Protein AF-0000000084387961 (afdb_homodimer)

Structure (mmCIF, N/CA/C/O backbone):
data_AF-0000000084387961-model_v1
#
loop_
_entity.id
_entity.type
_entity.pdbx_description
1 polymer 'AMP-dependent synthetase/ligase'
#
loop_
_atom_site.group_PDB
_atom_site.id
_atom_site.type_symbol
_atom_site.label_atom_id
_atom_site.label_alt_id
_atom_site.label_comp_id
_atom_site.label_asym_id
_atom_site.label_entity_id
_atom_site.label_seq_id
_atom_site.pdbx_PDB_ins_code
_atom_site.Cartn_x
_atom_site.Cartn_y
_atom_site.Cartn_z
_atom_site.occupancy
_atom_site.B_iso_or_equiv
_atom_site.auth_seq_id
_atom_site.auth_comp_id
_atom_site.auth_asym_id
_atom_site.auth_atom_id
_atom_site.pdbx_PDB_model_num
ATOM 1 N N . MET A 1 1 ? -12.008 -13.398 29.188 1 20.88 1 MET A N 1
ATOM 2 C CA . MET A 1 1 ? -10.602 -13.312 29.562 1 20.88 1 MET A CA 1
ATOM 3 C C . MET A 1 1 ? -10.055 -11.914 29.297 1 20.88 1 MET A C 1
ATOM 5 O O . MET A 1 1 ? -10.078 -11.445 28.156 1 20.88 1 MET A O 1
ATOM 9 N N . ALA A 1 2 ? -10.039 -11.062 30.359 1 21.86 2 ALA A N 1
ATOM 10 C CA . ALA A 1 2 ? -9.711 -9.664 30.641 1 21.86 2 ALA A CA 1
ATOM 11 C C . ALA A 1 2 ? -8.305 -9.32 30.156 1 21.86 2 ALA A C 1
ATOM 13 O O . ALA A 1 2 ? -7.34 -10.008 30.5 1 21.86 2 ALA A O 1
ATOM 14 N N . ILE A 1 3 ? -8.273 -8.797 28.906 1 26.67 3 ILE A N 1
ATOM 15 C CA . ILE A 1 3 ? -7.023 -8.352 28.312 1 26.67 3 ILE A CA 1
ATOM 16 C C . ILE A 1 3 ? -6.227 -7.539 29.312 1 26.67 3 ILE A C 1
ATOM 18 O O . ILE A 1 3 ? -6.637 -6.441 29.703 1 26.67 3 ILE A O 1
ATOM 22 N N . GLN A 1 4 ? -5.75 -8.148 30.344 1 24.94 4 GLN A N 1
ATOM 23 C CA . GLN A 1 4 ? -4.844 -7.469 31.266 1 24.94 4 GLN A CA 1
ATOM 24 C C . GLN A 1 4 ? -3.762 -6.699 30.516 1 24.94 4 GLN A C 1
ATOM 26 O O . GLN A 1 4 ? -3.01 -7.285 29.734 1 24.94 4 GLN A O 1
ATOM 31 N N . LYS A 1 5 ? -3.979 -5.371 30.391 1 29.59 5 LYS A N 1
ATOM 32 C CA . LYS A 1 5 ? -3.012 -4.355 29.984 1 29.59 5 LYS A CA 1
ATOM 33 C C . LYS A 1 5 ? -1.659 -4.586 30.656 1 29.59 5 LYS A C 1
ATOM 35 O O . LYS A 1 5 ? -1.513 -4.371 31.859 1 29.59 5 LYS A O 1
ATOM 40 N N . GLN A 1 6 ? -1.059 -5.66 30.469 1 29.06 6 GLN A N 1
ATOM 41 C CA . GLN A 1 6 ? 0.3 -5.656 31 1 29.06 6 GLN A CA 1
ATOM 42 C C . GLN A 1 6 ? 1.023 -4.359 30.656 1 29.06 6 GLN A C 1
ATOM 44 O O . GLN A 1 6 ? 1.143 -4.004 29.484 1 29.06 6 GLN A O 1
ATOM 49 N N . GLN A 1 7 ? 1.017 -3.346 31.5 1 30.2 7 GLN A N 1
ATOM 50 C CA . GLN A 1 7 ? 1.696 -2.068 31.688 1 30.2 7 GLN A CA 1
ATOM 51 C C . GLN A 1 7 ? 3.195 -2.201 31.438 1 30.2 7 GLN A C 1
ATOM 53 O O . GLN A 1 7 ? 3.951 -2.584 32.344 1 30.2 7 GLN A O 1
ATOM 58 N N . ASN A 1 8 ? 3.684 -2.91 30.5 1 33.53 8 ASN A N 1
ATOM 59 C CA . ASN A 1 8 ? 5.129 -2.764 30.391 1 33.53 8 ASN A CA 1
ATOM 60 C C . ASN A 1 8 ? 5.555 -1.302 30.484 1 33.53 8 ASN A C 1
ATOM 62 O O . ASN A 1 8 ? 4.934 -0.432 29.859 1 33.53 8 ASN A O 1
ATOM 66 N N . GLY A 1 9 ? 6.102 -0.776 31.594 1 33.22 9 GLY A N 1
ATOM 67 C CA . GLY A 1 9 ? 6.605 0.433 32.219 1 33.22 9 GLY A CA 1
ATOM 68 C C . GLY A 1 9 ? 7.371 1.332 31.266 1 33.22 9 GLY A C 1
ATOM 69 O O . GLY A 1 9 ? 8.359 1.953 31.656 1 33.22 9 GLY A O 1
ATOM 70 N N . THR A 1 10 ? 7.504 1.194 30 1 36.94 10 THR A N 1
ATOM 71 C CA . THR A 1 10 ? 8.258 2.273 29.375 1 36.94 10 THR A CA 1
ATOM 72 C C . THR A 1 10 ? 7.66 3.631 29.734 1 36.94 10 THR A C 1
ATOM 74 O O . THR A 1 10 ? 6.512 3.918 29.391 1 36.94 10 THR A O 1
ATOM 77 N N . SER A 1 11 ? 7.949 4.133 30.922 1 38.56 11 SER A N 1
ATOM 78 C CA . SER A 1 11 ? 7.621 5.445 31.453 1 38.56 11 SER A CA 1
ATOM 79 C C . SER A 1 11 ? 7.688 6.523 30.391 1 38.56 11 SER A C 1
ATOM 81 O O . SER A 1 11 ? 8.547 6.477 29.5 1 38.56 11 SER A O 1
ATOM 83 N N . SER A 1 12 ? 6.68 7.02 29.891 1 50.78 12 SER A N 1
ATOM 84 C CA . SER A 1 12 ? 6.645 8.172 29 1 50.78 12 SER A CA 1
ATOM 85 C C . SER A 1 12 ? 7.77 9.156 29.312 1 50.78 12 SER A C 1
ATOM 87 O O . SER A 1 12 ? 7.938 9.562 30.469 1 50.78 12 SER A O 1
ATOM 89 N N . PRO A 1 13 ? 8.852 9.117 28.531 1 60.31 13 PRO A N 1
ATOM 90 C CA . PRO A 1 13 ? 9.906 10.094 28.828 1 60.31 13 PRO A CA 1
ATOM 91 C C . PRO A 1 13 ? 9.359 11.453 29.234 1 60.31 13 PRO A C 1
ATOM 93 O O . PRO A 1 13 ? 8.32 11.883 28.719 1 60.31 13 PRO A O 1
ATOM 96 N N . SER A 1 14 ? 9.828 11.891 30.312 1 81 14 SER A N 1
ATOM 97 C CA . SER A 1 14 ? 9.438 13.227 30.75 1 81 14 SER A CA 1
ATOM 98 C C . SER A 1 14 ? 9.727 14.273 29.672 1 81 14 SER A C 1
ATOM 100 O O . SER A 1 14 ? 10.586 14.055 28.812 1 81 14 SER A O 1
ATOM 102 N N . LEU A 1 15 ? 8.75 15.07 29.406 1 88.81 15 LEU A N 1
ATOM 103 C CA . LEU A 1 15 ? 8.938 16.203 28.516 1 88.81 15 LEU A CA 1
ATOM 104 C C . LEU A 1 15 ? 10.336 16.797 28.672 1 88.81 15 LEU A C 1
ATOM 106 O O . LEU A 1 15 ? 10.984 17.141 27.672 1 88.81 15 LEU A O 1
ATOM 110 N N . THR A 1 16 ? 10.828 16.75 29.875 1 87.31 16 THR A N 1
ATOM 111 C CA . THR A 1 16 ? 12.148 17.312 30.141 1 87.31 16 THR A CA 1
ATOM 112 C C . THR A 1 16 ? 13.234 16.469 29.484 1 87.31 16 THR A C 1
ATOM 114 O O . THR A 1 16 ? 14.172 17.016 28.891 1 87.31 16 THR A O 1
ATOM 117 N N . ASP A 1 17 ? 13.023 15.188 29.594 1 89.81 17 ASP A N 1
ATOM 118 C CA . ASP A 1 17 ? 13.984 14.289 28.969 1 89.81 17 ASP A CA 1
ATOM 119 C C . ASP A 1 17 ? 13.984 14.461 27.453 1 89.81 17 ASP A C 1
ATOM 121 O O . ASP A 1 17 ? 15.039 14.438 26.812 1 89.81 17 ASP A O 1
ATOM 125 N N . LEU A 1 18 ? 12.859 14.664 26.906 1 93.75 18 LEU A N 1
ATOM 126 C CA . LEU A 1 18 ? 12.742 14.859 25.453 1 93.75 18 LEU A CA 1
ATOM 127 C C . LEU A 1 18 ? 13.453 16.141 25.031 1 93.75 18 LEU A C 1
ATOM 129 O O . LEU A 1 18 ? 14.242 16.141 24.078 1 93.75 18 LEU A O 1
ATOM 133 N N . LEU A 1 19 ? 13.18 17.219 25.734 1 93.62 19 LEU A N 1
ATOM 134 C CA . LEU A 1 19 ? 13.727 18.516 25.344 1 93.62 19 LEU A CA 1
ATOM 135 C C . LEU A 1 19 ? 15.25 18.516 25.453 1 93.62 19 LEU A C 1
ATOM 137 O O . LEU A 1 19 ? 15.938 19.062 24.578 1 93.62 19 LEU A O 1
ATOM 141 N N . GLU A 1 20 ? 15.773 17.875 26.453 1 91.44 20 GLU A N 1
ATOM 142 C CA . GLU A 1 20 ? 17.219 17.766 26.594 1 91.44 20 GLU A CA 1
ATOM 143 C C . GLU A 1 20 ? 17.828 16.922 25.484 1 91.44 20 GLU A C 1
ATOM 145 O O . GLU A 1 20 ? 18.859 17.281 24.906 1 91.44 20 GLU A O 1
ATOM 150 N N . PHE A 1 21 ? 17.188 15.852 25.25 1 94.75 21 PHE A N 1
ATOM 151 C CA . PHE A 1 21 ? 17.641 14.961 24.188 1 94.75 21 PHE A CA 1
ATOM 152 C C . PHE A 1 21 ? 17.672 15.688 22.844 1 94.75 21 PHE A C 1
ATOM 154 O O . PHE A 1 21 ? 18.656 15.586 22.109 1 94.75 21 PHE A O 1
ATOM 161 N N . VAL A 1 22 ? 16.625 16.406 22.547 1 96.06 22 VAL A N 1
ATOM 162 C CA . VAL A 1 22 ? 16.484 17.109 21.266 1 96.06 22 VAL A CA 1
ATOM 163 C C . VAL A 1 22 ? 17.562 18.203 21.172 1 96.06 22 VAL A C 1
ATOM 165 O O . VAL A 1 22 ? 18.219 18.328 20.141 1 96.06 22 VAL A O 1
ATOM 168 N N . ARG A 1 23 ? 17.75 18.906 22.203 1 93.44 23 ARG A N 1
ATOM 169 C CA . ARG A 1 23 ? 18.75 19.969 22.234 1 93.44 23 ARG A CA 1
ATOM 170 C C . ARG A 1 23 ? 20.141 19.422 21.953 1 93.44 23 ARG A C 1
ATOM 172 O O . ARG A 1 23 ? 20.938 20.047 21.25 1 93.44 23 ARG A O 1
ATOM 179 N N . LEU A 1 24 ? 20.406 18.266 22.422 1 94.56 24 LEU A N 1
ATOM 180 C CA . LEU A 1 24 ? 21.75 17.703 22.359 1 94.56 24 LEU A CA 1
ATOM 181 C C . LEU A 1 24 ? 22 17.031 21.016 1 94.56 24 LEU A C 1
ATOM 183 O O . LEU A 1 24 ? 23.141 16.938 20.562 1 94.56 24 LEU A O 1
ATOM 187 N N . ASN A 1 25 ? 20.906 16.656 20.391 1 97.5 25 ASN A N 1
ATOM 188 C CA . ASN A 1 25 ? 21.156 15.719 19.297 1 97.5 25 ASN A CA 1
ATOM 189 C C . ASN A 1 25 ? 20.641 16.266 17.969 1 97.5 25 ASN A C 1
ATOM 191 O O . ASN A 1 25 ? 20.984 15.766 16.906 1 97.5 25 ASN A O 1
ATOM 195 N N . SER A 1 26 ? 19.812 17.25 17.969 1 97.81 26 SER A N 1
ATOM 196 C CA . SER A 1 26 ? 19.328 17.859 16.734 1 97.81 26 SER A CA 1
ATOM 197 C C . SER A 1 26 ? 20 19.203 16.469 1 97.81 26 SER A C 1
ATOM 199 O O . SER A 1 26 ? 19.75 20.188 17.172 1 97.81 26 SER A O 1
ATOM 201 N N . PRO A 1 27 ? 20.812 19.312 15.445 1 97.44 27 PRO A N 1
ATOM 202 C CA . PRO A 1 27 ? 21.469 20.578 15.156 1 97.44 27 PRO A CA 1
ATOM 203 C C . PRO A 1 27 ? 20.484 21.734 14.93 1 97.44 27 PRO A C 1
ATOM 205 O O . PRO A 1 27 ? 20.719 22.859 15.375 1 97.44 27 PRO A O 1
ATOM 208 N N . TYR A 1 28 ? 19.406 21.438 14.273 1 97.69 28 TYR A N 1
ATOM 209 C CA . TYR A 1 28 ? 18.406 22.469 14.008 1 97.69 28 TYR A CA 1
ATOM 210 C C . TYR A 1 28 ? 17.844 23.031 15.305 1 97.69 28 TYR A C 1
ATOM 212 O O . TYR A 1 28 ? 17.812 24.25 15.492 1 97.69 28 TYR A O 1
ATOM 220 N N . TYR A 1 29 ? 17.438 22.188 16.188 1 96.81 29 TYR A N 1
ATOM 221 C CA . TYR A 1 29 ? 16.812 22.641 17.438 1 96.81 29 TYR A CA 1
ATOM 222 C C . TYR A 1 29 ? 17.859 23.25 18.359 1 96.81 29 TYR A C 1
ATOM 224 O O . TYR A 1 29 ? 17.562 24.219 19.078 1 96.81 29 TYR A O 1
ATOM 232 N N . ALA A 1 30 ? 19.031 22.672 18.344 1 95.12 30 ALA A N 1
ATOM 233 C CA . ALA A 1 30 ? 20.109 23.266 19.125 1 95.12 30 ALA A CA 1
ATOM 234 C C . ALA A 1 30 ? 20.328 24.734 18.75 1 95.12 30 ALA A C 1
ATOM 236 O O . ALA A 1 30 ? 20.453 25.594 19.625 1 95.12 30 ALA A O 1
ATOM 237 N N . LYS A 1 31 ? 20.375 24.953 17.484 1 95.25 31 LYS A N 1
ATOM 238 C CA . LYS A 1 31 ? 20.547 26.312 16.984 1 95.25 31 LYS A CA 1
ATOM 239 C C . LYS A 1 31 ? 19.344 27.188 17.312 1 95.25 31 LYS A C 1
ATOM 241 O O . LYS A 1 31 ? 19.5 28.328 17.766 1 95.25 31 LYS A O 1
ATOM 246 N N . SER A 1 32 ? 18.188 26.672 17.125 1 94.19 32 SER A N 1
ATOM 247 C CA . SER A 1 32 ? 16.953 27.422 17.312 1 94.19 32 SER A CA 1
ATOM 248 C C . SER A 1 32 ? 16.75 27.781 18.781 1 94.19 32 SER A C 1
ATOM 250 O O . SER A 1 32 ? 16.172 28.828 19.078 1 94.19 32 SER A O 1
ATOM 252 N N . TRP A 1 33 ? 17.25 26.922 19.688 1 93 33 TRP A N 1
ATOM 253 C CA . TRP A 1 33 ? 16.969 27.094 21.109 1 93 33 TRP A CA 1
ATOM 254 C C . TRP A 1 33 ? 18.125 27.797 21.797 1 93 33 TRP A C 1
ATOM 256 O O . TRP A 1 33 ? 18.078 28.031 23.016 1 93 33 TRP A O 1
ATOM 266 N N . LYS A 1 34 ? 19.141 28.156 21.094 1 88.31 34 LYS A N 1
ATOM 267 C CA . LYS A 1 34 ? 20.359 28.688 21.688 1 88.31 34 LYS A CA 1
ATOM 268 C C . LYS A 1 34 ? 20.078 29.891 22.578 1 88.31 34 LYS A C 1
ATOM 270 O O . LYS A 1 34 ? 20.562 29.969 23.703 1 88.31 34 LYS A O 1
ATOM 275 N N . ALA A 1 35 ? 19.297 30.781 22.078 1 83.44 35 ALA A N 1
ATOM 276 C CA . ALA A 1 35 ? 19.016 32 22.828 1 83.44 35 ALA A CA 1
ATOM 277 C C . ALA A 1 35 ? 18.234 31.703 24.094 1 83.44 35 ALA A C 1
ATOM 279 O O . ALA A 1 35 ? 18.406 32.375 25.109 1 83.44 35 ALA A O 1
ATOM 280 N N . CYS A 1 36 ? 17.422 30.75 24.047 1 80.12 36 CYS A N 1
ATOM 281 C CA . CYS A 1 36 ? 16.562 30.406 25.188 1 80.12 36 CYS A CA 1
ATOM 282 C C . CYS A 1 36 ? 17.344 29.625 26.234 1 80.12 36 CYS A C 1
ATOM 284 O O . CYS A 1 36 ? 17.031 29.703 27.438 1 80.12 36 CYS A O 1
ATOM 286 N N . TRP A 1 37 ? 18.266 28.891 25.859 1 73.94 37 TRP A N 1
ATOM 287 C CA . TRP A 1 37 ? 19 28.016 26.766 1 73.94 37 TRP A CA 1
ATOM 288 C C . TRP A 1 37 ? 20.188 28.75 27.375 1 73.94 37 TRP A C 1
ATOM 290 O O . TRP A 1 37 ? 20.562 28.484 28.531 1 73.94 37 TRP A O 1
ATOM 300 N N . ALA A 1 38 ? 20.859 29.609 26.734 1 64.56 38 ALA A N 1
ATOM 301 C CA . ALA A 1 38 ? 21.969 30.391 27.266 1 64.56 38 ALA A CA 1
ATOM 302 C C . ALA A 1 38 ? 21.484 31.328 28.375 1 64.56 38 ALA A C 1
ATOM 304 O O . ALA A 1 38 ? 22.219 31.547 29.359 1 64.56 38 ALA A O 1
ATOM 305 N N . GLU A 1 39 ? 20.438 31.812 28.078 1 58.91 39 GLU A N 1
ATOM 306 C CA . GLU A 1 39 ? 19.953 32.844 29 1 58.91 39 GLU A CA 1
ATOM 307 C C . GLU A 1 39 ? 19.5 32.219 30.328 1 58.91 39 GLU A C 1
ATOM 309 O O . GLU A 1 39 ? 19.531 32.875 31.375 1 58.91 39 GLU A O 1
ATOM 314 N N . LYS A 1 40 ? 19.031 30.938 30.109 1 58.22 40 LYS A N 1
ATOM 315 C CA . LYS A 1 40 ? 18.406 30.422 31.328 1 58.22 40 LYS A CA 1
ATOM 316 C C . LYS A 1 40 ? 19.375 29.516 32.094 1 58.22 40 LYS A C 1
ATOM 318 O O . LYS A 1 40 ? 20.047 28.688 31.516 1 58.22 40 LYS A O 1
ATOM 323 N N . ASP A 1 41 ? 20.188 30.094 33.094 1 57.5 41 ASP A N 1
ATOM 324 C CA . ASP A 1 41 ? 21.016 29.359 34.031 1 57.5 41 ASP A CA 1
ATOM 325 C C . ASP A 1 41 ? 20.359 28.047 34.438 1 57.5 41 ASP A C 1
ATOM 327 O O . ASP A 1 41 ? 20.938 27.25 35.156 1 57.5 41 ASP A O 1
ATOM 331 N N . GLN A 1 42 ? 18.969 27.922 34.094 1 56.44 42 GLN A N 1
ATOM 332 C CA . GLN A 1 42 ? 18.203 26.75 34.5 1 56.44 42 GLN A CA 1
ATOM 333 C C . GLN A 1 42 ? 17.734 25.938 33.312 1 56.44 42 GLN A C 1
ATOM 335 O O . GLN A 1 42 ? 17.609 26.484 32.188 1 56.44 42 GLN A O 1
ATOM 340 N N . PRO A 1 43 ? 17.75 24.672 33.5 1 59.31 43 PRO A N 1
ATOM 341 C CA . PRO A 1 43 ? 17.234 23.781 32.469 1 59.31 43 PRO A CA 1
ATOM 342 C C . PRO A 1 43 ? 15.859 24.203 31.938 1 59.31 43 PRO A C 1
ATOM 344 O O . PRO A 1 43 ? 15.039 24.719 32.688 1 59.31 43 PRO A O 1
ATOM 347 N N . VAL A 1 44 ? 15.734 24.5 30.672 1 59.94 44 VAL A N 1
ATOM 348 C CA . VAL A 1 44 ? 14.453 24.75 30.047 1 59.94 44 VAL A CA 1
ATOM 349 C C . VAL A 1 44 ? 13.406 23.781 30.578 1 59.94 44 VAL A C 1
ATOM 351 O O . VAL A 1 44 ? 13.586 22.562 30.5 1 59.94 44 VAL A O 1
ATOM 354 N N . VAL A 1 45 ? 12.406 24.359 31.344 1 64.56 45 VAL A N 1
ATOM 355 C CA . VAL A 1 45 ? 11.492 23.5 32.062 1 64.56 45 VAL A CA 1
ATOM 356 C C . VAL A 1 45 ? 10.133 23.469 31.359 1 64.56 45 VAL A C 1
ATOM 358 O O . VAL A 1 45 ? 9.344 22.547 31.547 1 64.56 45 VAL A O 1
ATOM 361 N N . SER A 1 46 ? 9.945 24.453 30.391 1 81.62 46 SER A N 1
ATOM 362 C CA . SER A 1 46 ? 8.586 24.484 29.859 1 81.62 46 SER A CA 1
ATOM 363 C C . SER A 1 46 ? 8.586 24.719 28.359 1 81.62 46 SER A C 1
ATOM 365 O O . SER A 1 46 ? 9.477 25.375 27.828 1 81.62 46 SER A O 1
ATOM 367 N N . LEU A 1 47 ? 7.645 24.203 27.688 1 90.75 47 LEU A N 1
ATOM 368 C CA . LEU A 1 47 ? 7.457 24.391 26.266 1 90.75 47 LEU A CA 1
ATOM 369 C C . LEU A 1 47 ? 7.258 25.859 25.922 1 90.75 47 LEU A C 1
ATOM 371 O O . LEU A 1 47 ? 7.691 26.312 24.859 1 90.75 47 LEU A O 1
ATOM 375 N N . ARG A 1 48 ? 6.688 26.578 26.875 1 85.06 48 ARG A N 1
ATOM 376 C CA . ARG A 1 48 ? 6.336 27.984 26.609 1 85.06 48 ARG A CA 1
ATOM 377 C C . ARG A 1 48 ? 7.586 28.828 26.438 1 85.06 48 ARG A C 1
ATOM 379 O O . ARG A 1 48 ? 7.523 29.922 25.875 1 85.06 48 ARG A O 1
ATOM 386 N N . ASP A 1 49 ? 8.688 28.359 26.906 1 84.88 49 ASP A N 1
ATOM 387 C CA . ASP A 1 49 ? 9.945 29.094 26.844 1 84.88 49 ASP A CA 1
ATOM 388 C C . ASP A 1 49 ? 10.641 28.875 25.5 1 84.88 49 ASP A C 1
ATOM 390 O O . ASP A 1 49 ? 11.602 29.578 25.156 1 84.88 49 ASP A O 1
ATOM 394 N N . LEU A 1 50 ? 10.133 27.969 24.781 1 92.31 50 LEU A N 1
ATOM 395 C CA . LEU A 1 50 ? 10.766 27.625 23.516 1 92.31 50 LEU A CA 1
ATOM 396 C C . LEU A 1 50 ? 10.016 28.266 22.344 1 92.31 50 LEU A C 1
ATOM 398 O O . LEU A 1 50 ? 8.797 28.438 22.406 1 92.31 50 LEU A O 1
ATOM 402 N N . PRO A 1 51 ? 10.711 28.625 21.375 1 93.19 51 PRO A N 1
ATOM 403 C CA . PRO A 1 51 ? 10.039 29.203 20.203 1 93.19 51 PRO A CA 1
ATOM 404 C C . PRO A 1 51 ? 9.219 28.188 19.422 1 93.19 51 PRO A C 1
ATOM 406 O O . PRO A 1 51 ? 9.555 27 19.406 1 93.19 51 PRO A O 1
ATOM 409 N N . VAL A 1 52 ? 8.164 28.672 18.828 1 94.94 52 VAL A N 1
ATOM 410 C CA . VAL A 1 52 ? 7.449 27.859 17.844 1 94.94 52 VAL A CA 1
ATOM 411 C C . VAL A 1 52 ? 8.32 27.672 16.594 1 94.94 52 VAL A C 1
ATOM 413 O O . VAL A 1 52 ? 8.992 28.594 16.141 1 94.94 52 VAL A O 1
ATOM 416 N N . VAL A 1 53 ? 8.328 26.5 16.094 1 95.56 53 VAL A N 1
ATOM 417 C CA . VAL A 1 53 ? 9.117 26.156 14.906 1 95.56 53 VAL A CA 1
ATOM 418 C C . VAL A 1 53 ? 8.68 27.031 13.72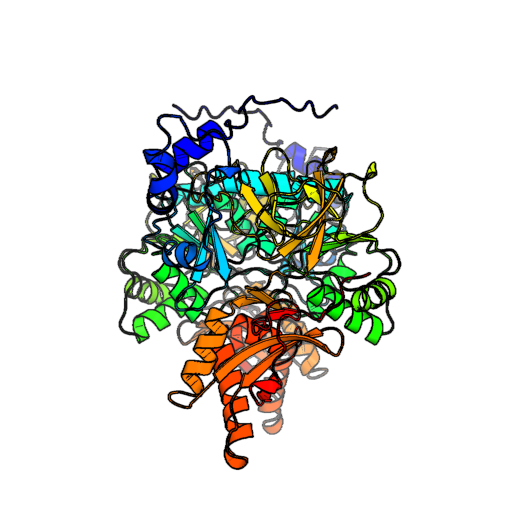7 1 95.56 53 VAL A C 1
ATOM 420 O O . VAL A 1 53 ? 7.48 27.234 13.508 1 95.56 53 VAL A O 1
ATOM 423 N N . ASP A 1 54 ? 9.633 27.594 13.086 1 91.69 54 ASP A N 1
ATOM 424 C CA . ASP A 1 54 ? 9.398 28.234 11.789 1 91.69 54 ASP A CA 1
ATOM 425 C C . ASP A 1 54 ? 9.352 27.188 10.672 1 91.69 54 ASP A C 1
ATOM 427 O O . ASP A 1 54 ? 10.344 26.516 10.406 1 91.69 54 ASP A O 1
ATOM 431 N N . HIS A 1 55 ? 8.25 27.141 10.055 1 85.69 55 HIS A N 1
ATOM 432 C CA . HIS A 1 55 ? 7.984 26.078 9.078 1 85.69 55 HIS A CA 1
ATOM 433 C C . HIS A 1 55 ? 9 26.125 7.945 1 85.69 55 HIS A C 1
ATOM 435 O O . HIS A 1 55 ? 9.508 25.078 7.531 1 85.69 55 HIS A O 1
ATOM 441 N N . GLU A 1 56 ? 9.305 27.219 7.426 1 83.44 56 GLU A N 1
ATOM 442 C CA . GLU A 1 56 ? 10.234 27.359 6.312 1 83.44 56 GLU A CA 1
ATOM 443 C C . GLU A 1 56 ? 11.633 26.906 6.703 1 83.44 56 GLU A C 1
ATOM 445 O O . GLU A 1 56 ? 12.258 26.125 5.98 1 83.44 56 GLU A O 1
ATOM 450 N N . SER A 1 57 ? 12.125 27.438 7.809 1 90.81 57 SER A N 1
ATOM 451 C CA . SER A 1 57 ? 13.469 27.078 8.25 1 90.81 57 SER A CA 1
ATOM 452 C C . SER A 1 57 ? 13.57 25.594 8.57 1 90.81 57 SER A C 1
ATOM 454 O O . SER A 1 57 ? 14.609 24.969 8.344 1 90.81 57 SER A O 1
ATOM 456 N N . PHE A 1 58 ? 12.531 25.031 9.109 1 93.62 58 PHE A N 1
ATOM 457 C CA . PHE A 1 58 ? 12.484 23.625 9.461 1 93.62 58 PHE A CA 1
ATOM 458 C C . PHE A 1 58 ? 12.672 22.75 8.219 1 93.62 58 PHE A C 1
ATOM 460 O O . PHE A 1 58 ? 13.516 21.859 8.211 1 93.62 58 PHE A O 1
ATOM 467 N N . TRP A 1 59 ? 11.977 23.031 7.168 1 89.56 59 TRP A N 1
ATOM 468 C CA . TRP A 1 59 ? 11.961 22.188 5.98 1 89.56 59 TRP A CA 1
ATOM 469 C C . TRP A 1 59 ? 13.172 22.469 5.098 1 89.56 59 TRP A C 1
ATOM 471 O O . TRP A 1 59 ? 13.578 21.609 4.305 1 89.56 59 TRP A O 1
ATOM 481 N N . GLU A 1 60 ? 13.734 23.625 5.223 1 88.88 60 GLU A N 1
ATOM 482 C CA . GLU A 1 60 ? 15.023 23.875 4.582 1 88.88 60 GLU A CA 1
ATOM 483 C C . GLU A 1 60 ? 16.125 23.031 5.215 1 88.88 60 GLU A C 1
ATOM 485 O O . GLU A 1 60 ? 17.047 22.594 4.527 1 88.88 60 GLU A O 1
ATOM 490 N N . ALA A 1 61 ? 15.93 22.812 6.477 1 93.44 61 ALA A N 1
ATOM 491 C CA . ALA A 1 61 ? 16.953 22.078 7.227 1 93.44 61 ALA A CA 1
ATOM 492 C C . ALA A 1 61 ? 16.734 20.578 7.102 1 93.44 61 ALA A C 1
ATOM 494 O O . ALA A 1 61 ? 17.656 19.781 7.301 1 93.44 61 ALA A O 1
ATOM 495 N N . ASN A 1 62 ? 15.531 20.156 6.824 1 91.88 62 ASN A N 1
ATOM 496 C CA . ASN A 1 62 ? 15.172 18.75 6.816 1 91.88 62 ASN A CA 1
ATOM 497 C C . ASN A 1 62 ? 15.281 18.141 5.418 1 91.88 62 ASN A C 1
ATOM 499 O O . ASN A 1 62 ? 14.273 17.766 4.816 1 91.88 62 ASN A O 1
ATOM 503 N N . THR A 1 63 ? 16.453 17.797 4.992 1 84.88 63 THR A N 1
ATOM 504 C CA . THR A 1 63 ? 16.703 17.25 3.666 1 84.88 63 THR A CA 1
ATOM 505 C C . THR A 1 63 ? 16.734 15.727 3.707 1 84.88 63 THR A C 1
ATOM 507 O O . THR A 1 63 ? 16.797 15.133 4.785 1 84.88 63 THR A O 1
ATOM 510 N N . CYS A 1 64 ? 16.734 15.109 2.602 1 81.88 64 CYS A N 1
ATOM 511 C CA . CYS A 1 64 ? 16.594 13.664 2.49 1 81.88 64 CYS A CA 1
ATOM 512 C C . CYS A 1 64 ? 17.828 12.953 3.035 1 81.88 64 CYS A C 1
ATOM 514 O O . CYS A 1 64 ? 17.703 12.023 3.836 1 81.88 64 CYS A O 1
ATOM 516 N N . LEU A 1 65 ? 18.984 13.312 2.643 1 81.12 65 LEU A N 1
ATOM 517 C CA . LEU A 1 65 ? 20.188 12.562 3 1 81.12 65 LEU A CA 1
ATOM 518 C C . LEU A 1 65 ? 21.016 13.32 4.031 1 81.12 65 LEU A C 1
ATOM 520 O O . LEU A 1 65 ? 21.891 12.742 4.684 1 81.12 65 LEU A O 1
ATOM 524 N N . SER A 1 66 ? 20.703 14.547 4.227 1 86.19 66 SER A N 1
ATOM 525 C CA . SER A 1 66 ? 21.5 15.344 5.148 1 86.19 66 SER A CA 1
ATOM 526 C C . SER A 1 66 ? 20.625 16.25 6 1 86.19 66 SER A C 1
ATOM 528 O O . SER A 1 66 ? 20.875 17.453 6.094 1 86.19 66 SER A O 1
ATOM 530 N N . SER A 1 67 ? 19.734 15.625 6.641 1 93.06 67 SER A N 1
ATOM 531 C CA . SER A 1 67 ? 18.844 16.406 7.492 1 93.06 67 SER A CA 1
ATOM 532 C C . SER A 1 67 ? 19.562 16.922 8.727 1 93.06 67 SER A C 1
ATOM 534 O O . SER A 1 67 ? 20.344 16.203 9.352 1 93.06 67 SER A O 1
ATOM 536 N N . LYS A 1 68 ? 19.297 18.188 9.055 1 95.44 68 LYS A N 1
ATOM 537 C CA . LYS A 1 68 ? 19.828 18.766 10.281 1 95.44 68 LYS A CA 1
ATOM 538 C C . LYS A 1 68 ? 18.812 18.688 11.414 1 95.44 68 LYS A C 1
ATOM 540 O O . LYS A 1 68 ? 19.109 19.062 12.555 1 95.44 68 LYS A O 1
ATOM 545 N N . VAL A 1 69 ? 17.688 18.172 11.102 1 97.44 69 VAL A N 1
ATOM 546 C CA . VAL A 1 69 ? 16.609 18.078 12.086 1 97.44 69 VAL A CA 1
ATOM 547 C C . VAL A 1 69 ? 16.734 16.75 12.844 1 97.44 69 VAL A C 1
ATOM 549 O O . VAL A 1 69 ? 16.469 16.703 14.055 1 97.44 69 VAL A O 1
ATOM 552 N N . ILE A 1 70 ? 17.109 15.703 12.148 1 97.75 70 ILE A N 1
ATOM 553 C CA . ILE A 1 70 ? 17.109 14.383 12.766 1 97.75 70 ILE A CA 1
ATOM 554 C C . ILE A 1 70 ? 18.219 14.305 13.812 1 97.75 70 ILE A C 1
ATOM 556 O O . ILE A 1 70 ? 19.188 15.07 13.758 1 97.75 70 ILE A O 1
ATOM 560 N N . THR A 1 71 ? 18.062 13.406 14.703 1 97.94 71 THR A N 1
ATOM 561 C CA . THR A 1 71 ? 18.938 13.336 15.875 1 97.94 71 THR A CA 1
ATOM 562 C C . THR A 1 71 ? 20.047 12.312 15.656 1 97.94 71 THR A C 1
ATOM 564 O O . THR A 1 71 ? 21.031 12.297 16.391 1 97.94 71 THR A O 1
ATOM 567 N N . SER A 1 72 ? 19.844 11.391 14.75 1 96.06 72 SER A N 1
ATOM 568 C CA . SER A 1 72 ? 20.828 10.375 14.406 1 96.06 72 SER A CA 1
ATOM 569 C C . SER A 1 72 ? 20.562 9.797 13.023 1 96.06 72 SER A C 1
ATOM 571 O O . SER A 1 72 ? 19.516 10.031 12.438 1 96.06 72 SER A O 1
ATOM 573 N N . LYS A 1 73 ? 21.562 9.117 12.547 1 95.38 73 LYS A N 1
ATOM 574 C CA . LYS A 1 73 ? 21.344 8.414 11.289 1 95.38 73 LYS A CA 1
ATOM 575 C C . LYS A 1 73 ? 20.266 7.352 11.43 1 95.38 73 LYS A C 1
ATOM 577 O O . LYS A 1 73 ? 20.266 6.578 12.391 1 95.38 73 LYS A O 1
ATOM 582 N N . GLN A 1 74 ? 19.375 7.367 10.547 1 96.81 74 GLN A N 1
ATOM 583 C CA . GLN A 1 74 ? 18.281 6.391 10.594 1 96.81 74 GLN A CA 1
ATOM 584 C C . GLN A 1 74 ? 18.797 4.98 10.312 1 96.81 74 GLN A C 1
ATOM 586 O O . GLN A 1 74 ? 19.562 4.77 9.375 1 96.81 74 GLN A O 1
ATOM 591 N N . LYS A 1 75 ? 18.281 4.047 11.117 1 97.06 75 LYS A N 1
ATOM 592 C CA . LYS A 1 75 ? 18.797 2.686 11.008 1 97.06 75 LYS A CA 1
ATOM 593 C C . LYS A 1 75 ? 17.703 1.707 10.625 1 97.06 75 LYS A C 1
ATOM 595 O O . LYS A 1 75 ? 17.969 0.583 10.195 1 97.06 75 LYS A O 1
ATOM 600 N N . ASP A 1 76 ? 16.453 2.047 10.859 1 98.31 76 ASP A N 1
ATOM 601 C CA . ASP A 1 76 ? 15.289 1.219 10.586 1 98.31 76 ASP A CA 1
ATOM 602 C C . ASP A 1 76 ? 14.023 2.07 10.469 1 98.31 76 ASP A C 1
ATOM 604 O O . ASP A 1 76 ? 14.094 3.301 10.523 1 98.31 76 ASP A O 1
ATOM 608 N N . GLY A 1 77 ? 12.938 1.426 10.195 1 98.44 77 GLY A N 1
ATOM 609 C CA . GLY A 1 77 ? 11.68 2.143 10.133 1 98.44 77 GLY A CA 1
ATOM 610 C C . GLY A 1 77 ? 11.242 2.473 8.719 1 98.44 77 GLY A C 1
ATOM 611 O O . GLY A 1 77 ? 11.219 1.598 7.852 1 98.44 77 GLY A O 1
ATOM 612 N N . ILE A 1 78 ? 10.852 3.764 8.531 1 98.38 78 ILE A N 1
ATOM 613 C CA . ILE A 1 78 ? 10.25 4.09 7.246 1 98.38 78 ILE A CA 1
ATOM 614 C C . ILE A 1 78 ? 10.391 5.586 6.973 1 98.38 78 ILE A C 1
ATOM 616 O O . ILE A 1 78 ? 10.492 6.387 7.906 1 98.38 78 ILE A O 1
ATOM 620 N N . VAL A 1 79 ? 10.414 5.945 5.73 1 97.19 79 VAL A N 1
ATOM 621 C CA . VAL A 1 79 ? 10.422 7.332 5.27 1 97.19 79 VAL A CA 1
ATOM 622 C C . VAL A 1 79 ? 9.102 7.641 4.559 1 97.19 79 VAL A C 1
ATOM 624 O O . VAL A 1 79 ? 8.656 6.871 3.709 1 97.19 79 VAL A O 1
ATOM 627 N N . PHE A 1 80 ? 8.43 8.734 4.93 1 95.38 80 PHE A N 1
ATOM 628 C CA . PHE A 1 80 ? 7.242 9.219 4.242 1 95.38 80 PHE A CA 1
ATOM 629 C C . PHE A 1 80 ? 7.52 10.555 3.559 1 95.38 80 PHE A C 1
ATOM 631 O O . PHE A 1 80 ? 8.367 11.328 4.012 1 95.38 80 PHE A O 1
ATOM 638 N N . LYS A 1 81 ? 6.754 10.711 2.52 1 88.38 81 LYS A N 1
ATOM 639 C CA . LYS A 1 81 ? 6.762 12.016 1.856 1 88.38 81 LYS A CA 1
ATOM 640 C C . LYS A 1 81 ? 5.387 12.672 1.918 1 88.38 81 LYS A C 1
ATOM 642 O O . LYS A 1 81 ? 4.363 12 1.769 1 88.38 81 LYS A O 1
ATOM 647 N N . THR A 1 82 ? 5.219 13.805 2.35 1 73.88 82 THR A N 1
ATOM 648 C CA . THR A 1 82 ? 3.934 14.469 2.562 1 73.88 82 THR A CA 1
ATOM 649 C C . THR A 1 82 ? 3.709 15.555 1.521 1 73.88 82 THR A C 1
ATOM 651 O O . THR A 1 82 ? 2.652 16.188 1.498 1 73.88 82 THR A O 1
ATOM 654 N N . GLY A 1 83 ? 4.629 15.781 0.69 1 69.19 83 GLY A N 1
ATOM 655 C CA . GLY A 1 83 ? 4.441 16.906 -0.219 1 69.19 83 GLY A CA 1
ATOM 656 C C . GLY A 1 83 ? 5.746 17.547 -0.651 1 69.19 83 GLY A C 1
ATOM 657 O O . GLY A 1 83 ? 6.781 16.875 -0.716 1 69.19 83 GLY A O 1
ATOM 658 N N . GLY A 1 84 ? 5.633 18.75 -1.047 1 60.41 84 GLY A N 1
ATOM 659 C CA . GLY A 1 84 ? 6.777 19.516 -1.519 1 60.41 84 GLY A CA 1
ATOM 660 C C . GLY A 1 84 ? 6.98 19.422 -3.02 1 60.41 84 GLY A C 1
ATOM 661 O O . GLY A 1 84 ? 6.184 18.797 -3.719 1 60.41 84 GLY A O 1
ATOM 662 N N . THR A 1 85 ? 7.734 20.25 -3.414 1 57.94 85 THR A N 1
ATOM 663 C CA . THR A 1 85 ? 8.086 20.219 -4.828 1 57.94 85 THR A CA 1
ATOM 664 C C . THR A 1 85 ? 9.133 19.141 -5.102 1 57.94 85 THR A C 1
ATOM 666 O O . THR A 1 85 ? 9.719 18.594 -4.172 1 57.94 85 THR A O 1
ATOM 669 N N . THR A 1 86 ? 9.172 18.797 -6.23 1 58.84 86 THR A N 1
ATOM 670 C CA . THR A 1 86 ? 10.18 17.812 -6.645 1 58.84 86 THR A CA 1
ATOM 671 C C . THR A 1 86 ? 11.57 18.25 -6.191 1 58.84 86 THR A C 1
ATOM 673 O O . THR A 1 86 ? 12.398 17.422 -5.824 1 58.84 86 THR A O 1
ATOM 676 N N . ALA A 1 87 ? 11.727 19.531 -6.137 1 61.75 87 ALA A N 1
ATOM 677 C CA . ALA A 1 87 ? 13.047 20.047 -5.785 1 61.75 87 ALA A CA 1
ATOM 678 C C . ALA A 1 87 ? 13.227 20.109 -4.273 1 61.75 87 ALA A C 1
ATOM 680 O O . ALA A 1 87 ? 14.352 20.062 -3.771 1 61.75 87 ALA A O 1
ATOM 681 N N . HIS A 1 88 ? 12.133 20.188 -3.588 1 70.75 88 HIS A N 1
ATOM 682 C CA . HIS A 1 88 ? 12.195 20.281 -2.133 1 70.75 88 HIS A CA 1
ATOM 683 C C . HIS A 1 88 ? 11.109 19.422 -1.488 1 70.75 88 HIS A C 1
ATOM 685 O O . HIS A 1 88 ? 10.148 19.938 -0.921 1 70.75 88 HIS A O 1
ATOM 691 N N . PRO A 1 89 ? 11.469 18.172 -1.5 1 78 89 PRO A N 1
ATOM 692 C CA . PRO A 1 89 ? 10.461 17.266 -0.93 1 78 89 PRO A CA 1
ATOM 693 C C . PRO A 1 89 ? 10.406 17.344 0.595 1 78 89 PRO A C 1
ATOM 695 O O . PRO A 1 89 ? 11.445 17.484 1.247 1 78 89 PRO A O 1
ATOM 698 N N . LYS A 1 90 ? 9.281 17.328 1.168 1 86.06 90 LYS A N 1
ATOM 699 C CA . LYS A 1 90 ? 9.094 17.203 2.611 1 86.06 90 LYS A CA 1
ATOM 700 C C . LYS A 1 90 ? 9.062 15.734 3.033 1 86.06 90 LYS A C 1
ATOM 702 O O . LYS A 1 90 ? 8.148 14.992 2.67 1 86.06 90 LYS A O 1
ATOM 707 N N . VAL A 1 91 ? 10.062 15.391 3.795 1 92.56 91 VAL A N 1
ATOM 708 C CA . VAL A 1 91 ? 10.203 13.992 4.176 1 92.56 91 VAL A CA 1
ATOM 709 C C . VAL A 1 91 ? 10.078 13.852 5.691 1 92.56 91 VAL A C 1
ATOM 711 O O . VAL A 1 91 ? 10.523 14.727 6.441 1 92.56 91 VAL A O 1
ATOM 714 N N . SER A 1 92 ? 9.445 12.852 6.098 1 95.62 92 SER A N 1
ATOM 715 C CA . SER A 1 92 ? 9.336 12.5 7.512 1 95.62 92 SER A CA 1
ATOM 716 C C . SER A 1 92 ? 9.992 11.156 7.801 1 95.62 92 SER A C 1
ATOM 718 O O . SER A 1 92 ? 9.711 10.164 7.121 1 95.62 92 SER A O 1
ATOM 720 N N . PHE A 1 93 ? 10.859 11.125 8.797 1 97.38 93 PHE A N 1
ATOM 721 C CA . PHE A 1 93 ? 11.594 9.93 9.172 1 97.38 93 PHE A CA 1
ATOM 722 C C . PHE A 1 93 ? 11.008 9.289 10.422 1 97.38 93 PHE A C 1
ATOM 724 O O . PHE A 1 93 ? 10.773 9.969 11.422 1 97.38 93 PHE A O 1
ATOM 731 N N . TYR A 1 94 ? 10.734 8.016 10.344 1 97.94 94 TYR A N 1
ATOM 732 C CA . TYR A 1 94 ? 10.25 7.246 11.484 1 97.94 94 TYR A CA 1
ATOM 733 C C . TYR A 1 94 ? 11.164 6.062 11.766 1 97.94 94 TYR A C 1
ATOM 735 O O . TYR A 1 94 ? 11.422 5.238 10.883 1 97.94 94 TYR A O 1
ATOM 743 N N . SER A 1 95 ? 11.68 6.023 13.008 1 98 95 SER A N 1
ATOM 744 C CA . SER A 1 95 ? 12.297 4.773 13.43 1 98 95 SER A CA 1
ATOM 745 C C . SER A 1 95 ? 11.273 3.648 13.523 1 98 95 SER A C 1
ATOM 747 O O . SER A 1 95 ? 10.07 3.9 13.516 1 98 95 SER A O 1
ATOM 749 N N . GLN A 1 96 ? 11.742 2.436 13.617 1 98.31 96 GLN A N 1
ATOM 750 C CA . GLN A 1 96 ? 10.844 1.294 13.727 1 98.31 96 GLN A CA 1
ATOM 751 C C . GLN A 1 96 ? 9.953 1.412 14.961 1 98.31 96 GLN A C 1
ATOM 753 O O . GLN A 1 96 ? 8.766 1.083 14.914 1 98.31 96 GLN A O 1
ATOM 758 N N . LYS A 1 97 ? 10.547 1.84 16.062 1 97.62 97 LYS A N 1
ATOM 759 C CA . LYS A 1 97 ? 9.781 2.01 17.297 1 97.62 97 LYS A CA 1
ATOM 760 C C . LYS A 1 97 ? 8.672 3.043 17.109 1 97.62 97 LYS A C 1
ATOM 762 O O . LYS A 1 97 ? 7.539 2.816 17.531 1 97.62 97 LYS A O 1
ATOM 767 N N . GLU A 1 98 ? 9.016 4.191 16.547 1 97.94 98 GLU A N 1
ATOM 768 C CA . GLU A 1 98 ? 8.039 5.242 16.297 1 97.94 98 GLU A CA 1
ATOM 769 C C . GLU A 1 98 ? 6.961 4.777 15.328 1 97.94 98 GLU A C 1
ATOM 771 O O . GLU A 1 98 ? 5.777 5.066 15.516 1 97.94 98 GLU A O 1
ATOM 776 N N . PHE A 1 99 ? 7.414 4.082 14.297 1 98.31 99 PHE A N 1
ATOM 777 C CA . PHE A 1 99 ? 6.527 3.537 13.273 1 98.31 99 PHE A CA 1
ATOM 778 C C . PHE A 1 99 ? 5.52 2.57 13.891 1 98.31 99 PHE A C 1
ATOM 780 O O . PHE A 1 99 ? 4.324 2.645 13.602 1 98.31 99 PHE A O 1
ATOM 787 N N . HIS A 1 100 ? 5.945 1.696 14.75 1 98.31 100 HIS A N 1
ATOM 788 C CA . HIS A 1 100 ? 5.086 0.763 15.469 1 98.31 100 HIS A CA 1
ATOM 789 C C . HIS A 1 100 ? 4.102 1.502 16.375 1 98.31 100 HIS A C 1
ATOM 791 O O . HIS A 1 100 ? 2.914 1.173 16.406 1 98.31 100 HIS A O 1
ATOM 797 N N . SER A 1 101 ? 4.57 2.512 17.016 1 98.06 101 SER A N 1
ATOM 798 C CA . SER A 1 101 ? 3.74 3.271 17.953 1 98.06 101 SER A CA 1
ATOM 799 C C . SER A 1 101 ? 2.594 3.971 17.219 1 98.06 101 SER A C 1
ATOM 801 O O . SER A 1 101 ? 1.449 3.93 17.672 1 98.06 101 SER A O 1
ATOM 803 N N . ILE A 1 102 ? 2.941 4.602 16.125 1 98.06 102 ILE A N 1
ATOM 804 C CA . ILE A 1 102 ? 1.895 5.316 15.406 1 98.06 102 ILE A CA 1
ATOM 805 C C . ILE A 1 102 ? 0.861 4.328 14.875 1 98.06 102 ILE A C 1
ATOM 807 O O . ILE A 1 102 ? -0.332 4.637 14.812 1 98.06 102 ILE A O 1
ATOM 811 N N . SER A 1 103 ? 1.26 3.146 14.484 1 98.31 103 SER A N 1
ATOM 812 C CA . SER A 1 103 ? 0.343 2.111 14.016 1 98.31 103 SER A CA 1
ATOM 813 C C . SER A 1 103 ? -0.639 1.71 15.117 1 98.31 103 SER A C 1
ATOM 815 O O . SER A 1 103 ? -1.831 1.535 14.852 1 98.31 103 SER A O 1
ATOM 817 N N . LEU A 1 104 ? -0.152 1.595 16.328 1 98.44 104 LEU A N 1
ATOM 818 C CA . LEU A 1 104 ? -0.999 1.237 17.469 1 98.44 104 LEU A CA 1
ATOM 819 C C . LEU A 1 104 ? -1.974 2.363 17.797 1 98.44 104 LEU A C 1
ATOM 821 O O . LEU A 1 104 ? -3.127 2.107 18.141 1 98.44 104 LEU A O 1
ATOM 825 N N . GLN A 1 105 ? -1.463 3.572 17.688 1 98.5 105 GLN A N 1
ATOM 826 C CA . GLN A 1 105 ? -2.322 4.723 17.953 1 98.5 105 GLN A CA 1
ATOM 827 C C . GLN A 1 105 ? -3.471 4.785 16.953 1 98.5 105 GLN A C 1
ATOM 829 O O . GLN A 1 105 ? -4.609 5.078 17.312 1 98.5 105 GLN A O 1
ATOM 834 N N . LEU A 1 106 ? -3.18 4.496 15.742 1 98.62 106 LEU A N 1
ATOM 835 C CA . LEU A 1 106 ? -4.207 4.5 14.703 1 98.62 106 LEU A CA 1
ATOM 836 C C . LEU A 1 106 ? -5.176 3.338 14.898 1 98.62 106 LEU A C 1
ATOM 838 O O . LEU A 1 106 ? -6.367 3.463 14.602 1 98.62 106 LEU A O 1
ATOM 842 N N . ALA A 1 107 ? -4.688 2.199 15.375 1 98.75 107 ALA A N 1
ATOM 843 C CA . ALA A 1 107 ? -5.578 1.1 15.742 1 98.75 107 ALA A CA 1
ATOM 844 C C . ALA A 1 107 ? -6.562 1.531 16.828 1 98.75 107 ALA A C 1
ATOM 846 O O . ALA A 1 107 ? -7.742 1.175 16.781 1 98.75 107 ALA A O 1
ATOM 847 N N . GLU A 1 108 ? -6.082 2.291 17.75 1 98.06 108 GLU A N 1
ATOM 848 C CA . GLU A 1 108 ? -6.949 2.824 18.797 1 98.06 108 GLU A CA 1
ATOM 849 C C . GLU A 1 108 ? -8.031 3.73 18.203 1 98.06 108 GLU A C 1
ATOM 851 O O . GLU A 1 108 ? -9.18 3.709 18.656 1 98.06 108 GLU A O 1
ATOM 856 N N . SER A 1 109 ? -7.605 4.539 17.25 1 98.12 109 SER A N 1
ATOM 857 C CA . SER A 1 109 ? -8.578 5.391 16.578 1 98.12 109 SER A CA 1
ATOM 858 C C . SER A 1 109 ? -9.711 4.562 15.977 1 98.12 109 SER A C 1
ATOM 860 O O . SER A 1 109 ? -10.883 4.918 16.109 1 98.12 109 SER A O 1
ATOM 862 N N . LEU A 1 110 ? -9.367 3.479 15.32 1 98.56 110 LEU A N 1
ATOM 863 C CA . LEU A 1 110 ? -10.367 2.592 14.734 1 98.56 110 LEU A CA 1
ATOM 864 C C . LEU A 1 110 ? -11.289 2.029 15.805 1 98.56 110 LEU A C 1
ATOM 866 O O . LEU A 1 110 ? -12.516 2.014 15.625 1 98.56 110 LEU A O 1
ATOM 870 N N . ALA A 1 111 ? -10.719 1.565 16.891 1 97.94 111 ALA A N 1
ATOM 871 C CA . ALA A 1 111 ? -11.5 0.998 17.984 1 97.94 111 ALA A CA 1
ATOM 872 C C . ALA A 1 111 ? -12.484 2.021 18.531 1 97.94 111 ALA A C 1
ATOM 874 O O . ALA A 1 111 ? -13.641 1.697 18.812 1 97.94 111 ALA A O 1
ATOM 875 N N . ARG A 1 112 ? -12.008 3.275 18.703 1 97 112 ARG A N 1
ATOM 876 C CA . ARG A 1 112 ? -12.852 4.34 19.234 1 97 112 ARG A CA 1
ATOM 877 C C . ARG A 1 112 ? -14.016 4.637 18.312 1 97 112 ARG A C 1
ATOM 879 O O . ARG A 1 112 ? -15.062 5.109 18.75 1 97 112 ARG A O 1
ATOM 886 N N . CYS A 1 113 ? -13.781 4.359 17.016 1 96.94 113 CYS A N 1
ATOM 887 C CA . CYS A 1 113 ? -14.844 4.582 16.031 1 96.94 113 CYS A CA 1
ATOM 888 C C . CYS A 1 113 ? -15.781 3.385 15.969 1 96.94 113 CYS A C 1
ATOM 890 O O . CYS A 1 113 ? -16.766 3.402 15.219 1 96.94 113 CYS A O 1
ATOM 892 N N . GLY A 1 114 ? -15.453 2.293 16.641 1 96.5 114 GLY A N 1
ATOM 893 C CA . GLY A 1 114 ? -16.344 1.152 16.734 1 96.5 114 GLY A CA 1
ATOM 894 C C . GLY A 1 114 ? -16.031 0.062 15.734 1 96.5 114 GLY A C 1
ATOM 895 O O . GLY A 1 114 ? -16.859 -0.826 15.492 1 96.5 114 GLY A O 1
ATOM 896 N N . VAL A 1 115 ? -14.867 0.114 15.094 1 98.38 115 VAL A N 1
ATOM 897 C CA . VAL A 1 115 ? -14.469 -0.944 14.172 1 98.38 115 VAL A CA 1
ATOM 898 C C . VAL A 1 115 ? -14.078 -2.191 14.961 1 98.38 115 VAL A C 1
ATOM 900 O O . VAL A 1 115 ? -13.406 -2.098 15.992 1 98.38 115 VAL A O 1
ATOM 903 N N . GLY A 1 116 ? -14.477 -3.352 14.461 1 98.06 116 GLY A N 1
ATOM 904 C CA . GLY A 1 116 ? -14.148 -4.574 15.18 1 98.06 116 GLY A CA 1
ATOM 905 C C . GLY A 1 116 ? -14.352 -5.828 14.344 1 98.06 116 GLY A C 1
ATOM 906 O O . GLY A 1 116 ? -14.484 -5.75 13.125 1 98.06 116 GLY A O 1
ATOM 907 N N . GLU A 1 117 ? -14.344 -6.934 15.055 1 97.94 117 GLU A N 1
ATOM 908 C CA . GLU A 1 117 ? -14.398 -8.258 14.438 1 97.94 117 GLU A CA 1
ATOM 909 C C . GLU A 1 117 ? -15.57 -8.375 13.469 1 97.94 117 GLU A C 1
ATOM 911 O O . GLU A 1 117 ? -16.688 -7.973 13.789 1 97.94 117 GLU A O 1
ATOM 916 N N . GLY A 1 118 ? -15.266 -8.875 12.281 1 97.38 118 GLY A N 1
ATOM 917 C CA . GLY A 1 118 ? -16.312 -9.102 11.281 1 97.38 118 GLY A CA 1
ATOM 918 C C . GLY A 1 118 ? -16.484 -7.93 10.336 1 97.38 118 GLY A C 1
ATOM 919 O O . GLY A 1 118 ? -17.094 -8.078 9.273 1 97.38 118 GLY A O 1
ATOM 920 N N . ASP A 1 119 ? -16.031 -6.695 10.758 1 98.62 119 ASP A N 1
ATOM 921 C CA . ASP A 1 119 ? -16.094 -5.559 9.844 1 98.62 119 ASP A CA 1
ATOM 922 C C . ASP A 1 119 ? -15.227 -5.801 8.609 1 98.62 119 ASP A C 1
ATOM 924 O O . ASP A 1 119 ? -14.086 -6.262 8.719 1 98.62 119 ASP A O 1
ATOM 928 N N . MET A 1 120 ? -15.812 -5.602 7.48 1 98.31 120 MET A N 1
ATOM 929 C CA . MET A 1 120 ? -15.094 -5.535 6.215 1 98.31 120 MET A CA 1
ATOM 930 C C . MET A 1 120 ? -14.641 -4.109 5.918 1 98.31 120 MET A C 1
ATOM 932 O O . MET A 1 120 ? -15.453 -3.262 5.543 1 98.31 120 MET A O 1
ATOM 936 N N . VAL A 1 121 ? -13.328 -3.818 6.035 1 98.88 121 VAL A N 1
ATOM 937 C CA . VAL A 1 121 ? -12.812 -2.453 6.02 1 98.88 121 VAL A CA 1
ATOM 938 C C . VAL A 1 121 ? -12.188 -2.154 4.664 1 98.88 121 VAL A C 1
ATOM 940 O O . VAL A 1 121 ? -11.062 -2.576 4.387 1 98.88 121 VAL A O 1
ATOM 943 N N . ALA A 1 122 ? -12.906 -1.415 3.852 1 98.75 122 ALA A N 1
ATOM 944 C CA . ALA A 1 122 ? -12.367 -0.968 2.57 1 98.75 122 ALA A CA 1
ATOM 945 C C . ALA A 1 122 ? -11.445 0.236 2.754 1 98.75 122 ALA A C 1
ATOM 947 O O . ALA A 1 122 ? -11.906 1.322 3.119 1 98.75 122 ALA A O 1
ATOM 948 N N . ASN A 1 123 ? -10.172 0.066 2.561 1 98.56 123 ASN A N 1
ATOM 949 C CA . ASN A 1 123 ? -9.172 1.13 2.633 1 98.56 123 ASN A CA 1
ATOM 950 C C . ASN A 1 123 ? -8.977 1.802 1.278 1 98.56 123 ASN A C 1
ATOM 952 O O . ASN A 1 123 ? -8.375 1.217 0.373 1 98.56 123 ASN A O 1
ATOM 956 N N . LEU A 1 124 ? -9.445 3.059 1.152 1 97.19 124 LEU A N 1
ATOM 957 C CA . LEU A 1 124 ? -9.422 3.781 -0.114 1 97.19 124 LEU A CA 1
ATOM 958 C C . LEU A 1 124 ? -8.383 4.895 -0.085 1 97.19 124 LEU A C 1
ATOM 960 O O . LEU A 1 124 ? -8.391 5.781 -0.942 1 97.19 124 LEU A O 1
ATOM 964 N N . PHE A 1 125 ? -7.488 4.914 0.895 1 95.06 125 PHE A N 1
ATOM 965 C CA . PHE A 1 125 ? -6.434 5.922 0.965 1 95.06 125 PHE A CA 1
ATOM 966 C C . PHE A 1 125 ? -5.391 5.688 -0.119 1 95.06 125 PHE A C 1
ATOM 968 O O . PHE A 1 125 ? -5.387 4.645 -0.772 1 95.06 125 PHE A O 1
ATOM 975 N N . TYR A 1 126 ? -4.5 6.648 -0.278 1 86.69 126 TYR A N 1
ATOM 976 C CA . TYR A 1 126 ? -3.547 6.629 -1.383 1 86.69 126 TYR A CA 1
ATOM 977 C C . TYR A 1 126 ? -2.285 5.863 -1.001 1 86.69 126 TYR A C 1
ATOM 979 O O . TYR A 1 126 ? -1.785 6 0.119 1 86.69 126 TYR A O 1
ATOM 987 N N . ALA A 1 127 ? -1.86 5.082 -1.942 1 89.06 127 ALA A N 1
ATOM 988 C CA . ALA A 1 127 ? -0.622 4.32 -1.797 1 89.06 127 ALA A CA 1
ATOM 989 C C . ALA A 1 127 ? 0.431 4.793 -2.795 1 89.06 127 ALA A C 1
ATOM 991 O O . ALA A 1 127 ? 0.096 5.305 -3.865 1 89.06 127 ALA A O 1
ATOM 992 N N . GLY A 1 128 ? 1.747 4.574 -2.408 1 88.12 128 GLY A N 1
ATOM 993 C CA . GLY A 1 128 ? 2.836 4.789 -3.348 1 88.12 128 GLY A CA 1
ATOM 994 C C . GLY A 1 128 ? 3.463 6.164 -3.229 1 88.12 128 GLY A C 1
ATOM 995 O O . GLY A 1 128 ? 2.932 7.039 -2.539 1 88.12 128 GLY A O 1
ATOM 996 N N . ASP A 1 129 ? 4.602 6.305 -3.807 1 88.75 129 ASP A N 1
ATOM 997 C CA . ASP A 1 129 ? 5.379 7.539 -3.83 1 88.75 129 ASP A CA 1
ATOM 998 C C . ASP A 1 129 ? 5.633 8.055 -2.416 1 88.75 129 ASP A C 1
ATOM 1000 O O . ASP A 1 129 ? 5.574 9.266 -2.17 1 88.75 129 ASP A O 1
ATOM 1004 N N . LEU A 1 130 ? 5.734 7.168 -1.509 1 93.56 130 LEU A N 1
ATOM 1005 C CA . LEU A 1 130 ? 6.105 7.375 -0.113 1 93.56 130 LEU A CA 1
ATOM 1006 C C . LEU A 1 130 ? 4.957 8.016 0.662 1 93.56 130 LEU A C 1
ATOM 1008 O O . LEU A 1 130 ? 5.164 8.539 1.761 1 93.56 130 LEU A O 1
ATOM 1012 N N . TYR A 1 131 ? 3.748 7.965 0.058 1 88.69 131 TYR A N 1
ATOM 1013 C CA . TYR A 1 131 ? 2.582 8.383 0.825 1 88.69 131 TYR A CA 1
ATOM 1014 C C . TYR A 1 131 ? 2.268 7.383 1.932 1 88.69 131 TYR A C 1
ATOM 1016 O O . TYR A 1 131 ? 2.363 6.172 1.728 1 88.69 131 TYR A O 1
ATOM 1024 N N . GLY A 1 132 ? 1.778 7.887 3.027 1 93.5 132 GLY A N 1
ATOM 1025 C CA . GLY A 1 132 ? 1.723 7.031 4.199 1 93.5 132 GLY A CA 1
ATOM 1026 C C . GLY A 1 132 ? 0.316 6.582 4.543 1 93.5 132 GLY A C 1
ATOM 1027 O O . GLY A 1 132 ? 0.131 5.605 5.273 1 93.5 132 GLY A O 1
ATOM 1028 N N . SER A 1 133 ? -0.714 7.246 3.996 1 92.94 133 SER A N 1
ATOM 1029 C CA . SER A 1 133 ? -2.062 7.043 4.516 1 92.94 133 SER A CA 1
ATOM 1030 C C . SER A 1 133 ? -2.531 5.609 4.289 1 92.94 133 SER A C 1
ATOM 1032 O O . SER A 1 133 ? -2.998 4.949 5.223 1 92.94 133 SER A O 1
ATOM 1034 N N . PHE A 1 134 ? -2.4 5.074 3.094 1 96.19 134 PHE A N 1
ATOM 1035 C CA . PHE A 1 134 ? -2.83 3.715 2.781 1 96.19 134 PHE A CA 1
ATOM 1036 C C . PHE A 1 134 ? -2.104 2.701 3.658 1 96.19 134 PHE A C 1
ATOM 1038 O O . PHE A 1 134 ? -2.736 1.861 4.301 1 96.19 134 PHE A O 1
ATOM 1045 N N . LEU A 1 135 ? -0.779 2.773 3.717 1 96.75 135 LEU A N 1
ATOM 1046 C CA . LEU A 1 135 ? 0.037 1.808 4.445 1 96.75 135 LEU A CA 1
ATOM 1047 C C . LEU A 1 135 ? -0.216 1.903 5.945 1 96.75 135 LEU A C 1
ATOM 1049 O O . LEU A 1 135 ? -0.257 0.884 6.637 1 96.75 135 LEU A O 1
ATOM 1053 N N . LEU A 1 136 ? -0.36 3.092 6.484 1 97.56 136 LEU A N 1
ATOM 1054 C CA . LEU A 1 136 ? -0.59 3.258 7.918 1 97.56 136 LEU A CA 1
ATOM 1055 C C . LEU A 1 136 ? -1.922 2.641 8.328 1 97.56 136 LEU A C 1
ATOM 1057 O O . LEU A 1 136 ? -2.047 2.104 9.43 1 97.56 136 LEU A O 1
ATOM 1061 N N . HIS A 1 137 ? -2.844 2.66 7.426 1 97.69 137 HIS A N 1
ATOM 1062 C CA . HIS A 1 137 ? -4.133 2.107 7.824 1 97.69 137 HIS A CA 1
ATOM 1063 C C . HIS A 1 137 ? -4.223 0.621 7.492 1 97.69 137 HIS A C 1
ATOM 1065 O O . HIS A 1 137 ? -5.102 -0.081 7.996 1 97.69 137 HIS A O 1
ATOM 1071 N N . ILE A 1 138 ? -3.33 0.114 6.637 1 98.06 138 ILE A N 1
ATOM 1072 C CA . ILE A 1 138 ? -3.107 -1.327 6.637 1 98.06 138 ILE A CA 1
ATOM 1073 C C . ILE A 1 138 ? -2.639 -1.776 8.016 1 98.06 138 ILE A C 1
ATOM 1075 O O . ILE A 1 138 ? -3.188 -2.721 8.594 1 98.06 138 ILE A O 1
ATOM 1079 N N . LEU A 1 139 ? -1.694 -1.057 8.586 1 98.5 139 LEU A N 1
ATOM 1080 C CA . LEU A 1 139 ? -1.094 -1.422 9.859 1 98.5 139 LEU A CA 1
ATOM 1081 C C . LEU A 1 139 ? -2.068 -1.18 11.008 1 98.5 139 LEU A C 1
ATOM 1083 O O . LEU A 1 139 ? -2.066 -1.919 11.992 1 98.5 139 LEU A O 1
ATOM 1087 N N . SER A 1 140 ? -2.9 -0.148 10.898 1 98.5 140 SER A N 1
ATOM 1088 C CA . SER A 1 140 ? -3.861 0.099 11.977 1 98.5 140 SER A CA 1
ATOM 1089 C C . SER A 1 140 ? -4.844 -1.058 12.109 1 98.5 140 SER A C 1
ATOM 1091 O O . SER A 1 140 ? -5.117 -1.52 13.219 1 98.5 140 SER A O 1
ATOM 1093 N N . VAL A 1 141 ? -5.387 -1.579 11 1 98.69 141 VAL A N 1
ATOM 1094 C CA . VAL A 1 141 ? -6.293 -2.721 11.055 1 98.69 141 VAL A CA 1
ATOM 1095 C C . VAL A 1 141 ? -5.531 -3.967 11.492 1 98.69 141 VAL A C 1
ATOM 1097 O O . VAL A 1 141 ? -6.051 -4.781 12.266 1 98.69 141 VAL A O 1
ATOM 1100 N N . TYR A 1 142 ? -4.297 -4.078 11 1 98.5 142 TYR A N 1
ATOM 1101 C CA . TYR A 1 142 ? -3.434 -5.203 11.344 1 98.5 142 TYR A CA 1
ATOM 1102 C C . TYR A 1 142 ? -3.264 -5.316 12.852 1 98.5 142 TYR A C 1
ATOM 1104 O O . TYR A 1 142 ? -3.213 -6.422 13.398 1 98.5 142 TYR A O 1
ATOM 1112 N N . HIS A 1 143 ? -3.217 -4.184 13.578 1 98.44 143 HIS A N 1
ATOM 1113 C CA . HIS A 1 143 ? -2.928 -4.164 15.008 1 98.44 143 HIS A CA 1
ATOM 1114 C C . HIS A 1 143 ? -4.203 -3.969 15.82 1 98.44 143 HIS A C 1
ATOM 1116 O O . HIS A 1 143 ? -4.145 -3.828 17.047 1 98.44 143 HIS A O 1
ATOM 1122 N N . LEU A 1 144 ? -5.324 -3.902 15.125 1 98.56 144 LEU A N 1
ATOM 1123 C CA . LEU A 1 144 ? -6.59 -3.748 15.836 1 98.56 144 LEU A CA 1
ATOM 1124 C C . LEU A 1 144 ? -6.859 -4.957 16.734 1 98.56 144 LEU A C 1
ATOM 1126 O O . LEU A 1 144 ? -7.027 -6.074 16.234 1 98.56 144 LEU A O 1
ATOM 1130 N N . PRO A 1 145 ? -6.926 -4.816 18 1 95.94 145 PRO A N 1
ATOM 1131 C CA . PRO A 1 145 ? -7.02 -5.961 18.906 1 95.94 145 PRO A CA 1
ATOM 1132 C C . PRO A 1 145 ? -8.25 -6.824 18.641 1 95.94 145 PRO A C 1
ATOM 1134 O O . PRO A 1 145 ? -8.18 -8.055 18.75 1 95.94 145 PRO A O 1
ATOM 1137 N N . SER A 1 146 ? -9.367 -6.223 18.359 1 96.69 146 SER A N 1
ATOM 1138 C CA . SER A 1 146 ? -10.602 -6.965 18.109 1 96.69 146 SER A CA 1
ATOM 1139 C C . SER A 1 146 ? -10.586 -7.633 16.75 1 96.69 146 SER A C 1
ATOM 1141 O O . SER A 1 146 ? -11.414 -8.5 16.469 1 96.69 146 SER A O 1
ATOM 1143 N N . GLY A 1 147 ? -9.633 -7.156 15.914 1 97.69 147 GLY A N 1
ATOM 1144 C CA . GLY A 1 147 ? -9.547 -7.668 14.555 1 97.69 147 GLY A CA 1
ATOM 1145 C C . GLY A 1 147 ? -10.586 -7.074 13.625 1 97.69 147 GLY A C 1
ATOM 1146 O O . GLY A 1 147 ? -11.586 -6.512 14.078 1 97.69 147 GLY A O 1
ATOM 1147 N N . ALA A 1 148 ? -10.398 -7.125 12.414 1 98.69 148 ALA A N 1
ATOM 1148 C CA . ALA A 1 148 ? -11.273 -6.801 11.297 1 98.69 148 ALA A CA 1
ATOM 1149 C C . ALA A 1 148 ? -10.719 -7.355 9.984 1 98.69 148 ALA A C 1
ATOM 1151 O O . ALA A 1 148 ? -9.625 -7.922 9.961 1 98.69 148 ALA A O 1
ATOM 1152 N N . ILE A 1 149 ? -11.523 -7.363 8.969 1 98.56 149 ILE A N 1
ATOM 1153 C CA . ILE A 1 149 ? -11.086 -7.895 7.68 1 98.56 149 ILE A CA 1
ATOM 1154 C C . ILE A 1 149 ? -10.688 -6.742 6.758 1 98.56 149 ILE A C 1
ATOM 1156 O O . ILE A 1 149 ? -11.477 -5.828 6.52 1 98.56 149 ILE A O 1
ATOM 1160 N N . GLN A 1 150 ? -9.516 -6.797 6.262 1 98.25 150 GLN A N 1
ATOM 1161 C CA . GLN A 1 150 ? -9.008 -5.73 5.406 1 98.25 150 GLN A CA 1
ATOM 1162 C C . GLN A 1 150 ? -9.375 -5.98 3.945 1 98.25 150 GLN A C 1
ATOM 1164 O O . GLN A 1 150 ? -9.188 -7.086 3.434 1 98.25 150 GLN A O 1
ATOM 1169 N N . LEU A 1 151 ? -9.883 -5.012 3.328 1 97.94 151 LEU A N 1
ATOM 1170 C CA . LEU A 1 151 ? -10.016 -4.891 1.88 1 97.94 151 LEU A CA 1
ATOM 1171 C C . LEU A 1 151 ? -9.125 -3.771 1.346 1 97.94 151 LEU A C 1
ATOM 1173 O O . LEU A 1 151 ? -9.555 -2.615 1.271 1 97.94 151 LEU A O 1
ATOM 1177 N N . PRO A 1 152 ? -7.859 -4.086 0.903 1 97.62 152 PRO A N 1
ATOM 1178 C CA . PRO A 1 152 ? -6.895 -3.057 0.517 1 97.62 152 PRO A CA 1
ATOM 1179 C C . PRO A 1 152 ? -7.113 -2.547 -0.906 1 97.62 152 PRO A C 1
ATOM 1181 O O . PRO A 1 152 ? -6.309 -2.832 -1.798 1 97.62 152 PRO A O 1
ATOM 1184 N N . VAL A 1 153 ? -8.008 -1.689 -1.128 1 96.38 153 VAL A N 1
ATOM 1185 C CA . VAL A 1 153 ? -8.461 -1.223 -2.434 1 96.38 153 VAL A CA 1
ATOM 1186 C C . VAL A 1 153 ? -7.496 -0.167 -2.969 1 96.38 153 VAL A C 1
ATOM 1188 O O . VAL A 1 153 ? -7.043 -0.255 -4.109 1 96.38 153 VAL A O 1
ATOM 1191 N N . ALA A 1 154 ? -7.137 0.828 -2.115 1 93.56 154 ALA A N 1
ATOM 1192 C CA . ALA A 1 154 ? -6.246 1.95 -2.391 1 93.56 154 ALA A CA 1
ATOM 1193 C C . ALA A 1 154 ? -6.965 3.043 -3.176 1 93.56 154 ALA A C 1
ATOM 1195 O O . ALA A 1 154 ? -7.988 2.785 -3.818 1 93.56 154 ALA A O 1
ATOM 1196 N N . GLY A 1 155 ? -6.441 4.254 -3.178 1 88.88 155 GLY A N 1
ATOM 1197 C CA . GLY A 1 155 ? -7.109 5.43 -3.705 1 88.88 155 GLY A CA 1
ATOM 1198 C C . GLY A 1 155 ? -6.727 5.742 -5.137 1 88.88 155 GLY A C 1
ATOM 1199 O O . GLY A 1 155 ? -7.375 6.562 -5.797 1 88.88 155 GLY A O 1
ATOM 1200 N N . HIS A 1 156 ? -5.711 5.098 -5.637 1 82.06 156 HIS A N 1
ATOM 1201 C CA . HIS A 1 156 ? -5.27 5.41 -6.988 1 82.06 156 HIS A CA 1
ATOM 1202 C C . HIS A 1 156 ? -6.078 4.637 -8.023 1 82.06 156 HIS A C 1
ATOM 1204 O O . HIS A 1 156 ? -6.012 4.938 -9.219 1 82.06 156 HIS A O 1
ATOM 1210 N N . VAL A 1 157 ? -6.82 3.584 -7.617 1 84.5 157 VAL A N 1
ATOM 1211 C CA . VAL A 1 157 ? -7.621 2.82 -8.57 1 84.5 157 VAL A CA 1
ATOM 1212 C C . VAL A 1 157 ? -8.852 3.631 -8.977 1 84.5 157 VAL A C 1
ATOM 1214 O O . VAL A 1 157 ? -9.156 4.656 -8.367 1 84.5 157 VAL A O 1
ATOM 1217 N N . SER A 1 158 ? -9.57 3.225 -9.992 1 82.31 158 SER A N 1
ATOM 1218 C CA . SER A 1 158 ? -10.727 3.965 -10.484 1 82.31 158 SER A CA 1
ATOM 1219 C C . SER A 1 158 ? -11.875 3.928 -9.477 1 82.31 158 SER A C 1
ATOM 1221 O O . SER A 1 158 ? -11.977 2.992 -8.68 1 82.31 158 SER A O 1
ATOM 1223 N N . VAL A 1 159 ? -12.711 4.914 -9.547 1 85.69 159 VAL A N 1
ATOM 1224 C CA . VAL A 1 159 ? -13.875 4.988 -8.672 1 85.69 159 VAL A CA 1
ATOM 1225 C C . VAL A 1 159 ? -14.789 3.785 -8.914 1 85.69 159 VAL A C 1
ATOM 1227 O O . VAL A 1 159 ? -15.406 3.266 -7.984 1 85.69 159 VAL A O 1
ATOM 1230 N N . GLU A 1 160 ? -14.867 3.342 -10.156 1 86.75 160 GLU A N 1
ATOM 1231 C CA . GLU A 1 160 ? -15.648 2.158 -10.508 1 86.75 160 GLU A CA 1
ATOM 1232 C C . GLU A 1 160 ? -15.117 0.918 -9.797 1 86.75 160 GLU A C 1
ATOM 1234 O O . GLU A 1 160 ? -15.898 0.123 -9.266 1 86.75 160 GLU A O 1
ATOM 1239 N N . SER A 1 161 ? -13.828 0.783 -9.82 1 87.19 161 SER A N 1
ATOM 1240 C CA . SER A 1 161 ? -13.203 -0.348 -9.141 1 87.19 161 SER A CA 1
ATOM 1241 C C . SER A 1 161 ? -13.445 -0.29 -7.633 1 87.19 161 SER A C 1
ATOM 1243 O O . SER A 1 161 ? -13.695 -1.317 -7 1 87.19 161 SER A O 1
ATOM 1245 N N . MET A 1 162 ? -13.367 0.925 -7.094 1 93.44 162 MET A N 1
ATOM 1246 C CA . MET A 1 162 ? -13.633 1.094 -5.668 1 93.44 162 MET A CA 1
ATOM 1247 C C . MET A 1 162 ? -15.031 0.611 -5.316 1 93.44 162 MET A C 1
ATOM 1249 O O . MET A 1 162 ? -15.203 -0.197 -4.402 1 93.44 162 MET A O 1
ATOM 1253 N N . GLU A 1 163 ? -15.984 1.098 -6.051 1 93.94 163 GLU A N 1
ATOM 1254 C CA . GLU A 1 163 ? -17.375 0.722 -5.777 1 93.94 163 GLU A CA 1
ATOM 1255 C C . GLU A 1 163 ? -17.578 -0.779 -5.957 1 93.94 163 GLU A C 1
ATOM 1257 O O . GLU A 1 163 ? -18.297 -1.41 -5.172 1 93.94 163 GLU A O 1
ATOM 1262 N N . ARG A 1 164 ? -17.016 -1.312 -6.988 1 91.62 164 ARG A N 1
ATOM 1263 C CA . ARG A 1 164 ? -17.141 -2.744 -7.242 1 91.62 164 ARG A CA 1
ATOM 1264 C C . ARG A 1 164 ? -16.688 -3.559 -6.039 1 91.62 164 ARG A C 1
ATOM 1266 O O . ARG A 1 164 ? -17.359 -4.508 -5.633 1 91.62 164 ARG A O 1
ATOM 1273 N N . GLN A 1 165 ? -15.531 -3.227 -5.473 1 93.5 165 GLN A N 1
ATOM 1274 C CA . GLN A 1 165 ? -15.016 -3.949 -4.312 1 93.5 165 GLN A CA 1
ATOM 1275 C C . GLN A 1 165 ? -15.93 -3.773 -3.104 1 93.5 165 GLN A C 1
ATOM 1277 O O . GLN A 1 165 ? -16.172 -4.727 -2.361 1 93.5 165 GLN A O 1
ATOM 1282 N N . ILE A 1 166 ? -16.375 -2.574 -2.893 1 96.25 166 ILE A N 1
ATOM 1283 C CA . ILE A 1 166 ? -17.266 -2.275 -1.773 1 96.25 166 ILE A CA 1
ATOM 1284 C C . ILE A 1 166 ? -18.516 -3.152 -1.855 1 96.25 166 ILE A C 1
ATOM 1286 O O . ILE A 1 166 ? -18.953 -3.719 -0.85 1 96.25 166 ILE A O 1
ATOM 1290 N N . VAL A 1 167 ? -19.031 -3.299 -3.066 1 94.62 167 VAL A N 1
ATOM 1291 C CA . VAL A 1 167 ? -20.266 -4.039 -3.283 1 94.62 167 VAL A CA 1
ATOM 1292 C C . VAL A 1 167 ? -20 -5.539 -3.227 1 94.62 167 VAL A C 1
ATOM 1294 O O . VAL A 1 167 ? -20.703 -6.281 -2.537 1 94.62 167 VAL A O 1
ATOM 1297 N N . GLU A 1 168 ? -18.938 -5.934 -3.904 1 91.75 168 GLU A N 1
ATOM 1298 C CA . GLU A 1 168 ? -18.625 -7.352 -4.027 1 91.75 168 GLU A CA 1
ATOM 1299 C C . GLU A 1 168 ? -18.375 -7.984 -2.66 1 91.75 168 GLU A C 1
ATOM 1301 O O . GLU A 1 168 ? -18.75 -9.141 -2.432 1 91.75 168 GLU A O 1
ATOM 1306 N N . PHE A 1 169 ? -17.828 -7.234 -1.759 1 94.56 169 PHE A N 1
ATOM 1307 C CA . PHE A 1 169 ? -17.453 -7.809 -0.469 1 94.56 169 PHE A CA 1
ATOM 1308 C C . PHE A 1 169 ? -18.344 -7.262 0.64 1 94.56 169 PHE A C 1
ATOM 1310 O O . PHE A 1 169 ? -18.141 -7.559 1.817 1 94.56 169 PHE A O 1
ATOM 1317 N N . GLU A 1 170 ? -19.297 -6.426 0.244 1 95.44 170 GLU A N 1
ATOM 1318 C CA . GLU A 1 170 ? -20.203 -5.816 1.208 1 95.44 170 GLU A CA 1
ATOM 1319 C C . GLU A 1 170 ? -19.438 -5.156 2.35 1 95.44 170 GLU A C 1
ATOM 1321 O O . GLU A 1 170 ? -19.656 -5.477 3.52 1 95.44 170 GLU A O 1
ATOM 1326 N N . ALA A 1 171 ? -18.594 -4.238 2 1 98 171 ALA A N 1
ATOM 1327 C CA . ALA A 1 171 ? -17.812 -3.502 2.984 1 98 171 ALA A CA 1
ATOM 1328 C C . ALA A 1 171 ? -18.703 -2.807 4.004 1 98 171 ALA A C 1
ATOM 1330 O O . ALA A 1 171 ? -19.688 -2.154 3.633 1 98 171 ALA A O 1
ATOM 1331 N N . THR A 1 172 ? -18.391 -2.936 5.25 1 98.62 172 THR A N 1
ATOM 1332 C CA . THR A 1 172 ? -19.172 -2.312 6.305 1 98.62 172 THR A CA 1
ATOM 1333 C C . THR A 1 172 ? -18.547 -0.992 6.742 1 98.62 172 THR A C 1
ATOM 1335 O O . THR A 1 172 ? -19.234 -0.135 7.316 1 98.62 172 THR A O 1
ATOM 1338 N N . VAL A 1 173 ? -17.25 -0.843 6.559 1 98.88 173 VAL A N 1
ATOM 1339 C CA . VAL A 1 173 ? -16.5 0.35 6.918 1 98.88 173 VAL A CA 1
ATOM 1340 C C . VAL A 1 173 ? -15.695 0.837 5.707 1 98.88 173 VAL A C 1
ATOM 1342 O O . VAL A 1 173 ? -15.062 0.04 5.016 1 98.88 173 VAL A O 1
ATOM 1345 N N . ILE A 1 174 ? -15.734 2.113 5.43 1 98.75 174 ILE A N 1
ATOM 1346 C CA . ILE A 1 174 ? -14.938 2.717 4.367 1 98.75 174 ILE A CA 1
ATOM 1347 C C . ILE A 1 174 ? -13.969 3.738 4.965 1 98.75 174 ILE A C 1
ATOM 1349 O O . ILE A 1 174 ? -14.383 4.625 5.719 1 98.75 174 ILE A O 1
ATOM 1353 N N . LEU A 1 175 ? -12.703 3.559 4.734 1 98.62 175 LEU A N 1
ATOM 1354 C CA . LEU A 1 175 ? -11.656 4.531 5.043 1 98.62 175 LEU A CA 1
ATOM 1355 C C . LEU A 1 175 ? -11.25 5.305 3.795 1 98.62 175 LEU A C 1
ATOM 1357 O O . LEU A 1 175 ? -10.953 4.707 2.758 1 98.62 175 LEU A O 1
ATOM 1361 N N . GLY A 1 176 ? -11.188 6.59 3.828 1 94.19 176 GLY A N 1
ATOM 1362 C CA . GLY A 1 176 ? -10.773 7.375 2.676 1 94.19 176 GLY A CA 1
ATOM 1363 C C . GLY A 1 176 ? -10.852 8.867 2.914 1 94.19 176 GLY A C 1
ATOM 1364 O O . GLY A 1 176 ? -11.125 9.312 4.031 1 94.19 176 GLY A O 1
ATOM 1365 N N . THR A 1 177 ? -10.539 9.625 1.922 1 88.81 177 THR A N 1
ATOM 1366 C CA . THR A 1 177 ? -10.711 11.078 1.976 1 88.81 177 THR A CA 1
ATOM 1367 C C . THR A 1 177 ? -12.156 11.461 1.688 1 88.81 177 THR A C 1
ATOM 1369 O O . THR A 1 177 ? -12.898 10.695 1.072 1 88.81 177 THR A O 1
ATOM 1372 N N . VAL A 1 178 ? -12.516 12.617 2.123 1 84.62 178 VAL A N 1
ATOM 1373 C CA . VAL A 1 178 ? -13.867 13.102 1.867 1 84.62 178 VAL A CA 1
ATOM 1374 C C . VAL A 1 178 ? -14.086 13.25 0.364 1 84.62 178 VAL A C 1
ATOM 1376 O O . VAL A 1 178 ? -15.164 12.93 -0.147 1 84.62 178 VAL A O 1
ATOM 1379 N N . THR A 1 179 ? -13.031 13.68 -0.329 1 78 179 THR A N 1
ATOM 1380 C CA . THR A 1 179 ? -13.078 13.859 -1.775 1 78 179 THR A CA 1
ATOM 1381 C C . THR A 1 179 ? -13.391 12.547 -2.48 1 78 179 THR A C 1
ATOM 1383 O O . THR A 1 179 ? -14.258 12.484 -3.352 1 78 179 THR A O 1
ATOM 1386 N N . THR A 1 180 ? -12.75 11.469 -2.092 1 85.94 180 THR A N 1
ATOM 1387 C CA . THR A 1 180 ? -12.953 10.148 -2.688 1 85.94 180 THR A CA 1
ATOM 1388 C C . THR A 1 180 ? -14.352 9.625 -2.365 1 85.94 180 THR A C 1
ATOM 1390 O O . THR A 1 180 ? -15.047 9.117 -3.246 1 85.94 180 THR A O 1
ATOM 1393 N N . MET A 1 181 ? -14.758 9.781 -1.152 1 91.19 181 MET A N 1
ATOM 1394 C CA . MET A 1 181 ? -16.078 9.32 -0.736 1 91.19 181 MET A CA 1
ATOM 1395 C C . MET A 1 181 ? -17.172 10.062 -1.495 1 91.19 181 MET A C 1
ATOM 1397 O O . MET A 1 181 ? -18.203 9.469 -1.844 1 91.19 181 MET A O 1
ATOM 1401 N N . SER A 1 182 ? -16.922 11.352 -1.742 1 83.81 182 SER A N 1
ATOM 1402 C CA . SER A 1 182 ? -17.891 12.148 -2.484 1 83.81 182 SER A CA 1
ATOM 1403 C C . SER A 1 182 ? -18.016 11.664 -3.926 1 83.81 182 SER A C 1
ATOM 1405 O O . SER A 1 182 ? -19.109 11.562 -4.457 1 83.81 182 SER A O 1
ATOM 1407 N N . GLN A 1 183 ? -16.891 11.352 -4.523 1 82.75 183 GLN A N 1
ATOM 1408 C CA . GLN A 1 183 ? -16.906 10.859 -5.898 1 82.75 183 GLN A CA 1
ATOM 1409 C C . GLN A 1 183 ? -17.656 9.531 -6 1 82.75 183 GLN A C 1
ATOM 1411 O O . GLN A 1 183 ? -18.453 9.328 -6.926 1 82.75 183 GLN A O 1
ATOM 1416 N N . ILE A 1 184 ? -17.391 8.656 -5.094 1 91.81 184 ILE A N 1
ATOM 1417 C CA . ILE A 1 184 ? -18.047 7.355 -5.086 1 91.81 184 ILE A CA 1
ATOM 1418 C C . ILE A 1 184 ? -19.547 7.547 -4.887 1 91.81 184 ILE A C 1
ATOM 1420 O O . ILE A 1 184 ? -20.359 6.895 -5.547 1 91.81 184 ILE A O 1
ATOM 1424 N N . SER A 1 185 ? -19.906 8.453 -4.012 1 91.25 185 SER A N 1
ATOM 1425 C CA . SER A 1 185 ? -21.297 8.734 -3.713 1 91.25 185 SER A CA 1
ATOM 1426 C C . SER A 1 185 ? -22.031 9.258 -4.945 1 91.25 185 SER A C 1
ATOM 1428 O O . SER A 1 185 ? -23.172 8.852 -5.219 1 91.25 185 SER A O 1
ATOM 1430 N N . GLU A 1 186 ? -21.359 10.164 -5.633 1 85.38 186 GLU A N 1
ATOM 1431 C CA . GLU A 1 186 ? -21.969 10.688 -6.859 1 85.38 186 GLU A CA 1
ATOM 1432 C C . GLU A 1 186 ? -22.234 9.562 -7.859 1 85.38 186 GLU A C 1
ATOM 1434 O O . GLU A 1 186 ? -23.297 9.547 -8.5 1 85.38 186 GLU A O 1
ATOM 1439 N N . ARG A 1 187 ? -21.312 8.68 -7.98 1 88.25 187 ARG A N 1
ATOM 1440 C CA . ARG A 1 187 ? -21.469 7.562 -8.906 1 88.25 187 ARG A CA 1
ATOM 1441 C C . ARG A 1 187 ? -22.625 6.66 -8.477 1 88.25 187 ARG A C 1
ATOM 1443 O O . ARG A 1 187 ? -23.438 6.262 -9.305 1 88.25 187 ARG A O 1
ATOM 1450 N N . ILE A 1 188 ? -22.672 6.336 -7.242 1 94.62 188 ILE A N 1
ATOM 1451 C CA . ILE A 1 188 ? -23.703 5.469 -6.688 1 94.62 188 ILE A CA 1
ATOM 1452 C C . ILE A 1 188 ? -25.078 6.078 -6.949 1 94.62 188 ILE A C 1
ATOM 1454 O O . ILE A 1 188 ? -25.969 5.406 -7.48 1 94.62 188 ILE A O 1
ATOM 1458 N N . LEU A 1 189 ? -25.219 7.348 -6.629 1 89.81 189 LEU A N 1
ATOM 1459 C CA . LEU A 1 189 ? -26.5 8.031 -6.754 1 89.81 189 LEU A CA 1
ATOM 1460 C C . LEU A 1 189 ? -26.875 8.227 -8.219 1 89.81 189 LEU A C 1
ATOM 1462 O O . LEU A 1 189 ? -28.047 8.148 -8.586 1 89.81 189 LEU A O 1
ATOM 1466 N N . GLY A 1 190 ? -25.859 8.484 -9.023 1 89.19 190 GLY A N 1
ATOM 1467 C CA . GLY A 1 190 ? -26.094 8.602 -10.453 1 89.19 190 GLY A CA 1
ATOM 1468 C C . GLY A 1 190 ? -26.656 7.336 -11.07 1 89.19 190 GLY A C 1
ATOM 1469 O O . GLY A 1 190 ? -27.406 7.402 -12.047 1 89.19 190 GLY A O 1
ATOM 1470 N N . ALA A 1 191 ? -26.375 6.227 -10.492 1 92.88 191 ALA A N 1
ATOM 1471 C CA . ALA A 1 191 ? -26.859 4.938 -10.961 1 92.88 191 ALA A CA 1
ATOM 1472 C C . ALA A 1 191 ? -28.188 4.578 -10.281 1 92.88 191 ALA A C 1
ATOM 1474 O O . ALA A 1 191 ? -28.719 3.488 -10.492 1 92.88 191 ALA A O 1
ATOM 1475 N N . GLY A 1 192 ? -28.656 5.434 -9.438 1 93.94 192 GLY A N 1
ATOM 1476 C CA . GLY A 1 192 ? -29.906 5.207 -8.742 1 93.94 192 GLY A CA 1
ATOM 1477 C C . GLY A 1 192 ? -29.812 4.172 -7.637 1 93.94 192 GLY A C 1
ATOM 1478 O O . GLY A 1 192 ? -30.781 3.504 -7.309 1 93.94 192 GLY A O 1
ATOM 1479 N N . LYS A 1 193 ? -28.594 4.004 -7.094 1 96.56 193 LYS A N 1
ATOM 1480 C CA . LYS A 1 193 ? -28.359 2.98 -6.078 1 96.56 193 LYS A CA 1
ATOM 1481 C C . LYS A 1 193 ? -28 3.611 -4.738 1 96.56 193 LYS A C 1
ATOM 1483 O O . LYS A 1 193 ? -27.859 4.832 -4.637 1 96.56 193 LYS A O 1
ATOM 1488 N N . THR A 1 194 ? -28.062 2.846 -3.729 1 96.25 194 THR A N 1
ATOM 1489 C CA . THR A 1 194 ? -27.516 3.125 -2.406 1 96.25 194 THR A CA 1
ATOM 1490 C C . THR A 1 194 ? -26.859 1.878 -1.817 1 96.25 194 THR A C 1
ATOM 1492 O O . THR A 1 194 ? -27.125 0.762 -2.273 1 96.25 194 THR A O 1
ATOM 1495 N N . HIS A 1 195 ? -26.016 2.031 -0.885 1 97 195 HIS A N 1
ATOM 1496 C CA . HIS A 1 195 ? -25.359 0.906 -0.233 1 97 195 HIS A CA 1
ATOM 1497 C C . HIS A 1 195 ? -25.547 0.955 1.279 1 97 195 HIS A C 1
ATOM 1499 O O . HIS A 1 195 ? -24.656 1.36 2.014 1 97 195 HIS A O 1
ATOM 1505 N N . PRO A 1 196 ? -26.641 0.432 1.777 1 95.69 196 PRO A N 1
ATOM 1506 C CA . PRO A 1 196 ? -27.016 0.562 3.186 1 95.69 196 PRO A CA 1
ATOM 1507 C C . PRO A 1 196 ? -26.188 -0.333 4.105 1 95.69 196 PRO A C 1
ATOM 1509 O O . PRO A 1 196 ? -26.25 -0.187 5.328 1 95.69 196 PRO A O 1
ATOM 1512 N N . TYR A 1 197 ? -25.438 -1.275 3.594 1 94.25 197 TYR A N 1
ATOM 1513 C CA . TYR A 1 197 ? -24.656 -2.18 4.441 1 94.25 197 TYR A CA 1
ATOM 1514 C C . TYR A 1 197 ? -23.422 -1.49 4.984 1 94.25 197 TYR A C 1
ATOM 1516 O O . TYR A 1 197 ? -22.781 -1.983 5.918 1 94.25 197 TYR A O 1
ATOM 1524 N N . VAL A 1 198 ? -23.031 -0.342 4.359 1 98.31 198 VAL A N 1
ATOM 1525 C CA . VAL A 1 198 ? -21.938 0.441 4.918 1 98.31 198 VAL A CA 1
ATOM 1526 C C . VAL A 1 198 ? -22.406 1.153 6.188 1 98.31 198 VAL A C 1
ATOM 1528 O O . VAL A 1 198 ? -23.344 1.956 6.148 1 98.31 198 VAL A O 1
ATOM 1531 N N . ARG A 1 199 ? -21.766 0.926 7.25 1 98.12 199 ARG A N 1
ATOM 1532 C CA . ARG A 1 199 ? -22.25 1.481 8.508 1 98.12 199 ARG A CA 1
ATOM 1533 C C . ARG A 1 199 ? -21.359 2.617 8.992 1 98.12 199 ARG A C 1
ATOM 1535 O O . ARG A 1 199 ? -21.781 3.416 9.836 1 98.12 199 ARG A O 1
ATOM 1542 N N . LEU A 1 200 ? -20.109 2.645 8.531 1 98.06 200 LEU A N 1
ATOM 1543 C CA . LEU A 1 200 ? -19.172 3.666 8.953 1 98.06 200 LEU A CA 1
ATOM 1544 C C . LEU A 1 200 ? -18.422 4.258 7.758 1 98.06 200 LEU A C 1
ATOM 1546 O O . LEU A 1 200 ? -17.953 3.521 6.891 1 98.06 200 LEU A O 1
ATOM 1550 N N . LEU A 1 201 ? -18.375 5.551 7.656 1 97.44 201 LEU A N 1
ATOM 1551 C CA . LEU A 1 201 ? -17.484 6.305 6.785 1 97.44 201 LEU A CA 1
ATOM 1552 C C . LEU A 1 201 ? -16.453 7.066 7.602 1 97.44 201 LEU A C 1
ATOM 1554 O O . LEU A 1 201 ? -16.781 8.047 8.273 1 97.44 201 LEU A O 1
ATOM 1558 N N . LEU A 1 202 ? -15.219 6.633 7.555 1 98 202 LEU A N 1
ATOM 1559 C CA . LEU A 1 202 ? -14.141 7.223 8.344 1 98 202 LEU A CA 1
ATOM 1560 C C . LEU A 1 202 ? -13.156 7.973 7.449 1 98 202 LEU A C 1
ATOM 1562 O O . LEU A 1 202 ? -12.484 7.363 6.613 1 98 202 LEU A O 1
ATOM 1566 N N . PHE A 1 203 ? -13.07 9.258 7.609 1 93.69 203 PHE A N 1
ATOM 1567 C CA . PHE A 1 203 ? -12.242 10.07 6.727 1 93.69 203 PHE A CA 1
ATOM 1568 C C . PHE A 1 203 ? -11.055 10.648 7.48 1 93.69 203 PHE A C 1
ATOM 1570 O O . PHE A 1 203 ? -11.062 10.703 8.711 1 93.69 203 PHE A O 1
ATOM 1577 N N . SER A 1 204 ? -10.016 10.977 6.793 1 91.44 204 SER A N 1
ATOM 1578 C CA . SER A 1 204 ? -8.852 11.672 7.336 1 91.44 204 SER A CA 1
ATOM 1579 C C . SER A 1 204 ? -8.164 12.508 6.266 1 91.44 204 SER A C 1
ATOM 1581 O O . SER A 1 204 ? -8.406 12.328 5.07 1 91.44 204 SER A O 1
ATOM 1583 N N . GLY A 1 205 ? -7.402 13.438 6.711 1 80.88 205 GLY A N 1
ATOM 1584 C CA . GLY A 1 205 ? -6.512 14.18 5.832 1 80.88 205 GLY A CA 1
ATOM 1585 C C . GLY A 1 205 ? -7.164 15.406 5.215 1 80.88 205 GLY A C 1
ATOM 1586 O O . GLY A 1 205 ? -6.504 16.188 4.531 1 80.88 205 GLY A O 1
ATOM 1587 N N . GLU A 1 206 ? -8.508 15.492 5.398 1 74.19 206 GLU A N 1
ATOM 1588 C CA . GLU A 1 206 ? -9.258 16.609 4.844 1 74.19 206 GLU A CA 1
ATOM 1589 C C . GLU A 1 206 ? -10.312 17.109 5.828 1 74.19 206 GLU A C 1
ATOM 1591 O O . GLU A 1 206 ? -10.742 16.375 6.715 1 74.19 206 GLU A O 1
ATOM 1596 N N . ALA A 1 207 ? -10.609 18.344 5.574 1 74.06 207 ALA A N 1
ATOM 1597 C CA . ALA A 1 207 ? -11.758 18.859 6.316 1 74.06 207 ALA A CA 1
ATOM 1598 C C . ALA A 1 207 ? -13.062 18.312 5.758 1 74.06 207 ALA A C 1
ATOM 1600 O O . ALA A 1 207 ? -13.125 17.891 4.598 1 74.06 207 ALA A O 1
ATOM 1601 N N . PHE A 1 208 ? -14 18.188 6.602 1 76.31 208 PHE A N 1
ATOM 1602 C CA . PHE A 1 208 ? -15.328 17.703 6.242 1 76.31 208 PHE A CA 1
ATOM 1603 C C . PHE A 1 208 ? -16.328 18.859 6.215 1 76.31 208 PHE A C 1
ATOM 1605 O O . PHE A 1 208 ? -16.484 19.578 7.203 1 76.31 208 PHE A O 1
ATOM 1612 N N . TYR A 1 209 ? -16.922 19.047 5.051 1 67.25 209 TYR A N 1
ATOM 1613 C CA . TYR A 1 209 ? -17.828 20.172 4.883 1 67.25 209 TYR A CA 1
ATOM 1614 C C . TYR A 1 209 ? -19.281 19.703 4.797 1 67.25 209 TYR A C 1
ATOM 1616 O O . TYR A 1 209 ? -19.547 18.594 4.332 1 67.25 209 TYR A O 1
ATOM 1624 N N . ASP A 1 210 ? -20.234 20.531 5.125 1 64.12 210 ASP A N 1
ATOM 1625 C CA . ASP A 1 210 ? -21.656 20.219 5.219 1 64.12 210 ASP A CA 1
ATOM 1626 C C . ASP A 1 210 ? -22.219 19.797 3.865 1 64.12 210 ASP A C 1
ATOM 1628 O O . ASP A 1 210 ? -23.094 18.922 3.795 1 64.12 210 ASP A O 1
ATOM 1632 N N . ASP A 1 211 ? -21.828 20.469 2.852 1 63.25 211 ASP A N 1
ATOM 1633 C CA . ASP A 1 211 ? -22.391 20.156 1.538 1 63.25 211 ASP A CA 1
ATOM 1634 C C . ASP A 1 211 ? -22.031 18.734 1.109 1 63.25 211 ASP A C 1
ATOM 1636 O O . ASP A 1 211 ? -22.703 18.156 0.246 1 63.25 211 ASP A O 1
ATOM 1640 N N . GLN A 1 212 ? -20.984 18.188 1.645 1 74.94 212 GLN A N 1
ATOM 1641 C CA . GLN A 1 212 ? -20.578 16.812 1.337 1 74.94 212 GLN A CA 1
ATOM 1642 C C . GLN A 1 212 ? -21.359 15.812 2.191 1 74.94 212 GLN A C 1
ATOM 1644 O O . GLN A 1 212 ? -21.609 14.688 1.762 1 74.94 212 GLN A O 1
ATOM 1649 N N . ALA A 1 213 ? -21.766 16.281 3.348 1 79.88 213 ALA A N 1
ATOM 1650 C CA . ALA A 1 213 ? -22.453 15.406 4.293 1 79.88 213 ALA A CA 1
ATOM 1651 C C . ALA A 1 213 ? -23.75 14.867 3.689 1 79.88 213 ALA A C 1
ATOM 1653 O O . ALA A 1 213 ? -24.031 13.672 3.795 1 79.88 213 ALA A O 1
ATOM 1654 N N . GLY A 1 214 ? -24.531 15.703 3.094 1 79.38 214 GLY A N 1
ATOM 1655 C CA . GLY A 1 214 ? -25.781 15.273 2.484 1 79.38 214 GLY A CA 1
ATOM 1656 C C . GLY A 1 214 ? -25.594 14.242 1.39 1 79.38 214 GLY A C 1
ATOM 1657 O O . GLY A 1 214 ? -26.359 13.281 1.294 1 79.38 214 GLY A O 1
ATOM 1658 N N . LEU A 1 215 ? -24.578 14.453 0.559 1 82.12 215 LEU A N 1
ATOM 1659 C CA . LEU A 1 215 ? -24.25 13.547 -0.539 1 82.12 215 LEU A CA 1
ATOM 1660 C C . LEU A 1 215 ? -23.891 12.164 -0.013 1 82.12 215 LEU A C 1
ATOM 1662 O O . LEU A 1 215 ? -24.391 11.148 -0.514 1 82.12 215 LEU A O 1
ATOM 1666 N N . LEU A 1 216 ? -23.016 12.117 1.011 1 90.75 216 LEU A N 1
ATOM 1667 C CA . LEU A 1 216 ? -22.578 10.852 1.589 1 90.75 216 LEU A CA 1
ATOM 1668 C C . LEU A 1 216 ? -23.75 10.109 2.236 1 90.75 216 LEU A C 1
ATOM 1670 O O . LEU A 1 216 ? -23.906 8.906 2.051 1 90.75 216 LEU A O 1
ATOM 1674 N N . LYS A 1 217 ? -24.625 10.828 2.916 1 90.62 217 LYS A N 1
ATOM 1675 C CA . LYS A 1 217 ? -25.766 10.219 3.598 1 90.62 217 LYS A CA 1
ATOM 1676 C C . LYS A 1 217 ? -26.766 9.641 2.596 1 90.62 217 LYS A C 1
ATOM 1678 O O . LYS A 1 217 ? -27.406 8.625 2.867 1 90.62 217 LYS A O 1
ATOM 1683 N N . ALA A 1 218 ? -26.875 10.289 1.521 1 91.31 218 ALA A N 1
ATOM 1684 C CA . ALA A 1 218 ? -27.781 9.805 0.495 1 91.31 218 ALA A CA 1
ATOM 1685 C C . ALA A 1 218 ? -27.297 8.484 -0.094 1 91.31 218 ALA A C 1
ATOM 1687 O O . ALA A 1 218 ? -28.094 7.562 -0.316 1 91.31 218 ALA A O 1
ATOM 1688 N N . ALA A 1 219 ? -26.031 8.367 -0.353 1 95.12 219 ALA A N 1
ATOM 1689 C CA . ALA A 1 219 ? -25.453 7.18 -0.979 1 95.12 219 ALA A CA 1
ATOM 1690 C C . ALA A 1 219 ? -25.297 6.047 0.029 1 95.12 219 ALA A C 1
ATOM 1692 O O . ALA A 1 219 ? -25.406 4.871 -0.33 1 95.12 219 ALA A O 1
ATOM 1693 N N . PHE A 1 220 ? -25.031 6.402 1.255 1 97.31 220 PHE A N 1
ATOM 1694 C CA . PHE A 1 220 ? -24.844 5.461 2.354 1 97.31 220 PHE A CA 1
ATOM 1695 C C . PHE A 1 220 ? -25.781 5.777 3.508 1 97.31 220 PHE A C 1
ATOM 1697 O O . PHE A 1 220 ? -25.344 6.242 4.562 1 97.31 220 PHE A O 1
ATOM 1704 N N . PRO A 1 221 ? -26.969 5.395 3.424 1 96.19 221 PRO A N 1
ATOM 1705 C CA . PRO A 1 221 ? -28.016 5.914 4.301 1 96.19 221 PRO A CA 1
ATOM 1706 C C . PRO A 1 221 ? -27.859 5.469 5.754 1 96.19 221 PRO A C 1
ATOM 1708 O O . PRO A 1 221 ? -28.344 6.133 6.668 1 96.19 221 PRO A O 1
ATOM 1711 N N . ASN A 1 222 ? -27.141 4.371 6.02 1 97.19 222 ASN A N 1
ATOM 1712 C CA . ASN A 1 222 ? -27 3.871 7.383 1 97.19 222 ASN A CA 1
ATOM 1713 C C . ASN A 1 222 ? -25.641 4.23 7.969 1 97.19 222 ASN A C 1
ATOM 1715 O O . ASN A 1 222 ? -25.328 3.867 9.109 1 97.19 222 ASN A O 1
ATOM 1719 N N . ALA A 1 223 ? -24.875 4.996 7.266 1 96.5 223 ALA A N 1
ATOM 1720 C CA . ALA A 1 223 ? -23.484 5.199 7.656 1 96.5 223 ALA A CA 1
ATOM 1721 C C . ALA A 1 223 ? -23.359 6.371 8.625 1 96.5 223 ALA A C 1
ATOM 1723 O O . ALA A 1 223 ? -23.984 7.414 8.438 1 96.5 223 ALA A O 1
ATOM 1724 N N . THR A 1 224 ? -22.641 6.137 9.688 1 94.94 224 THR A N 1
ATOM 1725 C CA . THR A 1 224 ? -22.125 7.23 10.508 1 94.94 224 THR A CA 1
ATOM 1726 C C . THR A 1 224 ? -20.828 7.773 9.945 1 94.94 224 THR A C 1
ATOM 1728 O O . THR A 1 224 ? -19.922 7.008 9.594 1 94.94 224 THR A O 1
ATOM 1731 N N . ILE A 1 225 ? -20.703 9.094 9.805 1 92.5 225 ILE A N 1
ATOM 1732 C CA . ILE A 1 225 ? -19.516 9.75 9.273 1 92.5 225 ILE A CA 1
ATOM 1733 C C . ILE A 1 225 ? -18.672 10.289 10.422 1 92.5 225 ILE A C 1
ATOM 1735 O O . ILE A 1 225 ? -19.156 11.062 11.25 1 92.5 225 ILE A O 1
ATOM 1739 N N . ARG A 1 226 ? -17.406 9.875 10.484 1 94.5 226 ARG A N 1
ATOM 1740 C CA . ARG A 1 226 ? -16.516 10.32 11.555 1 94.5 226 ARG A CA 1
ATOM 1741 C C . ARG A 1 226 ? -15.102 10.555 11.039 1 94.5 226 ARG A C 1
ATOM 1743 O O . ARG A 1 226 ? -14.688 9.961 10.047 1 94.5 226 ARG A O 1
ATOM 1750 N N . SER A 1 227 ? -14.445 11.492 11.695 1 94.88 227 SER A N 1
ATOM 1751 C CA . SER A 1 227 ? -13.008 11.617 11.477 1 94.88 227 SER A CA 1
ATOM 1752 C C . SER A 1 227 ? -12.25 10.453 12.102 1 94.88 227 SER A C 1
ATOM 1754 O O . SER A 1 227 ? -12.445 10.133 13.281 1 94.88 227 SER A O 1
ATOM 1756 N N . LEU A 1 228 ? -11.438 9.859 11.297 1 96.94 228 LEU A N 1
ATOM 1757 C CA . LEU A 1 228 ? -10.648 8.711 11.75 1 96.94 228 LEU A CA 1
ATOM 1758 C C . LEU A 1 228 ? -9.484 9.164 12.625 1 96.94 228 LEU A C 1
ATOM 1760 O O . LEU A 1 228 ? -9.078 8.453 13.539 1 96.94 228 LEU A O 1
ATOM 1764 N N . VAL A 1 229 ? -8.898 10.273 12.25 1 97.38 229 VAL A N 1
ATOM 1765 C CA . VAL A 1 229 ? -7.727 10.797 12.945 1 97.38 229 VAL A CA 1
ATOM 1766 C C . VAL A 1 229 ? -7.469 12.234 12.516 1 97.38 229 VAL A C 1
ATOM 1768 O O . VAL A 1 229 ? -7.734 12.609 11.375 1 97.38 229 VAL A O 1
ATOM 1771 N N . TYR A 1 230 ? -7.113 12.992 13.445 1 96.25 230 TYR A N 1
ATOM 1772 C CA . TYR A 1 230 ? -6.48 14.266 13.125 1 96.25 230 TYR A CA 1
ATOM 1773 C C . TYR A 1 230 ? -4.977 14.203 13.336 1 96.25 230 TYR A C 1
ATOM 1775 O O . TYR A 1 230 ? -4.512 13.867 14.43 1 96.25 230 TYR A O 1
ATOM 1783 N N . GLY A 1 231 ? -4.27 14.438 12.289 1 94.62 231 GLY A N 1
ATOM 1784 C CA . GLY A 1 231 ? -2.818 14.367 12.359 1 94.62 231 GLY A CA 1
ATOM 1785 C C . GLY A 1 231 ? -2.135 14.68 11.047 1 94.62 231 GLY A C 1
ATOM 1786 O O . GLY A 1 231 ? -2.771 15.172 10.109 1 94.62 231 GLY A O 1
ATOM 1787 N N . SER A 1 232 ? -0.868 14.523 10.984 1 91.62 232 SER A N 1
ATOM 1788 C CA . SER A 1 232 ? -0.021 14.672 9.805 1 91.62 232 SER A CA 1
ATOM 1789 C C . SER A 1 232 ? 1.146 13.695 9.836 1 91.62 232 SER A C 1
ATOM 1791 O O . SER A 1 232 ? 1.443 13.109 10.883 1 91.62 232 SER A O 1
ATOM 1793 N N . MET A 1 233 ? 1.71 13.477 8.719 1 91.56 233 MET A N 1
ATOM 1794 C CA . MET A 1 233 ? 2.85 12.57 8.664 1 91.56 233 MET A CA 1
ATOM 1795 C C . MET A 1 233 ? 4.016 13.109 9.484 1 91.56 233 MET A C 1
ATOM 1797 O O . MET A 1 233 ? 4.773 12.344 10.078 1 91.56 233 MET A O 1
ATOM 1801 N N . ASP A 1 234 ? 4.125 14.398 9.617 1 92.75 234 ASP A N 1
ATOM 1802 C CA . ASP A 1 234 ? 5.219 15.016 10.359 1 92.75 234 ASP A CA 1
ATOM 1803 C C . ASP A 1 234 ? 4.973 14.945 11.867 1 92.75 234 ASP A C 1
ATOM 1805 O O . ASP A 1 234 ? 5.82 14.461 12.617 1 92.75 234 ASP A O 1
ATOM 1809 N N . SER A 1 235 ? 3.793 15.289 12.25 1 95.62 235 SER A N 1
ATOM 1810 C CA . SER A 1 235 ? 3.504 15.445 13.672 1 95.62 235 SER A CA 1
ATOM 1811 C C . SER A 1 235 ? 2.99 14.148 14.273 1 95.62 235 SER A C 1
ATOM 1813 O O . SER A 1 235 ? 2.967 13.992 15.5 1 95.62 235 SER A O 1
ATOM 1815 N N . GLY A 1 236 ? 2.541 13.195 13.414 1 96.69 236 GLY A N 1
ATOM 1816 C CA . GLY A 1 236 ? 1.932 11.977 13.93 1 96.69 236 GLY A CA 1
ATOM 1817 C C . GLY A 1 236 ? 0.455 12.141 14.234 1 96.69 236 GLY A C 1
ATOM 1818 O O . GLY A 1 236 ? -0.229 12.961 13.625 1 96.69 236 GLY A O 1
ATOM 1819 N N . VAL A 1 237 ? -0.04 11.305 15.07 1 98.31 237 VAL A N 1
ATOM 1820 C CA . VAL A 1 237 ? -1.434 11.352 15.5 1 98.31 237 VAL A CA 1
ATOM 1821 C C . VAL A 1 237 ? -1.61 12.43 16.562 1 98.31 237 VAL A C 1
ATOM 1823 O O . VAL A 1 237 ? -1.167 12.266 17.703 1 98.31 237 VAL A O 1
ATOM 1826 N N . ILE A 1 238 ? -2.283 13.508 16.219 1 98.19 238 ILE A N 1
ATOM 1827 C CA . ILE A 1 238 ? -2.453 14.641 17.125 1 98.19 238 ILE A CA 1
ATOM 1828 C C . ILE A 1 238 ? -3.732 14.461 17.938 1 98.19 238 ILE A C 1
ATOM 1830 O O . ILE A 1 238 ? -3.723 14.617 19.156 1 98.19 238 ILE A O 1
ATOM 1834 N N . GLY A 1 239 ? -4.77 14.172 17.234 1 98.31 239 GLY A N 1
ATOM 1835 C CA . GLY A 1 239 ? -6.066 13.984 17.859 1 98.31 239 GLY A CA 1
ATOM 1836 C C . GLY A 1 239 ? -6.711 12.656 17.516 1 98.31 239 GLY A C 1
ATOM 1837 O O . GLY A 1 239 ? -6.699 12.242 16.344 1 98.31 239 GLY A O 1
ATOM 1838 N N . LEU A 1 240 ? -7.254 12.016 18.484 1 98.19 240 LEU A N 1
ATOM 1839 C CA . LEU A 1 240 ? -8.047 10.797 18.328 1 98.19 240 LEU A CA 1
ATOM 1840 C C . LEU A 1 240 ? -9.531 11.125 18.234 1 98.19 240 LEU A C 1
ATOM 1842 O O . LEU A 1 240 ? -9.969 12.18 18.688 1 98.19 240 LEU A O 1
ATOM 1846 N N . PRO A 1 241 ? -10.25 10.164 17.578 1 97.31 241 PRO A N 1
ATOM 1847 C CA . PRO A 1 241 ? -11.695 10.305 17.781 1 97.31 241 PRO A CA 1
ATOM 1848 C C . PRO A 1 241 ? -12.086 10.281 19.25 1 97.31 241 PRO A C 1
ATOM 1850 O O . PRO A 1 241 ? -11.539 9.492 20.031 1 97.31 241 PRO A O 1
ATOM 1853 N N . PRO A 1 242 ? -12.961 11.211 19.609 1 96.62 242 PRO A N 1
ATOM 1854 C CA . PRO A 1 242 ? -13.359 11.188 21.016 1 96.62 242 PRO A CA 1
ATOM 1855 C C . PRO A 1 242 ? -13.953 9.852 21.438 1 96.62 242 PRO A C 1
ATOM 1857 O O . PRO A 1 242 ? -14.57 9.156 20.625 1 96.62 242 PRO A O 1
ATOM 1860 N N . ALA A 1 243 ? -13.734 9.523 22.641 1 92.38 243 ALA A N 1
ATOM 1861 C CA . ALA A 1 243 ? -14.445 8.375 23.203 1 92.38 243 ALA A CA 1
ATOM 1862 C C . ALA A 1 243 ? -15.945 8.5 22.984 1 92.38 243 ALA A C 1
ATOM 1864 O O . ALA A 1 243 ? -16.469 9.609 22.844 1 92.38 243 ALA A O 1
ATOM 1865 N N . ALA A 1 244 ? -16.547 7.352 22.938 1 87.06 244 ALA A N 1
ATOM 1866 C CA . ALA A 1 244 ? -17.969 7.297 22.578 1 87.06 2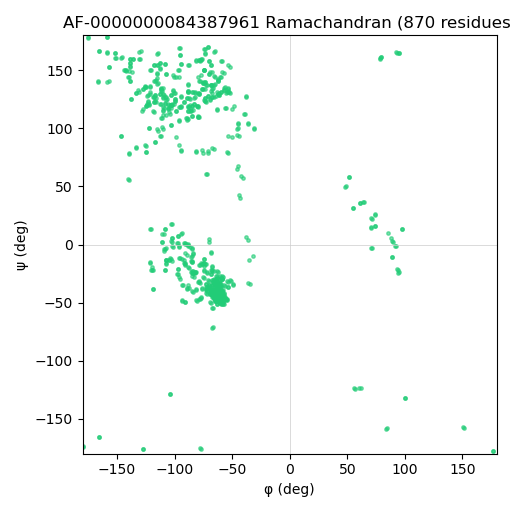44 ALA A CA 1
ATOM 1867 C C . ALA A 1 244 ? -18.781 8.219 23.469 1 87.06 244 ALA A C 1
ATOM 1869 O O . ALA A 1 244 ? -19.703 8.891 23 1 87.06 244 ALA A O 1
ATOM 1870 N N . GLU A 1 245 ? -18.406 8.312 24.719 1 89.94 245 GLU A N 1
ATOM 1871 C CA . GLU A 1 245 ? -19.172 9.094 25.672 1 89.94 245 GLU A CA 1
ATOM 1872 C C . GLU A 1 245 ? -18.984 10.594 25.438 1 89.94 245 GLU A C 1
ATOM 1874 O O . GLU A 1 245 ? -19.781 11.406 25.922 1 89.94 245 GLU A O 1
ATOM 1879 N N . HIS A 1 246 ? -17.969 10.938 24.703 1 90.31 246 HIS A N 1
ATOM 1880 C CA . HIS A 1 246 ? -17.672 12.352 24.5 1 90.31 246 HIS A CA 1
ATOM 1881 C C . HIS A 1 246 ? -17.969 12.781 23.078 1 90.31 246 HIS A C 1
ATOM 1883 O O . HIS A 1 246 ? -17.812 13.961 22.734 1 90.31 246 HIS A O 1
ATOM 1889 N N . TYR A 1 247 ? -18.359 11.836 22.234 1 86.94 247 TYR A N 1
ATOM 1890 C CA . TYR A 1 247 ? -18.625 12.195 20.859 1 86.94 247 TYR A CA 1
ATOM 1891 C C . TYR A 1 247 ? -20.031 12.758 20.703 1 86.94 247 TYR A C 1
ATOM 1893 O O . TYR A 1 247 ? -21.016 12.109 21.078 1 86.94 247 TYR A O 1
ATOM 1901 N N . THR A 1 248 ? -20.188 13.945 20.125 1 83.62 248 THR A N 1
ATOM 1902 C CA . THR A 1 248 ? -21.469 14.648 20 1 83.62 248 THR A CA 1
ATOM 1903 C C . THR A 1 248 ? -21.938 14.664 18.547 1 83.62 248 THR A C 1
ATOM 1905 O O . THR A 1 248 ? -22.797 15.477 18.188 1 83.62 248 THR A O 1
ATOM 1908 N N . GLY A 1 249 ? -21.266 13.93 17.688 1 85.06 249 GLY A N 1
ATOM 1909 C CA . GLY A 1 249 ? -21.672 13.906 16.297 1 85.06 249 GLY A CA 1
ATOM 1910 C C . GLY A 1 249 ? -20.953 14.938 15.445 1 85.06 249 GLY A C 1
ATOM 1911 O O . GLY A 1 249 ? -21.172 15.023 14.234 1 85.06 249 GLY A O 1
ATOM 1912 N N . ASP A 1 250 ? -20.047 15.789 16.031 1 87.44 250 ASP A N 1
ATOM 1913 C CA . ASP A 1 250 ? -19.234 16.766 15.328 1 87.44 250 ASP A CA 1
ATOM 1914 C C . ASP A 1 250 ? -17.953 16.141 14.781 1 87.44 250 ASP A C 1
ATOM 1916 O O . ASP A 1 250 ? -17.031 15.82 15.539 1 87.44 250 ASP A O 1
ATOM 1920 N N . PRO A 1 251 ? -17.875 16.016 13.461 1 86.5 251 PRO A N 1
ATOM 1921 C CA . PRO A 1 251 ? -16.719 15.336 12.875 1 86.5 251 PRO A CA 1
ATOM 1922 C C . PRO A 1 251 ? -15.422 16.141 13.055 1 86.5 251 PRO A C 1
ATOM 1924 O O . PRO A 1 251 ? -14.336 15.617 12.789 1 86.5 251 PRO A O 1
ATOM 1927 N N . ARG A 1 252 ? -15.5 17.391 13.578 1 88.94 252 ARG A N 1
ATOM 1928 C CA . ARG A 1 252 ? -14.328 18.234 13.789 1 88.94 252 ARG A CA 1
ATOM 1929 C C . ARG A 1 252 ? -13.766 18.047 15.195 1 88.94 252 ARG A C 1
ATOM 1931 O O . ARG A 1 252 ? -12.672 18.531 15.5 1 88.94 252 ARG A O 1
ATOM 1938 N N . LEU A 1 253 ? -14.539 17.422 15.992 1 94.12 253 LEU A N 1
ATOM 1939 C CA . LEU A 1 253 ? -14.164 17.25 17.391 1 94.12 253 LEU A CA 1
ATOM 1940 C C . LEU A 1 253 ? -13.164 16.109 17.562 1 94.12 253 LEU A C 1
ATOM 1942 O O . LEU A 1 253 ? -13.375 15.008 17.031 1 94.12 253 LEU A O 1
ATOM 1946 N N . HIS A 1 254 ? -12.102 16.359 18.25 1 97.5 254 HIS A N 1
ATOM 1947 C CA . HIS A 1 254 ? -11.07 15.375 18.547 1 97.5 254 HIS A CA 1
ATOM 1948 C C . HIS A 1 254 ? -10.633 15.461 20 1 97.5 254 HIS A C 1
ATOM 1950 O O . HIS A 1 254 ? -10.953 16.422 20.703 1 97.5 254 HIS A O 1
ATOM 1956 N N . GLN A 1 255 ? -10.062 14.43 20.453 1 98.44 255 GLN A N 1
ATOM 1957 C CA . GLN A 1 255 ? -9.438 14.375 21.766 1 98.44 255 GLN A CA 1
ATOM 1958 C C . GLN A 1 255 ? -7.918 14.242 21.656 1 98.44 255 GLN A C 1
ATOM 1960 O O . GLN A 1 255 ? -7.422 13.43 20.875 1 98.44 255 GLN A O 1
ATOM 1965 N N . VAL A 1 256 ? -7.219 15.039 22.375 1 98.44 256 VAL A N 1
ATOM 1966 C CA . VAL A 1 256 ? -5.762 15.039 22.312 1 98.44 256 VAL A CA 1
ATOM 1967 C C . VAL A 1 256 ? -5.234 13.625 22.547 1 98.44 256 VAL A C 1
ATOM 1969 O O . VAL A 1 256 ? -5.703 12.922 23.438 1 98.44 256 VAL A O 1
ATOM 1972 N N . ASN A 1 257 ? -4.293 13.195 21.719 1 98.06 257 ASN A N 1
ATOM 1973 C CA . ASN A 1 257 ? -3.619 11.914 21.859 1 98.06 257 ASN A CA 1
ATOM 1974 C C . ASN A 1 257 ? -2.65 11.922 23.047 1 98.06 257 ASN A C 1
ATOM 1976 O O . ASN A 1 257 ? -1.448 11.719 22.875 1 98.06 257 ASN A O 1
ATOM 1980 N N . ASP A 1 258 ? -3.145 12.133 24.188 1 95.25 258 ASP A N 1
ATOM 1981 C CA . ASP A 1 258 ? -2.389 12.141 25.438 1 95.25 258 ASP A CA 1
ATOM 1982 C C . ASP A 1 258 ? -2.049 10.719 25.875 1 95.25 258 ASP A C 1
ATOM 1984 O O . ASP A 1 258 ? -2.893 9.82 25.812 1 95.25 258 ASP A O 1
ATOM 1988 N N . PRO A 1 259 ? -0.842 10.422 26.266 1 95.12 259 PRO A N 1
ATOM 1989 C CA . PRO A 1 259 ? 0.271 11.32 26.562 1 95.12 259 PRO A CA 1
ATOM 1990 C C . PRO A 1 259 ? 1.241 11.477 25.391 1 95.12 259 PRO A C 1
ATOM 1992 O O . PRO A 1 259 ? 2.289 12.109 25.531 1 95.12 259 PRO A O 1
ATOM 1995 N N . ASN A 1 260 ? 0.931 10.953 24.25 1 96.06 260 ASN A N 1
ATOM 1996 C CA . ASN A 1 260 ? 1.888 10.883 23.156 1 96.06 260 ASN A CA 1
ATOM 1997 C C . ASN A 1 260 ? 2.139 12.258 22.547 1 96.06 260 ASN A C 1
ATOM 1999 O O . ASN A 1 260 ? 3.188 12.492 21.938 1 96.06 260 ASN A O 1
ATOM 2003 N N . VAL A 1 261 ? 1.16 13.18 22.703 1 97.44 261 VAL A N 1
ATOM 2004 C CA . VAL A 1 261 ? 1.251 14.484 22.062 1 97.44 261 VAL A CA 1
ATOM 2005 C C . VAL A 1 261 ? 0.749 15.562 23.016 1 97.44 261 VAL A C 1
ATOM 2007 O O . VAL A 1 261 ? -0.141 15.32 23.828 1 97.44 261 VAL A O 1
ATOM 2010 N N . ILE A 1 262 ? 1.403 16.688 22.922 1 97.06 262 ILE A N 1
ATOM 2011 C CA . ILE A 1 262 ? 0.945 17.906 23.578 1 97.06 262 ILE A CA 1
ATOM 2012 C C . ILE A 1 262 ? 0.434 18.906 22.547 1 97.06 262 ILE A C 1
ATOM 2014 O O . ILE A 1 262 ? 1.115 19.188 21.562 1 97.06 262 ILE A O 1
ATOM 2018 N N . VAL A 1 263 ? -0.795 19.406 22.797 1 97.81 263 VAL A N 1
ATOM 2019 C CA . VAL A 1 263 ? -1.402 20.375 21.906 1 97.81 263 VAL A CA 1
ATOM 2020 C C . VAL A 1 263 ? -1.457 21.75 22.594 1 97.81 263 VAL A C 1
ATOM 2022 O O . VAL A 1 263 ? -1.877 21.859 23.734 1 97.81 263 VAL A O 1
ATOM 2025 N N . GLU A 1 264 ? -0.94 22.734 21.953 1 97.5 264 GLU A N 1
ATOM 2026 C CA . GLU A 1 264 ? -1.117 24.125 22.328 1 97.5 264 GLU A CA 1
ATOM 2027 C C . GLU A 1 264 ? -1.959 24.875 21.297 1 97.5 264 GLU A C 1
ATOM 2029 O O . GLU A 1 264 ? -1.798 24.672 20.094 1 97.5 264 GLU A O 1
ATOM 2034 N N . ILE A 1 265 ? -2.869 25.609 21.781 1 96.81 265 ILE A N 1
ATOM 2035 C CA . ILE A 1 265 ? -3.59 26.531 20.922 1 96.81 265 ILE A CA 1
ATOM 2036 C C . ILE A 1 265 ? -3.129 27.953 21.188 1 96.81 265 ILE A C 1
ATOM 2038 O O . ILE A 1 265 ? -3.295 28.469 22.297 1 96.81 265 ILE A O 1
ATOM 2042 N N . VAL A 1 266 ? -2.545 28.562 20.188 1 95.25 266 VAL A N 1
ATOM 2043 C CA . VAL A 1 266 ? -1.938 29.891 20.328 1 95.25 266 VAL A CA 1
ATOM 2044 C C . VAL A 1 266 ? -2.846 30.938 19.719 1 95.25 266 VAL A C 1
ATOM 2046 O O . VAL A 1 266 ? -3.062 30.938 18.5 1 95.25 266 VAL A O 1
ATOM 2049 N N . ASN A 1 267 ? -3.316 31.812 20.469 1 91.69 267 ASN A N 1
ATOM 2050 C CA . ASN A 1 267 ? -4.27 32.812 20 1 91.69 267 ASN A CA 1
ATOM 2051 C C . ASN A 1 267 ? -3.582 33.906 19.203 1 91.69 267 ASN A C 1
ATOM 2053 O O . ASN A 1 267 ? -2.385 33.812 18.922 1 91.69 267 ASN A O 1
ATOM 2057 N N . GLU A 1 268 ? -4.316 34.906 18.797 1 84.81 268 GLU A N 1
ATOM 2058 C CA . GLU A 1 268 ? -3.828 35.969 17.922 1 84.81 268 GLU A CA 1
ATOM 2059 C C . GLU A 1 268 ? -2.76 36.812 18.609 1 84.81 268 GLU A C 1
ATOM 2061 O O . GLU A 1 268 ? -1.923 37.406 17.953 1 84.81 268 GLU A O 1
ATOM 2066 N N . ASP A 1 269 ? -2.746 36.812 19.953 1 87.62 269 ASP A N 1
ATOM 2067 C CA . ASP A 1 269 ? -1.78 37.562 20.719 1 87.62 269 ASP A CA 1
ATOM 2068 C C . ASP A 1 269 ? -0.495 36.781 20.953 1 87.62 269 ASP A C 1
ATOM 2070 O O . ASP A 1 269 ? 0.436 37.281 21.594 1 87.62 269 ASP A O 1
ATOM 2074 N N . GLY A 1 270 ? -0.505 35.531 20.453 1 90 270 GLY A N 1
ATOM 2075 C CA . GLY A 1 270 ? 0.679 34.719 20.594 1 90 270 GLY A CA 1
ATOM 2076 C C . GLY A 1 270 ? 0.715 33.938 21.906 1 90 270 GLY A C 1
ATOM 2077 O O . GLY A 1 270 ? 1.731 33.344 22.25 1 90 270 GLY A O 1
ATOM 2078 N N . GLU A 1 271 ? -0.386 34.031 22.641 1 93.56 271 GLU A N 1
ATOM 2079 C CA . GLU A 1 271 ? -0.455 33.375 23.938 1 93.56 271 GLU A CA 1
ATOM 2080 C C . GLU A 1 271 ? -1.146 32 23.812 1 93.56 271 GLU A C 1
ATOM 2082 O O . GLU A 1 271 ? -2.107 31.859 23.062 1 93.56 271 GLU A O 1
ATOM 2087 N N . VAL A 1 272 ? -0.625 31.094 24.609 1 96.19 272 VAL A N 1
ATOM 2088 C CA . VAL A 1 272 ? -1.278 29.797 24.672 1 96.19 272 VAL A CA 1
ATOM 2089 C C . VAL A 1 272 ? -2.574 29.906 25.484 1 96.19 272 VAL A C 1
ATOM 2091 O O . VAL A 1 272 ? -2.561 30.344 26.641 1 96.19 272 VAL A O 1
ATOM 2094 N N . THR A 1 273 ? -3.672 29.516 24.906 1 96.5 273 THR A N 1
ATOM 2095 C CA . THR A 1 273 ? -4.961 29.656 25.562 1 96.5 273 THR A CA 1
ATOM 2096 C C . THR A 1 273 ? -5.484 28.281 26.016 1 96.5 273 THR A C 1
ATOM 2098 O O . THR A 1 273 ? -5.215 27.266 25.375 1 96.5 273 THR A O 1
ATOM 2101 N N . ASN A 1 274 ? -6.191 28.266 27.125 1 96.19 274 ASN A N 1
ATOM 2102 C CA . ASN A 1 274 ? -6.949 27.109 27.594 1 96.19 274 ASN A CA 1
ATOM 2103 C C . ASN A 1 274 ? -8.43 27.438 27.75 1 96.19 274 ASN A C 1
ATOM 2105 O O . ASN A 1 274 ? -9.164 26.703 28.422 1 96.19 274 ASN A O 1
ATOM 2109 N N . VAL A 1 275 ? -8.844 28.578 27.188 1 96.44 275 VAL A N 1
ATOM 2110 C CA . VAL A 1 275 ? -10.227 29.031 27.297 1 96.44 275 VAL A CA 1
ATOM 2111 C C . VAL A 1 275 ? -11.086 28.344 26.234 1 96.44 275 VAL A C 1
ATOM 2113 O O . VAL A 1 275 ? -10.82 28.469 25.031 1 96.44 275 VAL A O 1
ATOM 2116 N N . PRO A 1 276 ? -12.109 27.609 26.656 1 96.88 276 PRO A N 1
ATOM 2117 C CA . PRO A 1 276 ? -12.984 26.984 25.672 1 96.88 276 PRO A CA 1
ATOM 2118 C C . PRO A 1 276 ? -13.547 27.984 24.656 1 96.88 276 PRO A C 1
ATOM 2120 O O . PRO A 1 276 ? -13.984 29.078 25.031 1 96.88 276 PRO A O 1
ATOM 2123 N N . GLY A 1 277 ? -13.422 27.609 23.422 1 94.81 277 GLY A N 1
ATOM 2124 C CA . GLY A 1 277 ? -14.023 28.422 22.375 1 94.81 277 GLY A CA 1
ATOM 2125 C C . GLY A 1 277 ? -13.062 29.422 21.766 1 94.81 277 GLY A C 1
ATOM 2126 O O . GLY A 1 277 ? -13.289 29.906 20.656 1 94.81 277 GLY A O 1
ATOM 2127 N N . GLU A 1 278 ? -12.031 29.797 22.516 1 95.69 278 GLU A N 1
ATOM 2128 C CA . GLU A 1 278 ? -11.055 30.734 21.953 1 95.69 278 GLU A CA 1
ATOM 2129 C C . GLU A 1 278 ? -10.242 30.062 20.844 1 95.69 278 GLU A C 1
ATOM 2131 O O . GLU A 1 278 ? -9.648 29 21.062 1 95.69 278 GLU A O 1
ATOM 2136 N N . GLU A 1 279 ? -10.242 30.688 19.688 1 92.12 279 GLU A N 1
ATOM 2137 C CA . GLU A 1 279 ? -9.602 30.109 18.516 1 92.12 279 GLU A CA 1
ATOM 2138 C C . GLU A 1 279 ? -8.125 30.5 18.453 1 92.12 279 GLU A C 1
ATOM 2140 O O . GLU A 1 279 ? -7.727 31.547 18.969 1 92.12 279 GLU A O 1
ATOM 2145 N N . GLY A 1 280 ? -7.355 29.688 17.812 1 92.62 280 GLY A N 1
ATOM 2146 C CA . GLY A 1 280 ? -5.945 29.953 17.594 1 92.62 280 GLY A CA 1
ATOM 2147 C C . GLY A 1 280 ? -5.266 28.906 16.719 1 92.62 280 GLY A C 1
ATOM 2148 O O . GLY A 1 280 ? -5.914 27.969 16.25 1 92.62 280 GLY A O 1
ATOM 2149 N N . SER A 1 281 ? -4.012 29.172 16.516 1 92.62 281 SER A N 1
ATOM 2150 C CA . SER A 1 281 ? -3.205 28.219 15.75 1 92.62 281 SER A CA 1
ATOM 2151 C C . SER A 1 281 ? -2.871 27 16.594 1 92.62 281 SER A C 1
ATOM 2153 O O . SER A 1 281 ? -2.51 27.109 17.766 1 92.62 281 SER A O 1
ATOM 2155 N N . LEU A 1 282 ? -3.043 25.875 16.016 1 94.88 282 LEU A N 1
ATOM 2156 C CA . LEU A 1 282 ? -2.732 24.625 16.719 1 94.88 282 LEU A CA 1
ATOM 2157 C C . LEU A 1 282 ? -1.252 24.281 16.578 1 94.88 282 LEU A C 1
ATOM 2159 O O . LEU A 1 282 ? -0.737 24.156 15.469 1 94.88 282 LEU A O 1
ATOM 2163 N N . VAL A 1 283 ? -0.552 24.203 17.703 1 96.44 283 VAL A N 1
ATOM 2164 C CA . VAL A 1 283 ? 0.871 23.906 17.781 1 96.44 283 VAL A CA 1
ATOM 2165 C C . VAL A 1 283 ? 1.066 22.562 18.5 1 96.44 283 VAL A C 1
ATOM 2167 O O . VAL A 1 283 ? 0.407 22.281 19.5 1 96.44 283 VAL A O 1
ATOM 2170 N N . VAL A 1 284 ? 1.987 21.75 17.969 1 97.62 284 VAL A N 1
ATOM 2171 C CA . VAL A 1 284 ? 2.055 20.359 18.406 1 97.62 284 VAL A CA 1
ATOM 2172 C C . VAL A 1 284 ? 3.465 20.031 18.906 1 97.62 284 VAL A C 1
ATOM 2174 O O . VAL A 1 284 ? 4.449 20.453 18.297 1 97.62 284 VAL A O 1
ATOM 2177 N N . THR A 1 285 ? 3.551 19.375 19.969 1 97.94 285 THR A N 1
ATOM 2178 C CA . THR A 1 285 ? 4.754 18.688 20.406 1 97.94 285 THR A CA 1
ATOM 2179 C C . THR A 1 285 ? 4.504 17.188 20.531 1 97.94 285 THR A C 1
ATOM 2181 O O . THR A 1 285 ? 3.641 16.75 21.297 1 97.94 285 THR A O 1
ATOM 2184 N N . ASN A 1 286 ? 5.168 16.391 19.719 1 97.69 286 ASN A N 1
ATOM 2185 C CA . ASN A 1 286 ? 5.094 14.938 19.828 1 97.69 286 ASN A CA 1
ATOM 2186 C C . ASN A 1 286 ? 6.133 14.391 20.797 1 97.69 286 ASN A C 1
ATOM 2188 O O . ASN A 1 286 ? 7.336 14.477 20.547 1 97.69 286 ASN A O 1
ATOM 2192 N N . VAL A 1 287 ? 5.699 13.734 21.844 1 95.56 287 VAL A N 1
ATOM 2193 C CA . VAL A 1 287 ? 6.562 13.352 22.953 1 95.56 287 VAL A CA 1
ATOM 2194 C C . VAL A 1 287 ? 7.262 12.031 22.641 1 95.56 287 VAL A C 1
ATOM 2196 O O . VAL A 1 287 ? 8.281 11.703 23.25 1 95.56 287 VAL A O 1
ATOM 2199 N N . GLU A 1 288 ? 6.805 11.336 21.641 1 94.38 288 GLU A N 1
ATOM 2200 C CA . GLU A 1 288 ? 7.328 10.008 21.359 1 94.38 288 GLU A CA 1
ATOM 2201 C C . GLU A 1 288 ? 8.414 10.062 20.281 1 94.38 288 GLU A C 1
ATOM 2203 O O . GLU A 1 288 ? 9.32 9.227 20.266 1 94.38 288 GLU A O 1
ATOM 2208 N N . ARG A 1 289 ? 8.336 11.016 19.422 1 96.25 289 ARG A N 1
ATOM 2209 C CA . ARG A 1 289 ? 9.25 11.07 18.281 1 96.25 289 ARG A CA 1
ATOM 2210 C C . ARG A 1 289 ? 10.648 11.492 18.719 1 96.25 289 ARG A C 1
ATOM 2212 O O . ARG A 1 289 ? 10.82 12.539 19.344 1 96.25 289 ARG A O 1
ATOM 2219 N N . ARG A 1 290 ? 11.648 10.695 18.375 1 96.94 290 ARG A N 1
ATOM 2220 C CA . ARG A 1 290 ? 13.039 10.938 18.75 1 96.94 290 ARG A CA 1
ATOM 2221 C C . ARG A 1 290 ? 13.914 11.125 17.516 1 96.94 290 ARG A C 1
ATOM 2223 O O . ARG A 1 290 ? 14.836 11.945 17.516 1 96.94 290 ARG A O 1
ATOM 2230 N N . LEU A 1 291 ? 13.672 10.375 16.469 1 97.94 291 LEU A N 1
ATOM 2231 C CA . LEU A 1 291 ? 14.508 10.43 15.266 1 97.94 291 LEU A CA 1
ATOM 2232 C C . LEU A 1 291 ? 14.359 11.781 14.57 1 97.94 291 LEU A C 1
ATOM 2234 O O . LEU A 1 291 ? 15.359 12.453 14.297 1 97.94 291 LEU A O 1
ATOM 2238 N N . MET A 1 292 ? 13.148 12.156 14.258 1 97.94 292 MET A N 1
ATOM 2239 C CA . MET A 1 292 ? 12.789 13.469 13.742 1 97.94 292 MET A CA 1
ATOM 2240 C C . MET A 1 292 ? 11.859 14.203 14.703 1 97.94 292 MET A C 1
ATOM 2242 O O . MET A 1 292 ? 10.641 14.188 14.523 1 97.94 292 MET A O 1
ATOM 2246 N N . PRO A 1 293 ? 12.445 14.922 15.633 1 97.88 293 PRO A N 1
ATOM 2247 C CA . PRO A 1 293 ? 11.633 15.516 16.703 1 97.88 293 PRO A CA 1
ATOM 2248 C C . PRO A 1 293 ? 10.672 16.578 16.188 1 97.88 293 PRO A C 1
ATOM 2250 O O . PRO A 1 293 ? 11 17.312 15.234 1 97.88 293 PRO A O 1
ATOM 2253 N N . ILE A 1 294 ? 9.539 16.625 16.797 1 98 294 ILE A N 1
ATOM 2254 C CA . ILE A 1 294 ? 8.5 17.625 16.562 1 98 294 ILE A CA 1
ATOM 2255 C C . ILE A 1 294 ? 8.18 18.344 17.859 1 98 294 ILE A C 1
ATOM 2257 O O . ILE A 1 294 ? 7.465 17.812 18.719 1 98 294 ILE A O 1
ATOM 2261 N N . VAL A 1 295 ? 8.734 19.531 18.016 1 97.31 295 VAL A N 1
ATOM 2262 C CA . VAL A 1 295 ? 8.547 20.312 19.25 1 97.31 295 VAL A CA 1
ATOM 2263 C C . VAL A 1 295 ? 8 21.688 18.906 1 97.31 295 VAL A C 1
ATOM 2265 O O . VAL A 1 295 ? 8.641 22.453 18.188 1 97.31 295 VAL A O 1
ATOM 2268 N N . ARG A 1 296 ? 6.777 21.953 19.453 1 97.12 296 ARG A N 1
ATOM 2269 C CA . ARG A 1 296 ? 6.043 23.188 19.188 1 97.12 296 ARG A CA 1
ATOM 2270 C C . ARG A 1 296 ? 5.996 23.484 17.688 1 97.12 296 ARG A C 1
ATOM 2272 O O . ARG A 1 296 ? 6.371 24.578 17.266 1 97.12 296 ARG A O 1
ATOM 2279 N N . TYR A 1 297 ? 5.633 22.547 17 1 96.88 297 TYR A N 1
ATOM 2280 C CA . TYR A 1 297 ? 5.504 22.562 15.539 1 96.88 297 TYR A CA 1
ATOM 2281 C C . TYR A 1 297 ? 4.109 23.016 15.125 1 96.88 297 TYR A C 1
ATOM 2283 O O . TYR A 1 297 ? 3.107 22.469 15.594 1 96.88 297 TYR A O 1
ATOM 2291 N N . PRO A 1 298 ? 4.051 24.047 14.273 1 93.56 298 PRO A N 1
ATOM 2292 C CA . PRO A 1 298 ? 2.73 24.469 13.797 1 93.56 298 PRO A CA 1
ATOM 2293 C C . PRO A 1 298 ? 2.082 23.422 12.891 1 93.56 298 PRO A C 1
ATOM 2295 O O . PRO A 1 298 ? 2.676 23.016 11.891 1 93.56 298 PRO A O 1
ATOM 2298 N N . SER A 1 299 ? 0.856 23.031 13.219 1 91.12 299 SER A N 1
ATOM 2299 C CA . SER A 1 299 ? 0.153 22.031 12.43 1 91.12 299 SER A CA 1
ATOM 2300 C C . SER A 1 299 ? -0.338 22.609 11.109 1 91.12 299 SER A C 1
ATOM 2302 O O . SER A 1 299 ? -0.618 21.859 10.164 1 91.12 299 SER A O 1
ATOM 2304 N N . GLY A 1 300 ? -0.473 23.906 11.086 1 85.44 300 GLY A N 1
ATOM 2305 C CA . GLY A 1 300 ? -1.062 24.562 9.938 1 85.44 300 GLY A CA 1
ATOM 2306 C C . GLY A 1 300 ? -2.57 24.703 10.031 1 85.44 300 GLY A C 1
ATOM 2307 O O . GLY A 1 300 ? -3.203 25.297 9.156 1 85.44 300 GLY A O 1
ATOM 2308 N N . ASP A 1 301 ? -3.154 24.281 11.117 1 85.94 301 ASP A N 1
ATOM 2309 C CA . ASP A 1 301 ? -4.598 24.344 11.32 1 85.94 301 ASP A CA 1
ATOM 2310 C C . ASP A 1 301 ? -4.941 25.234 12.523 1 85.94 301 ASP A C 1
ATOM 2312 O O . ASP A 1 301 ? -4.117 25.422 13.414 1 85.94 301 ASP A O 1
ATOM 2316 N N . ARG A 1 302 ? -6.145 25.766 12.469 1 88.94 302 ARG A N 1
ATOM 2317 C CA . ARG A 1 302 ? -6.707 26.469 13.625 1 88.94 302 ARG A CA 1
ATOM 2318 C C . ARG A 1 302 ? -7.613 25.547 14.438 1 88.94 302 ARG A C 1
ATOM 2320 O O . ARG A 1 302 ? -8.203 24.609 13.891 1 88.94 302 ARG A O 1
ATOM 2327 N N . ALA A 1 303 ? -7.668 25.812 15.703 1 94.38 303 ALA A N 1
ATOM 2328 C CA . ALA A 1 303 ? -8.492 25 16.578 1 94.38 303 ALA A CA 1
ATOM 2329 C C . ALA A 1 303 ? -8.984 25.797 17.781 1 94.38 303 ALA A C 1
ATOM 2331 O O . ALA A 1 303 ? -8.562 26.938 17.984 1 94.38 303 ALA A O 1
ATOM 2332 N N . ALA A 1 304 ? -9.953 25.266 18.453 1 95.94 304 ALA A N 1
ATOM 2333 C CA . ALA A 1 304 ? -10.461 25.797 19.719 1 95.94 304 ALA A CA 1
ATOM 2334 C C . ALA A 1 304 ? -10.758 24.672 20.703 1 95.94 304 ALA A C 1
ATOM 2336 O O . ALA A 1 304 ? -11.266 23.609 20.328 1 95.94 304 ALA A O 1
ATOM 2337 N N . TRP A 1 305 ? -10.422 24.953 21.969 1 97.81 305 TRP A N 1
ATOM 2338 C CA . TRP A 1 305 ? -10.789 23.984 23 1 97.81 305 TRP A CA 1
ATOM 2339 C C . TRP A 1 305 ? -12.297 23.922 23.172 1 97.81 305 TRP A C 1
ATOM 2341 O O . TRP A 1 305 ? -12.984 24.938 23.156 1 97.81 305 TRP A O 1
ATOM 2351 N N . VAL A 1 306 ? -12.797 22.719 23.234 1 97.06 306 VAL A N 1
ATOM 2352 C CA . VAL A 1 306 ? -14.172 22.5 23.688 1 97.06 306 VAL A CA 1
ATOM 2353 C C . VAL A 1 306 ? -14.195 22.219 25.188 1 97.06 306 VAL A C 1
ATOM 2355 O O . VAL A 1 306 ? -14.961 22.844 25.922 1 97.06 306 VAL A O 1
ATOM 2358 N N . ASP A 1 307 ? -13.359 21.359 25.641 1 97 307 ASP A N 1
ATOM 2359 C CA . ASP A 1 307 ? -13.117 21.047 27.047 1 97 307 ASP A CA 1
ATOM 2360 C C . ASP A 1 307 ? -11.656 20.672 27.281 1 97 307 ASP A C 1
ATOM 2362 O O . ASP A 1 307 ? -11.281 19.516 27.172 1 97 307 ASP A O 1
ATOM 2366 N N . PRO A 1 308 ? -10.867 21.641 27.641 1 96.19 308 PRO A N 1
ATOM 2367 C CA . PRO A 1 308 ? -9.438 21.391 27.828 1 96.19 308 PRO A CA 1
ATOM 2368 C C . PRO A 1 308 ? -9.148 20.344 28.891 1 96.19 308 PRO A C 1
ATOM 2370 O O . PRO A 1 308 ? -8.148 19.625 28.797 1 96.19 308 PRO A O 1
ATOM 2373 N N . SER A 1 309 ? -9.992 20.188 29.891 1 95.75 309 SER A N 1
ATOM 2374 C CA . SER A 1 309 ? -9.773 19.219 30.953 1 95.75 309 SER A CA 1
ATOM 2375 C C . SER A 1 309 ? -9.891 17.781 30.422 1 95.75 309 SER A C 1
ATOM 2377 O O . SER A 1 309 ? -9.25 16.875 30.953 1 95.75 309 SER A O 1
ATOM 2379 N N . LEU A 1 310 ? -10.641 17.594 29.344 1 96 310 LEU A N 1
ATOM 2380 C CA . LEU A 1 310 ? -10.812 16.297 28.719 1 96 310 LEU A CA 1
ATOM 2381 C C . LEU A 1 310 ? -9.945 16.172 27.469 1 96 310 LEU A C 1
ATOM 2383 O O . LEU A 1 310 ? -9.953 15.141 26.797 1 96 310 LEU A O 1
ATOM 2387 N N . GLY A 1 311 ? -9.234 17.266 27.156 1 97.62 311 GLY A N 1
ATOM 2388 C CA . GLY A 1 311 ? -8.422 17.297 25.953 1 97.62 311 GLY A CA 1
ATOM 2389 C C . GLY A 1 311 ? -9.242 17.359 24.688 1 97.62 311 GLY A C 1
ATOM 2390 O O . GLY A 1 311 ? -8.797 16.906 23.625 1 97.62 311 GLY A O 1
ATOM 2391 N N . LEU A 1 312 ? -10.477 17.812 24.781 1 97.94 312 LEU A N 1
ATOM 2392 C CA . LEU A 1 312 ? -11.352 17.906 23.625 1 97.94 312 LEU A CA 1
ATOM 2393 C C . LEU A 1 312 ? -11.148 19.234 22.891 1 97.94 312 LEU A C 1
ATOM 2395 O O . LEU A 1 312 ? -11.234 20.297 23.5 1 97.94 312 LEU A O 1
ATOM 2399 N N . PHE A 1 313 ? -10.867 19.172 21.609 1 97.56 313 PHE A N 1
ATOM 2400 C CA . PHE A 1 313 ? -10.711 20.375 20.797 1 97.56 313 PHE A CA 1
ATOM 2401 C C . PHE A 1 313 ? -11.375 20.203 19.438 1 97.56 313 PHE A C 1
ATOM 2403 O O . PHE A 1 313 ? -11.547 19.078 18.969 1 97.56 313 PHE A O 1
ATOM 2410 N N . ARG A 1 314 ? -11.758 21.266 18.891 1 94.12 314 ARG A N 1
ATOM 2411 C CA . ARG A 1 314 ? -12.375 21.312 17.562 1 94.12 314 ARG A CA 1
ATOM 2412 C C . ARG A 1 314 ? -11.414 21.906 16.531 1 94.12 314 ARG A C 1
ATOM 2414 O O . ARG A 1 314 ? -10.812 22.953 16.766 1 94.12 314 ARG A O 1
ATOM 2421 N N . VAL A 1 315 ? -11.188 21.109 15.461 1 91.12 315 VAL A N 1
ATOM 2422 C CA . VAL A 1 315 ? -10.391 21.641 14.359 1 91.12 315 VAL A CA 1
ATOM 2423 C C . VAL A 1 315 ? -11.242 22.562 13.5 1 91.12 315 VAL A C 1
ATOM 2425 O O . VAL A 1 315 ? -12.367 22.219 13.133 1 91.12 315 VAL A O 1
ATOM 2428 N N . LEU A 1 316 ? -10.773 23.672 13.258 1 81.88 316 LEU A N 1
ATOM 2429 C CA . LEU A 1 316 ? -11.508 24.672 12.492 1 81.88 316 LEU A CA 1
ATOM 2430 C C . LEU A 1 316 ? -10.969 24.781 11.07 1 81.88 316 LEU A C 1
ATOM 2432 O O . LEU A 1 316 ? -10.812 23.766 10.391 1 81.88 316 LEU A O 1
ATOM 2436 N N . ASP A 1 317 ? -10.641 25.891 10.562 1 66.25 317 ASP A N 1
ATOM 2437 C CA . ASP A 1 317 ? -10.125 26.109 9.211 1 66.25 317 ASP A CA 1
ATOM 2438 C C . ASP A 1 317 ? -8.594 26.156 9.211 1 66.25 317 ASP A C 1
ATOM 2440 O O . ASP A 1 317 ? -7.965 25.953 10.25 1 66.25 317 ASP A O 1
ATOM 2444 N N . ARG A 1 318 ? -8.016 25.984 7.973 1 58 318 ARG A N 1
ATOM 2445 C CA . ARG A 1 318 ? -6.566 26.031 7.816 1 58 318 ARG A CA 1
ATOM 2446 C C . ARG A 1 318 ? -6.012 27.375 8.258 1 58 318 ARG A C 1
ATOM 2448 O O . ARG A 1 318 ? -6.703 28.391 8.18 1 58 318 ARG A O 1
ATOM 2455 N N . ASP A 1 319 ? -4.867 27.125 8.82 1 58.53 319 ASP A N 1
ATOM 2456 C CA . ASP A 1 319 ? -4.113 28.344 9.094 1 58.53 319 ASP A CA 1
ATOM 2457 C C . ASP A 1 319 ? -3.549 28.938 7.805 1 58.53 319 ASP A C 1
ATOM 2459 O O . ASP A 1 319 ? -3.57 28.297 6.754 1 58.53 319 ASP A O 1
ATOM 2463 N N . ARG A 1 320 ? -3.131 30.094 7.73 1 55.56 320 ARG A N 1
ATOM 2464 C CA . ARG A 1 320 ? -2.832 31.094 6.699 1 55.56 320 ARG A CA 1
ATOM 2465 C C . ARG A 1 320 ? -1.604 30.688 5.891 1 55.56 320 ARG A C 1
ATOM 2467 O O . ARG A 1 320 ? -1.182 31.406 4.984 1 55.56 320 ARG A O 1
ATOM 2474 N N . THR A 1 321 ? -1.014 29.406 6.152 1 53.75 321 THR A N 1
ATOM 2475 C CA . THR A 1 321 ? 0.247 29.297 5.43 1 53.75 321 THR A CA 1
ATOM 2476 C C . THR A 1 321 ? 0.218 28.125 4.461 1 53.75 321 THR A C 1
ATOM 2478 O O . THR A 1 321 ? 0.93 28.109 3.453 1 53.75 321 THR A O 1
ATOM 2481 N N . ALA A 1 322 ? -0.634 27.109 4.633 1 64.75 322 ALA A N 1
ATOM 2482 C CA . ALA A 1 322 ? -0.658 25.953 3.736 1 64.75 322 ALA A CA 1
ATOM 2483 C C . ALA A 1 322 ? -2.045 25.766 3.127 1 64.75 322 ALA A C 1
ATOM 2485 O O . ALA A 1 322 ? -3.059 25.969 3.801 1 64.75 322 ALA A O 1
ATOM 2486 N N . ILE A 1 323 ? -1.965 25.656 1.764 1 77.81 323 ILE A N 1
ATOM 2487 C CA . ILE A 1 323 ? -3.189 25.422 1.008 1 77.81 323 ILE A CA 1
ATOM 2488 C C . ILE A 1 323 ? -3.459 23.922 0.917 1 77.81 323 ILE A C 1
ATOM 2490 O O . ILE A 1 323 ? -2.59 23.141 0.499 1 77.81 323 ILE A O 1
ATOM 2494 N N . ARG A 1 324 ? -4.535 23.5 1.432 1 80.25 324 ARG A N 1
ATOM 2495 C CA . ARG A 1 324 ? -4.938 22.109 1.313 1 80.25 324 ARG A CA 1
ATOM 2496 C C . ARG A 1 324 ? -6.148 21.969 0.397 1 80.25 324 ARG A C 1
ATOM 2498 O O . ARG A 1 324 ? -7.191 22.578 0.637 1 80.25 324 ARG A O 1
ATOM 2505 N N . LEU A 1 325 ? -6.012 21.25 -0.702 1 82.88 325 LEU A N 1
ATOM 2506 C CA . LEU A 1 325 ? -7.07 20.906 -1.647 1 82.88 325 LEU A CA 1
ATOM 2507 C C . LEU A 1 325 ? -7.324 19.406 -1.668 1 82.88 325 LEU A C 1
ATOM 2509 O O . LEU A 1 325 ? -6.664 18.672 -2.404 1 82.88 325 LEU A O 1
ATOM 2513 N N . GLY A 1 326 ? -8.383 19.062 -0.92 1 76.88 326 GLY A N 1
ATOM 2514 C CA . GLY A 1 326 ? -8.508 17.625 -0.735 1 76.88 326 GLY A CA 1
ATOM 2515 C C . GLY A 1 326 ? -7.262 16.984 -0.148 1 76.88 326 GLY A C 1
ATOM 2516 O O . GLY A 1 326 ? -6.762 17.438 0.889 1 76.88 326 GLY A O 1
ATOM 2517 N N . PRO A 1 327 ? -6.738 16.031 -0.832 1 74.44 327 PRO A N 1
ATOM 2518 C CA . PRO A 1 327 ? -5.516 15.406 -0.333 1 74.44 327 PRO A CA 1
ATOM 2519 C C . PRO A 1 327 ? -4.254 16.156 -0.742 1 74.44 327 PRO A C 1
ATOM 2521 O O . PRO A 1 327 ? -3.154 15.82 -0.296 1 74.44 327 PRO A O 1
ATOM 2524 N N . VAL A 1 328 ? -4.387 17.156 -1.493 1 79.88 328 VAL A N 1
ATOM 2525 C CA . VAL A 1 328 ? -3.238 17.859 -2.057 1 79.88 328 VAL A CA 1
ATOM 2526 C C . VAL A 1 328 ? -2.865 19.047 -1.163 1 79.88 328 VAL A C 1
ATOM 2528 O O . VAL A 1 328 ? -3.729 19.844 -0.787 1 79.88 328 VAL A O 1
ATOM 2531 N N . SER A 1 329 ? -1.639 19.062 -0.808 1 79.44 329 SER A N 1
ATOM 2532 C CA . SER A 1 329 ? -1.117 20.203 -0.063 1 79.44 329 SER A CA 1
ATOM 2533 C C . SER A 1 329 ? -0.206 21.062 -0.934 1 79.44 329 SER A C 1
ATOM 2535 O O . SER A 1 329 ? 0.646 20.531 -1.655 1 79.44 329 SER A O 1
ATOM 2537 N N . ILE A 1 330 ? -0.503 22.344 -0.973 1 81.62 330 ILE A N 1
ATOM 2538 C CA . ILE A 1 330 ? 0.334 23.297 -1.707 1 81.62 330 ILE A CA 1
ATOM 2539 C C . ILE A 1 330 ? 0.826 24.391 -0.766 1 81.62 330 ILE A C 1
ATOM 2541 O O . ILE A 1 330 ? 0.023 25.078 -0.127 1 81.62 330 ILE A O 1
ATOM 2545 N N . ASP A 1 331 ? 2.111 24.469 -0.667 1 75.88 331 ASP A N 1
ATOM 2546 C CA . ASP A 1 331 ? 2.662 25.578 0.103 1 75.88 331 ASP A CA 1
ATOM 2547 C C . ASP A 1 331 ? 2.557 26.891 -0.672 1 75.88 331 ASP A C 1
ATOM 2549 O O . ASP A 1 331 ? 2.799 26.922 -1.88 1 75.88 331 ASP A O 1
ATOM 2553 N N . PHE A 1 332 ? 2.197 27.906 0.078 1 78.25 332 PHE A N 1
ATOM 2554 C CA . PHE A 1 332 ? 2.066 29.219 -0.563 1 78.25 332 PHE A CA 1
ATOM 2555 C C . PHE A 1 332 ? 3.383 29.641 -1.208 1 78.25 332 PHE A C 1
ATOM 2557 O O . PHE A 1 332 ? 3.387 30.281 -2.262 1 78.25 332 PHE A O 1
ATOM 2564 N N . VAL A 1 333 ? 4.48 29.188 -0.645 1 72.19 333 VAL A N 1
ATOM 2565 C CA . VAL A 1 333 ? 5.785 29.531 -1.195 1 72.19 333 VAL A CA 1
ATOM 2566 C C . VAL A 1 333 ? 5.938 28.906 -2.584 1 72.19 333 VAL A C 1
ATOM 2568 O O . VAL A 1 333 ? 6.531 29.516 -3.479 1 72.19 333 VAL A O 1
ATOM 2571 N N . HIS A 1 334 ? 5.375 27.781 -2.699 1 77.44 334 HIS A N 1
ATOM 2572 C CA . HIS A 1 334 ? 5.453 27.125 -3.996 1 77.44 334 HIS A CA 1
ATOM 2573 C C . HIS A 1 334 ? 4.57 27.812 -5.023 1 77.44 334 HIS A C 1
ATOM 2575 O O . HIS A 1 334 ? 4.93 27.906 -6.199 1 77.44 334 HIS A O 1
ATOM 2581 N N . LEU A 1 335 ? 3.447 28.234 -4.59 1 83.88 335 LEU A N 1
ATOM 2582 C CA . LEU A 1 335 ? 2.572 29 -5.477 1 83.88 335 LEU A CA 1
ATOM 2583 C C . LEU A 1 335 ? 3.244 30.297 -5.926 1 83.88 335 LEU A C 1
ATOM 2585 O O . LEU A 1 335 ? 3.121 30.688 -7.086 1 83.88 335 LEU A O 1
ATOM 2589 N N . ARG A 1 336 ? 3.982 30.891 -5.027 1 80.06 336 ARG A N 1
ATOM 2590 C CA . ARG A 1 336 ? 4.727 32.094 -5.359 1 80.06 336 ARG A CA 1
ATOM 2591 C C . ARG A 1 336 ? 5.801 31.812 -6.402 1 80.06 336 ARG A C 1
ATOM 2593 O O . ARG A 1 336 ? 6.023 32.594 -7.312 1 80.06 336 ARG A O 1
ATOM 2600 N N . LYS A 1 337 ? 6.426 30.703 -6.238 1 81 337 LYS A N 1
ATOM 2601 C CA . LYS A 1 337 ? 7.473 30.312 -7.184 1 81 337 LYS A CA 1
ATOM 2602 C C . LYS A 1 337 ? 6.891 30.047 -8.57 1 81 337 LYS A C 1
ATOM 2604 O O . LYS A 1 337 ? 7.492 30.406 -9.578 1 81 337 LYS A O 1
ATOM 2609 N N . VAL A 1 338 ? 5.789 29.391 -8.586 1 88.44 338 VAL A N 1
ATOM 2610 C CA . VAL A 1 338 ? 5.094 29.141 -9.844 1 88.44 338 VAL A CA 1
ATOM 2611 C C . VAL A 1 338 ? 4.777 30.453 -10.539 1 88.44 338 VAL A C 1
ATOM 2613 O O . VAL A 1 338 ? 5.039 30.609 -11.734 1 88.44 338 VAL A O 1
ATOM 2616 N N . ALA A 1 339 ? 4.262 31.438 -9.805 1 88.5 339 ALA A N 1
ATOM 2617 C CA . ALA A 1 339 ? 3.922 32.75 -10.359 1 88.5 339 ALA A CA 1
ATOM 2618 C C . ALA A 1 339 ? 5.168 33.469 -10.859 1 88.5 339 ALA A C 1
ATOM 2620 O O . ALA A 1 339 ? 5.164 34.062 -11.945 1 88.5 339 ALA A O 1
ATOM 2621 N N . SER A 1 340 ? 6.23 33.312 -10.086 1 85.38 340 SER A N 1
ATOM 2622 C CA . SER A 1 340 ? 7.473 34 -10.453 1 85.38 340 SER A CA 1
ATOM 2623 C C . SER A 1 340 ? 8.07 33.406 -11.727 1 85.38 340 SER A C 1
ATOM 2625 O O . SER A 1 340 ? 8.617 34.125 -12.562 1 85.38 340 SER A O 1
ATOM 2627 N N . THR A 1 341 ? 7.988 32.125 -11.836 1 87.25 341 THR A N 1
ATOM 2628 C CA . THR A 1 341 ? 8.539 31.438 -12.992 1 87.25 341 THR A CA 1
ATOM 2629 C C . THR A 1 341 ? 7.805 31.844 -14.266 1 87.25 341 THR A C 1
ATOM 2631 O O . THR A 1 341 ? 8.43 32.094 -15.297 1 87.25 341 THR A O 1
ATOM 2634 N N . VAL A 1 342 ? 6.531 31.938 -14.188 1 91.06 342 VAL A N 1
ATOM 2635 C CA . VAL A 1 342 ? 5.707 32.188 -15.367 1 91.06 342 VAL A CA 1
ATOM 2636 C C . VAL A 1 342 ? 5.699 33.688 -15.695 1 91.06 342 VAL A C 1
ATOM 2638 O O . VAL A 1 342 ? 5.793 34.062 -16.859 1 91.06 342 VAL A O 1
ATOM 2641 N N . LEU A 1 343 ? 5.648 34.562 -14.695 1 88.12 343 LEU A N 1
ATOM 2642 C CA . LEU A 1 343 ? 5.488 36 -14.922 1 88.12 343 LEU A CA 1
ATOM 2643 C C . LEU A 1 343 ? 6.844 36.656 -15.109 1 88.12 343 LEU A C 1
ATOM 2645 O O . LEU A 1 343 ? 6.926 37.75 -15.672 1 88.12 343 LEU A O 1
ATOM 2649 N N . GLY A 1 344 ? 7.879 35.906 -14.625 1 81.38 344 GLY A N 1
ATOM 2650 C CA . GLY A 1 344 ? 9.219 36.469 -14.805 1 81.38 344 GLY A CA 1
ATOM 2651 C C . GLY A 1 344 ? 9.414 37.812 -14.125 1 81.38 344 GLY A C 1
ATOM 2652 O O . GLY A 1 344 ? 9.141 37.938 -12.93 1 81.38 344 GLY A O 1
ATOM 2653 N N . ASP A 1 345 ? 9.82 38.844 -14.969 1 75.62 345 ASP A N 1
ATOM 2654 C CA . ASP A 1 345 ? 10.164 40.156 -14.422 1 75.62 345 ASP A CA 1
ATOM 2655 C C . ASP A 1 345 ? 8.961 41.094 -14.445 1 75.62 345 ASP A C 1
ATOM 2657 O O . ASP A 1 345 ? 9.094 42.281 -14.211 1 75.62 345 ASP A O 1
ATOM 2661 N N . ARG A 1 346 ? 7.895 40.562 -14.727 1 78.25 346 ARG A N 1
ATOM 2662 C CA . ARG A 1 346 ? 6.691 41.375 -14.727 1 78.25 346 ARG A CA 1
ATOM 2663 C C . ARG A 1 346 ? 6.402 41.938 -13.336 1 78.25 346 ARG A C 1
ATOM 2665 O O . ARG A 1 346 ? 6.711 41.281 -12.336 1 78.25 346 ARG A O 1
ATOM 2672 N N . PRO A 1 347 ? 5.953 43.125 -13.234 1 73.56 347 PRO A N 1
ATOM 2673 C CA . PRO A 1 347 ? 5.719 43.75 -11.93 1 73.56 347 PRO A CA 1
ATOM 2674 C C . PRO A 1 347 ? 4.52 43.156 -11.195 1 73.56 347 PRO A C 1
ATOM 2676 O O . PRO A 1 347 ? 3.428 43.75 -11.227 1 73.56 347 PRO A O 1
ATOM 2679 N N . VAL A 1 348 ? 4.699 42.031 -10.609 1 73.5 348 VAL A N 1
ATOM 2680 C CA . VAL A 1 348 ? 3.666 41.375 -9.812 1 73.5 348 VAL A CA 1
ATOM 2681 C C . VAL A 1 348 ? 3.666 41.938 -8.398 1 73.5 348 VAL A C 1
ATOM 2683 O O . VAL A 1 348 ? 4.695 41.938 -7.715 1 73.5 348 VAL A O 1
ATOM 2686 N N . GLY A 1 349 ? 2.566 42.594 -8.008 1 62.81 349 GLY A N 1
ATOM 2687 C CA . GLY A 1 349 ? 2.471 43.156 -6.676 1 62.81 349 GLY A CA 1
ATOM 2688 C C . GLY A 1 349 ? 2.422 42.125 -5.578 1 62.81 349 GLY A C 1
ATOM 2689 O O . GLY A 1 349 ? 3.305 42.062 -4.719 1 62.81 349 GLY A O 1
ATOM 2690 N N . ARG A 1 350 ? 1.238 41.438 -5.52 1 76.19 350 ARG A N 1
ATOM 2691 C CA . ARG A 1 350 ? 0.989 40.469 -4.469 1 76.19 350 ARG A CA 1
ATOM 2692 C C . ARG A 1 350 ? 0.201 39.281 -5.004 1 76.19 350 ARG A C 1
ATOM 2694 O O . ARG A 1 350 ? -0.433 39.375 -6.055 1 76.19 350 ARG A O 1
ATOM 2701 N N . LEU A 1 351 ? 0.454 38.188 -4.387 1 86 351 LEU A N 1
ATOM 2702 C CA . LEU A 1 351 ? -0.262 36.938 -4.688 1 86 351 LEU A CA 1
ATOM 2703 C C . LEU A 1 351 ? -1.171 36.562 -3.529 1 86 351 LEU A C 1
ATOM 2705 O O . LEU A 1 351 ? -0.791 36.688 -2.363 1 86 351 LEU A O 1
ATOM 2709 N N . GLN A 1 352 ? -2.377 36.188 -3.879 1 86.44 352 GLN A N 1
ATOM 2710 C CA . GLN A 1 352 ? -3.32 35.688 -2.891 1 86.44 352 GLN A CA 1
ATOM 2711 C C . GLN A 1 352 ? -3.965 34.375 -3.365 1 86.44 352 GLN A C 1
ATOM 2713 O O . GLN A 1 352 ? -4.336 34.25 -4.531 1 86.44 352 GLN A O 1
ATOM 2718 N N . ALA A 1 353 ? -3.971 33.406 -2.506 1 89.81 353 ALA A N 1
ATOM 2719 C CA . ALA A 1 353 ? -4.664 32.125 -2.787 1 89.81 353 ALA A CA 1
ATOM 2720 C C . ALA A 1 353 ? -6.012 32.094 -2.072 1 89.81 353 ALA A C 1
ATOM 2722 O O . ALA A 1 353 ? -6.082 32.281 -0.857 1 89.81 353 ALA A O 1
ATOM 2723 N N . VAL A 1 354 ? -7.016 31.953 -2.877 1 88.31 354 VAL A N 1
ATOM 2724 C CA . VAL A 1 354 ? -8.359 31.812 -2.318 1 88.31 354 VAL A CA 1
ATOM 2725 C C . VAL A 1 354 ? -8.891 30.406 -2.57 1 88.31 354 VAL A C 1
ATOM 2727 O O . VAL A 1 354 ? -8.891 29.938 -3.709 1 88.31 354 VAL A O 1
ATOM 2730 N N . VAL A 1 355 ? -9.156 29.828 -1.487 1 89.19 355 VAL A N 1
ATOM 2731 C CA . VAL A 1 355 ? -9.695 28.469 -1.619 1 89.19 355 VAL A CA 1
ATOM 2732 C C . VAL A 1 355 ? -11.203 28.5 -1.394 1 89.19 355 VAL A C 1
ATOM 2734 O O . VAL A 1 355 ? -11.68 29.016 -0.38 1 89.19 355 VAL A O 1
ATOM 2737 N N . THR A 1 356 ? -11.984 28.094 -2.348 1 88.5 356 THR A N 1
ATOM 2738 C CA . THR A 1 356 ? -13.438 27.969 -2.299 1 88.5 356 THR A CA 1
ATOM 2739 C C . THR A 1 356 ? -13.875 26.578 -2.73 1 88.5 356 THR A C 1
ATOM 2741 O O . THR A 1 356 ? -13.078 25.641 -2.723 1 88.5 356 THR A O 1
ATOM 2744 N N . ARG A 1 357 ? -15.18 26.391 -2.795 1 87.94 357 ARG A N 1
ATOM 2745 C CA . ARG A 1 357 ? -15.742 25.141 -3.307 1 87.94 357 ARG A CA 1
ATOM 2746 C C . ARG A 1 357 ? -16.641 25.406 -4.508 1 87.94 357 ARG A C 1
ATOM 2748 O O . ARG A 1 357 ? -17.359 26.406 -4.543 1 87.94 357 ARG A O 1
ATOM 2755 N N . GLU A 1 358 ? -16.547 24.656 -5.52 1 87.69 358 GLU A N 1
ATOM 2756 C CA . GLU A 1 358 ? -17.422 24.641 -6.695 1 87.69 358 GLU A CA 1
ATOM 2757 C C . GLU A 1 358 ? -17.734 23.219 -7.141 1 87.69 358 GLU A C 1
ATOM 2759 O O . GLU A 1 358 ? -16.844 22.391 -7.297 1 87.69 358 GLU A O 1
ATOM 2764 N N . ASP A 1 359 ? -18.953 22.875 -7.25 1 84.94 359 ASP A N 1
ATOM 2765 C CA . ASP A 1 359 ? -19.422 21.562 -7.66 1 84.94 359 ASP A CA 1
ATOM 2766 C C . ASP A 1 359 ? -18.953 20.484 -6.684 1 84.94 359 ASP A C 1
ATOM 2768 O O . ASP A 1 359 ? -18.469 19.438 -7.098 1 84.94 359 ASP A O 1
ATOM 2772 N N . ARG A 1 360 ? -18.906 20.844 -5.367 1 78.19 360 ARG A N 1
ATOM 2773 C CA . ARG A 1 360 ? -18.609 19.953 -4.25 1 78.19 360 ARG A CA 1
ATOM 2774 C C . ARG A 1 360 ? -17.141 19.547 -4.258 1 78.19 360 ARG A C 1
ATOM 2776 O O . ARG A 1 360 ? -16.766 18.516 -3.682 1 78.19 360 ARG A O 1
ATOM 2783 N N . LYS A 1 361 ? -16.359 20.281 -5.051 1 87.69 361 LYS A N 1
ATOM 2784 C CA . LYS A 1 361 ? -14.914 20.078 -5.102 1 87.69 361 LYS A CA 1
ATOM 2785 C C . LYS A 1 361 ? -14.156 21.344 -4.707 1 87.69 361 LYS A C 1
ATOM 2787 O O . LYS A 1 361 ? -14.641 22.453 -4.922 1 87.69 361 LYS A O 1
ATOM 2792 N N . ASP A 1 362 ? -12.984 21.156 -4.141 1 88.44 362 ASP A N 1
ATOM 2793 C CA . ASP A 1 362 ? -12.148 22.297 -3.773 1 88.44 362 ASP A CA 1
ATOM 2794 C C . ASP A 1 362 ? -11.68 23.062 -5.016 1 88.44 362 ASP A C 1
ATOM 2796 O O . ASP A 1 362 ? -11.367 22.453 -6.039 1 88.44 362 ASP A O 1
ATOM 2800 N N . LEU A 1 363 ? -11.727 24.375 -4.945 1 92.75 363 LEU A N 1
ATOM 2801 C CA . LEU A 1 363 ? -11.25 25.266 -6.004 1 92.75 363 LEU A CA 1
ATOM 2802 C C . LEU A 1 363 ? -10.203 26.234 -5.469 1 92.75 363 LEU A C 1
ATOM 2804 O O . LEU A 1 363 ? -10.453 26.953 -4.5 1 92.75 363 LEU A O 1
ATOM 2808 N N . LEU A 1 364 ? -9.039 26.141 -6.078 1 93.56 364 LEU A N 1
ATOM 2809 C CA . LEU A 1 364 ? -8 27.109 -5.777 1 93.56 364 LEU A CA 1
ATOM 2810 C C . LEU A 1 364 ? -8.016 28.25 -6.793 1 93.56 364 LEU A C 1
ATOM 2812 O O . LEU A 1 364 ? -7.891 28.016 -7.996 1 93.56 364 LEU A O 1
ATOM 2816 N N . THR A 1 365 ? -8.242 29.422 -6.34 1 93.88 365 THR A N 1
ATOM 2817 C CA . THR A 1 365 ? -8.102 30.625 -7.156 1 93.88 365 THR A CA 1
ATOM 2818 C C . THR A 1 365 ? -6.871 31.422 -6.734 1 93.88 365 THR A C 1
ATOM 2820 O O . THR A 1 365 ? -6.734 31.797 -5.566 1 93.88 365 THR A O 1
ATOM 2823 N N . VAL A 1 366 ? -6.051 31.578 -7.637 1 93.5 366 VAL A N 1
ATOM 2824 C CA . VAL A 1 366 ? -4.887 32.438 -7.383 1 93.5 366 VAL A CA 1
ATOM 2825 C C . VAL A 1 366 ? -5.129 33.812 -7.949 1 93.5 366 VAL A C 1
ATOM 2827 O O . VAL A 1 366 ? -5.219 34 -9.164 1 93.5 366 VAL A O 1
ATOM 2830 N N . ASN A 1 367 ? -5.191 34.781 -7.023 1 91.56 367 ASN A N 1
ATOM 2831 C CA . ASN A 1 367 ? -5.305 36.188 -7.395 1 91.56 367 ASN A CA 1
ATOM 2832 C C . ASN A 1 367 ? -3.932 36.844 -7.508 1 91.56 367 ASN A C 1
ATOM 2834 O O . ASN A 1 367 ? -3.137 36.812 -6.57 1 91.56 367 ASN A O 1
ATOM 2838 N N . ILE A 1 368 ? -3.678 37.375 -8.633 1 89.94 368 ILE A N 1
ATOM 2839 C CA . ILE A 1 368 ? -2.398 38.031 -8.875 1 89.94 368 ILE A CA 1
ATOM 2840 C C . ILE A 1 368 ? -2.625 39.5 -9.156 1 89.94 368 ILE A C 1
ATOM 2842 O O . ILE A 1 368 ? -3.371 39.875 -10.07 1 89.94 368 ILE A O 1
ATOM 2846 N N . ALA A 1 369 ? -1.948 40.281 -8.312 1 85.31 369 ALA A N 1
ATOM 2847 C CA . ALA A 1 369 ? -2.029 41.719 -8.531 1 85.31 369 ALA A CA 1
ATOM 2848 C C . ALA A 1 369 ? -1.174 42.156 -9.719 1 85.31 369 ALA A C 1
ATOM 2850 O O . ALA A 1 369 ? -0.051 42.625 -9.547 1 85.31 369 ALA A O 1
ATOM 2851 N N . TYR A 1 370 ? -1.702 41.938 -10.836 1 84.56 370 TYR A N 1
ATOM 2852 C CA . TYR A 1 370 ? -1.068 42.25 -12.117 1 84.56 370 TYR A CA 1
ATOM 2853 C C . TYR A 1 370 ? -2.111 42.406 -13.211 1 84.56 370 TYR A C 1
ATOM 2855 O O . TYR A 1 370 ? -3.143 41.719 -13.211 1 84.56 370 TYR A O 1
ATOM 2863 N N . THR A 1 371 ? -1.896 43.406 -14.125 1 84.25 371 THR A N 1
ATOM 2864 C CA . THR A 1 371 ? -2.787 43.594 -15.266 1 84.25 371 THR A CA 1
ATOM 2865 C C . THR A 1 371 ? -2.092 43.219 -16.562 1 84.25 371 THR A C 1
ATOM 2867 O O . THR A 1 371 ? -1.345 44 -17.141 1 84.25 371 THR A O 1
ATOM 2870 N N . PRO A 1 372 ? -2.445 42.031 -16.906 1 86.69 372 PRO A N 1
ATOM 2871 C CA . PRO A 1 372 ? -1.849 41.656 -18.172 1 86.69 372 PRO A CA 1
ATOM 2872 C C . PRO A 1 372 ? -2.523 42.312 -19.375 1 86.69 372 PRO A C 1
ATOM 2874 O O . PRO A 1 372 ? -3.646 42.812 -19.25 1 86.69 372 PRO A O 1
ATOM 2877 N N . ALA A 1 373 ? -1.734 42.344 -20.5 1 83.94 373 ALA A N 1
ATOM 2878 C CA . ALA A 1 373 ? -2.373 42.719 -21.766 1 83.94 373 ALA A CA 1
ATOM 2879 C C . ALA A 1 373 ? -3.467 41.719 -22.141 1 83.94 373 ALA A C 1
ATOM 2881 O O . ALA A 1 373 ? -3.363 40.531 -21.828 1 83.94 373 ALA A O 1
ATOM 2882 N N . ALA A 1 374 ? -4.555 42.219 -22.656 1 84.62 374 ALA A N 1
ATOM 2883 C CA . ALA A 1 374 ? -5.73 41.406 -22.969 1 84.62 374 ALA A CA 1
ATOM 2884 C C . ALA A 1 374 ? -5.344 40.156 -23.766 1 84.62 374 ALA A C 1
ATOM 2886 O O . ALA A 1 374 ? -5.902 39.094 -23.547 1 84.62 374 ALA A O 1
ATOM 2887 N N . GLU A 1 375 ? -4.34 40.344 -24.609 1 87.81 375 GLU A N 1
ATOM 2888 C CA . GLU A 1 375 ? -3.955 39.25 -25.5 1 87.81 375 GLU A CA 1
ATOM 2889 C C . GLU A 1 375 ? -3.143 38.219 -24.75 1 87.81 375 GLU A C 1
ATOM 2891 O O . GLU A 1 375 ? -3.041 37.062 -25.203 1 87.81 375 GLU A O 1
ATOM 2896 N N . GLU A 1 376 ? -2.621 38.594 -23.609 1 90.06 376 GLU A N 1
ATOM 2897 C CA . GLU A 1 376 ? -1.694 37.688 -22.938 1 90.06 376 GLU A CA 1
ATOM 2898 C C . GLU A 1 376 ? -2.363 37 -21.75 1 90.06 376 GLU A C 1
ATOM 2900 O O . GLU A 1 376 ? -1.854 36 -21.234 1 90.06 376 GLU A O 1
ATOM 2905 N N . GLU A 1 377 ? -3.518 37.5 -21.391 1 90.62 377 GLU A N 1
ATOM 2906 C CA . GLU A 1 377 ? -4.16 37.031 -20.172 1 90.62 377 GLU A CA 1
ATOM 2907 C C . GLU A 1 377 ? -4.422 35.531 -20.219 1 90.62 377 GLU A C 1
ATOM 2909 O O . GLU A 1 377 ? -4.027 34.812 -19.312 1 90.62 377 GLU A O 1
ATOM 2914 N N . ALA A 1 378 ? -4.996 35.125 -21.297 1 92.5 378 ALA A N 1
ATOM 2915 C CA . ALA A 1 378 ? -5.344 33.719 -21.438 1 92.5 378 ALA A CA 1
ATOM 2916 C C . ALA A 1 378 ? -4.094 32.844 -21.469 1 92.5 378 ALA A C 1
ATOM 2918 O O . ALA A 1 378 ? -4.086 31.75 -20.922 1 92.5 378 ALA A O 1
ATOM 2919 N N . ARG A 1 379 ? -3.156 33.344 -22.078 1 92.69 379 ARG A N 1
ATOM 2920 C CA . ARG A 1 379 ? -1.9 32.594 -22.172 1 92.69 379 ARG A CA 1
ATOM 2921 C C . ARG A 1 379 ? -1.242 32.469 -20.812 1 92.69 379 ARG A C 1
ATOM 2923 O O . ARG A 1 379 ? -0.783 31.375 -20.438 1 92.69 379 ARG A O 1
ATOM 2930 N N . LEU A 1 380 ? -1.179 33.531 -20.078 1 92.12 380 LEU A N 1
ATOM 2931 C CA . LEU A 1 380 ? -0.563 33.5 -18.766 1 92.12 380 LEU A CA 1
ATOM 2932 C C . LEU A 1 380 ? -1.318 32.562 -17.828 1 92.12 380 LEU A C 1
ATOM 2934 O O . LEU A 1 380 ? -0.705 31.844 -17.031 1 92.12 380 LEU A O 1
ATOM 2938 N N . GLN A 1 381 ? -2.615 32.562 -17.938 1 94 381 GLN A N 1
ATOM 2939 C CA . GLN A 1 381 ? -3.43 31.672 -17.125 1 94 381 GLN A CA 1
ATOM 2940 C C . GLN A 1 381 ? -3.105 30.219 -17.438 1 94 381 GLN A C 1
ATOM 2942 O O . GLN A 1 381 ? -2.953 29.406 -16.516 1 94 381 GLN A O 1
ATOM 2947 N N . ALA A 1 382 ? -2.959 29.938 -18.656 1 94.06 382 ALA A N 1
ATOM 2948 C CA . ALA A 1 382 ? -2.654 28.578 -19.078 1 94.06 382 ALA A CA 1
ATOM 2949 C C . ALA A 1 382 ? -1.263 28.156 -18.609 1 94.06 382 ALA A C 1
ATOM 2951 O O . ALA A 1 382 ? -1.059 27 -18.203 1 94.06 382 ALA A O 1
ATOM 2952 N N . GLU A 1 383 ? -0.376 29.016 -18.656 1 93.19 383 GLU A N 1
ATOM 2953 C CA . GLU A 1 383 ? 0.997 28.734 -18.25 1 93.19 383 GLU A CA 1
ATOM 2954 C C . GLU A 1 383 ? 1.09 28.5 -16.75 1 93.19 383 GLU A C 1
ATOM 2956 O O . GLU A 1 383 ? 1.851 27.641 -16.297 1 93.19 383 GLU A O 1
ATOM 2961 N N . LEU A 1 384 ? 0.362 29.25 -16.047 1 93.44 384 LEU A N 1
ATOM 2962 C CA . LEU A 1 384 ? 0.356 29.078 -14.594 1 93.44 384 LEU A CA 1
ATOM 2963 C C . LEU A 1 384 ? -0.22 27.734 -14.195 1 93.44 384 LEU A C 1
ATOM 2965 O O . LEU A 1 384 ? 0.316 27.047 -13.312 1 93.44 384 LEU A O 1
ATOM 2969 N N . LYS A 1 385 ? -1.214 27.375 -14.898 1 93.06 385 LYS A N 1
ATOM 2970 C CA . LYS A 1 385 ? -1.828 26.078 -14.656 1 93.06 385 LYS A CA 1
ATOM 2971 C C . LYS A 1 385 ? -0.854 24.938 -14.969 1 93.06 385 LYS A C 1
ATOM 2973 O O . LYS A 1 385 ? -0.721 24 -14.188 1 93.06 385 LYS A O 1
ATOM 2978 N N . GLU A 1 386 ? -0.206 25.094 -16 1 92.06 386 GLU A N 1
ATOM 2979 C CA . GLU A 1 386 ? 0.761 24.078 -16.422 1 92.06 386 GLU A CA 1
ATOM 2980 C C . GLU A 1 386 ? 1.935 24 -15.453 1 92.06 386 GLU A C 1
ATOM 2982 O O . GLU A 1 386 ? 2.387 22.906 -15.102 1 92.06 386 GLU A O 1
ATOM 2987 N N . GLU A 1 387 ? 2.42 25.141 -15.055 1 90.81 387 GLU A N 1
ATOM 2988 C CA . GLU A 1 387 ? 3.566 25.188 -14.148 1 90.81 387 GLU A CA 1
ATOM 2989 C C . GLU A 1 387 ? 3.229 24.578 -12.789 1 90.81 387 GLU A C 1
ATOM 2991 O O . GLU A 1 387 ? 4.043 23.859 -12.211 1 90.81 387 GLU A O 1
ATOM 2996 N N . LEU A 1 388 ? 2.057 24.828 -12.289 1 90.75 388 LEU A N 1
ATOM 2997 C CA . LEU A 1 388 ? 1.651 24.25 -11.016 1 90.75 388 LEU A CA 1
ATOM 2998 C C . LEU A 1 388 ? 1.591 22.719 -11.117 1 90.75 388 LEU A C 1
ATOM 3000 O O . LEU A 1 388 ? 2.02 22.016 -10.203 1 90.75 388 LEU A O 1
ATOM 3004 N N . GLY A 1 389 ? 1.126 22.219 -12.211 1 87.81 389 GLY A N 1
ATOM 3005 C CA . GLY A 1 389 ? 1.07 20.797 -12.43 1 87.81 389 GLY A CA 1
ATOM 3006 C C . GLY A 1 389 ? 2.439 20.141 -12.469 1 87.81 389 GLY A C 1
ATOM 3007 O O . GLY A 1 389 ? 2.607 19 -12.023 1 87.81 389 GLY A O 1
ATOM 3008 N N . THR A 1 390 ? 3.334 20.922 -12.992 1 83.56 390 THR A N 1
ATOM 3009 C CA . THR A 1 390 ? 4.699 20.422 -13.125 1 83.56 390 THR A CA 1
ATOM 3010 C C . THR A 1 390 ? 5.379 20.344 -11.758 1 83.56 390 THR A C 1
ATOM 3012 O O . THR A 1 390 ? 6.047 19.359 -11.438 1 83.56 390 THR A O 1
ATOM 3015 N N . VAL A 1 391 ? 5.16 21.375 -10.977 1 82.75 391 VAL A N 1
ATOM 3016 C CA . VAL A 1 391 ? 5.863 21.484 -9.703 1 82.75 391 VAL A CA 1
ATOM 3017 C C . VAL A 1 391 ? 5.148 20.641 -8.648 1 82.75 391 VAL A C 1
ATOM 3019 O O . VAL A 1 391 ? 5.758 20.234 -7.656 1 82.75 391 VAL A O 1
ATOM 3022 N N . ARG A 1 392 ? 3.854 20.422 -8.891 1 85.31 392 ARG A N 1
ATOM 3023 C CA . ARG A 1 392 ? 3.047 19.625 -7.98 1 85.31 392 ARG A CA 1
ATOM 3024 C C . ARG A 1 392 ? 2.205 18.609 -8.742 1 85.31 392 ARG A C 1
ATOM 3026 O O . ARG A 1 392 ? 0.985 18.75 -8.852 1 85.31 392 ARG A O 1
ATOM 3033 N N . PRO A 1 393 ? 2.787 17.5 -9.078 1 80.5 393 PRO A N 1
ATOM 3034 C CA . PRO A 1 393 ? 2.119 16.5 -9.93 1 80.5 393 PRO A CA 1
ATOM 3035 C C . PRO A 1 393 ? 0.833 15.961 -9.305 1 80.5 393 PRO A C 1
ATOM 3037 O O . PRO A 1 393 ? -0.132 15.68 -10.016 1 80.5 393 PRO A O 1
ATOM 3040 N N . MET A 1 394 ? 0.812 15.875 -8.039 1 79.94 394 MET A N 1
ATOM 3041 C CA . MET A 1 394 ? -0.394 15.375 -7.383 1 79.94 394 MET A CA 1
ATOM 3042 C C . MET A 1 394 ? -1.587 16.281 -7.684 1 79.94 394 MET A C 1
ATOM 3044 O O . MET A 1 394 ? -2.715 15.797 -7.809 1 79.94 394 MET A O 1
ATOM 3048 N N . PHE A 1 395 ? -1.306 17.562 -7.797 1 87.38 395 PHE A N 1
ATOM 3049 C CA . PHE A 1 395 ? -2.373 18.5 -8.156 1 87.38 395 PHE A CA 1
ATOM 3050 C C . PHE A 1 395 ? -2.939 18.172 -9.531 1 87.38 395 PHE A C 1
ATOM 3052 O O . PHE A 1 395 ? -4.152 18.047 -9.695 1 87.38 395 PHE A O 1
ATOM 3059 N N . ARG A 1 396 ? -2.041 18.016 -10.477 1 85.88 396 ARG A N 1
ATOM 3060 C CA . ARG A 1 396 ? -2.451 17.688 -11.836 1 85.88 396 ARG A CA 1
ATOM 3061 C C . ARG A 1 396 ? -3.219 16.359 -11.867 1 85.88 396 ARG A C 1
ATOM 3063 O O . ARG A 1 396 ? -4.262 16.266 -12.516 1 85.88 396 ARG A O 1
ATOM 3070 N N . GLU A 1 397 ? -2.707 15.414 -11.148 1 83.69 397 GLU A N 1
ATOM 3071 C CA . GLU A 1 397 ? -3.336 14.102 -11.117 1 83.69 397 GLU A CA 1
ATOM 3072 C C . GLU A 1 397 ? -4.754 14.18 -10.555 1 83.69 397 GLU A C 1
ATOM 3074 O O . GLU A 1 397 ? -5.672 13.555 -11.086 1 83.69 397 GLU A O 1
ATOM 3079 N N . HIS A 1 398 ? -4.922 14.945 -9.539 1 86.44 398 HIS A N 1
ATOM 3080 C CA . HIS A 1 398 ? -6.223 15.031 -8.891 1 86.44 398 HIS A CA 1
ATOM 3081 C C . HIS A 1 398 ? -7.199 15.859 -9.719 1 86.44 3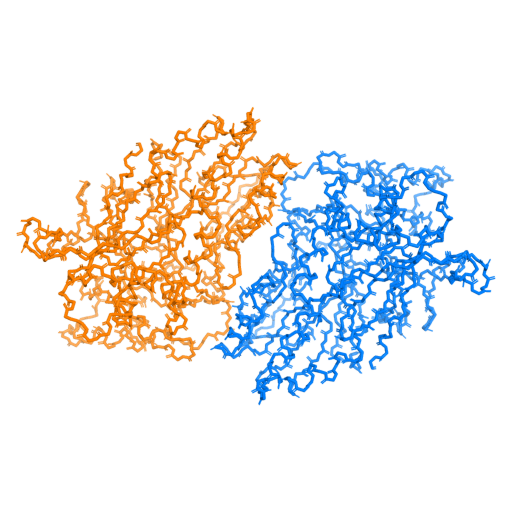98 HIS A C 1
ATOM 3083 O O . HIS A 1 398 ? -8.406 15.594 -9.711 1 86.44 398 HIS A O 1
ATOM 3089 N N . VAL A 1 399 ? -6.684 16.797 -10.5 1 89.56 399 VAL A N 1
ATOM 3090 C CA . VAL A 1 399 ? -7.527 17.531 -11.438 1 89.56 399 VAL A CA 1
ATOM 3091 C C . VAL A 1 399 ? -7.98 16.609 -12.562 1 89.56 399 VAL A C 1
ATOM 3093 O O . VAL A 1 399 ? -9.164 16.578 -12.906 1 89.56 399 VAL A O 1
ATOM 3096 N N . GLU A 1 400 ? -7.062 15.82 -13.016 1 86.12 400 GLU A N 1
ATOM 3097 C CA . GLU A 1 400 ? -7.348 14.906 -14.117 1 86.12 400 GLU A CA 1
ATOM 3098 C C . GLU A 1 400 ? -8.367 13.844 -13.703 1 86.12 400 GLU A C 1
ATOM 3100 O O . GLU A 1 400 ? -9.195 13.422 -14.508 1 86.12 400 GLU A O 1
ATOM 3105 N N . LYS A 1 401 ? -8.344 13.539 -12.477 1 80.69 401 LYS A N 1
ATOM 3106 C CA . LYS A 1 401 ? -9.273 12.547 -11.953 1 80.69 401 LYS A CA 1
ATOM 3107 C C . LYS A 1 401 ? -10.578 13.188 -11.508 1 80.69 401 LYS A C 1
ATOM 3109 O O . LYS A 1 401 ? -11.453 12.523 -10.945 1 80.69 401 LYS A O 1
ATOM 3114 N N . ASN A 1 402 ? -10.672 14.492 -11.656 1 85.38 402 ASN A N 1
ATOM 3115 C CA . ASN A 1 402 ? -11.867 15.258 -11.32 1 85.38 402 ASN A CA 1
ATOM 3116 C C . ASN A 1 402 ? -12.164 15.203 -9.828 1 85.38 402 ASN A C 1
ATOM 3118 O O . ASN A 1 402 ? -13.328 15.148 -9.422 1 85.38 402 ASN A O 1
ATOM 3122 N N . LEU A 1 403 ? -11.102 15.211 -9.023 1 83.38 403 LEU A N 1
ATOM 3123 C CA . LEU A 1 403 ? -11.234 15.18 -7.57 1 83.38 403 LEU A CA 1
ATOM 3124 C C . LEU A 1 403 ? -11.234 16.594 -6.996 1 83.38 403 LEU A C 1
ATOM 3126 O O . LEU A 1 403 ? -11.836 16.844 -5.945 1 83.38 403 LEU A O 1
ATOM 3130 N N . ILE A 1 404 ? -10.469 17.438 -7.613 1 88.69 404 ILE A N 1
ATOM 3131 C CA . ILE A 1 404 ? -10.461 18.859 -7.301 1 88.69 404 ILE A CA 1
ATOM 3132 C C . ILE A 1 404 ? -10.594 19.672 -8.586 1 88.69 404 ILE A C 1
ATOM 3134 O O . ILE A 1 404 ? -10.422 19.125 -9.688 1 88.69 404 ILE A O 1
ATOM 3138 N N . ASN A 1 405 ? -11.023 20.953 -8.469 1 92.19 405 ASN A N 1
ATOM 3139 C CA . ASN A 1 405 ? -11.164 21.812 -9.641 1 92.19 405 ASN A CA 1
ATOM 3140 C C . ASN A 1 405 ? -9.805 22.266 -10.164 1 92.19 405 ASN A C 1
ATOM 3142 O O . ASN A 1 405 ? -8.836 22.359 -9.406 1 92.19 405 ASN A O 1
ATOM 3146 N N . PRO A 1 406 ? -9.781 22.484 -11.531 1 93.5 406 PRO A N 1
ATOM 3147 C CA . PRO A 1 406 ? -8.562 23.094 -12.062 1 93.5 406 PRO A CA 1
ATOM 3148 C C . PRO A 1 406 ? -8.266 24.469 -11.445 1 93.5 406 PRO A C 1
ATOM 3150 O O . PRO A 1 406 ? -9.18 25.141 -10.977 1 93.5 406 PRO A O 1
ATOM 3153 N N . LEU A 1 407 ? -7.047 24.859 -11.508 1 95.44 407 LEU A N 1
ATOM 3154 C CA . LEU A 1 407 ? -6.602 26.141 -10.984 1 95.44 407 LEU A CA 1
ATOM 3155 C C . LEU A 1 407 ? -7.297 27.297 -11.703 1 95.44 407 LEU A C 1
ATOM 3157 O O . LEU A 1 407 ? -7.43 27.281 -12.93 1 95.44 407 LEU A O 1
ATOM 3161 N N . GLN A 1 408 ? -7.852 28.188 -10.961 1 95.12 408 GLN A N 1
ATOM 3162 C CA . GLN A 1 408 ? -8.336 29.469 -11.5 1 95.12 408 GLN A CA 1
ATOM 3163 C C . GLN A 1 408 ? -7.355 30.594 -11.203 1 95.12 408 GLN A C 1
ATOM 3165 O O . GLN A 1 408 ? -6.805 30.672 -10.102 1 95.12 408 GLN A O 1
ATOM 3170 N N . VAL A 1 409 ? -7.074 31.344 -12.18 1 95.19 409 VAL A N 1
ATOM 3171 C CA . VAL A 1 409 ? -6.172 32.469 -12.023 1 95.19 409 VAL A CA 1
ATOM 3172 C C . VAL A 1 409 ? -6.91 33.781 -12.352 1 95.19 409 VAL A C 1
ATOM 3174 O O . VAL A 1 409 ? -7.566 33.875 -13.391 1 95.19 409 VAL A O 1
ATOM 3177 N N . ARG A 1 410 ? -6.836 34.656 -11.453 1 93.44 410 ARG A N 1
ATOM 3178 C CA . ARG A 1 410 ? -7.422 35.969 -11.68 1 93.44 410 ARG A CA 1
ATOM 3179 C C . ARG A 1 410 ? -6.367 37.062 -11.555 1 93.44 410 ARG A C 1
ATOM 3181 O O . ARG A 1 410 ? -5.582 37.062 -10.602 1 93.44 410 ARG A O 1
ATOM 3188 N N . PHE A 1 411 ? -6.332 37.938 -12.539 1 92.44 411 PHE A N 1
ATOM 3189 C CA . PHE A 1 411 ? -5.508 39.125 -12.469 1 92.44 411 PHE A CA 1
ATOM 3190 C C . PHE A 1 411 ? -6.324 40.312 -11.984 1 92.44 411 PHE A C 1
ATOM 3192 O O . PHE A 1 411 ? -7.344 40.656 -12.586 1 92.44 411 PHE A O 1
ATOM 3199 N N . LEU A 1 412 ? -5.863 40.812 -10.828 1 88.44 412 LEU A N 1
ATOM 3200 C CA . LEU A 1 412 ? -6.621 41.875 -10.164 1 88.44 412 LEU A CA 1
ATOM 3201 C C . LEU A 1 412 ? -5.719 43.062 -9.805 1 88.44 412 LEU A C 1
ATOM 3203 O O . LEU A 1 412 ? -4.492 42.938 -9.906 1 88.44 412 LEU A O 1
ATOM 3207 N N . SER A 1 413 ? -6.379 44.188 -9.461 1 82.19 413 SER A N 1
ATOM 3208 C CA . SER A 1 413 ? -5.629 45.281 -8.875 1 82.19 413 SER A CA 1
ATOM 3209 C C . SER A 1 413 ? -5.316 45.031 -7.402 1 82.19 413 SER A C 1
ATOM 3211 O O . SER A 1 413 ? -5.949 44.188 -6.77 1 82.19 413 SER A O 1
ATOM 3213 N N . MET A 1 414 ? -4.352 45.656 -6.891 1 75.44 414 MET A N 1
ATOM 3214 C CA . MET A 1 414 ? -3.936 45.531 -5.496 1 75.44 414 MET A CA 1
ATOM 3215 C C . MET A 1 414 ? -5.109 45.781 -4.555 1 75.44 414 MET A C 1
ATOM 3217 O O . MET A 1 414 ? -5.219 45.125 -3.514 1 75.44 414 MET A O 1
ATOM 3221 N N . GLN A 1 415 ? -6.027 46.656 -4.973 1 75.62 415 GLN A N 1
ATOM 3222 C CA . GLN A 1 415 ? -7.145 47.062 -4.125 1 75.62 415 GLN A CA 1
ATOM 3223 C C . GLN A 1 415 ? -8.203 45.969 -4.051 1 75.62 415 GLN A C 1
ATOM 3225 O O . GLN A 1 415 ? -9.016 45.938 -3.123 1 75.62 415 GLN A O 1
ATOM 3230 N N . GLU A 1 416 ? -8.102 45.062 -4.977 1 81 416 GLU A N 1
ATOM 3231 C CA . GLU A 1 416 ? -9.109 44.031 -5.051 1 81 416 GLU A CA 1
ATOM 3232 C C . GLU A 1 416 ? -8.703 42.812 -4.219 1 81 416 GLU A C 1
ATOM 3234 O O . GLU A 1 416 ? -9.508 41.906 -3.998 1 81 416 GLU A O 1
ATOM 3239 N N . LEU A 1 417 ? -7.516 42.812 -3.723 1 80.5 417 LEU A N 1
ATOM 3240 C CA . LEU A 1 417 ? -7.07 41.688 -2.893 1 80.5 417 LEU A CA 1
ATOM 3241 C C . LEU A 1 417 ? -7.637 41.812 -1.479 1 80.5 417 LEU A C 1
ATOM 3243 O O . LEU A 1 417 ? -7.754 42.906 -0.944 1 80.5 417 LEU A O 1
ATOM 3247 N N . ALA A 1 418 ? -7.992 40.688 -0.988 1 76.94 418 ALA A N 1
ATOM 3248 C CA . ALA A 1 418 ? -8.539 40.688 0.367 1 76.94 418 ALA A CA 1
ATOM 3249 C C . ALA A 1 418 ? -7.465 41.031 1.394 1 76.94 418 ALA A C 1
ATOM 3251 O O . ALA A 1 418 ? -6.312 40.625 1.272 1 76.94 418 ALA A O 1
ATOM 3252 N N . VAL A 1 419 ? -7.797 41.938 2.262 1 68.56 419 VAL A N 1
ATOM 3253 C CA . VAL A 1 419 ? -6.891 42.344 3.33 1 68.56 419 VAL A CA 1
ATOM 3254 C C . VAL A 1 419 ? -7.48 41.969 4.684 1 68.56 419 VAL A C 1
ATOM 3256 O O . VAL A 1 419 ? -8.688 41.719 4.801 1 68.56 419 VAL A O 1
ATOM 3259 N N . ASN A 1 420 ? -6.656 41.625 5.629 1 63.34 420 ASN A N 1
ATOM 3260 C CA . ASN A 1 420 ? -7.109 41.5 7.008 1 63.34 420 ASN A CA 1
ATOM 3261 C C . ASN A 1 420 ? -7.773 42.781 7.508 1 63.34 420 ASN A C 1
ATOM 3263 O O . ASN A 1 420 ? -7.168 43.844 7.465 1 63.34 420 ASN A O 1
ATOM 3267 N N . PRO A 1 421 ? -9.016 42.688 7.844 1 62 421 PRO A N 1
ATOM 3268 C CA . PRO A 1 421 ? -9.719 43.906 8.195 1 62 421 PRO A CA 1
ATOM 3269 C C . PRO A 1 421 ? -9.078 44.656 9.367 1 62 421 PRO A C 1
ATOM 3271 O O . PRO A 1 421 ? -9.195 45.875 9.477 1 62 421 PRO A O 1
ATOM 3274 N N . ARG A 1 422 ? -8.406 43.938 10.211 1 58.06 422 ARG A N 1
ATOM 3275 C CA . ARG A 1 422 ? -7.82 44.562 11.398 1 58.06 422 ARG A CA 1
ATOM 3276 C C . ARG A 1 422 ? -6.461 45.156 11.086 1 58.06 422 ARG A C 1
ATOM 3278 O O . ARG A 1 422 ? -6.168 46.281 11.516 1 58.06 422 ARG A O 1
ATOM 3285 N N . THR A 1 423 ? -5.629 44.5 10.305 1 56 423 THR A N 1
ATOM 3286 C CA . THR A 1 423 ? -4.25 44.938 10.102 1 56 423 THR A CA 1
ATOM 3287 C C . THR A 1 423 ? -4.094 45.625 8.758 1 56 423 THR A C 1
ATOM 3289 O O . THR A 1 423 ? -3.102 46.312 8.516 1 56 423 THR A O 1
ATOM 3292 N N . GLY A 1 424 ? -5.109 45.469 7.957 1 58.09 424 GLY A N 1
ATOM 3293 C CA . GLY A 1 424 ? -5.023 46 6.613 1 58.09 424 GLY A CA 1
ATOM 3294 C C . GLY A 1 424 ? -4.051 45.25 5.719 1 58.09 424 GLY A C 1
ATOM 3295 O O . GLY A 1 424 ? -3.889 45.594 4.547 1 58.09 424 GLY A O 1
ATOM 3296 N N . LYS A 1 425 ? -3.361 44.281 6.219 1 62.5 425 LYS A N 1
ATOM 3297 C CA . LYS A 1 425 ? -2.373 43.5 5.457 1 62.5 425 LYS A CA 1
ATOM 3298 C C . LYS A 1 425 ? -3.049 42.5 4.551 1 62.5 425 LYS A C 1
ATOM 3300 O O . LYS A 1 425 ? -4.102 41.938 4.895 1 62.5 425 LYS A O 1
ATOM 3305 N N . ILE A 1 426 ? -2.49 42.25 3.412 1 66.94 426 ILE A N 1
ATOM 3306 C CA . ILE A 1 426 ? -3.01 41.281 2.457 1 66.94 426 ILE A CA 1
ATOM 3307 C C . ILE A 1 426 ? -2.912 39.875 3.047 1 66.94 426 ILE A C 1
ATOM 3309 O O . ILE A 1 426 ? -1.879 39.5 3.605 1 66.94 426 ILE A O 1
ATOM 3313 N N . VAL A 1 427 ? -4.059 39.188 3.029 1 74.25 427 VAL A N 1
ATOM 3314 C CA . VAL A 1 427 ? -4.105 37.781 3.443 1 74.25 427 VAL A CA 1
ATOM 3315 C C . VAL A 1 427 ? -3.627 36.875 2.301 1 74.25 427 VAL A C 1
ATOM 3317 O O . VAL A 1 427 ? -4.203 36.906 1.209 1 74.25 427 VAL A O 1
ATOM 3320 N N . GLU A 1 428 ? -2.576 36.156 2.545 1 75.5 428 GLU A N 1
ATOM 3321 C CA . GLU A 1 428 ? -1.965 35.375 1.482 1 75.5 428 GLU A CA 1
ATOM 3322 C C . GLU A 1 428 ? -2.836 34.156 1.12 1 75.5 428 GLU A C 1
ATOM 3324 O O . GLU A 1 428 ? -2.965 33.812 -0.056 1 75.5 428 GLU A O 1
ATOM 3329 N N . VAL A 1 429 ? -3.391 33.562 2.088 1 80.69 429 VAL A N 1
ATOM 3330 C CA . VAL A 1 429 ? -4.246 32.406 1.854 1 80.69 429 VAL A CA 1
ATOM 3331 C C . VAL A 1 429 ? -5.594 32.594 2.541 1 80.69 429 VAL A C 1
ATOM 3333 O O . VAL A 1 429 ? -5.648 32.875 3.744 1 80.69 429 VAL A O 1
ATOM 3336 N N . LEU A 1 430 ? -6.598 32.688 1.807 1 80.5 430 LEU A N 1
ATOM 3337 C CA . LEU A 1 430 ? -7.969 32.781 2.299 1 80.5 430 LEU A CA 1
ATOM 3338 C C . LEU A 1 430 ? -8.734 31.5 2.049 1 80.5 430 LEU A C 1
ATOM 3340 O O . LEU A 1 430 ? -8.898 31.078 0.899 1 80.5 430 LEU A O 1
ATOM 3344 N N . ASP A 1 431 ? -9.023 30.859 3.088 1 80.75 431 ASP A N 1
ATOM 3345 C CA . ASP A 1 431 ? -9.898 29.688 2.973 1 80.75 431 ASP A CA 1
ATOM 3346 C C . ASP A 1 431 ? -11.344 30.047 3.283 1 80.75 431 ASP A C 1
ATOM 3348 O O . ASP A 1 431 ? -11.688 30.344 4.43 1 80.75 431 ASP A O 1
ATOM 3352 N N . LEU A 1 432 ? -12.195 30.125 2.299 1 78.19 432 LEU A N 1
ATOM 3353 C CA . LEU A 1 432 ? -13.57 30.594 2.434 1 78.19 432 LEU A CA 1
ATOM 3354 C C . LEU A 1 432 ? -14.539 29.422 2.438 1 78.19 432 LEU A C 1
ATOM 3356 O O . LEU A 1 432 ? -15.742 29.594 2.232 1 78.19 432 LEU A O 1
ATOM 3360 N N . ARG A 1 433 ? -13.945 28.25 2.688 1 80.56 433 ARG A N 1
ATOM 3361 C CA . ARG A 1 433 ? -14.805 27.078 2.711 1 80.56 433 ARG A CA 1
ATOM 3362 C C . ARG A 1 433 ? -15.492 26.938 4.062 1 80.56 433 ARG A C 1
ATOM 3364 O O . ARG A 1 433 ? -14.898 27.234 5.105 1 80.56 433 ARG A O 1
ATOM 3371 N N . SER A 1 434 ? -16.703 26.75 4.121 1 62.75 434 SER A N 1
ATOM 3372 C CA . SER A 1 434 ? -17.469 26.609 5.355 1 62.75 434 SER A CA 1
ATOM 3373 C C . SER A 1 434 ? -17.5 25.156 5.816 1 62.75 434 SER A C 1
ATOM 3375 O O . SER A 1 434 ? -17.906 24.266 5.059 1 62.75 434 SER A O 1
ATOM 3377 N N . THR A 1 435 ? -16.906 24.812 6.953 1 57.34 435 THR A N 1
ATOM 3378 C CA . THR A 1 435 ? -16.953 23.453 7.508 1 57.34 435 THR A CA 1
ATOM 3379 C C . THR A 1 435 ? -18.141 23.297 8.453 1 57.34 435 THR A C 1
ATOM 3381 O O . THR A 1 435 ? -18.219 22.312 9.18 1 57.34 435 THR A O 1
ATOM 3384 N N . THR A 1 436 ? -19 24.281 8.688 1 49.91 436 THR A N 1
ATOM 3385 C CA . THR A 1 436 ? -20.078 24.125 9.664 1 49.91 436 THR A CA 1
ATOM 3386 C C . THR A 1 436 ? -21.094 23.094 9.195 1 49.91 436 THR A C 1
ATOM 3388 O O . THR A 1 436 ? -21.719 23.25 8.148 1 49.91 436 THR A O 1
ATOM 3391 N N . VAL A 1 437 ? -20.781 21.812 9.445 1 43.75 437 VAL A N 1
ATOM 3392 C CA . VAL A 1 437 ? -21.734 20.75 9.164 1 43.75 437 VAL A CA 1
ATOM 3393 C C . VAL A 1 437 ? -22.922 20.828 10.125 1 43.75 437 VAL A C 1
ATOM 3395 O O . VAL A 1 437 ? -22.734 21.094 11.32 1 43.75 437 VAL A O 1
ATOM 3398 N N . MET B 1 1 ? 23.094 -9.609 22.75 1 20.69 1 MET B N 1
ATOM 3399 C CA . MET B 1 1 ? 21.906 -10.156 23.406 1 20.69 1 MET B CA 1
ATOM 3400 C C . MET B 1 1 ? 21.125 -11.062 22.453 1 20.69 1 MET B C 1
ATOM 3402 O O . MET B 1 1 ? 20.719 -10.617 21.391 1 20.69 1 MET B O 1
ATOM 3406 N N . ALA B 1 2 ? 21.406 -12.391 22.578 1 21.94 2 ALA B N 1
ATOM 3407 C CA . ALA B 1 2 ? 21.031 -13.648 21.938 1 21.94 2 ALA B CA 1
ATOM 3408 C C . ALA B 1 2 ? 19.516 -13.789 21.828 1 21.94 2 ALA B C 1
ATOM 3410 O O . ALA B 1 2 ? 18.812 -13.672 22.828 1 21.94 2 ALA B O 1
ATOM 3411 N N . ILE B 1 3 ? 19 -13.336 20.656 1 26.41 3 ILE B N 1
ATOM 3412 C CA . ILE B 1 3 ? 17.578 -13.469 20.375 1 26.41 3 ILE B CA 1
ATOM 3413 C C . ILE B 1 3 ? 17.109 -14.883 20.734 1 26.41 3 ILE B C 1
ATOM 3415 O O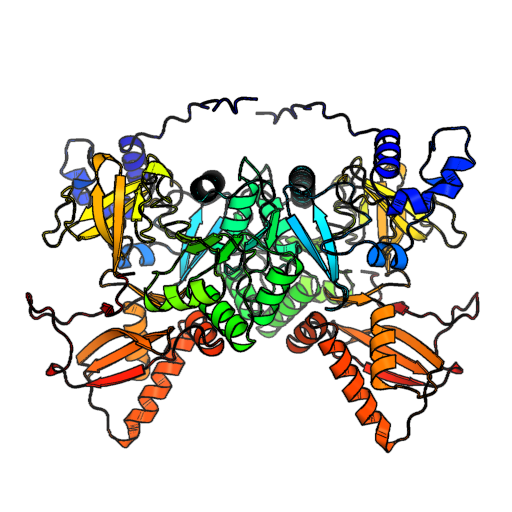 . ILE B 1 3 ? 17.5 -15.852 20.078 1 26.41 3 ILE B O 1
ATOM 3419 N N . GLN B 1 4 ? 17.156 -15.211 21.969 1 24.83 4 GLN B N 1
ATOM 3420 C CA . GLN B 1 4 ? 16.562 -16.469 22.391 1 24.83 4 GLN B CA 1
ATOM 3421 C C . GLN B 1 4 ? 15.188 -16.672 21.766 1 24.83 4 GLN B C 1
ATOM 3423 O O . GLN B 1 4 ? 14.305 -15.836 21.922 1 24.83 4 GLN B O 1
ATOM 3428 N N . LYS B 1 5 ? 15.164 -17.5 20.703 1 29.92 5 LYS B N 1
ATOM 3429 C CA . LYS B 1 5 ? 13.984 -18.125 20.094 1 29.92 5 LYS B CA 1
ATOM 3430 C C . LYS B 1 5 ? 13.008 -18.609 21.172 1 29.92 5 LYS B C 1
ATOM 3432 O O . LYS B 1 5 ? 13.258 -19.609 21.828 1 29.92 5 LYS B O 1
ATOM 3437 N N . GLN B 1 6 ? 12.562 -17.797 22 1 29.22 6 GLN B N 1
ATOM 3438 C CA . GLN B 1 6 ? 11.492 -18.375 22.812 1 29.22 6 GLN B CA 1
ATOM 3439 C C . GLN B 1 6 ? 10.492 -19.125 21.938 1 29.22 6 GLN B C 1
ATOM 3441 O O . GLN B 1 6 ? 9.914 -18.562 21.016 1 29.22 6 GLN B O 1
ATOM 3446 N N . GLN B 1 7 ? 10.633 -20.438 21.75 1 30.19 7 GLN B N 1
ATOM 3447 C CA . GLN B 1 7 ? 9.859 -21.547 21.188 1 30.19 7 GLN B CA 1
ATOM 3448 C C . GLN B 1 7 ? 8.406 -21.469 21.656 1 30.19 7 GLN B C 1
ATOM 3450 O O . GLN B 1 7 ? 8.078 -21.906 22.766 1 30.19 7 GLN B O 1
ATOM 3455 N N . ASN B 1 8 ? 7.75 -20.406 21.703 1 33.5 8 ASN B N 1
ATOM 3456 C CA . ASN B 1 8 ? 6.348 -20.625 22.031 1 33.5 8 ASN B CA 1
ATOM 3457 C C . ASN B 1 8 ? 5.762 -21.781 21.234 1 33.5 8 ASN B C 1
ATOM 3459 O O . ASN B 1 8 ? 6.023 -21.906 20.031 1 33.5 8 ASN B O 1
ATOM 3463 N N . GLY B 1 9 ? 5.516 -23 21.766 1 33.28 9 GLY B N 1
ATOM 3464 C CA . GLY B 1 9 ? 5.051 -24.344 21.516 1 33.28 9 GLY B CA 1
ATOM 3465 C C . GLY B 1 9 ? 3.918 -24.406 20.516 1 33.28 9 GLY B C 1
ATOM 3466 O O . GLY B 1 9 ? 3.082 -25.312 20.562 1 33.28 9 GLY B O 1
ATOM 3467 N N . THR B 1 10 ? 3.41 -23.438 19.859 1 36.91 10 THR B N 1
ATOM 3468 C CA . THR B 1 10 ? 2.35 -23.875 18.953 1 36.91 10 THR B CA 1
ATOM 3469 C C . THR B 1 10 ? 2.842 -24.969 18.016 1 36.91 10 THR B C 1
ATOM 3471 O O . THR B 1 10 ? 3.758 -24.766 17.234 1 36.91 10 THR B O 1
ATOM 3474 N N . SER B 1 11 ? 2.9 -26.188 18.516 1 38.59 11 SER B N 1
ATOM 3475 C CA . SER B 1 11 ? 3.197 -27.438 17.812 1 38.59 11 SER B CA 1
ATOM 3476 C C . SER B 1 11 ? 2.609 -27.453 16.406 1 38.59 11 SER B C 1
ATOM 3478 O O . SER B 1 11 ? 1.508 -26.938 16.188 1 38.59 11 SER B O 1
ATOM 3480 N N . SER B 1 12 ? 3.309 -27.281 15.406 1 50.69 12 SER B N 1
ATOM 3481 C CA . SER B 1 12 ? 2.859 -27.453 14.031 1 50.69 12 SER B CA 1
ATOM 3482 C C . SER B 1 12 ? 1.793 -28.531 13.922 1 50.69 12 SER B C 1
ATOM 3484 O O . SER B 1 12 ? 1.991 -29.656 14.391 1 50.69 12 SER B O 1
ATOM 3486 N N . PRO B 1 13 ? 0.521 -28.125 13.852 1 60.03 13 PRO B N 1
ATOM 3487 C CA . PRO B 1 13 ? -0.496 -29.172 13.703 1 60.03 13 PRO B CA 1
ATOM 3488 C C . PRO B 1 13 ? -0.053 -30.312 12.781 1 60.03 13 PRO B C 1
ATOM 3490 O O . PRO B 1 13 ? 0.666 -30.062 11.805 1 60.03 13 PRO B O 1
ATOM 3493 N N . SER B 1 14 ? -0.151 -31.438 13.289 1 81 14 SER B N 1
ATOM 3494 C CA . SER B 1 14 ? 0.164 -32.594 12.469 1 81 14 SER B CA 1
ATOM 3495 C C . SER B 1 14 ? -0.634 -32.594 11.172 1 81 14 SER B C 1
ATOM 3497 O O . SER B 1 14 ? -1.692 -31.969 11.086 1 81 14 SER B O 1
ATOM 3499 N N . LEU B 1 15 ? 0.063 -32.812 10.094 1 88.81 15 LEU B N 1
ATOM 3500 C CA . LEU B 1 15 ? -0.594 -32.969 8.805 1 88.81 15 LEU B CA 1
ATOM 3501 C C . LEU B 1 15 ? -1.923 -33.719 8.953 1 88.81 15 LEU B C 1
ATOM 3503 O O . LEU B 1 15 ? -2.916 -33.344 8.32 1 88.81 15 LEU B O 1
ATOM 3507 N N . THR B 1 16 ? -1.965 -34.625 9.898 1 87.44 16 THR B N 1
ATOM 3508 C CA . THR B 1 16 ? -3.18 -35.406 10.117 1 87.44 16 THR B CA 1
ATOM 3509 C C . THR B 1 16 ? -4.289 -34.5 10.688 1 87.44 16 THR B C 1
ATOM 3511 O O . THR B 1 16 ? -5.441 -34.594 10.266 1 87.44 16 THR B O 1
ATOM 3514 N N . ASP B 1 17 ? -3.854 -33.688 11.594 1 89.75 17 ASP B N 1
ATOM 3515 C CA . ASP B 1 17 ? -4.82 -32.75 12.172 1 89.75 17 ASP B CA 1
ATOM 3516 C C . ASP B 1 17 ? -5.375 -31.812 11.125 1 89.75 17 ASP B C 1
ATOM 3518 O O . ASP B 1 17 ? -6.566 -31.5 11.117 1 89.75 17 ASP B O 1
ATOM 3522 N N . LEU B 1 18 ? -4.547 -31.375 10.266 1 93.75 18 LEU B N 1
ATOM 3523 C CA . LEU B 1 18 ? -4.973 -30.469 9.203 1 93.75 18 LEU B CA 1
ATOM 3524 C C . LEU B 1 18 ? -5.969 -31.156 8.273 1 93.75 18 LEU B C 1
ATOM 3526 O O . LEU B 1 18 ? -7.027 -30.594 7.973 1 93.75 18 LEU B O 1
ATOM 3530 N N . LEU B 1 19 ? -5.645 -32.344 7.84 1 93.56 19 LEU B N 1
ATOM 3531 C CA . LEU B 1 19 ? -6.48 -33.062 6.871 1 93.56 19 LEU B CA 1
ATOM 3532 C C . LEU B 1 19 ? -7.855 -33.344 7.457 1 93.56 19 LEU B C 1
ATOM 3534 O O . LEU B 1 19 ? -8.875 -33.219 6.773 1 93.56 19 LEU B O 1
ATOM 3538 N N . GLU B 1 20 ? -7.895 -33.719 8.703 1 91.44 20 GLU B N 1
ATOM 3539 C CA . GLU B 1 20 ? -9.172 -33.969 9.367 1 91.44 20 GLU B CA 1
ATOM 3540 C C . GLU B 1 20 ? -9.984 -32.656 9.492 1 91.44 20 GLU B C 1
ATOM 3542 O O . GLU B 1 20 ? -11.188 -32.656 9.242 1 91.44 20 GLU B O 1
ATOM 3547 N N . PHE B 1 21 ? -9.312 -31.688 9.898 1 94.75 21 PHE B N 1
ATOM 3548 C CA . PHE B 1 21 ? -9.961 -30.391 10.039 1 94.75 21 PHE B CA 1
ATOM 3549 C C . PHE B 1 21 ? -10.57 -29.938 8.711 1 94.75 21 PHE B C 1
ATOM 3551 O O . PHE B 1 21 ? -11.719 -29.5 8.664 1 94.75 21 PHE B O 1
ATOM 3558 N N . VAL B 1 22 ? -9.805 -30.047 7.656 1 96.06 22 VAL B N 1
ATOM 3559 C CA . VAL B 1 22 ? -10.234 -29.609 6.328 1 96.06 22 VAL B CA 1
ATOM 3560 C C . VAL B 1 22 ? -11.414 -30.453 5.863 1 96.06 22 VAL B C 1
ATOM 3562 O O . VAL B 1 22 ? -12.406 -29.922 5.363 1 96.06 22 VAL B O 1
ATOM 3565 N N . ARG B 1 23 ? -11.352 -31.688 6.047 1 93.5 23 ARG B N 1
ATOM 3566 C CA . ARG B 1 23 ? -12.43 -32.594 5.656 1 93.5 23 ARG B CA 1
ATOM 3567 C C . ARG B 1 23 ? -13.734 -32.25 6.355 1 93.5 23 ARG B C 1
ATOM 3569 O O . ARG B 1 23 ? -14.805 -32.281 5.75 1 93.5 23 ARG B O 1
ATOM 3576 N N . LEU B 1 24 ? -13.641 -31.828 7.559 1 94.62 24 LEU B N 1
ATOM 3577 C CA . LEU B 1 24 ? -14.82 -31.594 8.391 1 94.62 24 LEU B CA 1
ATOM 3578 C C . LEU B 1 24 ? -15.406 -30.219 8.125 1 94.62 24 LEU B C 1
ATOM 3580 O O . LEU B 1 24 ? -16.609 -30 8.312 1 94.62 24 LEU B O 1
ATOM 3584 N N . ASN B 1 25 ? -14.562 -29.344 7.645 1 97.5 25 ASN B N 1
ATOM 3585 C CA . ASN B 1 25 ? -15.023 -27.969 7.719 1 97.5 25 ASN B CA 1
ATOM 3586 C C . ASN B 1 25 ? -15.078 -27.312 6.34 1 97.5 25 ASN B C 1
ATOM 3588 O O . ASN B 1 25 ? -15.695 -26.266 6.168 1 97.5 25 ASN B O 1
ATOM 3592 N N . SER B 1 26 ? -14.477 -27.859 5.348 1 97.75 26 SER B N 1
ATOM 3593 C CA . SER B 1 26 ? -14.547 -27.328 3.992 1 97.75 26 SER B CA 1
ATOM 3594 C C . SER B 1 26 ? -15.477 -28.172 3.117 1 97.75 26 SER B C 1
ATOM 3596 O O . SER B 1 26 ? -15.141 -29.297 2.762 1 97.75 26 SER B O 1
ATOM 3598 N N . PRO B 1 27 ? -16.578 -27.625 2.689 1 97.44 27 PRO B N 1
ATOM 3599 C CA . PRO B 1 27 ? -17.5 -28.391 1.833 1 97.44 27 PRO B CA 1
ATOM 3600 C C . PRO B 1 27 ? -16.828 -28.859 0.541 1 97.44 27 PRO B C 1
ATOM 3602 O O . PRO B 1 27 ? -17.078 -29.984 0.095 1 97.44 27 PRO B O 1
ATOM 3605 N N . TYR B 1 28 ? -16.031 -28.047 -0.031 1 97.62 28 TYR B N 1
ATOM 3606 C CA . TYR B 1 28 ? -15.344 -28.406 -1.273 1 97.62 28 TYR B CA 1
ATOM 3607 C C . TYR B 1 28 ? -14.461 -29.625 -1.082 1 97.62 28 TYR B C 1
ATOM 3609 O O . TYR B 1 28 ? -14.555 -30.594 -1.848 1 97.62 28 TYR B O 1
ATOM 3617 N N . TYR B 1 29 ? -13.633 -29.625 -0.076 1 96.81 29 TYR B N 1
ATOM 3618 C CA . TYR B 1 29 ? -12.703 -30.719 0.149 1 96.81 29 TYR B CA 1
ATOM 3619 C C . TYR B 1 29 ? -13.438 -31.969 0.636 1 96.81 29 TYR B C 1
ATOM 3621 O O . TYR B 1 29 ? -13.062 -33.094 0.286 1 96.81 29 TYR B O 1
ATOM 3629 N N . ALA B 1 30 ? -14.445 -31.734 1.437 1 95.12 30 ALA B N 1
ATOM 3630 C CA . ALA B 1 30 ? -15.266 -32.875 1.865 1 95.12 30 ALA B CA 1
ATOM 3631 C C . ALA B 1 30 ? -15.82 -33.625 0.666 1 95.12 30 ALA B C 1
ATOM 3633 O O . ALA B 1 30 ? -15.766 -34.875 0.625 1 95.12 30 ALA B O 1
ATOM 3634 N N . LYS B 1 31 ? -16.328 -32.875 -0.25 1 95.19 31 LYS B N 1
ATOM 3635 C CA . LYS B 1 31 ? -16.875 -33.5 -1.46 1 95.19 31 LYS B CA 1
ATOM 3636 C C . LYS B 1 31 ? -15.781 -34.125 -2.301 1 95.19 31 LYS B C 1
ATOM 3638 O O . LYS B 1 31 ? -15.938 -35.25 -2.779 1 95.19 31 LYS B O 1
ATOM 3643 N N . SER B 1 32 ? -14.703 -33.469 -2.438 1 94.12 32 SER B N 1
ATOM 3644 C CA . SER B 1 32 ? -13.602 -33.938 -3.285 1 94.12 32 SER B CA 1
ATOM 3645 C C . SER B 1 32 ? -12.961 -35.188 -2.725 1 94.12 32 SER B C 1
ATOM 3647 O O . SER B 1 32 ? -12.484 -36.031 -3.482 1 94.12 32 SER B O 1
ATOM 3649 N N . TRP B 1 33 ? -12.977 -35.312 -1.385 1 92.88 33 TRP B N 1
ATOM 3650 C CA . TRP B 1 33 ? -12.258 -36.406 -0.732 1 92.88 33 TRP B CA 1
ATOM 3651 C C . TRP B 1 33 ? -13.195 -37.562 -0.417 1 92.88 33 TRP B C 1
ATOM 3653 O O . TRP B 1 33 ? -12.773 -38.594 0.137 1 92.88 33 TRP B O 1
ATOM 3663 N N . LYS B 1 34 ? -14.43 -37.469 -0.764 1 88.19 34 LYS B N 1
ATOM 3664 C CA . LYS B 1 34 ? -15.453 -38.438 -0.363 1 88.19 34 LYS B CA 1
ATOM 3665 C C . LYS B 1 34 ? -15.055 -39.844 -0.775 1 88.19 34 LYS B C 1
ATOM 3667 O O . LYS B 1 34 ? -15.141 -40.781 0.028 1 88.19 34 LYS B O 1
ATOM 3672 N N . ALA B 1 35 ? -14.648 -39.969 -1.972 1 83.19 35 ALA B N 1
ATOM 3673 C CA . ALA B 1 35 ? -14.312 -41.281 -2.488 1 83.19 35 ALA B CA 1
ATOM 3674 C C . ALA B 1 35 ? -13.102 -41.875 -1.762 1 83.19 35 ALA B C 1
ATOM 3676 O O . ALA B 1 35 ? -13.016 -43.094 -1.563 1 83.19 35 ALA B O 1
ATOM 3677 N N . CYS B 1 36 ? -12.227 -41.062 -1.369 1 79.75 36 CYS B N 1
ATOM 3678 C CA . CYS B 1 36 ? -10.992 -41.5 -0.724 1 79.75 36 CYS B CA 1
ATOM 3679 C C . CYS B 1 36 ? -11.234 -41.844 0.743 1 79.75 36 CYS B C 1
ATOM 3681 O O . CYS B 1 36 ? -10.547 -42.688 1.311 1 79.75 36 CYS B O 1
ATOM 3683 N N . TRP B 1 37 ? -12.117 -41.188 1.36 1 72.88 37 TRP B N 1
ATOM 3684 C CA . TRP B 1 37 ? -12.367 -41.344 2.789 1 72.88 37 TRP B CA 1
ATOM 3685 C C . TRP B 1 37 ? -13.367 -42.469 3.045 1 72.88 37 TRP B C 1
ATOM 3687 O O . TRP B 1 37 ? -13.289 -43.156 4.066 1 72.88 37 TRP B O 1
ATOM 3697 N N . ALA B 1 38 ? -14.367 -42.688 2.279 1 63.12 38 ALA B N 1
ATOM 3698 C CA . ALA B 1 38 ? -15.336 -43.781 2.432 1 63.12 38 ALA B CA 1
ATOM 3699 C C . ALA B 1 38 ? -14.664 -45.156 2.303 1 63.12 38 ALA B C 1
ATOM 3701 O O . ALA B 1 38 ? -15.031 -46.094 3 1 63.12 38 ALA B O 1
ATOM 3702 N N . GLU B 1 39 ? -13.875 -45.156 1.38 1 56.72 39 GLU B N 1
ATOM 3703 C CA . GLU B 1 39 ? -13.281 -46.438 1.061 1 56.72 39 GLU B CA 1
ATOM 3704 C C . GLU B 1 39 ? -12.305 -46.875 2.146 1 56.72 39 GLU B C 1
ATOM 3706 O O . GLU B 1 39 ? -12.094 -48.094 2.35 1 56.72 39 GLU B O 1
ATOM 3711 N N . LYS B 1 40 ? -11.688 -45.781 2.74 1 56.59 40 LYS B N 1
ATOM 3712 C CA . LYS B 1 40 ? -10.602 -46.188 3.611 1 56.59 40 LYS B CA 1
ATOM 3713 C C . LYS B 1 40 ? -11.055 -46.281 5.066 1 56.59 40 LYS B C 1
ATOM 3715 O O . LYS B 1 40 ? -11.727 -45.375 5.562 1 56.59 40 LYS B O 1
ATOM 3720 N N . ASP B 1 41 ? -11.656 -47.469 5.543 1 56.69 41 ASP B N 1
ATOM 3721 C CA . ASP B 1 41 ? -11.938 -47.75 6.945 1 56.69 41 ASP B CA 1
ATOM 3722 C C . ASP B 1 41 ? -10.906 -47.094 7.855 1 56.69 41 ASP B C 1
ATOM 3724 O O . ASP B 1 41 ? -10.961 -47.25 9.078 1 56.69 41 ASP B O 1
ATOM 3728 N N . GLN B 1 42 ? -9.75 -46.531 7.211 1 55.59 42 GLN B N 1
ATOM 3729 C CA . GLN B 1 42 ? -8.656 -45.969 7.992 1 55.59 42 GLN B CA 1
ATOM 3730 C C . GLN B 1 42 ? -8.5 -44.469 7.727 1 55.59 42 GLN B C 1
ATOM 3732 O O . GLN B 1 42 ? -8.883 -43.969 6.66 1 55.59 42 GLN B O 1
ATOM 3737 N N . PRO B 1 43 ? -8.211 -43.781 8.781 1 58.44 43 PRO B N 1
ATOM 3738 C CA . PRO B 1 43 ? -7.949 -42.344 8.656 1 58.44 43 PRO B CA 1
ATOM 3739 C C . PRO B 1 43 ? -6.934 -42.031 7.562 1 58.44 43 PRO B C 1
ATOM 3741 O O . PRO B 1 43 ? -6.008 -42.812 7.324 1 58.44 43 PRO B O 1
ATOM 3744 N N . VAL B 1 44 ? -7.332 -41.312 6.523 1 58.84 44 VAL B N 1
ATOM 3745 C CA . VAL B 1 44 ? -6.398 -40.781 5.531 1 58.84 44 VAL B CA 1
ATOM 3746 C C . VAL B 1 44 ? -5.125 -40.312 6.223 1 58.84 44 VAL B C 1
ATOM 3748 O O . VAL B 1 44 ? -5.176 -39.438 7.098 1 58.84 44 VAL B O 1
ATOM 3751 N N . VAL B 1 45 ? -4 -41.062 5.934 1 64.5 45 VAL B N 1
ATOM 3752 C CA . VAL B 1 45 ? -2.777 -40.812 6.688 1 64.5 45 VAL B CA 1
ATOM 3753 C C . VAL B 1 45 ? -1.763 -40.094 5.797 1 64.5 45 VAL B C 1
ATOM 3755 O O . VAL B 1 45 ? -0.818 -39.5 6.293 1 64.5 45 VAL B O 1
ATOM 3758 N N . SER B 1 46 ? -2.084 -40.094 4.438 1 81.5 46 SER B N 1
ATOM 3759 C CA . SER B 1 46 ? -1.017 -39.562 3.611 1 81.5 46 SER B CA 1
ATOM 3760 C C . SER B 1 46 ? -1.576 -38.625 2.527 1 81.5 46 SER B C 1
ATOM 3762 O O . SER B 1 46 ? -2.686 -38.844 2.035 1 81.5 46 SER B O 1
ATOM 3764 N N . LEU B 1 47 ? -0.876 -37.688 2.15 1 90.69 47 LEU B N 1
ATOM 3765 C CA . LEU B 1 47 ? -1.231 -36.75 1.081 1 90.69 47 LEU B CA 1
ATOM 3766 C C . LEU B 1 47 ? -1.395 -37.5 -0.245 1 90.69 47 LEU B C 1
ATOM 3768 O O . LEU B 1 47 ? -2.23 -37.125 -1.07 1 90.69 47 LEU B O 1
ATOM 3772 N N . ARG B 1 48 ? -0.641 -38.594 -0.371 1 84.81 48 ARG B N 1
ATOM 3773 C CA . ARG B 1 48 ? -0.62 -39.312 -1.646 1 84.81 48 ARG B CA 1
ATOM 3774 C C . ARG B 1 48 ? -1.968 -39.969 -1.93 1 84.81 48 ARG B C 1
ATOM 3776 O O . ARG B 1 48 ? -2.277 -40.281 -3.078 1 84.81 48 ARG B O 1
ATOM 3783 N N . ASP B 1 49 ? -2.762 -40.125 -0.94 1 84.75 49 ASP B N 1
ATOM 3784 C CA . ASP B 1 49 ? -4.062 -40.781 -1.081 1 84.75 49 ASP B CA 1
ATOM 3785 C C . ASP B 1 49 ? -5.133 -39.781 -1.513 1 84.75 49 ASP B C 1
ATOM 3787 O O . ASP B 1 49 ? -6.238 -40.156 -1.89 1 84.75 49 ASP B O 1
ATOM 3791 N N . LEU B 1 50 ? -4.785 -38.562 -1.464 1 92.19 50 LEU B N 1
ATOM 3792 C CA . LEU B 1 50 ? -5.75 -37.531 -1.775 1 92.19 50 LEU B CA 1
ATOM 3793 C C . LEU B 1 50 ? -5.555 -37 -3.197 1 92.19 50 LEU B C 1
ATOM 3795 O O . LEU B 1 50 ? -4.434 -36.969 -3.703 1 92.19 50 LEU B O 1
ATOM 3799 N N . PRO B 1 51 ? -6.586 -36.688 -3.818 1 93.19 51 PRO B N 1
ATOM 3800 C CA . PRO B 1 51 ? -6.457 -36.125 -5.176 1 93.19 51 PRO B CA 1
ATOM 3801 C C . PRO B 1 51 ? -5.812 -34.75 -5.203 1 93.19 51 PRO B C 1
ATOM 3803 O O . PRO B 1 51 ? -5.957 -33.969 -4.25 1 93.19 51 PRO B O 1
ATOM 3806 N N . VAL B 1 52 ? -5.109 -34.5 -6.281 1 94.88 52 VAL B N 1
ATOM 3807 C CA . VAL B 1 52 ? -4.668 -33.156 -6.555 1 94.88 52 VAL B CA 1
ATOM 3808 C C . VAL B 1 52 ? -5.875 -32.25 -6.867 1 94.88 52 VAL B C 1
ATOM 3810 O O . VAL B 1 52 ? -6.789 -32.688 -7.586 1 94.88 52 VAL B O 1
ATOM 3813 N N . VAL B 1 53 ? -5.895 -31.094 -6.348 1 95.5 53 VAL B N 1
ATOM 3814 C CA . VAL B 1 53 ? -6.984 -30.141 -6.551 1 95.5 53 VAL B CA 1
ATOM 3815 C C . VAL B 1 53 ? -7.121 -29.828 -8.039 1 95.5 53 VAL B C 1
ATOM 3817 O O . VAL B 1 53 ? -6.125 -29.625 -8.727 1 95.5 53 VAL B O 1
ATOM 3820 N N . ASP B 1 54 ? -8.312 -29.906 -8.508 1 91.62 54 ASP B N 1
ATOM 3821 C CA . ASP B 1 54 ? -8.641 -29.391 -9.836 1 91.62 54 ASP B CA 1
ATOM 3822 C C . ASP B 1 54 ? -8.82 -27.875 -9.789 1 91.62 54 ASP B C 1
ATOM 3824 O O . ASP B 1 54 ? -9.727 -27.359 -9.125 1 91.62 54 ASP B O 1
ATOM 3828 N N . HIS B 1 55 ? -8 -27.234 -10.508 1 85.75 55 HIS B N 1
ATOM 3829 C CA . HIS B 1 55 ? -7.934 -25.781 -10.445 1 85.75 55 HIS B CA 1
ATOM 3830 C C . HIS B 1 55 ? -9.273 -25.141 -10.812 1 85.75 55 HIS B C 1
ATOM 3832 O O . HIS B 1 55 ? -9.727 -24.203 -10.148 1 85.75 55 HIS B O 1
ATOM 3838 N N . GLU B 1 56 ? -9.898 -25.578 -11.812 1 83.44 56 GLU B N 1
ATOM 3839 C CA . GLU B 1 56 ? -11.164 -25.016 -12.273 1 83.44 56 GLU B CA 1
ATOM 3840 C C . GLU B 1 56 ? -12.258 -25.188 -11.227 1 83.44 56 GLU B C 1
ATOM 3842 O O . GLU B 1 56 ? -12.969 -24.234 -10.898 1 83.44 56 GLU B O 1
ATOM 3847 N N . SER B 1 57 ? -12.414 -26.422 -10.758 1 90.88 57 SER B N 1
ATOM 3848 C CA . SER B 1 57 ? -13.453 -26.703 -9.773 1 90.88 57 SER B CA 1
ATOM 3849 C C . SER B 1 57 ? -13.203 -25.922 -8.484 1 90.88 57 SER B C 1
ATOM 3851 O O . SER B 1 57 ? -14.148 -25.5 -7.816 1 90.88 57 SER B O 1
ATOM 3853 N N . PHE B 1 58 ? -11.969 -25.766 -8.125 1 93.5 58 PHE B N 1
ATOM 3854 C CA . PHE B 1 58 ? -11.594 -25.031 -6.918 1 93.5 58 PHE B CA 1
ATOM 3855 C C . PHE B 1 58 ? -12.07 -23.578 -6.992 1 93.5 58 PHE B C 1
ATOM 3857 O O . PHE B 1 58 ? -12.719 -23.094 -6.07 1 93.5 58 PHE B O 1
ATOM 3864 N N . TRP B 1 59 ? -11.828 -22.922 -8.062 1 89.38 59 TRP B N 1
ATOM 3865 C CA . TRP B 1 59 ? -12.102 -21.5 -8.195 1 89.38 59 TRP B CA 1
ATOM 3866 C C . TRP B 1 59 ? -13.57 -21.25 -8.516 1 89.38 59 TRP B C 1
ATOM 3868 O O . TRP B 1 59 ? -14.094 -20.156 -8.242 1 89.38 59 TRP B O 1
ATOM 3878 N N . GLU B 1 60 ? -14.219 -22.219 -9.078 1 88.75 60 GLU B N 1
ATOM 3879 C CA . GLU B 1 60 ? -15.672 -22.125 -9.203 1 88.75 60 GLU B CA 1
ATOM 3880 C C . GLU B 1 60 ? -16.344 -22.172 -7.828 1 88.75 60 GLU B C 1
ATOM 3882 O O . GLU B 1 60 ? -17.375 -21.516 -7.621 1 88.75 60 GLU B O 1
ATOM 3887 N N . ALA B 1 61 ? -15.695 -22.906 -6.98 1 93.25 61 ALA B N 1
ATOM 3888 C CA . ALA B 1 61 ? -16.266 -23.078 -5.652 1 93.25 61 ALA B CA 1
ATOM 3889 C C . ALA B 1 61 ? -15.883 -21.938 -4.723 1 93.25 61 ALA B C 1
ATOM 3891 O O . ALA B 1 61 ? -16.562 -21.688 -3.719 1 93.25 61 ALA B O 1
ATOM 3892 N N . ASN B 1 62 ? -14.812 -21.266 -5.012 1 91.69 62 ASN B N 1
ATOM 3893 C CA . ASN B 1 62 ? -14.273 -20.234 -4.133 1 91.69 62 ASN B CA 1
ATOM 3894 C C . ASN B 1 62 ? -14.773 -18.844 -4.523 1 91.69 62 ASN B C 1
ATOM 3896 O O . ASN B 1 62 ? -13.992 -18 -4.977 1 91.69 62 ASN B O 1
ATOM 3900 N N . THR B 1 63 ? -15.945 -18.484 -4.129 1 84.25 63 THR B N 1
ATOM 3901 C CA . THR B 1 63 ? -16.562 -17.203 -4.453 1 84.25 63 THR B CA 1
ATOM 3902 C C . THR B 1 63 ? -16.328 -16.203 -3.328 1 84.25 63 THR B C 1
ATOM 3904 O O . THR B 1 63 ? -15.945 -16.578 -2.221 1 84.25 63 THR B O 1
ATOM 3907 N N . CYS B 1 64 ? -16.609 -14.984 -3.547 1 81.5 64 CYS B N 1
ATOM 3908 C CA . CYS B 1 64 ? -16.297 -13.898 -2.625 1 81.5 64 CYS B CA 1
ATOM 3909 C C . CYS B 1 64 ? -17.156 -13.984 -1.367 1 81.5 64 CYS B C 1
ATOM 3911 O O . CYS B 1 64 ? -16.625 -13.906 -0.252 1 81.5 64 CYS B O 1
ATOM 3913 N N . LEU B 1 65 ? -18.406 -14.133 -1.476 1 80.81 65 LEU B N 1
ATOM 3914 C CA . LEU B 1 65 ? -19.297 -14.047 -0.32 1 80.81 65 LEU B CA 1
ATOM 3915 C C . LEU B 1 65 ? -19.828 -15.43 0.056 1 80.81 65 LEU B C 1
ATOM 3917 O O . LEU B 1 65 ? -20.344 -15.625 1.161 1 80.81 65 LEU B O 1
ATOM 3921 N N . SER B 1 66 ? -19.641 -16.359 -0.811 1 85.94 66 SER B N 1
ATOM 3922 C CA . SER B 1 66 ? -20.188 -17.688 -0.542 1 85.94 66 SER B CA 1
ATOM 3923 C C . SER B 1 66 ? -19.219 -18.781 -0.972 1 85.94 66 SER B C 1
ATOM 3925 O O . SER B 1 66 ? -19.594 -19.703 -1.687 1 85.94 66 SER B O 1
ATOM 3927 N N . SER B 1 67 ? -18.078 -18.688 -0.436 1 93 67 SER B N 1
ATOM 3928 C CA . SER B 1 67 ? -17.078 -19.688 -0.781 1 93 67 SER B CA 1
ATOM 3929 C C . SER B 1 67 ? -17.391 -21.031 -0.146 1 93 67 SER B C 1
ATOM 3931 O O . SER B 1 67 ? -17.781 -21.094 1.021 1 93 67 SER B O 1
ATOM 3933 N N . LYS B 1 68 ? -17.219 -22.078 -0.934 1 95.31 68 LYS B N 1
ATOM 3934 C CA . LYS B 1 68 ? -17.375 -23.438 -0.42 1 95.31 68 LYS B CA 1
ATOM 3935 C C . LYS B 1 68 ? -16.031 -24.031 -0.021 1 95.31 68 LYS B C 1
ATOM 3937 O O . LYS B 1 68 ? -15.969 -25.141 0.518 1 95.31 68 LYS B O 1
ATOM 3942 N N . VAL B 1 69 ? -15.023 -23.281 -0.229 1 97.38 69 VAL B N 1
ATOM 3943 C CA . VAL B 1 69 ? -13.68 -23.75 0.07 1 97.38 69 VAL B CA 1
ATOM 3944 C C . VAL B 1 69 ? -13.32 -23.406 1.515 1 97.38 69 VAL B C 1
ATOM 3946 O O . VAL B 1 69 ? -12.656 -24.188 2.201 1 97.38 69 VAL B O 1
ATOM 3949 N N . ILE B 1 70 ? -13.758 -22.234 1.961 1 97.69 70 ILE B N 1
ATOM 3950 C CA . ILE B 1 70 ? -13.344 -21.766 3.279 1 97.69 70 ILE B CA 1
ATOM 3951 C C . ILE B 1 70 ? -14 -22.625 4.359 1 97.69 70 ILE B C 1
ATOM 3953 O O . ILE B 1 70 ? -15.023 -23.266 4.117 1 97.69 70 ILE B O 1
ATOM 3957 N N . THR B 1 71 ? -13.406 -22.625 5.496 1 97.94 71 THR B N 1
ATOM 3958 C CA . THR B 1 71 ? -13.797 -23.547 6.562 1 97.94 71 THR B CA 1
ATOM 3959 C C . THR B 1 71 ? -14.742 -22.859 7.543 1 97.94 71 THR B C 1
ATOM 3961 O O . THR B 1 71 ? -15.398 -23.531 8.344 1 97.94 71 THR B O 1
ATOM 3964 N N . SER B 1 72 ? -14.734 -21.562 7.578 1 96 72 SER B N 1
ATOM 3965 C CA . SER B 1 72 ? -15.617 -20.766 8.43 1 96 72 SER B CA 1
ATOM 3966 C C . SER B 1 72 ? -15.758 -19.344 7.906 1 96 72 SER B C 1
ATOM 3968 O O . SER B 1 72 ? -15.023 -18.922 7.008 1 96 72 SER B O 1
ATOM 3970 N N . LYS B 1 73 ? -16.75 -18.703 8.438 1 95.25 73 LYS B N 1
ATOM 3971 C CA . LYS B 1 73 ? -16.875 -17.281 8.109 1 95.25 73 LYS B CA 1
ATOM 3972 C C . LYS B 1 73 ? -15.656 -16.5 8.57 1 95.25 73 LYS B C 1
ATOM 3974 O O . LYS B 1 73 ? -15.203 -16.656 9.711 1 95.25 73 LYS B O 1
ATOM 3979 N N . GLN B 1 74 ? -15.125 -15.734 7.723 1 96.69 74 GLN B N 1
ATOM 3980 C CA . GLN B 1 74 ? -13.953 -14.93 8.07 1 96.69 74 GLN B CA 1
ATOM 3981 C C . GLN B 1 74 ? -14.312 -13.844 9.078 1 96.69 74 GLN B C 1
ATOM 3983 O O . GLN B 1 74 ? -15.312 -13.148 8.922 1 96.69 74 GLN B O 1
ATOM 3988 N N . LYS B 1 75 ? -13.414 -13.703 10.062 1 97 75 LYS B N 1
ATOM 3989 C CA . LYS B 1 75 ? -13.719 -12.766 11.141 1 97 75 LYS B CA 1
ATOM 3990 C C . LYS B 1 75 ? -12.68 -11.656 11.219 1 97 75 LYS B C 1
ATOM 3992 O O . LYS B 1 75 ? -12.914 -10.625 11.852 1 97 75 LYS B O 1
ATOM 3997 N N . ASP B 1 76 ? -11.508 -11.867 10.695 1 98.25 76 ASP B N 1
ATOM 3998 C CA . ASP B 1 76 ? -10.398 -10.922 10.719 1 98.25 76 ASP B CA 1
ATOM 3999 C C . ASP B 1 76 ? -9.398 -11.234 9.602 1 98.25 76 ASP B C 1
ATOM 4001 O O . ASP B 1 76 ? -9.625 -12.133 8.789 1 98.25 76 ASP B O 1
ATOM 4005 N N . GLY B 1 77 ? -8.391 -10.43 9.523 1 98.38 77 GLY B N 1
ATOM 4006 C CA . GLY B 1 77 ? -7.348 -10.688 8.547 1 98.38 77 GLY B CA 1
ATOM 4007 C C . GLY B 1 77 ? -7.484 -9.836 7.293 1 98.38 77 GLY B C 1
ATOM 4008 O O . GLY B 1 77 ? -7.617 -8.617 7.375 1 98.38 77 GLY B O 1
ATOM 4009 N N . ILE B 1 78 ? -7.383 -10.523 6.117 1 98.38 78 ILE B N 1
ATOM 4010 C CA . ILE B 1 78 ? -7.316 -9.742 4.887 1 98.38 78 ILE B CA 1
ATOM 4011 C C . ILE B 1 78 ? -7.77 -10.594 3.705 1 98.38 78 ILE B C 1
ATOM 4013 O O . ILE B 1 78 ? -7.668 -11.82 3.742 1 98.38 78 ILE B O 1
ATOM 4017 N N . VAL B 1 79 ? -8.273 -9.953 2.695 1 97.12 79 VAL B N 1
ATOM 4018 C CA . VAL B 1 79 ? -8.648 -10.578 1.43 1 97.12 79 VAL B CA 1
ATOM 4019 C C . VAL B 1 79 ? -7.727 -10.086 0.319 1 97.12 79 VAL B C 1
ATOM 4021 O O . VAL B 1 79 ? -7.484 -8.883 0.193 1 97.12 79 VAL B O 1
ATOM 4024 N N . PHE B 1 80 ? -7.145 -10.992 -0.466 1 95.38 80 PHE B N 1
ATOM 4025 C CA . PHE B 1 80 ? -6.355 -10.656 -1.645 1 95.38 80 PHE B CA 1
ATOM 4026 C C . PHE B 1 80 ? -7.051 -11.125 -2.916 1 95.38 80 PHE B C 1
ATOM 4028 O O . PHE B 1 80 ? -7.793 -12.109 -2.896 1 95.38 80 PHE B O 1
ATOM 4035 N N . LYS B 1 81 ? -6.738 -10.367 -3.924 1 88.44 81 LYS B N 1
ATOM 4036 C CA . LYS B 1 81 ? -7.168 -10.789 -5.254 1 88.44 81 LYS B CA 1
ATOM 4037 C C . LYS B 1 81 ? -5.973 -11.078 -6.156 1 88.44 81 LYS B C 1
ATOM 4039 O O . LYS B 1 81 ? -4.973 -10.359 -6.117 1 88.44 81 LYS B O 1
ATOM 4044 N N . THR B 1 82 ? -5.84 -12.141 -6.754 1 74 82 THR B N 1
ATOM 4045 C CA . THR B 1 82 ? -4.676 -12.555 -7.527 1 74 82 THR B CA 1
ATOM 4046 C C . THR B 1 82 ? -4.984 -12.531 -9.023 1 74 82 THR B C 1
ATOM 4048 O O . THR B 1 82 ? -4.105 -12.797 -9.844 1 74 82 THR B O 1
ATOM 4051 N N . GLY B 1 83 ? -6.16 -12.242 -9.375 1 69.44 83 GLY B N 1
ATOM 4052 C CA . GLY B 1 83 ? -6.465 -12.336 -10.797 1 69.44 83 GLY B CA 1
ATOM 4053 C C . GLY B 1 83 ? -7.918 -12.664 -11.078 1 69.44 83 GLY B C 1
ATOM 4054 O O . GLY B 1 83 ? -8.797 -12.328 -10.281 1 69.44 83 GLY B O 1
ATOM 4055 N N . GLY B 1 84 ? -8.125 -13.18 -12.227 1 60.84 84 GLY B N 1
ATOM 4056 C CA . GLY B 1 84 ? -9.469 -13.547 -12.664 1 60.84 84 GLY B CA 1
ATOM 4057 C C . GLY B 1 84 ? -10.156 -12.445 -13.453 1 60.84 84 GLY B C 1
ATOM 4058 O O . GLY B 1 84 ? -9.562 -11.398 -13.711 1 60.84 84 GLY B O 1
ATOM 4059 N N . THR B 1 85 ? -11.117 -12.859 -14.039 1 58.56 85 THR B N 1
ATOM 4060 C CA . THR B 1 85 ? -11.922 -11.883 -14.766 1 58.56 85 THR B CA 1
ATOM 4061 C C . THR B 1 85 ? -12.828 -11.109 -13.812 1 58.56 85 THR B C 1
ATOM 4063 O O . THR B 1 85 ? -12.977 -11.484 -12.648 1 58.56 85 THR B O 1
ATOM 4066 N N . THR B 1 86 ? -13.203 -10.078 -14.242 1 59.25 86 THR B N 1
ATOM 4067 C CA . THR B 1 86 ? -14.133 -9.266 -13.461 1 59.25 86 THR B CA 1
ATOM 4068 C C . THR B 1 86 ? -15.336 -10.102 -13.016 1 59.25 86 THR B C 1
ATOM 4070 O O . THR B 1 86 ? -15.844 -9.914 -11.906 1 59.25 86 THR B O 1
ATOM 4073 N N . ALA B 1 87 ? -15.648 -11.031 -13.836 1 61.84 87 ALA B N 1
ATOM 4074 C CA . ALA B 1 87 ? -16.828 -11.844 -13.539 1 61.84 87 ALA B CA 1
ATOM 4075 C C . ALA B 1 87 ? -16.484 -12.984 -12.586 1 61.84 87 ALA B C 1
ATOM 4077 O O . ALA B 1 87 ? -17.344 -13.469 -11.852 1 61.84 87 ALA B O 1
ATOM 4078 N N . HIS B 1 88 ? -15.242 -13.359 -12.586 1 71.19 88 HIS B N 1
ATOM 4079 C CA . HIS B 1 88 ? -14.812 -14.461 -11.727 1 71.19 88 HIS B CA 1
ATOM 4080 C C . HIS B 1 88 ? -13.461 -14.164 -11.094 1 71.19 88 HIS B C 1
ATOM 4082 O O . HIS B 1 88 ? -12.453 -14.781 -11.438 1 71.19 88 HIS B O 1
ATOM 4088 N N . PRO B 1 89 ? -13.602 -13.352 -10.094 1 77.94 89 PRO B N 1
ATOM 4089 C CA . PRO B 1 89 ? -12.336 -12.984 -9.453 1 77.94 89 PRO B CA 1
ATOM 4090 C C . PRO B 1 89 ? -11.781 -14.109 -8.578 1 77.94 89 PRO B C 1
ATOM 4092 O O . PRO B 1 89 ? -12.539 -14.828 -7.926 1 77.94 89 PRO B O 1
ATOM 4095 N N . LYS B 1 90 ? -10.531 -14.336 -8.602 1 86.06 90 LYS B N 1
ATOM 4096 C CA . LYS B 1 90 ? -9.844 -15.242 -7.691 1 86.06 90 LYS B CA 1
ATOM 4097 C C . LYS B 1 90 ? -9.453 -14.539 -6.398 1 86.06 90 LYS B C 1
ATOM 4099 O O . LYS B 1 90 ? -8.625 -13.617 -6.414 1 86.06 90 LYS B O 1
ATOM 4104 N N . VAL B 1 91 ? -10.047 -15 -5.352 1 92.56 91 VAL B N 1
ATOM 4105 C CA . VAL B 1 91 ? -9.844 -14.336 -4.07 1 92.56 91 VAL B CA 1
ATOM 4106 C C . VAL B 1 91 ? -9.18 -15.297 -3.086 1 92.56 91 VAL B C 1
ATOM 4108 O O . VAL B 1 91 ? -9.469 -16.5 -3.094 1 92.56 91 VAL B O 1
ATOM 4111 N N . SER B 1 92 ? -8.305 -14.805 -2.336 1 95.56 92 SER B N 1
ATOM 4112 C CA . SER B 1 92 ? -7.664 -15.555 -1.26 1 95.56 92 SER B CA 1
ATOM 4113 C C . SER B 1 92 ? -7.965 -14.938 0.101 1 95.56 92 SER B C 1
ATOM 4115 O O . SER B 1 92 ? -7.789 -13.727 0.294 1 95.56 92 SER B O 1
ATOM 4117 N N . PHE B 1 93 ? -8.422 -15.758 1.025 1 97.31 93 PHE B N 1
ATOM 4118 C CA . PHE B 1 93 ? -8.797 -15.312 2.361 1 97.31 93 PHE B CA 1
ATOM 4119 C C . PHE B 1 93 ? -7.719 -15.68 3.377 1 97.31 93 PHE B C 1
ATOM 4121 O O . PHE B 1 93 ? -7.266 -16.828 3.422 1 97.31 93 PHE B O 1
ATOM 4128 N N . TYR B 1 94 ? -7.293 -14.711 4.141 1 97.94 94 TYR B N 1
ATOM 4129 C CA . TYR B 1 94 ? -6.336 -14.93 5.223 1 97.94 94 TYR B CA 1
ATOM 4130 C C . TYR B 1 94 ? -6.906 -14.461 6.555 1 97.94 94 TYR B C 1
ATOM 4132 O O . TYR B 1 94 ? -7.324 -13.312 6.691 1 97.94 94 TYR B O 1
ATOM 4140 N N . SER B 1 95 ? -6.941 -15.398 7.523 1 98 95 SER B N 1
ATOM 4141 C CA . SER B 1 95 ? -7.18 -14.938 8.883 1 98 95 SER B CA 1
ATOM 4142 C C . SER B 1 95 ? -6.027 -14.078 9.391 1 98 95 SER B C 1
ATOM 4144 O O . SER B 1 95 ? -4.949 -14.055 8.789 1 98 95 SER B O 1
ATOM 4146 N N . GLN B 1 96 ? -6.254 -13.383 10.469 1 98.25 96 GLN B N 1
ATOM 4147 C CA . GLN B 1 96 ? -5.207 -12.539 11.039 1 98.25 96 GLN B CA 1
ATOM 4148 C C . GLN B 1 96 ? -3.977 -13.367 11.406 1 98.25 96 GLN B C 1
ATOM 4150 O O . GLN B 1 96 ? -2.844 -12.93 11.203 1 98.25 96 GLN B O 1
ATOM 4155 N N . LYS B 1 97 ? -4.203 -14.523 11.969 1 97.62 97 LYS B N 1
ATOM 4156 C CA . LYS B 1 97 ? -3.098 -15.406 12.344 1 97.62 97 LYS B CA 1
ATOM 4157 C C . LYS B 1 97 ? -2.287 -15.812 11.117 1 97.62 97 LYS B C 1
ATOM 4159 O O . LYS B 1 97 ? -1.055 -15.789 11.141 1 97.62 97 LYS B O 1
ATOM 4164 N N . GLU B 1 98 ? -2.975 -16.25 10.07 1 97.88 98 GLU B N 1
ATOM 4165 C CA . GLU B 1 98 ? -2.316 -16.656 8.828 1 97.88 98 GLU B CA 1
ATOM 4166 C C . GLU B 1 98 ? -1.585 -15.469 8.195 1 97.88 98 GLU B C 1
ATOM 4168 O O . GLU B 1 98 ? -0.469 -15.625 7.691 1 97.88 98 GLU B O 1
ATOM 4173 N N . PHE B 1 99 ? -2.258 -14.336 8.219 1 98.31 99 PHE B N 1
ATOM 4174 C CA . PHE B 1 99 ? -1.707 -13.102 7.676 1 98.31 99 PHE B CA 1
ATOM 4175 C C . PHE B 1 99 ? -0.416 -12.719 8.398 1 98.31 99 PHE B C 1
ATOM 4177 O O . PHE B 1 99 ? 0.582 -12.383 7.754 1 98.31 99 PHE B O 1
ATOM 4184 N N . HIS B 1 100 ? -0.377 -12.797 9.688 1 98.31 100 HIS B N 1
ATOM 4185 C CA . HIS B 1 100 ? 0.809 -12.539 10.492 1 98.31 100 HIS B CA 1
ATOM 4186 C C . HIS B 1 100 ? 1.919 -13.531 10.18 1 98.31 100 HIS B C 1
ATOM 4188 O O . HIS B 1 100 ? 3.078 -13.148 10.023 1 98.31 100 HIS B O 1
ATOM 4194 N N . SER B 1 101 ? 1.561 -14.75 10.016 1 98.06 101 SER B N 1
ATOM 4195 C CA . SER B 1 101 ? 2.535 -15.805 9.758 1 98.06 101 SER B CA 1
ATOM 4196 C C . SER B 1 101 ? 3.238 -15.594 8.422 1 98.06 101 SER B C 1
ATOM 4198 O O . SER B 1 101 ? 4.461 -15.719 8.336 1 98.06 101 SER B O 1
ATOM 4200 N N . ILE B 1 102 ? 2.438 -15.305 7.426 1 98.06 102 ILE B N 1
ATOM 4201 C CA . ILE B 1 102 ? 3.047 -15.125 6.113 1 98.06 102 ILE B CA 1
ATOM 4202 C C . ILE B 1 102 ? 3.973 -13.914 6.137 1 98.06 102 ILE B C 1
ATOM 4204 O O . ILE B 1 102 ? 5.008 -13.898 5.469 1 98.06 102 ILE B O 1
ATOM 4208 N N . SER B 1 103 ? 3.65 -12.883 6.875 1 98.31 103 SER B N 1
ATOM 4209 C CA . SER B 1 103 ? 4.496 -11.703 7.012 1 98.31 103 SER B CA 1
ATOM 4210 C C . SER B 1 103 ? 5.844 -12.062 7.633 1 98.31 103 SER B C 1
ATOM 4212 O O . SER B 1 103 ? 6.887 -11.57 7.184 1 98.31 103 SER B O 1
ATOM 4214 N N . LEU B 1 104 ? 5.832 -12.922 8.625 1 98.44 104 LEU B N 1
ATOM 4215 C CA . LEU B 1 104 ? 7.062 -13.352 9.281 1 98.44 104 LEU B CA 1
ATOM 4216 C C . LEU B 1 104 ? 7.906 -14.211 8.344 1 98.44 104 LEU B C 1
ATOM 4218 O O . LEU B 1 104 ? 9.141 -14.109 8.352 1 98.44 104 LEU B O 1
ATOM 4222 N N . GLN B 1 105 ? 7.219 -15.047 7.598 1 98.5 105 GLN B N 1
ATOM 4223 C CA . GLN B 1 105 ? 7.93 -15.883 6.641 1 98.5 105 GLN B CA 1
ATOM 4224 C C . GLN B 1 105 ? 8.641 -15.039 5.586 1 98.5 105 GLN B C 1
ATOM 4226 O O . GLN B 1 105 ? 9.773 -15.328 5.211 1 98.5 105 GLN B O 1
ATOM 4231 N N . LEU B 1 106 ? 7.996 -14.031 5.16 1 98.62 106 LEU B N 1
ATOM 4232 C CA . LEU B 1 106 ? 8.586 -13.141 4.172 1 98.62 106 LEU B CA 1
ATOM 4233 C C . LEU B 1 106 ? 9.727 -12.336 4.785 1 98.62 106 LEU B C 1
ATOM 4235 O O . LEU B 1 106 ? 10.711 -12.023 4.102 1 98.62 106 LEU B O 1
ATOM 4239 N N . ALA B 1 107 ? 9.609 -11.961 6.059 1 98.75 107 ALA B N 1
ATOM 4240 C CA . ALA B 1 107 ? 10.727 -11.336 6.758 1 98.75 107 ALA B CA 1
ATOM 4241 C C . ALA B 1 107 ? 11.953 -12.25 6.773 1 98.75 107 ALA B C 1
ATOM 4243 O O . ALA B 1 107 ? 13.078 -11.789 6.59 1 98.75 107 ALA B O 1
ATOM 4244 N N . GLU B 1 108 ? 11.711 -13.5 6.961 1 98.06 108 GLU B N 1
ATOM 4245 C CA . GLU B 1 108 ? 12.797 -14.477 6.918 1 98.06 108 GLU B CA 1
ATOM 4246 C C . GLU B 1 108 ? 13.453 -14.516 5.543 1 98.06 108 GLU B C 1
ATOM 4248 O O . GLU B 1 108 ? 14.672 -14.641 5.434 1 98.06 108 GLU B O 1
ATOM 4253 N N . SER B 1 109 ? 12.602 -14.445 4.527 1 98.19 109 SER B N 1
ATOM 4254 C CA . SER B 1 109 ? 13.141 -14.406 3.172 1 98.19 109 SER B CA 1
ATOM 4255 C C . SER B 1 109 ? 14.109 -13.234 3 1 98.19 109 SER B C 1
ATOM 4257 O O . SER B 1 109 ? 15.188 -13.391 2.426 1 98.19 109 SER B O 1
ATOM 4259 N N . LEU B 1 110 ? 13.727 -12.086 3.496 1 98.56 110 LEU B N 1
ATOM 4260 C CA . LEU B 1 110 ? 14.578 -10.906 3.424 1 98.56 110 LEU B CA 1
ATOM 4261 C C . LEU B 1 110 ? 15.898 -11.141 4.16 1 98.56 110 LEU B C 1
ATOM 4263 O O . LEU B 1 110 ? 16.969 -10.812 3.643 1 98.56 110 LEU B O 1
ATOM 4267 N N . ALA B 1 111 ? 15.812 -11.68 5.352 1 98 111 ALA B N 1
ATOM 4268 C CA . ALA B 1 111 ? 17 -11.953 6.156 1 98 111 ALA B CA 1
ATOM 4269 C C . ALA B 1 111 ? 17.953 -12.898 5.43 1 98 111 ALA B C 1
ATOM 4271 O O . ALA B 1 111 ? 19.156 -12.688 5.422 1 98 111 ALA B O 1
ATOM 4272 N N . ARG B 1 112 ? 17.375 -13.953 4.797 1 97.06 112 ARG B N 1
ATOM 4273 C CA . ARG B 1 112 ? 18.188 -14.938 4.074 1 97.06 112 ARG B CA 1
ATOM 4274 C C . ARG B 1 112 ? 18.891 -14.289 2.889 1 97.06 112 ARG B C 1
ATOM 4276 O O . ARG B 1 112 ? 19.953 -14.766 2.461 1 97.06 112 ARG B O 1
ATOM 4283 N N . CYS B 1 113 ? 18.266 -13.219 2.375 1 96.94 113 CYS B N 1
ATOM 4284 C CA . CYS B 1 113 ? 18.875 -12.516 1.252 1 96.94 113 CYS B CA 1
ATOM 4285 C C . CYS B 1 113 ? 19.906 -11.5 1.735 1 96.94 113 CYS B C 1
ATOM 4287 O O . CYS B 1 113 ? 20.562 -10.836 0.927 1 96.94 113 CYS B O 1
ATOM 4289 N N . GLY B 1 114 ? 20 -11.281 3.045 1 96.5 114 GLY B N 1
ATOM 4290 C CA . GLY B 1 114 ? 21.047 -10.43 3.6 1 96.5 114 GLY B CA 1
ATOM 4291 C C . GLY B 1 114 ? 20.562 -9.008 3.867 1 96.5 114 GLY B C 1
ATOM 4292 O O . GLY B 1 114 ? 21.391 -8.102 4.059 1 96.5 114 GLY B O 1
ATOM 4293 N N . VAL B 1 115 ? 19.25 -8.773 3.848 1 98.38 115 VAL B N 1
ATOM 4294 C CA . VAL B 1 115 ? 18.719 -7.453 4.176 1 98.38 115 VAL B CA 1
ATOM 4295 C C . VAL B 1 115 ? 18.828 -7.219 5.684 1 98.38 115 VAL B C 1
ATOM 4297 O O . VAL B 1 115 ? 18.547 -8.117 6.477 1 98.38 115 VAL B O 1
ATOM 4300 N N . GLY B 1 116 ? 19.203 -5.996 6.078 1 98.12 116 GLY B N 1
ATOM 4301 C CA . GLY B 1 116 ? 19.328 -5.723 7.5 1 98.12 116 GLY B CA 1
ATOM 4302 C C . GLY B 1 116 ? 19.422 -4.242 7.816 1 98.12 116 GLY B C 1
ATOM 4303 O O . GLY B 1 116 ? 19.125 -3.4 6.969 1 98.12 116 GLY B O 1
ATOM 4304 N N . GLU B 1 117 ? 19.828 -3.998 9.031 1 98.06 117 GLU B N 1
ATOM 4305 C CA . GLU B 1 117 ? 19.875 -2.646 9.586 1 98.06 117 GLU B CA 1
ATOM 4306 C C . GLU B 1 117 ? 20.641 -1.697 8.672 1 98.06 117 GLU B C 1
ATOM 4308 O O . GLU B 1 117 ? 21.734 -2.029 8.195 1 98.06 117 GLU B O 1
ATOM 4313 N N . GLY B 1 118 ? 20.016 -0.548 8.398 1 97.44 118 GLY B N 1
ATOM 4314 C CA . GLY B 1 118 ? 20.672 0.473 7.594 1 97.44 118 GLY B CA 1
ATOM 4315 C C . GLY B 1 118 ? 20.328 0.378 6.117 1 97.44 118 GLY B C 1
ATOM 4316 O O . GLY B 1 118 ? 20.562 1.326 5.363 1 97.44 118 GLY B O 1
ATOM 4317 N N . ASP B 1 119 ? 19.875 -0.841 5.652 1 98.62 119 ASP B N 1
ATOM 4318 C CA . ASP B 1 119 ? 19.438 -0.961 4.262 1 98.62 119 ASP B CA 1
ATOM 4319 C C . ASP B 1 119 ? 18.25 -0.045 3.977 1 98.62 119 ASP B C 1
ATOM 4321 O O . ASP B 1 119 ? 17.312 0.018 4.762 1 98.62 119 ASP B O 1
ATOM 4325 N N . MET B 1 120 ? 18.375 0.717 2.943 1 98.31 120 MET B N 1
ATOM 4326 C CA . MET B 1 120 ? 17.25 1.463 2.371 1 98.31 120 MET B CA 1
ATOM 4327 C C . MET B 1 120 ? 16.516 0.625 1.333 1 98.31 120 MET B C 1
ATOM 4329 O O . MET B 1 120 ? 17 0.438 0.218 1 98.31 120 MET B O 1
ATOM 4333 N N . VAL B 1 121 ? 15.305 0.145 1.654 1 98.88 121 VAL B N 1
ATOM 4334 C CA . VAL B 1 121 ? 14.609 -0.858 0.851 1 98.88 121 VAL B CA 1
ATOM 4335 C C . VAL B 1 121 ? 13.516 -0.193 0.025 1 98.88 121 VAL B C 1
ATOM 4337 O O . VAL B 1 121 ? 12.438 0.121 0.547 1 98.88 121 VAL B O 1
ATOM 4340 N N . ALA B 1 122 ? 13.789 -0.017 -1.246 1 98.75 122 ALA B N 1
ATOM 4341 C CA . ALA B 1 122 ? 12.773 0.506 -2.16 1 98.75 122 ALA B CA 1
ATOM 4342 C C . ALA B 1 122 ? 11.805 -0.591 -2.59 1 98.75 122 ALA B C 1
ATOM 4344 O O . ALA B 1 122 ? 12.188 -1.525 -3.297 1 98.75 122 ALA B O 1
ATOM 4345 N N . ASN B 1 123 ? 10.578 -0.534 -2.148 1 98.56 123 ASN B N 1
ATOM 4346 C CA . ASN B 1 123 ? 9.523 -1.467 -2.518 1 98.56 123 ASN B CA 1
ATOM 4347 C C . ASN B 1 123 ? 8.766 -0.995 -3.756 1 98.56 123 ASN B C 1
ATOM 4349 O O . ASN B 1 123 ? 7.984 -0.043 -3.688 1 98.56 123 ASN B O 1
ATOM 4353 N N . LEU B 1 124 ? 8.969 -1.696 -4.895 1 97.25 124 LEU B N 1
ATOM 4354 C CA . LEU B 1 124 ? 8.398 -1.294 -6.176 1 97.25 124 LEU B CA 1
ATOM 4355 C C . LEU B 1 124 ? 7.273 -2.238 -6.59 1 97.25 124 LEU B C 1
ATOM 4357 O O . LEU B 1 124 ? 6.848 -2.229 -7.746 1 97.25 124 LEU B O 1
ATOM 4361 N N . PHE B 1 125 ? 6.785 -3.084 -5.691 1 95.06 125 PHE B N 1
ATOM 4362 C CA . PHE B 1 125 ? 5.684 -3.984 -6.004 1 95.06 125 PHE B CA 1
ATOM 4363 C C . PHE B 1 125 ? 4.375 -3.211 -6.141 1 95.06 125 PHE B C 1
ATOM 4365 O O . PHE B 1 125 ? 4.305 -2.035 -5.777 1 95.06 125 PHE B O 1
ATOM 4372 N N . TYR B 1 126 ? 3.354 -3.883 -6.625 1 86.75 126 TYR B N 1
ATOM 4373 C CA . TYR B 1 126 ? 2.096 -3.223 -6.957 1 86.75 126 TYR B CA 1
ATOM 4374 C C . TYR B 1 126 ? 1.171 -3.17 -5.746 1 86.75 126 TYR B C 1
ATOM 4376 O O . TYR B 1 126 ? 1.073 -4.137 -4.988 1 86.75 126 TYR B O 1
ATOM 4384 N N . ALA B 1 127 ? 0.563 -2.031 -5.625 1 89 127 ALA B N 1
ATOM 4385 C CA . ALA B 1 127 ? -0.42 -1.806 -4.566 1 89 127 ALA B CA 1
ATOM 4386 C C . ALA B 1 127 ? -1.811 -1.577 -5.152 1 89 127 ALA B C 1
ATOM 4388 O O . ALA B 1 127 ? -1.945 -1.124 -6.293 1 89 127 ALA B O 1
ATOM 4389 N N . GLY B 1 128 ? -2.861 -1.897 -4.297 1 88.19 128 GLY B N 1
ATOM 4390 C CA . GLY B 1 128 ? -4.227 -1.54 -4.648 1 88.19 128 GLY B CA 1
ATOM 4391 C C . GLY B 1 128 ? -4.977 -2.664 -5.336 1 88.19 128 GLY B C 1
ATOM 4392 O O . GLY B 1 128 ? -4.383 -3.674 -5.719 1 88.19 128 GLY B O 1
ATOM 4393 N N . ASP B 1 129 ? -6.254 -2.518 -5.398 1 88.81 129 ASP B N 1
ATOM 4394 C CA . ASP B 1 129 ? -7.172 -3.463 -6.023 1 88.81 129 ASP B CA 1
ATOM 4395 C C . ASP B 1 129 ? -6.996 -4.863 -5.441 1 88.81 129 ASP B C 1
ATOM 4397 O O . ASP B 1 129 ? -7.039 -5.855 -6.172 1 88.81 129 ASP B O 1
ATOM 4401 N N . LEU B 1 130 ? -6.637 -4.914 -4.219 1 93.5 130 LEU B N 1
ATOM 4402 C CA . LEU B 1 130 ? -6.531 -6.109 -3.391 1 93.5 130 LEU B CA 1
ATOM 4403 C C . LEU B 1 130 ? -5.297 -6.926 -3.77 1 93.5 130 LEU B C 1
ATOM 4405 O O . LEU B 1 130 ? -5.184 -8.094 -3.395 1 93.5 130 LEU B O 1
ATOM 4409 N N . TYR B 1 131 ? -4.375 -6.281 -4.523 1 88.81 131 TYR B N 1
ATOM 4410 C CA . TYR B 1 131 ? -3.094 -6.938 -4.75 1 88.81 131 TYR B CA 1
ATOM 4411 C C . TYR B 1 131 ? -2.271 -6.988 -3.469 1 88.81 131 TYR B C 1
ATOM 4413 O O . TYR B 1 131 ? -2.248 -6.023 -2.699 1 88.81 131 TYR B O 1
ATOM 4421 N N . GLY B 1 132 ? -1.523 -8.031 -3.326 1 93.5 132 GLY B N 1
ATOM 4422 C CA . GLY B 1 132 ? -0.943 -8.266 -2.014 1 93.5 132 GLY B CA 1
ATOM 4423 C C . GLY B 1 132 ? 0.549 -8 -1.964 1 93.5 132 GLY B C 1
ATOM 4424 O O . GLY B 1 132 ? 1.119 -7.824 -0.885 1 93.5 132 GLY B O 1
ATOM 4425 N N . SER B 1 133 ? 1.22 -7.91 -3.123 1 93 133 SER B N 1
ATOM 4426 C CA . SER B 1 133 ? 2.678 -7.938 -3.121 1 93 133 SER B CA 1
ATOM 4427 C C . SER B 1 133 ? 3.256 -6.727 -2.396 1 93 133 SER B C 1
ATOM 4429 O O . SER B 1 133 ? 4.109 -6.871 -1.52 1 93 133 SER B O 1
ATOM 4431 N N . PHE B 1 134 ? 2.801 -5.523 -2.703 1 96.19 134 PHE B N 1
ATOM 4432 C CA . PHE B 1 134 ? 3.303 -4.305 -2.074 1 96.19 134 PHE B CA 1
ATOM 4433 C C . PHE B 1 134 ? 3.086 -4.348 -0.565 1 96.19 134 PHE B C 1
ATOM 4435 O O . PHE B 1 134 ? 4.023 -4.133 0.207 1 96.19 134 PHE B O 1
ATOM 4442 N N . LEU B 1 135 ? 1.879 -4.652 -0.122 1 96.81 135 LEU B N 1
ATOM 4443 C CA . LEU B 1 135 ? 1.521 -4.637 1.292 1 96.81 135 LEU B CA 1
ATOM 4444 C C . LEU B 1 135 ? 2.258 -5.734 2.051 1 96.81 135 LEU B C 1
ATOM 4446 O O . LEU B 1 135 ? 2.688 -5.527 3.189 1 96.81 135 LEU B O 1
ATOM 4450 N N . LEU B 1 136 ? 2.389 -6.906 1.479 1 97.56 136 LEU B N 1
ATOM 4451 C CA . LEU B 1 136 ? 3.072 -8.008 2.152 1 97.56 136 LEU B CA 1
ATOM 4452 C C . LEU B 1 136 ? 4.539 -7.668 2.389 1 97.56 136 LEU B C 1
ATOM 4454 O O . LEU B 1 136 ? 5.117 -8.07 3.404 1 97.56 136 LEU B O 1
ATOM 4458 N N . HIS B 1 137 ? 5.082 -6.895 1.507 1 97.69 137 HIS B N 1
ATOM 4459 C CA . HIS B 1 137 ? 6.5 -6.602 1.7 1 97.69 137 HIS B CA 1
ATOM 4460 C C . HIS B 1 137 ? 6.691 -5.336 2.531 1 97.69 137 HIS B C 1
ATOM 4462 O O . HIS B 1 137 ? 7.781 -5.09 3.047 1 97.69 137 HIS B O 1
ATOM 4468 N N . ILE B 1 138 ? 5.641 -4.516 2.672 1 98.06 138 ILE B N 1
ATOM 4469 C CA . ILE B 1 138 ? 5.652 -3.561 3.775 1 98.06 138 ILE B CA 1
ATOM 4470 C C . ILE B 1 138 ? 5.762 -4.309 5.102 1 98.06 138 ILE B C 1
ATOM 4472 O O . ILE B 1 138 ? 6.609 -3.982 5.938 1 98.06 138 ILE B O 1
ATOM 4476 N N . LEU B 1 139 ? 4.98 -5.348 5.258 1 98.56 139 LEU B N 1
ATOM 4477 C CA . LEU B 1 139 ? 4.922 -6.102 6.504 1 98.56 139 LEU B CA 1
ATOM 4478 C C . LEU B 1 139 ? 6.184 -6.934 6.695 1 98.56 139 LEU B C 1
ATOM 4480 O O . LEU B 1 139 ? 6.637 -7.133 7.828 1 98.56 139 LEU B O 1
ATOM 4484 N N . SER B 1 140 ? 6.762 -7.441 5.609 1 98.56 140 SER B N 1
ATOM 4485 C CA . SER B 1 140 ? 7.984 -8.227 5.754 1 98.56 140 SER B CA 1
ATOM 4486 C C . SER B 1 140 ? 9.117 -7.383 6.324 1 98.56 140 SER B C 1
ATOM 4488 O O . SER B 1 140 ? 9.828 -7.816 7.238 1 98.56 140 SER B O 1
ATOM 4490 N N . VAL B 1 141 ? 9.312 -6.152 5.828 1 98.69 141 VAL B N 1
ATOM 4491 C CA . VAL B 1 141 ? 10.352 -5.27 6.359 1 98.69 141 VAL B CA 1
ATOM 4492 C C . VAL B 1 141 ? 9.992 -4.844 7.781 1 98.69 141 VAL B C 1
ATOM 4494 O O . VAL B 1 141 ? 10.859 -4.758 8.648 1 98.69 141 VAL B O 1
ATOM 4497 N N . TYR B 1 142 ? 8.688 -4.613 7.98 1 98.5 142 TYR B N 1
ATOM 4498 C CA . TYR B 1 142 ? 8.188 -4.219 9.289 1 98.5 142 TYR B CA 1
ATOM 4499 C C . TYR B 1 142 ? 8.562 -5.242 10.352 1 98.5 142 TYR B C 1
ATOM 4501 O O . TYR B 1 142 ? 8.875 -4.879 11.492 1 98.5 142 TYR B O 1
ATOM 4509 N N . HIS B 1 143 ? 8.594 -6.535 10 1 98.5 143 HIS B N 1
ATOM 4510 C CA . HIS B 1 143 ? 8.82 -7.609 10.961 1 98.5 143 HIS B CA 1
ATOM 4511 C C . HIS B 1 143 ? 10.25 -8.133 10.875 1 98.5 143 HIS B C 1
ATOM 4513 O O . HIS B 1 143 ? 10.602 -9.109 11.547 1 98.5 143 HIS B O 1
ATOM 4519 N N . LEU B 1 144 ? 11.047 -7.512 10.023 1 98.56 144 LEU B N 1
ATOM 4520 C CA . LEU B 1 144 ? 12.438 -7.934 9.906 1 98.56 144 LEU B CA 1
ATOM 4521 C C . LEU B 1 144 ? 13.18 -7.703 11.219 1 98.56 144 LEU B C 1
ATOM 4523 O O . LEU B 1 144 ? 13.336 -6.562 11.656 1 98.56 144 LEU B O 1
ATOM 4527 N N . PRO B 1 145 ? 13.648 -8.68 11.875 1 95.94 145 PRO B N 1
ATOM 4528 C CA . PRO B 1 145 ? 14.227 -8.539 13.211 1 95.94 145 PRO B CA 1
ATOM 4529 C C . PRO B 1 145 ? 15.414 -7.57 13.242 1 95.94 145 PRO B C 1
ATOM 4531 O O . PRO B 1 145 ? 15.57 -6.812 14.203 1 95.94 145 PRO B O 1
ATOM 4534 N N . SER B 1 146 ? 16.25 -7.609 12.242 1 96.75 146 SER B N 1
ATOM 4535 C CA . SER B 1 146 ? 17.422 -6.746 12.203 1 96.75 146 SER B CA 1
ATOM 4536 C C . SER B 1 146 ? 17.047 -5.312 11.852 1 96.75 146 SER B C 1
ATOM 4538 O O . SER B 1 146 ? 17.859 -4.395 12.016 1 96.75 146 SER B O 1
ATOM 4540 N N . GLY B 1 147 ? 15.805 -5.184 11.328 1 97.75 147 GLY B N 1
ATOM 4541 C CA . GLY B 1 147 ? 15.328 -3.879 10.898 1 97.75 147 GLY B CA 1
ATOM 4542 C C . GLY B 1 147 ? 15.883 -3.459 9.555 1 97.75 147 GLY B C 1
ATOM 4543 O O . GLY B 1 147 ? 16.875 -4.012 9.086 1 97.75 147 GLY B O 1
ATOM 4544 N N . ALA B 1 148 ? 15.312 -2.59 8.914 1 98.75 148 ALA B N 1
ATOM 4545 C CA . ALA B 1 148 ? 15.688 -1.878 7.695 1 98.75 148 ALA B CA 1
ATOM 4546 C C . ALA B 1 148 ? 14.805 -0.652 7.484 1 98.75 148 ALA B C 1
ATOM 4548 O O . ALA B 1 148 ? 13.859 -0.418 8.25 1 98.75 148 ALA B O 1
ATOM 4549 N N . ILE B 1 149 ? 15.195 0.206 6.594 1 98.56 149 ILE B N 1
ATOM 4550 C CA . ILE B 1 149 ? 14.422 1.415 6.336 1 98.56 149 ILE B CA 1
ATOM 4551 C C . ILE B 1 149 ? 13.555 1.221 5.09 1 98.56 149 ILE B C 1
ATOM 4553 O O . ILE B 1 149 ? 14.07 0.888 4.02 1 98.56 149 ILE B O 1
ATOM 4557 N N . GLN B 1 150 ? 12.312 1.429 5.234 1 98.31 150 GLN B N 1
ATOM 4558 C CA . GLN B 1 150 ? 11.383 1.231 4.125 1 98.31 150 GLN B CA 1
ATOM 4559 C C . GLN B 1 150 ? 11.25 2.498 3.285 1 98.31 150 GLN B C 1
ATOM 4561 O O . GLN B 1 150 ? 11.078 3.592 3.826 1 98.31 150 GLN B O 1
ATOM 4566 N N . LEU B 1 151 ? 11.367 2.357 2.037 1 98 151 LEU B N 1
ATOM 4567 C CA . LEU B 1 151 ? 10.961 3.326 1.024 1 98 151 LEU B CA 1
ATOM 4568 C C . LEU B 1 151 ? 9.781 2.801 0.212 1 98 151 LEU B C 1
ATOM 4570 O O . LEU B 1 151 ? 9.969 2.125 -0.801 1 98 151 LEU B O 1
ATOM 4574 N N . PRO B 1 152 ? 8.5 3.135 0.607 1 97.62 152 PRO B N 1
ATOM 4575 C CA . PRO B 1 152 ? 7.312 2.559 -0.029 1 97.62 152 PRO B CA 1
ATOM 4576 C C . PRO B 1 152 ? 6.945 3.256 -1.338 1 97.62 152 PRO B C 1
ATOM 4578 O O . PRO B 1 152 ? 5.941 3.967 -1.402 1 97.62 152 PRO B O 1
ATOM 4581 N N . VAL B 1 153 ? 7.574 2.971 -2.398 1 96.38 153 VAL B N 1
ATOM 4582 C CA . VAL B 1 153 ? 7.473 3.648 -3.686 1 96.38 153 VAL B CA 1
ATOM 4583 C C . VAL B 1 153 ? 6.23 3.16 -4.43 1 96.38 153 VAL B C 1
ATOM 4585 O O . VAL B 1 153 ? 5.426 3.965 -4.906 1 96.38 153 VAL B O 1
ATOM 4588 N N . ALA B 1 154 ? 6.047 1.81 -4.496 1 93.5 154 ALA B N 1
ATOM 4589 C CA . ALA B 1 154 ? 4.953 1.102 -5.16 1 93.5 154 ALA B CA 1
ATOM 4590 C C . ALA B 1 154 ? 5.184 1.026 -6.664 1 93.5 154 ALA B C 1
ATOM 4592 O O . ALA B 1 154 ? 5.941 1.82 -7.227 1 93.5 154 ALA B O 1
ATOM 4593 N N . GLY B 1 155 ? 4.512 0.123 -7.348 1 88.88 155 GLY B N 1
ATOM 4594 C CA . GLY B 1 155 ? 4.777 -0.2 -8.742 1 88.88 155 GLY B CA 1
ATOM 4595 C C . GLY B 1 155 ? 3.873 0.544 -9.711 1 88.88 155 GLY B C 1
ATOM 4596 O O . GLY B 1 155 ? 4.121 0.551 -10.914 1 88.88 155 GLY B O 1
ATOM 4597 N N . HIS B 1 156 ? 2.854 1.177 -9.195 1 82.06 156 HIS B N 1
ATOM 4598 C CA . HIS B 1 156 ? 1.925 1.855 -10.094 1 82.06 156 HIS B CA 1
ATOM 4599 C C . HIS B 1 156 ? 2.426 3.25 -10.453 1 82.06 156 HIS B C 1
ATOM 4601 O O . HIS B 1 156 ? 1.904 3.883 -11.367 1 82.06 156 HIS B O 1
ATOM 4607 N N . VAL B 1 157 ? 3.424 3.791 -9.711 1 84.38 157 VAL B N 1
ATOM 4608 C CA . VAL B 1 157 ? 3.949 5.117 -10.023 1 84.38 157 VAL B CA 1
ATOM 4609 C C . VAL B 1 157 ? 4.824 5.047 -11.273 1 84.38 157 VAL B C 1
ATOM 4611 O O . VAL B 1 157 ? 5.172 3.955 -11.734 1 84.38 157 VAL B O 1
ATOM 4614 N N . SER B 1 158 ? 5.199 6.156 -11.852 1 82.5 158 SER B N 1
ATOM 4615 C CA . SER B 1 158 ? 5.992 6.18 -13.078 1 82.5 158 SER B CA 1
ATOM 4616 C C . SER B 1 158 ? 7.406 5.664 -12.828 1 82.5 158 SER B C 1
ATOM 4618 O O . SER B 1 158 ? 7.922 5.758 -11.719 1 82.5 158 SER B O 1
ATOM 4620 N N . VAL B 1 159 ? 8 5.168 -13.867 1 85.75 159 VAL B N 1
ATOM 4621 C CA . VAL B 1 159 ? 9.375 4.672 -13.789 1 85.75 159 VAL B CA 1
ATOM 4622 C C . VAL B 1 159 ? 10.312 5.809 -13.391 1 85.75 159 VAL B C 1
ATOM 4624 O O . VAL B 1 159 ? 11.289 5.594 -12.672 1 85.75 159 VAL B O 1
ATOM 4627 N N . GLU B 1 160 ? 10.031 7.008 -13.867 1 86.62 160 GLU B N 1
ATOM 4628 C CA . GLU B 1 160 ? 10.812 8.188 -13.508 1 86.62 160 GLU B CA 1
ATOM 4629 C C . GLU B 1 160 ? 10.758 8.445 -12.008 1 86.62 160 GLU B C 1
ATOM 4631 O O . GLU B 1 160 ? 11.781 8.734 -11.383 1 86.62 160 GLU B O 1
ATOM 4636 N N . SER B 1 161 ? 9.57 8.359 -11.477 1 87.19 161 SER B N 1
ATOM 4637 C CA . SER B 1 161 ? 9.406 8.562 -10.039 1 87.19 161 SER B CA 1
ATOM 4638 C C . SER B 1 161 ? 10.141 7.484 -9.25 1 87.19 161 SER B C 1
ATOM 4640 O O . SER B 1 161 ? 10.742 7.773 -8.219 1 87.19 161 SER B O 1
ATOM 4642 N N . MET B 1 162 ? 10.062 6.246 -9.75 1 93.38 162 MET B N 1
ATOM 4643 C CA . MET B 1 162 ? 10.773 5.156 -9.094 1 93.38 162 MET B CA 1
ATOM 4644 C C . MET B 1 162 ? 12.273 5.449 -9.023 1 93.38 162 MET B C 1
ATOM 4646 O O . MET B 1 162 ? 12.867 5.375 -7.949 1 93.38 162 MET B O 1
ATOM 4650 N N . GLU B 1 163 ? 12.82 5.793 -10.148 1 93.94 163 GLU B N 1
ATOM 4651 C CA . GLU B 1 163 ? 14.258 6.066 -10.195 1 93.94 163 GLU B CA 1
ATOM 4652 C C . GLU B 1 163 ? 14.617 7.25 -9.305 1 93.94 163 GLU B C 1
ATOM 4654 O O . GLU B 1 163 ? 15.648 7.23 -8.625 1 93.94 163 GLU B O 1
ATOM 4659 N N . ARG B 1 164 ? 13.82 8.266 -9.352 1 91.62 164 ARG B N 1
ATOM 4660 C CA . ARG B 1 164 ? 14.07 9.445 -8.531 1 91.62 164 ARG B CA 1
ATOM 4661 C C . ARG B 1 164 ? 14.195 9.078 -7.059 1 91.62 164 ARG B C 1
ATOM 4663 O O . ARG B 1 164 ? 15.102 9.539 -6.367 1 91.62 164 ARG B O 1
ATOM 4670 N N . GLN B 1 165 ? 13.273 8.266 -6.555 1 93.5 165 GLN B N 1
ATOM 4671 C CA . GLN B 1 165 ? 13.305 7.855 -5.156 1 93.5 165 GLN B CA 1
ATOM 4672 C C . GLN B 1 165 ? 14.547 7.016 -4.859 1 93.5 165 GLN B C 1
ATOM 4674 O O . GLN B 1 165 ? 15.18 7.176 -3.812 1 93.5 165 GLN B O 1
ATOM 4679 N N . ILE B 1 166 ? 14.852 6.113 -5.742 1 96.25 166 ILE B N 1
ATOM 4680 C CA . ILE B 1 166 ? 16.016 5.25 -5.582 1 96.25 166 ILE B CA 1
ATOM 4681 C C . ILE B 1 166 ? 17.266 6.102 -5.438 1 96.25 166 ILE B C 1
ATOM 4683 O O . ILE B 1 166 ? 18.109 5.836 -4.574 1 96.25 166 ILE B O 1
ATOM 4687 N N . VAL B 1 167 ? 17.359 7.141 -6.254 1 94.62 167 VAL B N 1
ATOM 4688 C CA . VAL B 1 167 ? 18.547 7.996 -6.285 1 94.62 167 VAL B CA 1
ATOM 4689 C C . VAL B 1 167 ? 18.531 8.938 -5.086 1 94.62 167 VAL B C 1
ATOM 4691 O O . VAL B 1 167 ? 19.547 9.062 -4.379 1 94.62 167 VAL B O 1
ATOM 4694 N N . GLU B 1 168 ? 17.391 9.531 -4.863 1 91.81 168 GLU B N 1
ATOM 4695 C CA . GLU B 1 168 ? 17.266 10.539 -3.814 1 91.81 168 GLU B CA 1
ATOM 4696 C C . GLU B 1 168 ? 17.609 9.961 -2.445 1 91.81 168 GLU B C 1
ATOM 4698 O O . GLU B 1 168 ? 18.203 10.641 -1.609 1 91.81 168 GLU B O 1
ATOM 4703 N N . PHE B 1 169 ? 17.297 8.719 -2.232 1 94.62 169 PHE B N 1
ATOM 4704 C CA . PHE B 1 169 ? 17.484 8.133 -0.91 1 94.62 169 PHE B CA 1
ATOM 4705 C C . PHE B 1 169 ? 18.609 7.102 -0.933 1 94.62 169 PHE B C 1
ATOM 4707 O O . PHE B 1 169 ? 18.875 6.43 0.07 1 94.62 169 PHE B O 1
ATOM 4714 N N . GLU B 1 170 ? 19.219 6.961 -2.088 1 95.5 170 GLU B N 1
ATOM 4715 C CA . GLU B 1 170 ? 20.297 5.996 -2.252 1 95.5 170 GLU B CA 1
ATOM 4716 C C . GLU B 1 170 ? 19.891 4.613 -1.758 1 95.5 170 GLU B C 1
ATOM 4718 O O . GLU B 1 170 ? 20.547 4.031 -0.894 1 95.5 170 GLU B O 1
ATOM 4723 N N . ALA B 1 171 ? 18.844 4.105 -2.342 1 98.06 171 ALA B N 1
ATOM 4724 C CA . ALA B 1 171 ? 18.344 2.777 -1.992 1 98.06 171 ALA B CA 1
ATOM 4725 C C . ALA B 1 171 ? 19.422 1.715 -2.178 1 98.06 171 ALA B C 1
ATOM 4727 O O . ALA B 1 171 ? 20.094 1.684 -3.205 1 98.06 171 ALA B O 1
ATOM 4728 N N . THR B 1 172 ? 19.578 0.861 -1.206 1 98.69 172 THR B N 1
ATOM 4729 C CA . THR B 1 172 ? 20.578 -0.197 -1.28 1 98.69 172 THR B CA 1
ATOM 4730 C C . THR B 1 172 ? 19.953 -1.508 -1.738 1 98.69 172 THR B C 1
ATOM 4732 O O . THR B 1 172 ? 20.641 -2.396 -2.238 1 98.69 172 THR B O 1
ATOM 4735 N N . VAL B 1 173 ? 18.656 -1.677 -1.512 1 98.88 173 VAL B N 1
ATOM 4736 C CA . VAL B 1 173 ? 17.891 -2.863 -1.881 1 98.88 173 VAL B CA 1
ATOM 4737 C C . VAL B 1 173 ? 16.672 -2.459 -2.689 1 98.88 173 VAL B C 1
ATOM 4739 O O . VAL B 1 173 ? 15.961 -1.516 -2.324 1 98.88 173 VAL B O 1
ATOM 4742 N N . ILE B 1 174 ? 16.406 -3.127 -3.783 1 98.75 174 ILE B N 1
ATOM 4743 C CA . ILE B 1 174 ? 15.211 -2.906 -4.586 1 98.75 174 ILE B CA 1
ATOM 4744 C C . ILE B 1 174 ? 14.367 -4.18 -4.613 1 98.75 174 ILE B C 1
ATOM 4746 O O . ILE B 1 174 ? 14.875 -5.258 -4.93 1 98.75 174 ILE B O 1
ATOM 4750 N N . LEU B 1 175 ? 13.141 -4.082 -4.184 1 98.62 175 LEU B N 1
ATOM 4751 C CA . LEU B 1 175 ? 12.133 -5.129 -4.328 1 98.62 175 LEU B CA 1
ATOM 4752 C C . LEU B 1 175 ? 11.203 -4.832 -5.496 1 98.62 175 LEU B C 1
ATOM 4754 O O . LEU B 1 175 ? 10.664 -3.729 -5.605 1 98.62 175 LEU B O 1
ATOM 4758 N N . GLY B 1 176 ? 10.961 -5.742 -6.371 1 94.31 176 GLY B N 1
ATOM 4759 C CA . GLY B 1 176 ? 10.062 -5.523 -7.492 1 94.31 176 GLY B CA 1
ATOM 4760 C C . GLY B 1 176 ? 9.992 -6.707 -8.438 1 94.31 176 GLY B C 1
ATOM 4761 O O . GLY B 1 176 ? 10.562 -7.766 -8.164 1 94.31 176 GLY B O 1
ATOM 4762 N N . THR B 1 177 ? 9.242 -6.562 -9.477 1 89.06 177 THR B N 1
ATOM 4763 C CA . THR B 1 177 ? 9.195 -7.566 -10.531 1 89.06 177 THR B CA 1
ATOM 4764 C C . THR B 1 177 ? 10.383 -7.402 -11.484 1 89.06 177 THR B C 1
ATOM 4766 O O . THR B 1 177 ? 10.969 -6.324 -11.57 1 89.06 177 THR B O 1
ATOM 4769 N N . VAL B 1 178 ? 10.695 -8.445 -12.172 1 85.19 178 VAL B N 1
ATOM 4770 C CA . VAL B 1 178 ? 11.789 -8.391 -13.141 1 85.19 178 VAL B CA 1
ATOM 4771 C C . VAL B 1 178 ? 11.445 -7.387 -14.242 1 85.19 178 VAL B C 1
ATOM 4773 O O . VAL B 1 178 ? 12.312 -6.641 -14.695 1 85.19 178 VAL B O 1
ATOM 4776 N N . THR B 1 179 ? 10.164 -7.355 -14.602 1 78.56 179 THR B N 1
ATOM 4777 C CA . THR B 1 179 ? 9.68 -6.445 -15.633 1 78.56 179 THR B CA 1
ATOM 4778 C C . THR B 1 179 ? 9.914 -4.992 -15.234 1 78.56 179 THR B C 1
ATOM 4780 O O . THR B 1 179 ? 10.43 -4.199 -16.016 1 78.56 179 THR B O 1
ATOM 4783 N N . THR B 1 180 ? 9.617 -4.629 -14 1 86.12 180 THR B N 1
ATOM 4784 C CA . THR B 1 180 ? 9.805 -3.273 -13.5 1 86.12 180 THR B CA 1
ATOM 4785 C C . THR B 1 180 ? 11.289 -2.932 -13.406 1 86.12 180 THR B C 1
ATOM 4787 O O . THR B 1 180 ? 11.703 -1.849 -13.828 1 86.12 180 THR B O 1
ATOM 4790 N N . MET B 1 181 ? 12.062 -3.834 -12.922 1 91.44 181 MET B N 1
ATOM 4791 C CA . MET B 1 181 ? 13.5 -3.613 -12.797 1 91.44 181 MET B CA 1
ATOM 4792 C C . MET B 1 181 ? 14.141 -3.408 -14.164 1 91.44 181 MET B C 1
ATOM 4794 O O . MET B 1 181 ? 15.055 -2.6 -14.312 1 91.44 181 MET B O 1
ATOM 4798 N N . SER B 1 182 ? 13.617 -4.156 -15.148 1 84.19 182 SER B N 1
ATOM 4799 C CA . SER B 1 182 ? 14.141 -4.023 -16.5 1 84.19 182 SER B CA 1
ATOM 4800 C C . SER B 1 182 ? 13.828 -2.648 -17.078 1 84.19 182 SER B C 1
ATOM 4802 O O . SER B 1 182 ? 14.688 -2.025 -17.719 1 84.19 182 SER B O 1
ATOM 4804 N N . GLN B 1 183 ? 12.633 -2.182 -16.844 1 83.12 183 GLN B N 1
ATOM 4805 C CA . GLN B 1 183 ? 12.25 -0.864 -17.328 1 83.12 183 GLN B CA 1
ATOM 4806 C C . GLN B 1 183 ? 13.102 0.233 -16.703 1 83.12 183 GLN B C 1
ATOM 4808 O O . GLN B 1 183 ? 13.547 1.15 -17.406 1 83.12 183 GLN B O 1
ATOM 4813 N N . ILE B 1 184 ? 13.305 0.148 -15.438 1 91.88 184 ILE B N 1
ATOM 4814 C CA . ILE B 1 184 ? 14.125 1.132 -14.742 1 91.88 184 ILE B CA 1
ATOM 4815 C C . ILE B 1 184 ? 15.555 1.088 -15.273 1 91.88 184 ILE B C 1
ATOM 4817 O O . ILE B 1 184 ? 16.172 2.131 -15.492 1 91.88 184 ILE B O 1
ATOM 4821 N N . SER B 1 185 ? 16.047 -0.101 -15.508 1 91.5 185 SER B N 1
ATOM 4822 C CA . SER B 1 185 ? 17.391 -0.288 -16.016 1 91.5 185 SER B CA 1
ATOM 4823 C C . SER B 1 185 ? 17.562 0.346 -17.391 1 91.5 185 SER B C 1
ATOM 4825 O O . SER B 1 185 ? 18.578 0.993 -17.656 1 91.5 185 SER B O 1
ATOM 4827 N N . GLU B 1 186 ? 16.562 0.109 -18.219 1 85.5 186 GLU B N 1
ATOM 4828 C CA . GLU B 1 186 ? 16.609 0.717 -19.547 1 85.5 186 GLU B CA 1
ATOM 4829 C C . GLU B 1 186 ? 16.703 2.238 -19.453 1 85.5 186 GLU B C 1
ATOM 4831 O O . GLU B 1 186 ? 17.453 2.871 -20.188 1 85.5 186 GLU B O 1
ATOM 4836 N N . ARG B 1 187 ? 15.93 2.789 -18.578 1 88.31 187 ARG B N 1
ATOM 4837 C CA . ARG B 1 187 ? 15.922 4.238 -18.391 1 88.31 187 ARG B CA 1
ATOM 4838 C C . ARG B 1 187 ? 17.281 4.73 -17.891 1 88.31 187 ARG B C 1
ATOM 4840 O O . ARG B 1 187 ? 17.812 5.715 -18.406 1 88.31 187 ARG B O 1
ATOM 4847 N N . ILE B 1 188 ? 17.797 4.078 -16.922 1 94.75 188 ILE B N 1
ATOM 4848 C CA . ILE B 1 188 ? 19.078 4.434 -16.328 1 94.75 188 ILE B CA 1
ATOM 4849 C C . ILE B 1 188 ? 20.172 4.414 -17.406 1 94.75 188 ILE B C 1
ATOM 4851 O O . ILE B 1 188 ? 20.922 5.383 -17.562 1 94.75 188 ILE B O 1
ATOM 4855 N N . LEU B 1 189 ? 20.219 3.346 -18.156 1 90.12 189 LEU B N 1
ATOM 4856 C CA . LEU B 1 189 ? 21.25 3.166 -19.156 1 90.12 189 LEU B CA 1
ATOM 4857 C C . LEU B 1 189 ? 21.062 4.133 -20.328 1 90.12 189 LEU B C 1
ATOM 4859 O O . LEU B 1 189 ? 22.031 4.625 -20.906 1 90.12 189 LEU B O 1
ATOM 4863 N N . GLY B 1 190 ? 19.797 4.355 -20.641 1 89.5 190 GLY B N 1
ATOM 4864 C CA . GLY B 1 190 ? 19.5 5.336 -21.672 1 89.5 190 GLY B CA 1
ATOM 4865 C C . GLY B 1 190 ? 20.016 6.727 -21.344 1 89.5 190 GLY B C 1
ATOM 4866 O O . GLY B 1 190 ? 20.359 7.496 -22.25 1 89.5 190 GLY B O 1
ATOM 4867 N N . ALA B 1 191 ? 20.109 7.035 -20.109 1 93 191 ALA B N 1
ATOM 4868 C CA . ALA B 1 191 ? 20.609 8.328 -19.641 1 93 191 ALA B CA 1
ATOM 4869 C C . ALA B 1 191 ? 22.125 8.289 -19.422 1 93 191 ALA B C 1
ATOM 4871 O O . ALA B 1 191 ? 22.719 9.266 -18.969 1 93 191 ALA B O 1
ATOM 4872 N N . GLY B 1 192 ? 22.703 7.18 -19.688 1 94.06 192 GLY B N 1
ATOM 4873 C CA . GLY B 1 192 ? 24.141 7.027 -19.531 1 94.06 192 GLY B CA 1
ATOM 4874 C C . GLY B 1 192 ? 24.594 6.934 -18.078 1 94.06 192 GLY B C 1
ATOM 4875 O O . GLY B 1 192 ? 25.719 7.309 -17.75 1 94.06 192 GLY B O 1
ATOM 4876 N N . LYS B 1 193 ? 23.688 6.465 -17.219 1 96.56 193 LYS B N 1
ATOM 4877 C CA . LYS B 1 193 ? 23.969 6.406 -15.797 1 96.56 193 LYS B CA 1
ATOM 4878 C C . LYS B 1 193 ? 24 4.961 -15.297 1 96.56 193 LYS B C 1
ATOM 4880 O O . LYS B 1 193 ? 23.719 4.035 -16.062 1 96.56 193 LYS B O 1
ATOM 4885 N N . THR B 1 194 ? 24.547 4.785 -14.156 1 96.25 194 THR B N 1
ATOM 4886 C CA . THR B 1 194 ? 24.453 3.568 -13.359 1 96.25 194 THR B CA 1
ATOM 4887 C C . THR B 1 194 ? 24.25 3.902 -11.883 1 96.25 194 THR B C 1
ATOM 4889 O O . THR B 1 194 ? 24.484 5.031 -11.461 1 96.25 194 THR B O 1
ATOM 4892 N N . HIS B 1 195 ? 23.766 3 -11.133 1 96.94 195 HIS B N 1
ATOM 4893 C CA . HIS B 1 195 ? 23.547 3.205 -9.703 1 96.94 195 HIS B CA 1
ATOM 4894 C C . HIS B 1 195 ? 24.25 2.121 -8.883 1 96.94 195 HIS B C 1
ATOM 4896 O O . HIS B 1 195 ? 23.594 1.188 -8.406 1 96.94 195 HIS B O 1
ATOM 4902 N N . PRO B 1 196 ? 25.5 2.295 -8.594 1 95.56 196 PRO B N 1
ATOM 4903 C CA . PRO B 1 196 ? 26.328 1.26 -7.957 1 95.56 196 PRO B CA 1
ATOM 4904 C C . PRO B 1 196 ? 26.016 1.091 -6.473 1 95.56 196 PRO B C 1
ATOM 4906 O O . PRO B 1 196 ? 26.469 0.125 -5.852 1 95.56 196 PRO B O 1
ATOM 4909 N N . TYR B 1 197 ? 25.281 1.989 -5.844 1 94.06 197 TYR B N 1
ATOM 4910 C CA . TYR B 1 197 ? 25 1.889 -4.414 1 94.06 197 TYR B CA 1
ATOM 4911 C C . TYR B 1 197 ? 23.922 0.842 -4.145 1 94.06 197 TYR B C 1
ATOM 4913 O O . TYR B 1 197 ? 23.75 0.414 -3.002 1 94.06 197 TYR B O 1
ATOM 4921 N N . VAL B 1 198 ? 23.188 0.435 -5.207 1 98.31 198 VAL B N 1
ATOM 4922 C CA . VAL B 1 198 ? 22.234 -0.665 -5.043 1 98.31 198 VAL B CA 1
ATOM 4923 C C . VAL B 1 198 ? 23 -1.986 -4.938 1 98.31 198 VAL B C 1
ATOM 4925 O O . VAL B 1 198 ? 23.734 -2.367 -5.859 1 98.31 198 VAL B O 1
ATOM 4928 N N . ARG B 1 199 ? 22.797 -2.684 -3.904 1 98.12 199 ARG B N 1
ATOM 4929 C CA . ARG B 1 199 ? 23.609 -3.883 -3.707 1 98.12 199 ARG B CA 1
ATOM 4930 C C . ARG B 1 199 ? 22.781 -5.145 -3.914 1 98.12 199 ARG B C 1
ATOM 4932 O O . ARG B 1 199 ? 23.328 -6.23 -4.117 1 98.12 199 ARG B O 1
ATOM 4939 N N . LEU B 1 200 ? 21.453 -5.02 -3.785 1 98.06 200 LEU B N 1
ATOM 4940 C CA . LEU B 1 200 ? 20.562 -6.172 -3.924 1 98.06 200 LEU B CA 1
ATOM 4941 C C . LEU B 1 200 ? 19.391 -5.836 -4.82 1 98.06 200 LEU B C 1
ATOM 4943 O O . LEU B 1 200 ? 18.766 -4.785 -4.664 1 98.06 200 LEU B O 1
ATOM 4947 N N . LEU B 1 201 ? 19.109 -6.66 -5.785 1 97.56 201 LEU B N 1
ATOM 4948 C CA . LEU B 1 201 ? 17.859 -6.691 -6.539 1 97.56 201 LEU B CA 1
ATOM 4949 C C . LEU B 1 201 ? 17.062 -7.957 -6.227 1 97.56 201 LEU B C 1
ATOM 4951 O O . LEU B 1 201 ? 17.453 -9.055 -6.625 1 97.56 201 LEU B O 1
ATOM 4955 N N . LEU B 1 202 ? 15.977 -7.812 -5.516 1 98.06 202 LEU B N 1
ATOM 4956 C CA . LEU B 1 202 ? 15.164 -8.945 -5.086 1 98.06 202 LEU B CA 1
ATOM 4957 C C . LEU B 1 202 ? 13.828 -8.969 -5.824 1 98.06 202 LEU B C 1
ATOM 4959 O O . LEU B 1 202 ? 13.008 -8.062 -5.664 1 98.06 202 LEU B O 1
ATOM 4963 N N . PHE B 1 203 ? 13.609 -9.969 -6.605 1 93.88 203 PHE B N 1
ATOM 4964 C CA . PHE B 1 203 ? 12.414 -10.023 -7.441 1 93.88 203 PHE B CA 1
ATOM 4965 C C . PHE B 1 203 ? 11.484 -11.141 -6.988 1 93.88 203 PHE B C 1
ATOM 4967 O O . PHE B 1 203 ? 11.906 -12.055 -6.27 1 93.88 203 PHE B O 1
ATOM 4974 N N . SER B 1 204 ? 10.234 -11.031 -7.281 1 91.44 204 SER B N 1
ATOM 4975 C CA . SER B 1 204 ? 9.242 -12.07 -7.047 1 91.44 204 SER B CA 1
ATOM 4976 C C . SER B 1 204 ? 8.102 -11.984 -8.062 1 91.44 204 SER B C 1
ATOM 4978 O O . SER B 1 204 ? 7.953 -10.977 -8.75 1 91.44 204 SER B O 1
ATOM 4980 N N . GLY B 1 205 ? 7.398 -13.062 -8.195 1 81 205 GLY B N 1
ATOM 4981 C CA . GLY B 1 205 ? 6.16 -13.078 -8.945 1 81 205 GLY B CA 1
ATOM 4982 C C . GLY B 1 205 ? 6.363 -13.375 -10.422 1 81 205 GLY B C 1
ATOM 4983 O O . GLY B 1 205 ? 5.395 -13.523 -11.172 1 81 205 GLY B O 1
ATOM 4984 N N . GLU B 1 206 ? 7.652 -13.352 -10.836 1 74.38 206 GLU B N 1
ATOM 4985 C CA . GLU B 1 206 ? 7.984 -13.609 -12.234 1 74.38 206 GLU B CA 1
ATOM 4986 C C . GLU B 1 206 ? 9.219 -14.5 -12.359 1 74.38 206 GLU B C 1
ATOM 4988 O O . GLU B 1 206 ? 10.039 -14.562 -11.438 1 74.38 206 GLU B O 1
ATOM 4993 N N . ALA B 1 207 ? 9.227 -15.117 -13.492 1 74.38 207 ALA B N 1
ATOM 4994 C CA . ALA B 1 207 ? 10.461 -15.82 -13.805 1 74.38 207 ALA B CA 1
ATOM 4995 C C . ALA B 1 207 ? 11.57 -14.852 -14.203 1 74.38 207 ALA B C 1
ATOM 4997 O O . ALA B 1 207 ? 11.289 -13.727 -14.633 1 74.38 207 ALA B O 1
ATOM 4998 N N . PHE B 1 208 ? 12.742 -15.227 -13.922 1 76.69 208 PHE B N 1
ATOM 4999 C CA . PHE B 1 208 ? 13.93 -14.445 -14.258 1 76.69 208 PHE B CA 1
ATOM 5000 C C . PHE B 1 208 ? 14.664 -15.062 -15.445 1 76.69 208 PHE B C 1
ATOM 5002 O O . PHE B 1 208 ? 15.031 -16.234 -15.414 1 76.69 208 PHE B O 1
ATOM 5009 N N . TYR B 1 209 ? 14.773 -14.266 -16.484 1 67.81 209 TYR B N 1
ATOM 5010 C CA . TYR B 1 209 ? 15.383 -14.773 -17.719 1 67.81 209 TYR B CA 1
ATOM 5011 C C . TYR B 1 209 ? 16.766 -14.164 -17.938 1 67.81 209 TYR B C 1
ATOM 5013 O O . TYR B 1 209 ? 17.031 -13.039 -17.516 1 67.81 209 TYR B O 1
ATOM 5021 N N . ASP B 1 210 ? 17.641 -14.805 -18.656 1 64.62 210 ASP B N 1
ATOM 5022 C CA . ASP B 1 210 ? 19.031 -14.445 -18.875 1 64.62 210 ASP B CA 1
ATOM 5023 C C . ASP B 1 210 ? 19.141 -13.102 -19.594 1 64.62 210 ASP B C 1
ATOM 5025 O O . ASP B 1 210 ? 20.062 -12.32 -19.312 1 64.62 210 ASP B O 1
ATOM 5029 N N . ASP B 1 211 ? 18.328 -12.898 -20.547 1 63.94 211 ASP B N 1
ATOM 5030 C CA . ASP B 1 211 ? 18.422 -11.672 -21.328 1 63.94 211 ASP B CA 1
ATOM 5031 C C . ASP B 1 211 ? 18.172 -10.445 -20.453 1 63.94 211 ASP B C 1
ATOM 5033 O O . ASP B 1 211 ? 18.578 -9.328 -20.797 1 63.94 211 ASP B O 1
ATOM 5037 N N . GLN B 1 212 ? 17.484 -10.625 -19.359 1 75.38 212 GLN B N 1
ATOM 5038 C CA . GLN B 1 212 ? 17.219 -9.531 -18.438 1 75.38 212 GLN B CA 1
ATOM 5039 C C . GLN B 1 212 ? 18.391 -9.344 -17.469 1 75.38 212 GLN B C 1
ATOM 5041 O O . GLN B 1 212 ? 18.656 -8.227 -17.016 1 75.38 212 GLN B O 1
ATOM 5046 N N . ALA B 1 213 ? 19.094 -10.422 -17.234 1 80.31 213 ALA B N 1
ATOM 5047 C CA . ALA B 1 213 ? 20.188 -10.391 -16.281 1 80.31 213 ALA B CA 1
ATOM 5048 C C . ALA B 1 213 ? 21.266 -9.398 -16.703 1 80.31 213 ALA B C 1
ATOM 5050 O O . ALA B 1 213 ? 21.75 -8.609 -15.883 1 80.31 213 ALA B O 1
ATOM 5051 N N . GLY B 1 214 ? 21.672 -9.414 -17.938 1 79.94 214 GLY B N 1
ATOM 5052 C CA . GLY B 1 214 ? 22.688 -8.492 -18.438 1 79.94 214 GLY B CA 1
ATOM 5053 C C . GLY B 1 214 ? 22.281 -7.035 -18.297 1 79.94 214 GLY B C 1
ATOM 5054 O O . GLY B 1 214 ? 23.109 -6.195 -17.922 1 79.94 214 GLY B O 1
ATOM 5055 N N . LEU B 1 215 ? 21.016 -6.75 -18.609 1 82.62 215 LEU B N 1
ATOM 5056 C CA . LEU B 1 215 ? 20.484 -5.395 -18.516 1 82.62 215 LEU B CA 1
ATOM 5057 C C . LEU B 1 215 ? 20.531 -4.879 -17.078 1 82.62 215 LEU B C 1
ATOM 5059 O O . LEU B 1 215 ? 20.984 -3.754 -16.844 1 82.62 215 LEU B O 1
ATOM 5063 N N . LEU B 1 216 ? 20.094 -5.711 -16.125 1 91 216 LEU B N 1
ATOM 5064 C CA . LEU B 1 216 ? 20.078 -5.324 -14.719 1 91 216 LEU B CA 1
ATOM 5065 C C . LEU B 1 216 ? 21.5 -5.102 -14.203 1 91 216 LEU B C 1
ATOM 5067 O O . LEU B 1 216 ? 21.766 -4.117 -13.508 1 91 216 LEU B O 1
ATOM 5071 N N . LYS B 1 217 ? 22.438 -5.938 -14.602 1 91 217 LYS B N 1
ATOM 5072 C CA . LYS B 1 217 ? 23.828 -5.836 -14.148 1 91 217 LYS B CA 1
ATOM 5073 C C . LYS B 1 217 ? 24.484 -4.57 -14.695 1 91 217 LYS B C 1
ATOM 5075 O O . LYS B 1 217 ? 25.328 -3.971 -14.023 1 91 217 LYS B O 1
ATOM 5080 N N . ALA B 1 218 ? 24.109 -4.238 -15.852 1 91.5 218 ALA B N 1
ATOM 5081 C CA . ALA B 1 218 ? 24.688 -3.031 -16.453 1 91.5 218 ALA B CA 1
ATOM 5082 C C . ALA B 1 218 ? 24.234 -1.782 -15.703 1 91.5 218 ALA B C 1
ATOM 5084 O O . ALA B 1 218 ? 25.031 -0.875 -15.461 1 91.5 218 ALA B O 1
ATOM 5085 N N . ALA B 1 219 ? 22.984 -1.718 -15.328 1 95.25 219 ALA B N 1
ATOM 5086 C CA . ALA B 1 219 ? 22.422 -0.546 -14.664 1 95.25 219 ALA B CA 1
ATOM 5087 C C . ALA B 1 219 ? 22.797 -0.514 -13.188 1 95.25 219 ALA B C 1
ATOM 5089 O O . ALA B 1 219 ? 22.953 0.561 -12.609 1 95.25 219 ALA B O 1
ATOM 5090 N N . PHE B 1 220 ? 22.922 -1.67 -12.602 1 97.38 220 PHE B N 1
ATOM 5091 C CA . PHE B 1 220 ? 23.266 -1.841 -11.195 1 97.38 220 PHE B CA 1
ATOM 5092 C C . PHE B 1 220 ? 24.484 -2.736 -11.039 1 97.38 220 PHE B C 1
ATOM 5094 O O . PHE B 1 220 ? 24.375 -3.871 -10.57 1 97.38 220 PHE B O 1
ATOM 5101 N N . PRO B 1 221 ? 25.609 -2.227 -11.234 1 96.25 221 PRO B N 1
ATOM 5102 C CA . PRO B 1 221 ? 26.812 -3.047 -11.43 1 96.25 221 PRO B CA 1
ATOM 5103 C C . PRO B 1 221 ? 27.219 -3.801 -10.172 1 96.25 221 PRO B C 1
ATOM 5105 O O . PRO B 1 221 ? 27.891 -4.832 -10.25 1 96.25 221 PRO B O 1
ATOM 5108 N N . ASN B 1 222 ? 26.828 -3.35 -8.977 1 97.25 222 ASN B N 1
ATOM 5109 C CA . ASN B 1 222 ? 27.25 -4 -7.738 1 97.25 222 ASN B CA 1
ATOM 5110 C C . ASN B 1 222 ? 26.141 -4.871 -7.164 1 97.25 222 ASN B C 1
ATOM 5112 O O . ASN B 1 222 ? 26.312 -5.48 -6.105 1 97.25 222 ASN B O 1
ATOM 5116 N N . ALA B 1 223 ? 25.062 -5.012 -7.871 1 96.56 223 ALA B N 1
ATOM 5117 C CA . ALA B 1 223 ? 23.875 -5.645 -7.293 1 96.56 223 ALA B CA 1
ATOM 5118 C C . ALA B 1 223 ? 23.922 -7.156 -7.492 1 96.56 223 ALA B C 1
ATOM 5120 O O . ALA B 1 223 ? 24.266 -7.637 -8.57 1 96.56 223 ALA B O 1
ATOM 5121 N N . THR B 1 224 ? 23.656 -7.855 -6.43 1 95.06 224 THR B N 1
ATOM 5122 C CA . THR B 1 224 ? 23.312 -9.266 -6.531 1 95.06 224 THR B CA 1
ATOM 5123 C C . THR B 1 224 ? 21.828 -9.445 -6.809 1 95.06 224 THR B C 1
ATOM 5125 O O . THR B 1 224 ? 20.984 -8.805 -6.168 1 95.06 224 THR B O 1
ATOM 5128 N N . ILE B 1 225 ? 21.469 -10.258 -7.793 1 92.69 225 ILE B N 1
ATOM 5129 C CA . ILE B 1 225 ? 20.078 -10.508 -8.18 1 92.69 225 ILE B CA 1
ATOM 5130 C C . ILE B 1 225 ? 19.609 -11.836 -7.574 1 92.69 225 ILE B C 1
ATOM 5132 O O . ILE B 1 225 ? 20.234 -12.875 -7.781 1 92.69 225 ILE B O 1
ATOM 5136 N N . ARG B 1 226 ? 18.516 -11.789 -6.801 1 94.62 226 ARG B N 1
ATOM 5137 C CA . ARG B 1 226 ? 18 -12.992 -6.16 1 94.62 226 ARG B CA 1
ATOM 5138 C C . ARG B 1 226 ? 16.484 -13 -6.152 1 94.62 226 ARG B C 1
ATOM 5140 O O . ARG B 1 226 ? 15.852 -11.945 -6.191 1 94.62 226 ARG B O 1
ATOM 5147 N N . SER B 1 227 ? 15.945 -14.211 -6.199 1 94.88 227 SER B N 1
ATOM 5148 C CA . SER B 1 227 ? 14.523 -14.359 -5.922 1 94.88 227 SER B CA 1
ATOM 5149 C C . SER B 1 227 ? 14.219 -14.125 -4.445 1 94.88 227 SER B C 1
ATOM 5151 O O . SER B 1 227 ? 14.852 -14.719 -3.574 1 94.88 227 SER B O 1
ATOM 5153 N N . LEU B 1 228 ? 13.281 -13.266 -4.23 1 97 228 LEU B N 1
ATOM 5154 C CA . LEU B 1 228 ? 12.891 -12.93 -2.863 1 97 228 LEU B CA 1
ATOM 5155 C C . LEU B 1 228 ? 12.047 -14.039 -2.25 1 97 228 LEU B C 1
ATOM 5157 O O . LEU B 1 228 ? 12.102 -14.273 -1.042 1 97 228 LEU B O 1
ATOM 5161 N N . VAL B 1 229 ? 11.211 -14.617 -3.062 1 97.38 229 VAL B N 1
ATOM 5162 C CA . VAL B 1 229 ? 10.281 -15.648 -2.604 1 97.38 229 VAL B CA 1
ATOM 5163 C C . VAL B 1 229 ? 9.672 -16.375 -3.803 1 97.38 229 VAL B C 1
ATOM 5165 O O . VAL B 1 229 ? 9.461 -15.766 -4.859 1 97.38 229 VAL B O 1
ATOM 5168 N N . TYR B 1 230 ? 9.547 -17.594 -3.654 1 96.31 230 TYR B N 1
ATOM 5169 C CA . TYR B 1 230 ? 8.656 -18.344 -4.543 1 96.31 230 TYR B CA 1
ATOM 5170 C C . TYR B 1 230 ? 7.348 -18.672 -3.844 1 96.31 230 TYR B C 1
ATOM 5172 O O . TYR B 1 230 ? 7.344 -19.297 -2.781 1 96.31 230 TYR B O 1
ATOM 5180 N N . GLY B 1 231 ? 6.297 -18.188 -4.41 1 94.69 231 GLY B N 1
ATOM 5181 C CA . GLY B 1 231 ? 4.992 -18.422 -3.811 1 94.69 231 GLY B CA 1
ATOM 5182 C C . GLY B 1 231 ? 3.855 -17.797 -4.602 1 94.69 231 GLY B C 1
ATOM 5183 O O . GLY B 1 231 ? 4.047 -17.375 -5.746 1 94.69 231 GLY B O 1
ATOM 5184 N N . SER B 1 232 ? 2.676 -17.859 -4.09 1 91.75 232 SER B N 1
ATOM 5185 C CA . SER B 1 232 ? 1.46 -17.25 -4.625 1 91.75 232 SER B CA 1
ATOM 5186 C C . SER B 1 232 ? 0.534 -16.781 -3.506 1 91.75 232 SER B C 1
ATOM 5188 O O . SER B 1 232 ? 0.708 -17.172 -2.35 1 91.75 232 SER B O 1
ATOM 5190 N N . MET B 1 233 ? -0.348 -15.938 -3.84 1 91.75 233 MET B N 1
ATOM 5191 C CA . MET B 1 233 ? -1.282 -15.453 -2.826 1 91.75 233 MET B CA 1
ATOM 5192 C C . MET B 1 233 ? -2.16 -16.594 -2.312 1 91.75 233 MET B C 1
ATOM 5194 O O . MET B 1 233 ? -2.539 -16.609 -1.141 1 91.75 233 MET B O 1
ATOM 5198 N N . ASP B 1 234 ? -2.416 -17.562 -3.115 1 92.81 234 ASP B N 1
ATOM 5199 C CA . ASP B 1 234 ? -3.264 -18.688 -2.725 1 92.81 234 ASP B CA 1
ATOM 5200 C C . ASP B 1 234 ? -2.5 -19.672 -1.844 1 92.81 234 ASP B C 1
ATOM 5202 O O . ASP B 1 234 ? -2.947 -20.016 -0.745 1 92.81 234 ASP B O 1
ATOM 5206 N N . SER B 1 235 ? -1.327 -20 -2.271 1 95.62 235 SER B N 1
ATOM 5207 C CA . SER B 1 235 ? -0.587 -21.078 -1.62 1 95.62 235 SER B CA 1
ATOM 5208 C C . SER B 1 235 ? 0.293 -20.531 -0.497 1 95.62 235 SER B C 1
ATOM 5210 O O . SER B 1 235 ? 0.765 -21.297 0.349 1 95.62 235 SER B O 1
ATOM 5212 N N . GLY B 1 236 ? 0.554 -19.203 -0.493 1 96.75 236 GLY B N 1
ATOM 5213 C CA . GLY B 1 236 ? 1.479 -18.641 0.481 1 96.75 236 GLY B CA 1
ATOM 5214 C C . GLY B 1 236 ? 2.93 -18.75 0.05 1 96.75 236 GLY B C 1
ATOM 5215 O O . GLY B 1 236 ? 3.227 -18.766 -1.146 1 96.75 236 GLY B O 1
ATOM 5216 N N . VAL B 1 237 ? 3.803 -18.688 0.979 1 98.31 237 VAL B N 1
ATOM 5217 C CA . VAL B 1 237 ? 5.234 -18.812 0.73 1 98.31 237 VAL B CA 1
ATOM 5218 C C . VAL B 1 237 ? 5.609 -20.281 0.551 1 98.31 237 VAL B C 1
ATOM 5220 O O . VAL B 1 237 ? 5.617 -21.047 1.517 1 98.31 237 VAL B O 1
ATOM 5223 N N . ILE B 1 238 ? 5.945 -20.656 -0.658 1 98.25 238 ILE B N 1
ATOM 5224 C CA . ILE B 1 238 ? 6.246 -22.047 -0.974 1 98.25 238 ILE B CA 1
ATOM 5225 C C . ILE B 1 238 ? 7.738 -22.312 -0.789 1 98.25 238 ILE B C 1
ATOM 5227 O O . ILE B 1 238 ? 8.125 -23.297 -0.149 1 98.25 238 ILE B O 1
ATOM 5231 N N . GLY B 1 239 ? 8.5 -21.453 -1.368 1 98.31 239 GLY B N 1
ATOM 5232 C CA . GLY B 1 239 ? 9.953 -21.578 -1.303 1 98.31 239 GLY B CA 1
ATOM 5233 C C . GLY B 1 239 ? 10.625 -20.328 -0.79 1 98.31 239 GLY B C 1
ATOM 5234 O O . GLY B 1 239 ? 10.281 -19.219 -1.194 1 98.31 239 GLY B O 1
ATOM 5235 N N . LEU B 1 240 ? 11.562 -20.5 0.077 1 98.19 240 LEU B N 1
ATOM 5236 C CA . LEU B 1 240 ? 12.422 -19.438 0.578 1 98.19 240 LEU B CA 1
ATOM 5237 C C . LEU B 1 240 ? 13.719 -19.359 -0.224 1 98.19 240 LEU B C 1
ATOM 5239 O O . LEU B 1 240 ? 14.125 -20.344 -0.849 1 98.19 240 LEU B O 1
ATOM 5243 N N . PRO B 1 241 ? 14.305 -18.125 -0.197 1 97.31 241 PRO B N 1
ATOM 5244 C CA . PRO B 1 241 ? 15.695 -18.141 -0.666 1 97.31 241 PRO B CA 1
ATOM 5245 C C . PRO B 1 241 ? 16.562 -19.125 0.116 1 97.31 241 PRO B C 1
ATOM 5247 O O . PRO B 1 241 ? 16.438 -19.219 1.339 1 97.31 241 PRO B O 1
ATOM 5250 N N . PRO B 1 242 ? 17.359 -19.859 -0.627 1 96.62 242 PRO B N 1
ATOM 5251 C CA . PRO B 1 242 ? 18.219 -20.797 0.112 1 96.62 242 PRO B CA 1
ATOM 5252 C C . PRO B 1 242 ? 19.125 -20.094 1.121 1 96.62 242 PRO B C 1
ATOM 5254 O O . PRO B 1 242 ? 19.516 -18.938 0.905 1 96.62 242 PRO B O 1
ATOM 5257 N N . ALA B 1 243 ? 19.391 -20.766 2.154 1 92.38 243 ALA B N 1
ATOM 5258 C CA . ALA B 1 243 ? 20.406 -20.25 3.066 1 92.38 243 ALA B CA 1
ATOM 5259 C C . ALA B 1 243 ? 21.703 -19.953 2.32 1 92.38 243 ALA B C 1
ATOM 5261 O O . ALA B 1 243 ? 21.969 -20.531 1.267 1 92.38 243 ALA B O 1
ATOM 5262 N N . ALA B 1 244 ? 22.422 -19.047 2.904 1 87.19 244 ALA B N 1
ATOM 5263 C CA . ALA B 1 244 ? 23.625 -18.547 2.238 1 87.19 244 ALA B CA 1
ATOM 5264 C C . ALA B 1 244 ? 24.547 -19.688 1.843 1 87.19 244 ALA B C 1
ATOM 5266 O O . ALA B 1 244 ? 25.141 -19.672 0.757 1 87.19 244 ALA B O 1
ATOM 5267 N N . GLU B 1 245 ? 24.625 -20.688 2.664 1 90.06 245 GLU B N 1
ATOM 5268 C CA . GLU B 1 245 ? 25.531 -21.797 2.428 1 90.06 245 GLU B CA 1
ATOM 5269 C C . GLU B 1 245 ? 25.047 -22.688 1.282 1 90.06 245 GLU B C 1
ATOM 5271 O O . GLU B 1 245 ? 25.828 -23.469 0.732 1 90.06 245 GLU B O 1
ATOM 5276 N N . HIS B 1 246 ? 23.812 -22.547 0.942 1 90.38 246 HIS B N 1
ATOM 5277 C CA . HIS B 1 246 ? 23.234 -23.422 -0.077 1 90.38 246 HIS B CA 1
ATOM 5278 C C . HIS B 1 246 ? 22.969 -22.656 -1.367 1 90.38 246 HIS B C 1
ATOM 5280 O O . HIS B 1 246 ? 22.516 -23.25 -2.359 1 90.38 246 HIS B O 1
ATOM 5286 N N . TYR B 1 247 ? 23.172 -21.359 -1.337 1 86.94 247 TYR B N 1
ATOM 5287 C CA . TYR B 1 247 ? 22.891 -20.578 -2.533 1 86.94 247 TYR B CA 1
ATOM 5288 C C . TYR B 1 247 ? 24.062 -20.641 -3.51 1 86.94 247 TYR B C 1
ATOM 5290 O O . TYR B 1 247 ? 25.188 -20.312 -3.15 1 86.94 247 TYR B O 1
ATOM 5298 N N . THR B 1 248 ? 23.828 -21 -4.777 1 83.75 248 THR B N 1
ATOM 5299 C CA . THR B 1 248 ? 24.859 -21.203 -5.785 1 83.75 248 THR B CA 1
ATOM 5300 C C . THR B 1 248 ? 24.797 -20.109 -6.848 1 83.75 248 THR B C 1
ATOM 5302 O O . THR B 1 248 ? 25.312 -20.281 -7.953 1 83.75 248 THR B O 1
ATOM 5305 N N . GLY B 1 249 ? 23.984 -19.078 -6.609 1 85.19 249 GLY B N 1
ATOM 5306 C CA . GLY B 1 2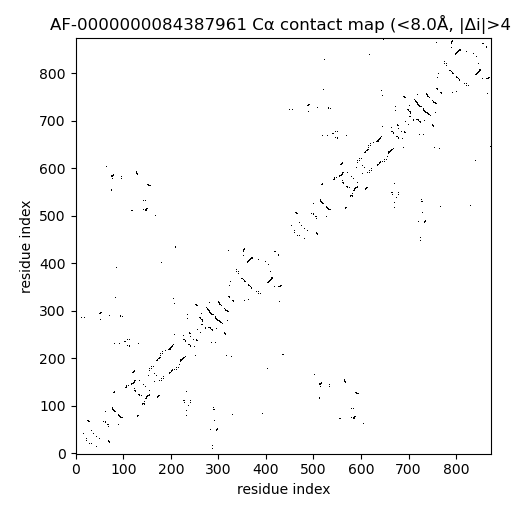49 ? 23.875 -18.016 -7.582 1 85.19 249 GLY B CA 1
ATOM 5307 C C . GLY B 1 249 ? 22.766 -18.219 -8.586 1 85.19 249 GLY B C 1
ATOM 5308 O O . GLY B 1 249 ? 22.531 -17.391 -9.461 1 85.19 249 GLY B O 1
ATOM 5309 N N . ASP B 1 250 ? 22 -19.359 -8.516 1 87.75 250 ASP B N 1
ATOM 5310 C CA . ASP B 1 250 ? 20.844 -19.656 -9.367 1 87.75 250 ASP B CA 1
ATOM 5311 C C . ASP B 1 250 ? 19.578 -19.031 -8.805 1 87.75 250 ASP B C 1
ATOM 5313 O O . ASP B 1 250 ? 19.031 -19.5 -7.797 1 87.75 250 ASP B O 1
ATOM 5317 N N . PRO B 1 251 ? 19.062 -18.016 -9.5 1 86.81 251 PRO B N 1
ATOM 5318 C CA . PRO B 1 251 ? 17.891 -17.312 -8.977 1 86.81 251 PRO B CA 1
ATOM 5319 C C . PRO B 1 251 ? 16.641 -18.188 -8.984 1 86.81 251 PRO B C 1
ATOM 5321 O O . PRO B 1 251 ? 15.617 -17.812 -8.398 1 86.81 251 PRO B O 1
ATOM 5324 N N . ARG B 1 252 ? 16.703 -19.406 -9.578 1 89.25 252 ARG B N 1
ATOM 5325 C CA . ARG B 1 252 ? 15.547 -20.297 -9.641 1 89.25 252 ARG B CA 1
ATOM 5326 C C . ARG B 1 252 ? 15.547 -21.266 -8.461 1 89.25 252 ARG B C 1
ATOM 5328 O O . ARG B 1 252 ? 14.57 -21.984 -8.242 1 89.25 252 ARG B O 1
ATOM 5335 N N . LEU B 1 253 ? 16.641 -21.297 -7.801 1 94.25 253 LEU B N 1
ATOM 5336 C CA . LEU B 1 253 ? 16.797 -22.234 -6.699 1 94.25 253 LEU B CA 1
ATOM 5337 C C . LEU B 1 253 ? 16.094 -21.719 -5.441 1 94.25 253 LEU B C 1
ATOM 5339 O O . LEU B 1 253 ? 16.281 -20.562 -5.055 1 94.25 253 LEU B O 1
ATOM 5343 N N . HIS B 1 254 ? 15.305 -22.562 -4.84 1 97.5 254 HIS B N 1
ATOM 5344 C CA . HIS B 1 254 ? 14.609 -22.25 -3.6 1 97.5 254 HIS B CA 1
ATOM 5345 C C . HIS B 1 254 ? 14.688 -23.422 -2.617 1 97.5 254 HIS B C 1
ATOM 5347 O O . HIS B 1 254 ? 15.078 -24.531 -2.992 1 97.5 254 HIS B O 1
ATOM 5353 N N . GLN B 1 255 ? 14.484 -23.125 -1.408 1 98.44 255 GLN B N 1
ATOM 5354 C CA . GLN B 1 255 ? 14.367 -24.109 -0.347 1 98.44 255 GLN B CA 1
ATOM 5355 C C . GLN B 1 255 ? 12.938 -24.172 0.193 1 98.44 255 GLN B C 1
ATOM 5357 O O . GLN B 1 255 ? 12.328 -23.141 0.466 1 98.44 255 GLN B O 1
ATOM 5362 N N . VAL B 1 256 ? 12.414 -25.344 0.312 1 98.44 256 VAL B N 1
ATOM 5363 C CA . VAL B 1 256 ? 11.039 -25.516 0.773 1 98.44 256 VAL B CA 1
ATOM 5364 C C . VAL B 1 256 ? 10.844 -24.797 2.107 1 98.44 256 VAL B C 1
ATOM 5366 O O . VAL B 1 256 ? 11.695 -24.891 2.996 1 98.44 256 VAL B O 1
ATOM 5369 N N . ASN B 1 257 ? 9.758 -24.062 2.229 1 98.06 257 ASN B N 1
ATOM 5370 C CA . ASN B 1 257 ? 9.383 -23.391 3.465 1 98.06 257 ASN B CA 1
ATOM 5371 C C . ASN B 1 257 ? 8.891 -24.375 4.516 1 98.06 257 ASN B C 1
ATOM 5373 O O . ASN B 1 257 ? 7.742 -24.297 4.957 1 98.06 257 ASN B O 1
ATOM 5377 N N . ASP B 1 258 ? 9.711 -25.266 4.898 1 95.19 258 ASP B N 1
ATOM 5378 C CA . ASP B 1 258 ? 9.438 -26.266 5.914 1 95.19 258 ASP B CA 1
ATOM 5379 C C . ASP B 1 258 ? 9.5 -25.672 7.316 1 95.19 258 ASP B C 1
ATOM 5381 O O . ASP B 1 258 ? 10.391 -24.891 7.625 1 95.19 258 ASP B O 1
ATOM 5385 N N . PRO B 1 259 ? 8.555 -25.938 8.18 1 95.06 259 PRO B N 1
ATOM 5386 C CA . PRO B 1 259 ? 7.484 -26.938 8.102 1 95.06 259 PRO B CA 1
ATOM 5387 C C . PRO B 1 259 ? 6.164 -26.359 7.609 1 95.06 259 PRO B C 1
ATOM 5389 O O . PRO B 1 259 ? 5.141 -27.047 7.605 1 95.06 259 PRO B O 1
ATOM 5392 N N . ASN B 1 260 ? 6.137 -25.141 7.176 1 96.06 260 ASN B N 1
ATOM 5393 C CA . ASN B 1 260 ? 4.883 -24.453 6.883 1 96.06 260 ASN B CA 1
ATOM 5394 C C . ASN B 1 260 ? 4.234 -25 5.613 1 96.06 260 ASN B C 1
ATOM 5396 O O . ASN B 1 260 ? 3.018 -24.891 5.438 1 96.06 260 ASN B O 1
ATOM 5400 N N . VAL B 1 261 ? 5.051 -25.594 4.727 1 97.38 261 VAL B N 1
ATOM 5401 C CA . VAL B 1 261 ? 4.547 -26.031 3.432 1 97.38 261 VAL B CA 1
ATOM 5402 C C . VAL B 1 261 ? 5.18 -27.375 3.072 1 97.38 261 VAL B C 1
ATOM 5404 O O . VAL B 1 261 ? 6.324 -27.656 3.439 1 97.38 261 VAL B O 1
ATOM 5407 N N . ILE B 1 262 ? 4.371 -28.172 2.438 1 97 262 ILE B N 1
ATOM 5408 C CA . ILE B 1 262 ? 4.844 -29.422 1.826 1 97 262 ILE B CA 1
ATOM 5409 C C . ILE B 1 262 ? 4.805 -29.281 0.305 1 97 262 ILE B C 1
ATOM 5411 O O . ILE B 1 262 ? 3.791 -28.875 -0.265 1 97 262 ILE B O 1
ATOM 5415 N N . VAL B 1 263 ? 5.949 -29.625 -0.322 1 97.81 263 VAL B N 1
ATOM 5416 C CA . VAL B 1 263 ? 6.051 -29.562 -1.776 1 97.81 263 VAL B CA 1
ATOM 5417 C C . VAL B 1 263 ? 6.133 -30.969 -2.352 1 97.81 263 VAL B C 1
ATOM 5419 O O . VAL B 1 263 ? 6.906 -31.797 -1.869 1 97.81 263 VAL B O 1
ATOM 5422 N N . GLU B 1 264 ? 5.293 -31.266 -3.262 1 97.5 264 GLU B N 1
ATOM 5423 C CA . GLU B 1 264 ? 5.379 -32.469 -4.086 1 97.5 264 GLU B CA 1
ATOM 5424 C C . GLU B 1 264 ? 5.688 -32.125 -5.539 1 97.5 264 GLU B C 1
ATOM 5426 O O . GLU B 1 264 ? 5.152 -31.141 -6.078 1 97.5 264 GLU B O 1
ATOM 5431 N N . ILE B 1 265 ? 6.586 -32.812 -6.074 1 96.81 265 ILE B N 1
ATOM 5432 C CA . ILE B 1 265 ? 6.812 -32.719 -7.512 1 96.81 265 ILE B CA 1
ATOM 5433 C C . ILE B 1 265 ? 6.266 -33.969 -8.203 1 96.81 265 ILE B C 1
ATOM 5435 O O . ILE B 1 265 ? 6.723 -35.094 -7.938 1 96.81 265 ILE B O 1
ATOM 5439 N N . VAL B 1 266 ? 5.293 -33.75 -9.055 1 95.25 266 VAL B N 1
ATOM 5440 C CA . VAL B 1 266 ? 4.586 -34.875 -9.695 1 95.25 266 VAL B CA 1
ATOM 5441 C C . VAL B 1 266 ? 5.047 -35 -11.141 1 95.25 266 VAL B C 1
ATOM 5443 O O . VAL B 1 266 ? 4.832 -34.094 -11.961 1 95.25 266 VAL B O 1
ATOM 5446 N N . ASN B 1 267 ? 5.617 -36.062 -11.461 1 91.69 267 ASN B N 1
ATOM 5447 C CA . ASN B 1 267 ? 6.184 -36.25 -12.797 1 91.69 267 ASN B CA 1
ATOM 5448 C C . ASN B 1 267 ? 5.102 -36.562 -13.828 1 91.69 267 ASN B C 1
ATOM 5450 O O . ASN B 1 267 ? 3.91 -36.469 -13.523 1 91.69 267 ASN B O 1
ATOM 5454 N N . GLU B 1 268 ? 5.484 -36.844 -15.023 1 84.56 268 GLU B N 1
ATOM 5455 C CA . GLU B 1 268 ? 4.57 -37 -16.156 1 84.56 268 GLU B CA 1
ATOM 5456 C C . GLU B 1 268 ? 3.689 -38.25 -15.961 1 84.56 268 GLU B C 1
ATOM 5458 O O . GLU B 1 268 ? 2.592 -38.312 -16.516 1 84.56 268 GLU B O 1
ATOM 5463 N N . ASP B 1 269 ? 4.145 -39.188 -15.133 1 87.5 269 ASP B N 1
ATOM 5464 C CA . ASP B 1 269 ? 3.395 -40.438 -14.883 1 87.5 269 ASP B CA 1
ATOM 5465 C C . ASP B 1 269 ? 2.402 -40.25 -13.734 1 87.5 269 ASP B C 1
ATOM 5467 O O . ASP B 1 269 ? 1.687 -41.188 -13.367 1 87.5 269 ASP B O 1
ATOM 5471 N N . GLY B 1 270 ? 2.426 -39.031 -13.172 1 89.94 270 GLY B N 1
ATOM 5472 C CA . GLY B 1 270 ? 1.507 -38.75 -12.078 1 89.94 270 GLY B CA 1
ATOM 5473 C C . GLY B 1 270 ? 2.039 -39.188 -10.727 1 89.94 270 GLY B C 1
ATOM 5474 O O . GLY B 1 270 ? 1.307 -39.156 -9.734 1 89.94 270 GLY B O 1
ATOM 5475 N N . GLU B 1 271 ? 3.305 -39.562 -10.711 1 93.56 271 GLU B N 1
ATOM 5476 C CA . GLU B 1 271 ? 3.918 -40.031 -9.469 1 93.56 271 GLU B CA 1
ATOM 5477 C C . GLU B 1 271 ? 4.727 -38.906 -8.812 1 93.56 271 GLU B C 1
ATOM 5479 O O . GLU B 1 271 ? 5.375 -38.125 -9.492 1 93.56 271 GLU B O 1
ATOM 5484 N N . VAL B 1 272 ? 4.656 -38.938 -7.496 1 96.12 272 VAL B N 1
ATOM 5485 C CA . VAL B 1 272 ? 5.484 -38 -6.75 1 96.12 272 VAL B CA 1
ATOM 5486 C C . VAL B 1 272 ? 6.941 -38.438 -6.793 1 96.12 272 VAL B C 1
ATOM 5488 O O . VAL B 1 272 ? 7.266 -39.562 -6.391 1 96.12 272 VAL B O 1
ATOM 5491 N N . THR B 1 273 ? 7.824 -37.594 -7.246 1 96.5 273 THR B N 1
ATOM 5492 C CA . THR B 1 273 ? 9.227 -37.969 -7.383 1 96.5 273 THR B CA 1
ATOM 5493 C C . THR B 1 273 ? 10.078 -37.281 -6.316 1 96.5 273 THR B C 1
ATOM 5495 O O . THR B 1 273 ? 9.766 -36.156 -5.895 1 96.5 273 THR B O 1
ATOM 5498 N N . ASN B 1 274 ? 11.117 -37.938 -5.863 1 96.19 274 ASN B N 1
ATOM 5499 C CA . ASN B 1 274 ? 12.156 -37.375 -5.016 1 96.19 274 ASN B CA 1
ATOM 5500 C C . ASN B 1 274 ? 13.531 -37.469 -5.664 1 96.19 274 ASN B C 1
ATOM 5502 O O . ASN B 1 274 ? 14.555 -37.344 -4.992 1 96.19 274 ASN B O 1
ATOM 5506 N N . VAL B 1 275 ? 13.547 -37.781 -6.969 1 96.5 275 VAL B N 1
ATOM 5507 C CA . VAL B 1 275 ? 14.797 -37.969 -7.707 1 96.5 275 VAL B CA 1
ATOM 5508 C C . VAL B 1 275 ? 15.328 -36.594 -8.156 1 96.5 275 VAL B C 1
ATOM 5510 O O . VAL B 1 275 ? 14.648 -35.875 -8.883 1 96.5 275 VAL B O 1
ATOM 5513 N N . PRO B 1 276 ? 16.531 -36.25 -7.73 1 96.94 276 PRO B N 1
ATOM 5514 C CA . PRO B 1 276 ? 17.094 -34.969 -8.18 1 96.94 276 PRO B CA 1
ATOM 5515 C C . PRO B 1 276 ? 17.125 -34.844 -9.703 1 96.94 276 PRO B C 1
ATOM 5517 O O . PRO B 1 276 ? 17.484 -35.812 -10.398 1 96.94 276 PRO B O 1
ATOM 5520 N N . GLY B 1 277 ? 16.625 -33.719 -10.156 1 94.94 277 GLY B N 1
ATOM 5521 C CA . GLY B 1 277 ? 16.703 -33.438 -11.578 1 94.94 277 GLY B CA 1
ATOM 5522 C C . GLY B 1 277 ? 15.445 -33.844 -12.336 1 94.94 277 GLY B C 1
ATOM 5523 O O . GLY B 1 277 ? 15.195 -33.344 -13.438 1 94.94 277 GLY B O 1
ATOM 5524 N N . GLU B 1 278 ? 14.695 -34.781 -11.789 1 95.69 278 GLU B N 1
ATOM 5525 C CA . GLU B 1 278 ? 13.453 -35.188 -12.461 1 95.69 278 GLU B CA 1
ATOM 5526 C C . GLU B 1 278 ? 12.422 -34.062 -12.383 1 95.69 278 GLU B C 1
ATOM 5528 O O . GLU B 1 278 ? 12.109 -33.562 -11.289 1 95.69 278 GLU B O 1
ATOM 5533 N N . GLU B 1 279 ? 11.93 -33.656 -13.539 1 92.12 279 GLU B N 1
ATOM 5534 C CA . GLU B 1 279 ? 11.016 -32.531 -13.617 1 92.12 279 GLU B CA 1
ATOM 5535 C C . GLU B 1 279 ? 9.57 -33 -13.422 1 92.12 279 GLU B C 1
ATOM 5537 O O . GLU B 1 279 ? 9.219 -34.125 -13.727 1 92.12 279 GLU B O 1
ATOM 5542 N N . GLY B 1 280 ? 8.758 -32.094 -12.961 1 92.56 280 GLY B N 1
ATOM 5543 C CA . GLY B 1 280 ? 7.34 -32.344 -12.789 1 92.56 280 GLY B CA 1
ATOM 5544 C C . GLY B 1 280 ? 6.566 -31.109 -12.344 1 92.56 280 GLY B C 1
ATOM 5545 O O . GLY B 1 280 ? 7.141 -30.031 -12.203 1 92.56 280 GLY B O 1
ATOM 5546 N N . SER B 1 281 ? 5.285 -31.328 -12.242 1 92.62 281 SER B N 1
ATOM 5547 C CA . SER B 1 281 ? 4.418 -30.266 -11.75 1 92.62 281 SER B CA 1
ATOM 5548 C C . SER B 1 281 ? 4.582 -30.078 -10.242 1 92.62 281 SER B C 1
ATOM 5550 O O . SER B 1 281 ? 4.637 -31.047 -9.492 1 92.62 281 SER B O 1
ATOM 5552 N N . LEU B 1 282 ? 4.711 -28.859 -9.859 1 94.88 282 LEU B N 1
ATOM 5553 C CA . LEU B 1 282 ? 4.855 -28.562 -8.438 1 94.88 282 LEU B CA 1
ATOM 5554 C C . LEU B 1 282 ? 3.492 -28.469 -7.762 1 94.88 282 LEU B C 1
ATOM 5556 O O . LEU B 1 282 ? 2.648 -27.672 -8.172 1 94.88 282 LEU B O 1
ATOM 5560 N N . VAL B 1 283 ? 3.232 -29.312 -6.789 1 96.44 283 VAL B N 1
ATOM 5561 C CA . VAL B 1 283 ? 1.991 -29.375 -6.023 1 96.44 283 VAL B CA 1
ATOM 5562 C C . VAL B 1 283 ? 2.258 -29 -4.57 1 96.44 283 VAL B C 1
ATOM 5564 O O . VAL B 1 283 ? 3.254 -29.422 -3.982 1 96.44 283 VAL B O 1
ATOM 5567 N N . VAL B 1 284 ? 1.349 -28.219 -3.99 1 97.62 284 VAL B N 1
ATOM 5568 C CA . VAL B 1 284 ? 1.649 -27.578 -2.709 1 97.62 284 VAL B CA 1
ATOM 5569 C C . VAL B 1 284 ? 0.563 -27.922 -1.693 1 97.62 284 VAL B C 1
ATOM 5571 O O . VAL B 1 284 ? -0.625 -27.938 -2.025 1 97.62 284 VAL B O 1
ATOM 5574 N N . THR B 1 285 ? 0.947 -28.25 -0.539 1 97.94 285 THR B N 1
ATOM 5575 C CA . THR B 1 285 ? 0.09 -28.281 0.642 1 97.94 285 THR B CA 1
ATOM 5576 C C . THR B 1 285 ? 0.59 -27.297 1.696 1 97.94 285 THR B C 1
ATOM 5578 O O . THR B 1 285 ? 1.72 -27.406 2.178 1 97.94 285 THR B O 1
ATOM 5581 N N . ASN B 1 286 ? -0.175 -26.266 1.986 1 97.69 286 ASN B N 1
ATOM 5582 C CA . ASN B 1 286 ? 0.153 -25.344 3.062 1 97.69 286 ASN B CA 1
ATOM 5583 C C . ASN B 1 286 ? -0.387 -25.828 4.406 1 97.69 286 ASN B C 1
ATOM 5585 O O . ASN B 1 286 ? -1.602 -25.891 4.602 1 97.69 286 ASN B O 1
ATOM 5589 N N . VAL B 1 287 ? 0.475 -26.047 5.363 1 95.56 287 VAL B N 1
ATOM 5590 C CA . VAL B 1 287 ? 0.12 -26.719 6.613 1 95.56 287 VAL B CA 1
ATOM 5591 C C . VAL B 1 287 ? -0.437 -25.703 7.605 1 95.56 287 VAL B C 1
ATOM 5593 O O . VAL B 1 287 ? -1.115 -26.062 8.562 1 95.56 287 VAL B O 1
ATOM 5596 N N . GLU B 1 288 ? -0.258 -24.453 7.336 1 94.44 288 GLU B N 1
ATOM 5597 C CA . GLU B 1 288 ? -0.643 -23.406 8.289 1 94.44 288 GLU B CA 1
ATOM 5598 C C . GLU B 1 288 ? -2.025 -22.859 7.969 1 94.44 288 GLU B C 1
ATOM 5600 O O . GLU B 1 288 ? -2.748 -22.422 8.867 1 94.44 288 GLU B O 1
ATOM 5605 N N . ARG B 1 289 ? -2.406 -22.875 6.734 1 96.25 289 ARG B N 1
ATOM 5606 C CA . ARG B 1 289 ? -3.65 -22.234 6.316 1 96.25 289 ARG B CA 1
ATOM 5607 C C . ARG B 1 289 ? -4.859 -23.047 6.766 1 96.25 289 ARG B C 1
ATOM 5609 O O . ARG B 1 289 ? -4.957 -24.25 6.469 1 96.25 289 ARG B O 1
ATOM 5616 N N . ARG B 1 290 ? -5.781 -22.406 7.465 1 97 290 ARG B N 1
ATOM 5617 C CA . ARG B 1 290 ? -6.973 -23.047 8 1 97 290 ARG B CA 1
ATOM 5618 C C . ARG B 1 290 ? -8.242 -22.438 7.418 1 97 290 ARG B C 1
ATOM 5620 O O . ARG B 1 290 ? -9.211 -23.141 7.148 1 97 290 ARG B O 1
ATOM 5627 N N . LEU B 1 291 ? -8.266 -21.141 7.219 1 97.94 291 LEU B N 1
ATOM 5628 C CA . LEU B 1 291 ? -9.461 -20.453 6.734 1 97.94 291 LEU B CA 1
ATOM 5629 C C . LEU B 1 291 ? -9.773 -20.859 5.297 1 97.94 291 LEU B C 1
ATOM 5631 O O . LEU B 1 291 ? -10.891 -21.266 4.996 1 97.94 291 LEU B O 1
ATOM 5635 N N . MET B 1 292 ? -8.812 -20.703 4.422 1 97.88 292 MET B N 1
ATOM 5636 C CA . MET B 1 292 ? -8.867 -21.188 3.043 1 97.88 292 MET B CA 1
ATOM 5637 C C . MET B 1 292 ? -7.785 -22.234 2.789 1 97.88 292 MET B C 1
ATOM 5639 O O . MET B 1 292 ? -6.711 -21.906 2.271 1 97.88 292 MET B O 1
ATOM 5643 N N . PRO B 1 293 ? -8.102 -23.469 3.062 1 97.81 293 PRO B N 1
ATOM 5644 C CA . PRO B 1 293 ? -7.074 -24.516 3.006 1 97.81 293 PRO B CA 1
ATOM 5645 C C . PRO B 1 293 ? -6.527 -24.734 1.597 1 97.81 293 PRO B C 1
ATOM 5647 O O . PRO B 1 293 ? -7.266 -24.594 0.618 1 97.81 293 PRO B O 1
ATOM 5650 N N . ILE B 1 294 ? -5.281 -25.016 1.541 1 97.94 294 ILE B N 1
ATOM 5651 C CA . ILE B 1 294 ? -4.555 -25.375 0.329 1 97.94 294 ILE B CA 1
ATOM 5652 C C . ILE B 1 294 ? -3.908 -26.75 0.503 1 97.94 294 ILE B C 1
ATOM 5654 O O . ILE B 1 294 ? -2.877 -26.875 1.166 1 97.94 294 ILE B O 1
ATOM 5658 N N . VAL B 1 295 ? -4.547 -27.766 -0.052 1 97.25 295 VAL B N 1
ATOM 5659 C CA . VAL B 1 295 ? -4.062 -29.125 0.081 1 97.25 295 VAL B CA 1
ATOM 5660 C C . VAL B 1 295 ? -3.883 -29.75 -1.303 1 97.25 295 VAL B C 1
ATOM 5662 O O . VAL B 1 295 ? -4.84 -29.859 -2.072 1 97.25 295 VAL B O 1
ATOM 5665 N N . ARG B 1 296 ? -2.6 -30.141 -1.582 1 97.12 296 ARG B N 1
ATOM 5666 C CA . ARG B 1 296 ? -2.197 -30.688 -2.873 1 97.12 296 ARG B CA 1
ATOM 5667 C C . ARG B 1 296 ? -2.715 -29.812 -4.02 1 97.12 296 ARG B C 1
ATOM 5669 O O . ARG B 1 296 ? -3.371 -30.328 -4.934 1 97.12 296 ARG B O 1
ATOM 5676 N N . TYR B 1 297 ? -2.484 -28.609 -3.896 1 96.81 297 TYR B N 1
ATOM 5677 C CA . TYR B 1 297 ? -2.869 -27.578 -4.844 1 96.81 297 TYR B CA 1
ATOM 5678 C C . TYR B 1 297 ? -1.792 -27.375 -5.902 1 96.81 297 TYR B C 1
ATOM 5680 O O . TYR B 1 297 ? -0.617 -27.188 -5.574 1 96.81 297 TYR B O 1
ATOM 5688 N N . PRO B 1 298 ? -2.188 -27.469 -7.18 1 93.56 298 PRO B N 1
ATOM 5689 C CA . PRO B 1 298 ? -1.19 -27.203 -8.219 1 93.56 298 PRO B CA 1
ATOM 5690 C C . PRO B 1 298 ? -0.743 -25.75 -8.25 1 93.56 298 PRO B C 1
ATOM 5692 O O . PRO B 1 298 ? -1.577 -24.844 -8.359 1 93.56 298 PRO B O 1
ATOM 5695 N N . SER B 1 299 ? 0.557 -25.531 -8.195 1 91.06 299 SER B N 1
ATOM 5696 C CA . SER B 1 299 ? 1.088 -24.172 -8.203 1 91.06 299 SER B CA 1
ATOM 5697 C C . SER B 1 299 ? 0.998 -23.547 -9.594 1 91.06 299 SER B C 1
ATOM 5699 O O . SER B 1 299 ? 1.042 -22.328 -9.734 1 91.06 299 SER B O 1
ATOM 5701 N N . GLY B 1 300 ? 0.922 -24.406 -10.57 1 85.44 300 GLY B N 1
ATOM 5702 C CA . GLY B 1 300 ? 0.97 -23.953 -11.953 1 85.44 300 GLY B CA 1
ATOM 5703 C C . GLY B 1 300 ? 2.379 -23.875 -12.508 1 85.44 300 GLY B C 1
ATOM 5704 O O . GLY B 1 300 ? 2.574 -23.562 -13.688 1 85.44 300 GLY B O 1
ATOM 5705 N N . ASP B 1 301 ? 3.363 -24.266 -11.75 1 86.19 301 ASP B N 1
ATOM 5706 C CA . ASP B 1 301 ? 4.762 -24.234 -12.172 1 86.19 301 ASP B CA 1
ATOM 5707 C C . ASP B 1 301 ? 5.363 -25.641 -12.188 1 86.19 301 ASP B C 1
ATOM 5709 O O . ASP B 1 301 ? 4.883 -26.531 -11.484 1 86.19 301 ASP B O 1
ATOM 5713 N N . ARG B 1 302 ? 6.375 -25.797 -13.008 1 89 302 ARG B N 1
ATOM 5714 C CA . ARG B 1 302 ? 7.188 -27 -13 1 89 302 ARG B CA 1
ATOM 5715 C C . ARG B 1 302 ? 8.445 -26.812 -12.164 1 89 302 ARG B C 1
ATOM 5717 O O . ARG B 1 302 ? 8.945 -25.688 -12.031 1 89 302 ARG B O 1
ATOM 5724 N N . ALA B 1 303 ? 8.891 -27.891 -11.609 1 94.38 303 ALA B N 1
ATOM 5725 C CA . ALA B 1 303 ? 10.086 -27.828 -10.766 1 94.38 303 ALA B CA 1
ATOM 5726 C C . ALA B 1 303 ? 10.836 -29.156 -10.773 1 94.38 303 ALA B C 1
ATOM 5728 O O . ALA B 1 303 ? 10.352 -30.156 -11.32 1 94.38 303 ALA B O 1
ATOM 5729 N N . ALA B 1 304 ? 12.047 -29.141 -10.32 1 95.94 304 ALA B N 1
ATOM 5730 C CA . ALA B 1 304 ? 12.875 -30.312 -10.094 1 95.94 304 ALA B CA 1
ATOM 5731 C C . ALA B 1 304 ? 13.656 -30.203 -8.789 1 95.94 304 ALA B C 1
ATOM 5733 O O . ALA B 1 304 ? 14.164 -29.125 -8.453 1 95.94 304 ALA B O 1
ATOM 5734 N N . TRP B 1 305 ? 13.742 -31.359 -8.102 1 97.81 305 TRP B N 1
ATOM 5735 C CA . TRP B 1 305 ? 14.578 -31.375 -6.91 1 97.81 305 TRP B CA 1
ATOM 5736 C C . TRP B 1 305 ? 16.047 -31.203 -7.281 1 97.81 305 TRP B C 1
ATOM 5738 O O . TRP B 1 305 ? 16.516 -31.797 -8.258 1 97.81 305 TRP B O 1
ATOM 5748 N N . VAL B 1 306 ? 16.719 -30.359 -6.559 1 97.12 306 VAL B N 1
ATOM 5749 C CA . VAL B 1 306 ? 18.188 -30.297 -6.609 1 97.12 306 VAL B CA 1
ATOM 5750 C C . VAL B 1 306 ? 18.766 -31.172 -5.504 1 97.12 306 VAL B C 1
ATOM 5752 O O . VAL B 1 306 ? 19.641 -32 -5.758 1 97.12 306 VAL B O 1
ATOM 5755 N N . ASP B 1 307 ? 18.281 -31.031 -4.32 1 97 307 ASP B N 1
ATOM 5756 C CA . ASP B 1 307 ? 18.594 -31.859 -3.158 1 97 307 ASP B CA 1
ATOM 5757 C C . ASP B 1 307 ? 17.391 -32 -2.244 1 97 307 ASP B C 1
ATOM 5759 O O . ASP B 1 307 ? 17.172 -31.188 -1.353 1 97 307 ASP B O 1
ATOM 5763 N N . PRO B 1 308 ? 16.625 -33.062 -2.445 1 96.19 308 PRO B N 1
ATOM 5764 C CA . PRO B 1 308 ? 15.406 -33.25 -1.665 1 96.19 308 PRO B CA 1
ATOM 5765 C C . PRO B 1 308 ? 15.672 -33.312 -0.163 1 96.19 308 PRO B C 1
ATOM 5767 O O . PRO B 1 308 ? 14.82 -32.906 0.64 1 96.19 308 PRO B O 1
ATOM 5770 N N . SER B 1 309 ? 16.828 -33.781 0.266 1 95.81 309 SER B N 1
ATOM 5771 C CA . SER B 1 309 ? 17.141 -33.906 1.686 1 95.81 309 SER B CA 1
ATOM 5772 C C . SER B 1 309 ? 17.281 -32.531 2.346 1 95.81 309 SER B C 1
ATOM 5774 O O . SER B 1 309 ? 17 -32.406 3.539 1 95.81 309 SER B O 1
ATOM 5776 N N . LEU B 1 310 ? 17.625 -31.531 1.56 1 96 310 LEU B N 1
ATOM 5777 C CA . LEU B 1 310 ? 17.75 -30.172 2.053 1 96 310 LEU B CA 1
ATOM 5778 C C . LEU B 1 310 ? 16.531 -29.328 1.672 1 96 310 LEU B C 1
ATOM 5780 O O . LEU B 1 310 ? 16.469 -28.141 1.993 1 96 310 LEU B O 1
ATOM 5784 N N . GLY B 1 311 ? 15.609 -29.984 0.948 1 97.56 311 GLY B N 1
ATOM 5785 C CA . GLY B 1 311 ? 14.438 -29.266 0.475 1 97.56 311 GLY B CA 1
ATOM 5786 C C . GLY B 1 311 ? 14.75 -28.266 -0.625 1 97.56 311 GLY B C 1
ATOM 5787 O O . GLY B 1 311 ? 14.031 -27.281 -0.792 1 97.56 311 GLY B O 1
ATOM 5788 N N . LEU B 1 312 ? 15.852 -28.469 -1.32 1 97.94 312 LEU B N 1
ATOM 5789 C CA . LEU B 1 312 ? 16.234 -27.562 -2.395 1 97.94 312 LEU B CA 1
ATOM 5790 C C . LEU B 1 312 ? 15.602 -27.969 -3.715 1 97.94 312 LEU B C 1
ATOM 5792 O O . LEU B 1 312 ? 15.727 -29.125 -4.137 1 97.94 312 LEU B O 1
ATOM 5796 N N . PHE B 1 313 ? 14.906 -27.062 -4.359 1 97.5 313 PHE B N 1
ATOM 5797 C CA . PHE B 1 313 ? 14.297 -27.328 -5.656 1 97.5 313 PHE B CA 1
ATOM 5798 C C . PHE B 1 313 ? 14.469 -26.141 -6.59 1 97.5 313 PHE B C 1
ATOM 5800 O O . PHE B 1 313 ? 14.633 -25.016 -6.137 1 97.5 313 PHE B O 1
ATOM 5807 N N . ARG B 1 314 ? 14.477 -26.438 -7.82 1 94.31 314 ARG B N 1
ATOM 5808 C CA . ARG B 1 314 ? 14.578 -25.422 -8.875 1 94.31 314 ARG B CA 1
ATOM 5809 C C . ARG B 1 314 ? 13.242 -25.234 -9.586 1 94.31 314 ARG B C 1
ATOM 5811 O O . ARG B 1 314 ? 12.609 -26.219 -9.992 1 94.31 314 ARG B O 1
ATOM 5818 N N . VAL B 1 315 ? 12.781 -23.969 -9.602 1 91.25 315 VAL B N 1
ATOM 5819 C CA . VAL B 1 315 ? 11.586 -23.672 -10.375 1 91.25 315 VAL B CA 1
ATOM 5820 C C . VAL B 1 315 ? 11.938 -23.562 -11.859 1 91.25 315 VAL B C 1
ATOM 5822 O O . VAL B 1 315 ? 12.906 -22.891 -12.227 1 91.25 315 VAL B O 1
ATOM 5825 N N . LEU B 1 316 ? 11.25 -24.219 -12.633 1 82 316 LEU B N 1
ATOM 5826 C CA . LEU B 1 316 ? 11.508 -24.25 -14.07 1 82 316 LEU B CA 1
ATOM 5827 C C . LEU B 1 316 ? 10.508 -23.391 -14.828 1 82 316 LEU B C 1
ATOM 5829 O O . LEU B 1 316 ? 10.273 -22.234 -14.469 1 82 316 LEU B O 1
ATOM 5833 N N . ASP B 1 317 ? 9.859 -23.859 -15.828 1 66.38 317 ASP B N 1
ATOM 5834 C CA . ASP B 1 317 ? 8.891 -23.125 -16.625 1 66.38 317 ASP B CA 1
ATOM 5835 C C . ASP B 1 317 ? 7.465 -23.375 -16.141 1 66.38 317 ASP B C 1
ATOM 5837 O O . ASP B 1 317 ? 7.266 -24.094 -15.148 1 66.38 317 ASP B O 1
ATOM 5841 N N . ARG B 1 318 ? 6.539 -22.469 -16.578 1 58.25 318 ARG B N 1
ATOM 5842 C CA . ARG B 1 318 ? 5.133 -22.609 -16.203 1 58.25 318 ARG B CA 1
ATOM 5843 C C . ARG B 1 318 ? 4.562 -23.922 -16.703 1 58.25 318 ARG B C 1
ATOM 5845 O O . ARG B 1 318 ? 5.023 -24.469 -17.719 1 58.25 318 ARG B O 1
ATOM 5852 N N . ASP B 1 319 ? 3.73 -24.328 -15.789 1 59.03 319 ASP B N 1
ATOM 5853 C CA . ASP B 1 319 ? 2.941 -25.484 -16.219 1 59.03 319 ASP B CA 1
ATOM 5854 C C . ASP B 1 319 ? 1.884 -25.062 -17.234 1 59.03 319 ASP B C 1
ATOM 5856 O O . ASP B 1 319 ? 1.633 -23.875 -17.438 1 59.03 319 ASP B O 1
ATOM 5860 N N . ARG B 1 320 ? 1.274 -25.891 -17.953 1 55.81 320 ARG B N 1
ATOM 5861 C CA . ARG B 1 320 ? 0.489 -25.906 -19.188 1 55.81 320 ARG B CA 1
ATOM 5862 C C . ARG B 1 320 ? -0.862 -25.219 -18.969 1 55.81 320 ARG B C 1
ATOM 5864 O O . ARG B 1 320 ? -1.655 -25.109 -19.906 1 55.81 320 ARG B O 1
ATOM 5871 N N . THR B 1 321 ? -1.141 -24.641 -17.688 1 54.19 321 THR B N 1
ATOM 5872 C CA . THR B 1 321 ? -2.543 -24.234 -17.641 1 54.19 321 THR B CA 1
ATOM 5873 C C . THR B 1 321 ? -2.664 -22.734 -17.391 1 54.19 321 THR B C 1
ATOM 5875 O O . THR B 1 321 ? -3.676 -22.125 -17.734 1 54.19 321 THR B O 1
ATOM 5878 N N . ALA B 1 322 ? -1.664 -22.031 -16.875 1 65 322 ALA B N 1
ATOM 5879 C CA . ALA B 1 322 ? -1.77 -20.609 -16.594 1 65 322 ALA B CA 1
ATOM 5880 C C . ALA B 1 322 ? -0.667 -19.828 -17.312 1 65 322 ALA B C 1
ATOM 5882 O O . ALA B 1 322 ? 0.475 -20.297 -17.391 1 65 322 ALA B O 1
ATOM 5883 N N . ILE B 1 323 ? -1.193 -18.797 -18.031 1 78.06 323 ILE B N 1
ATOM 5884 C CA . ILE B 1 323 ? -0.283 -17.906 -18.734 1 78.06 323 ILE B CA 1
ATOM 5885 C C . ILE B 1 323 ? 0.159 -16.766 -17.828 1 78.06 323 ILE B C 1
ATOM 5887 O O . ILE B 1 323 ? -0.676 -16.078 -17.25 1 78.06 323 ILE B O 1
ATOM 5891 N N . ARG B 1 324 ? 1.394 -16.688 -17.578 1 80.12 324 ARG B N 1
ATOM 5892 C CA . ARG B 1 324 ? 1.935 -15.586 -16.797 1 80.12 324 ARG B CA 1
ATOM 5893 C C . ARG B 1 324 ? 2.762 -14.648 -17.672 1 80.12 324 ARG B C 1
ATOM 5895 O O . ARG B 1 324 ? 3.719 -15.086 -18.328 1 80.12 324 ARG B O 1
ATOM 5902 N N . LEU B 1 325 ? 2.359 -13.398 -17.797 1 82.94 325 LEU B N 1
ATOM 5903 C CA . LEU B 1 325 ? 3.062 -12.336 -18.516 1 82.94 325 LEU B CA 1
ATOM 5904 C C . LEU B 1 325 ? 3.52 -11.25 -17.547 1 82.94 325 LEU B C 1
ATOM 5906 O O . LEU B 1 325 ? 2.764 -10.32 -17.25 1 82.94 325 LEU B O 1
ATOM 5910 N N . GLY B 1 326 ? 4.816 -11.391 -17.188 1 76.81 326 GLY B N 1
ATOM 5911 C CA . GLY B 1 326 ? 5.211 -10.508 -16.109 1 76.81 326 GLY B CA 1
ATOM 5912 C C . GLY B 1 326 ? 4.359 -10.672 -14.867 1 76.81 326 GLY B C 1
ATOM 5913 O O . GLY B 1 326 ? 4.191 -11.789 -14.359 1 76.81 326 GLY B O 1
ATOM 5914 N N . PRO B 1 327 ? 3.789 -9.602 -14.445 1 74.31 327 PRO B N 1
ATOM 5915 C CA . PRO B 1 327 ? 2.926 -9.695 -13.266 1 74.31 327 PRO B CA 1
ATOM 5916 C C . PRO B 1 327 ? 1.501 -10.125 -13.609 1 74.31 327 PRO B C 1
ATOM 5918 O O . PRO B 1 327 ? 0.692 -10.375 -12.711 1 74.31 327 PRO B O 1
ATOM 5921 N N . VAL B 1 328 ? 1.202 -10.273 -14.836 1 79.94 328 VAL B N 1
ATOM 5922 C CA . VAL B 1 328 ? -0.162 -10.539 -15.281 1 79.94 328 VAL B CA 1
ATOM 5923 C C . VAL B 1 328 ? -0.374 -12.039 -15.438 1 79.94 328 VAL B C 1
ATOM 5925 O O . VAL B 1 328 ? 0.441 -12.727 -16.062 1 79.94 328 VAL B O 1
ATOM 5928 N N . SER B 1 329 ? -1.397 -12.484 -14.82 1 79.44 329 SER B N 1
ATOM 5929 C CA . SER B 1 329 ? -1.793 -13.875 -14.992 1 79.44 329 SER B CA 1
ATOM 5930 C C . SER B 1 329 ? -3.064 -13.992 -15.82 1 79.44 329 SER B C 1
ATOM 5932 O O . SER B 1 329 ? -4.027 -13.25 -15.602 1 79.44 329 SER B O 1
ATOM 5934 N N . ILE B 1 330 ? -3 -14.805 -16.875 1 81.81 330 ILE B N 1
ATOM 5935 C CA . ILE B 1 330 ? -4.168 -15.062 -17.703 1 81.81 330 ILE B CA 1
ATOM 5936 C C . ILE B 1 330 ? -4.461 -16.562 -17.734 1 81.81 330 ILE B C 1
ATOM 5938 O O . ILE B 1 330 ? -3.596 -17.359 -18.109 1 81.81 330 ILE B O 1
ATOM 5942 N N . ASP B 1 331 ? -5.633 -16.875 -17.297 1 76.12 331 ASP B N 1
ATOM 5943 C CA . ASP B 1 331 ? -6.043 -18.281 -17.422 1 76.12 331 ASP B 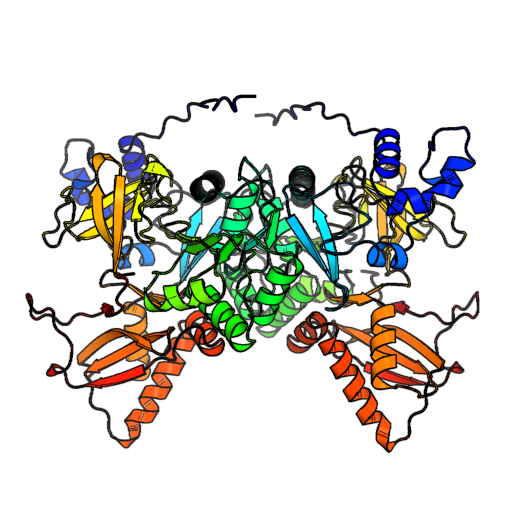CA 1
ATOM 5944 C C . ASP B 1 331 ? -6.41 -18.609 -18.875 1 76.12 331 ASP B C 1
ATOM 5946 O O . ASP B 1 331 ? -7.055 -17.812 -19.547 1 76.12 331 ASP B O 1
ATOM 5950 N N . PHE B 1 332 ? -5.977 -19.797 -19.25 1 78.5 332 PHE B N 1
ATOM 5951 C CA . PHE B 1 332 ? -6.273 -20.219 -20.609 1 78.5 332 PHE B CA 1
ATOM 5952 C C . PHE B 1 332 ? -7.781 -20.25 -20.859 1 78.5 332 PHE B C 1
ATOM 5954 O O . PHE B 1 332 ? -8.25 -19.938 -21.953 1 78.5 332 PHE B O 1
ATOM 5961 N N . VAL B 1 333 ? -8.539 -20.5 -19.812 1 72.56 333 VAL B N 1
ATOM 5962 C CA . VAL B 1 333 ? -9.992 -20.547 -19.938 1 72.56 333 VAL B CA 1
ATOM 5963 C C . VAL B 1 333 ? -10.516 -19.156 -20.297 1 72.56 333 VAL B C 1
ATOM 5965 O O . VAL B 1 333 ? -11.469 -19.031 -21.078 1 72.56 333 VAL B O 1
ATOM 5968 N N . HIS B 1 334 ? -9.859 -18.219 -19.75 1 77.56 334 HIS B N 1
ATOM 5969 C CA . HIS B 1 334 ? -10.281 -16.859 -20.047 1 77.56 334 HIS B CA 1
ATOM 5970 C C . HIS B 1 334 ? -9.922 -16.469 -21.484 1 77.56 334 HIS B C 1
ATOM 5972 O O . HIS B 1 334 ? -10.68 -15.75 -22.141 1 77.56 334 HIS B O 1
ATOM 5978 N N . LEU B 1 335 ? -8.805 -16.891 -21.906 1 83.94 335 LEU B N 1
ATOM 5979 C CA . LEU B 1 335 ? -8.414 -16.656 -23.297 1 83.94 335 LEU B CA 1
ATOM 5980 C C . LEU B 1 335 ? -9.391 -17.312 -24.266 1 83.94 335 LEU B C 1
ATOM 5982 O O . LEU B 1 335 ? -9.742 -16.75 -25.297 1 83.94 335 LEU B O 1
ATOM 5986 N N . ARG B 1 336 ? -9.852 -18.469 -23.891 1 80.5 336 ARG B N 1
ATOM 5987 C CA . ARG B 1 336 ? -10.836 -19.188 -24.688 1 80.5 336 ARG B CA 1
ATOM 5988 C C . ARG B 1 336 ? -12.148 -18.406 -24.75 1 80.5 336 ARG B C 1
ATOM 5990 O O . ARG B 1 336 ? -12.789 -18.344 -25.812 1 80.5 336 ARG B O 1
ATOM 5997 N N . LYS B 1 337 ? -12.5 -17.859 -23.656 1 81.31 337 LYS B N 1
ATOM 5998 C CA . LYS B 1 337 ? -13.734 -17.078 -23.594 1 81.31 337 LYS B CA 1
ATOM 5999 C C . LYS B 1 337 ? -13.633 -15.82 -24.453 1 81.31 337 LYS B C 1
ATOM 6001 O O . LYS B 1 337 ? -14.594 -15.438 -25.109 1 81.31 337 LYS B O 1
ATOM 6006 N N . VAL B 1 338 ? -12.523 -15.195 -24.375 1 88.62 338 VAL B N 1
ATOM 6007 C CA . VAL B 1 338 ? -12.273 -14.023 -25.188 1 88.62 338 VAL B CA 1
ATOM 6008 C C . VAL B 1 338 ? -12.422 -14.383 -26.672 1 88.62 338 VAL B C 1
ATOM 6010 O O . VAL B 1 338 ? -13.102 -13.68 -27.422 1 88.62 338 VAL B O 1
ATOM 6013 N N . ALA B 1 339 ? -11.844 -15.5 -27.109 1 88.81 339 ALA B N 1
ATOM 6014 C CA . ALA B 1 339 ? -11.914 -15.945 -28.484 1 88.81 339 ALA B CA 1
ATOM 6015 C C . ALA B 1 339 ? -13.352 -16.281 -28.875 1 88.81 339 ALA B C 1
ATOM 6017 O O . ALA B 1 339 ? -13.812 -15.906 -29.969 1 88.81 339 ALA B O 1
ATOM 6018 N N . SER B 1 340 ? -14.039 -16.891 -27.938 1 85.69 340 SER B N 1
ATOM 6019 C CA . SER B 1 340 ? -15.422 -17.281 -28.219 1 85.69 340 SER B CA 1
ATOM 6020 C C . SER B 1 340 ? -16.312 -16.062 -28.359 1 85.69 340 SER B C 1
ATOM 6022 O O . SER B 1 340 ? -17.219 -16.047 -29.203 1 85.69 340 SER B O 1
ATOM 6024 N N . THR B 1 341 ? -16.094 -15.094 -27.547 1 87.62 341 THR B N 1
ATOM 6025 C CA . THR B 1 341 ? -16.891 -13.875 -27.578 1 87.62 341 THR B CA 1
ATOM 6026 C C . THR B 1 341 ? -16.719 -13.141 -28.906 1 87.62 341 THR B C 1
ATOM 6028 O O . THR B 1 341 ? -17.688 -12.68 -29.5 1 87.62 341 THR B O 1
ATOM 6031 N N . VAL B 1 342 ? -15.523 -13.062 -29.359 1 91.31 342 VAL B N 1
ATOM 6032 C CA . VAL B 1 342 ? -15.211 -12.266 -30.531 1 91.31 342 VAL B CA 1
ATOM 6033 C C . VAL B 1 342 ? -15.539 -13.055 -31.797 1 91.31 342 VAL B C 1
ATOM 6035 O O . VAL B 1 342 ? -16.094 -12.508 -32.75 1 91.31 342 VAL B O 1
ATOM 6038 N N . LEU B 1 343 ? -15.281 -14.359 -31.828 1 88.44 343 LEU B N 1
ATOM 6039 C CA . LEU B 1 343 ? -15.438 -15.156 -33.031 1 88.44 343 LEU B CA 1
ATOM 6040 C C . LEU B 1 343 ? -16.859 -15.688 -33.188 1 88.44 343 LEU B C 1
ATOM 6042 O O . LEU B 1 343 ? -17.297 -16.062 -34.281 1 88.44 343 LEU B O 1
ATOM 6046 N N . GLY B 1 344 ? -17.547 -15.68 -31.984 1 81.56 344 GLY B N 1
ATOM 6047 C CA . GLY B 1 344 ? -18.922 -16.125 -32.031 1 81.56 344 GLY B CA 1
ATOM 6048 C C . GLY B 1 344 ? -19.078 -17.562 -32.469 1 81.56 344 GLY B C 1
ATOM 6049 O O . GLY B 1 344 ? -18.438 -18.469 -31.938 1 81.56 344 GLY B O 1
ATOM 6050 N N . ASP B 1 345 ? -19.906 -17.734 -33.594 1 76.12 345 ASP B N 1
ATOM 6051 C CA . ASP B 1 345 ? -20.234 -19.078 -34.062 1 76.12 345 ASP B CA 1
ATOM 6052 C C . ASP B 1 345 ? -19.266 -19.516 -35.156 1 76.12 345 ASP B C 1
ATOM 6054 O O . ASP B 1 345 ? -19.5 -20.531 -35.812 1 76.12 345 ASP B O 1
ATOM 6058 N N . ARG B 1 346 ? -18.297 -18.797 -35.344 1 78.75 346 ARG B N 1
ATOM 6059 C CA . ARG B 1 346 ? -17.312 -19.188 -36.344 1 78.75 346 ARG B CA 1
ATOM 6060 C C . ARG B 1 346 ? -16.641 -20.516 -35.969 1 78.75 346 ARG B C 1
ATOM 6062 O O . ARG B 1 346 ? -16.484 -20.828 -34.781 1 78.75 346 ARG B O 1
ATOM 6069 N N . PRO B 1 347 ? -16.375 -21.328 -36.938 1 74.81 347 PRO B N 1
ATOM 6070 C CA . PRO B 1 347 ? -15.805 -22.656 -36.656 1 74.81 347 PRO B CA 1
ATOM 6071 C C . PRO B 1 347 ? -14.352 -22.578 -36.188 1 74.81 347 PRO B C 1
ATOM 6073 O O . PRO B 1 347 ? -13.438 -22.797 -37 1 74.81 347 PRO B O 1
ATOM 6076 N N . VAL B 1 348 ? -14.125 -22.281 -34.969 1 73.69 348 VAL B N 1
ATOM 6077 C CA . VAL B 1 348 ? -12.789 -22.234 -34.375 1 73.69 348 VAL B CA 1
ATOM 6078 C C . VAL B 1 348 ? -12.383 -23.625 -33.906 1 73.69 348 VAL B C 1
ATOM 6080 O O . VAL B 1 348 ? -13.094 -24.266 -33.125 1 73.69 348 VAL B O 1
ATOM 6083 N N . GLY B 1 349 ? -11.336 -24.188 -34.531 1 63.47 349 GLY B N 1
ATOM 6084 C CA . GLY B 1 349 ? -10.875 -25.516 -34.156 1 63.47 349 GLY B CA 1
ATOM 6085 C C . GLY B 1 349 ? -10.289 -25.578 -32.75 1 63.47 349 GLY B C 1
ATOM 6086 O O . GLY B 1 349 ? -10.789 -26.312 -31.906 1 63.47 349 GLY B O 1
ATOM 6087 N N . ARG B 1 350 ? -9.094 -24.953 -32.625 1 77.31 350 ARG B N 1
ATOM 6088 C CA . ARG B 1 350 ? -8.352 -25 -31.391 1 77.31 350 ARG B CA 1
ATOM 6089 C C . ARG B 1 350 ? -7.621 -23.672 -31.125 1 77.31 350 ARG B C 1
ATOM 6091 O O . ARG B 1 350 ? -7.41 -22.891 -32.062 1 77.31 350 ARG B O 1
ATOM 6098 N N . LEU B 1 351 ? -7.473 -23.422 -29.891 1 86.44 351 LEU B N 1
ATOM 6099 C CA . LEU B 1 351 ? -6.73 -22.25 -29.438 1 86.44 351 LEU B CA 1
ATOM 6100 C C . LEU B 1 351 ? -5.43 -22.656 -28.766 1 86.44 351 LEU B C 1
ATOM 6102 O O . LEU B 1 351 ? -5.398 -23.641 -28.016 1 86.44 351 LEU B O 1
ATOM 6106 N N . GLN B 1 352 ? -4.379 -21.969 -29.125 1 86.75 352 GLN B N 1
ATOM 6107 C CA . GLN B 1 352 ? -3.088 -22.172 -28.469 1 86.75 352 GLN B CA 1
ATOM 6108 C C . GLN B 1 352 ? -2.457 -20.844 -28.062 1 86.75 352 GLN B C 1
ATOM 6110 O O . GLN B 1 352 ? -2.49 -19.875 -28.812 1 86.75 352 GLN B O 1
ATOM 6115 N N . ALA B 1 353 ? -2.002 -20.797 -26.859 1 89.94 353 ALA B N 1
ATOM 6116 C CA . ALA B 1 353 ? -1.268 -19.625 -26.375 1 89.94 353 ALA B CA 1
ATOM 6117 C C . ALA B 1 353 ? 0.235 -19.891 -26.359 1 89.94 353 ALA B C 1
ATOM 6119 O O . ALA B 1 353 ? 0.693 -20.875 -25.781 1 89.94 353 ALA B O 1
ATOM 6120 N N . VAL B 1 354 ? 0.916 -19.062 -27.094 1 88.44 354 VAL B N 1
ATOM 6121 C CA . VAL B 1 354 ? 2.371 -19.172 -27.125 1 88.44 354 VAL B CA 1
ATOM 6122 C C . VAL B 1 354 ? 2.99 -17.938 -26.453 1 88.44 354 VAL B C 1
ATOM 6124 O O . VAL B 1 354 ? 2.67 -16.812 -26.812 1 88.44 354 VAL B O 1
ATOM 6127 N N . VAL B 1 355 ? 3.707 -18.266 -25.469 1 89.19 355 VAL B N 1
ATOM 6128 C CA . VAL B 1 355 ? 4.367 -17.172 -24.781 1 89.19 355 VAL B CA 1
ATOM 6129 C C . VAL B 1 355 ? 5.84 -17.109 -25.172 1 89.19 355 VAL B C 1
ATOM 6131 O O . VAL B 1 355 ? 6.551 -18.125 -25.094 1 89.19 355 VAL B O 1
ATOM 6134 N N . THR B 1 356 ? 6.289 -16.031 -25.734 1 88.62 356 THR B N 1
ATOM 6135 C CA . THR B 1 356 ? 7.672 -15.766 -26.109 1 88.62 356 THR B CA 1
ATOM 6136 C C . THR B 1 356 ? 8.141 -14.43 -25.531 1 88.62 356 THR B C 1
ATOM 6138 O O . THR B 1 356 ? 7.547 -13.914 -24.594 1 88.62 356 THR B O 1
ATOM 6141 N N . ARG B 1 357 ? 9.344 -14.062 -25.891 1 88.06 357 ARG B N 1
ATOM 6142 C CA . ARG B 1 357 ? 9.875 -12.758 -25.516 1 88.06 357 ARG B CA 1
ATOM 6143 C C . ARG B 1 357 ? 10.266 -11.945 -26.734 1 88.06 357 ARG B C 1
ATOM 6145 O O . ARG B 1 357 ? 10.766 -12.492 -27.719 1 88.06 357 ARG B O 1
ATOM 6152 N N . GLU B 1 358 ? 9.945 -10.719 -26.781 1 87.88 358 GLU B N 1
ATOM 6153 C CA . GLU B 1 358 ? 10.344 -9.742 -27.797 1 87.88 358 GLU B CA 1
ATOM 6154 C C . GLU B 1 358 ? 10.703 -8.406 -27.156 1 87.88 358 GLU B C 1
ATOM 6156 O O . GLU B 1 358 ? 9.945 -7.867 -26.359 1 87.88 358 GLU B O 1
ATOM 6161 N N . ASP B 1 359 ? 11.844 -7.895 -27.406 1 85.19 359 ASP B N 1
ATOM 6162 C CA . ASP B 1 359 ? 12.336 -6.625 -26.891 1 85.19 359 ASP B CA 1
ATOM 6163 C C . ASP B 1 359 ? 12.398 -6.656 -25.359 1 85.19 359 ASP B C 1
ATOM 6165 O O . ASP B 1 359 ? 11.961 -5.711 -24.688 1 85.19 359 ASP B O 1
ATOM 6169 N N . ARG B 1 360 ? 12.75 -7.836 -24.797 1 78.62 360 ARG B N 1
ATOM 6170 C CA . ARG B 1 360 ? 12.992 -8.07 -23.375 1 78.62 360 ARG B CA 1
ATOM 6171 C C . ARG B 1 360 ? 11.688 -8.008 -22.578 1 78.62 360 ARG B C 1
ATOM 6173 O O . ARG B 1 360 ? 11.703 -7.77 -21.375 1 78.62 360 ARG B O 1
ATOM 6180 N N . LYS B 1 361 ? 10.578 -8.078 -23.344 1 87.75 361 LYS B N 1
ATOM 6181 C CA . LYS B 1 361 ? 9.258 -8.117 -22.719 1 87.75 361 LYS B CA 1
ATOM 6182 C C . LYS B 1 361 ? 8.5 -9.383 -23.125 1 87.75 361 LYS B C 1
ATOM 6184 O O . LYS B 1 361 ? 8.703 -9.914 -24.219 1 87.75 361 LYS B O 1
ATOM 6189 N N . ASP B 1 362 ? 7.641 -9.844 -22.234 1 88.5 362 ASP B N 1
ATOM 6190 C CA . ASP B 1 362 ? 6.824 -11.016 -22.547 1 88.5 362 ASP B CA 1
ATOM 6191 C C . ASP B 1 362 ? 5.852 -10.727 -23.688 1 88.5 362 ASP B C 1
ATOM 6193 O O . ASP B 1 362 ? 5.301 -9.625 -23.766 1 88.5 362 ASP B O 1
ATOM 6197 N N . LEU B 1 363 ? 5.719 -11.672 -24.594 1 92.75 363 LEU B N 1
ATOM 6198 C CA . LEU B 1 363 ? 4.781 -11.594 -25.703 1 92.75 363 LEU B CA 1
ATOM 6199 C C . LEU B 1 363 ? 3.848 -12.797 -25.719 1 92.75 363 LEU B C 1
ATOM 6201 O O . LEU B 1 363 ? 4.305 -13.945 -25.719 1 92.75 363 LEU B O 1
ATOM 6205 N N . LEU B 1 364 ? 2.574 -12.484 -25.609 1 93.56 364 LEU B N 1
ATOM 6206 C CA . LEU B 1 364 ? 1.568 -13.531 -25.766 1 93.56 364 LEU B CA 1
ATOM 6207 C C . LEU B 1 364 ? 1.058 -13.578 -27.203 1 93.56 364 LEU B C 1
ATOM 6209 O O . LEU B 1 364 ? 0.562 -12.586 -27.734 1 93.56 364 LEU B O 1
ATOM 6213 N N . THR B 1 365 ? 1.249 -14.68 -27.828 1 93.88 365 THR B N 1
ATOM 6214 C CA . THR B 1 365 ? 0.649 -14.938 -29.141 1 93.88 365 THR B CA 1
ATOM 6215 C C . THR B 1 365 ? -0.466 -15.977 -29.016 1 93.88 365 THR B C 1
ATOM 6217 O O . THR B 1 365 ? -0.243 -17.078 -28.531 1 93.88 365 THR B O 1
ATOM 6220 N N . VAL B 1 366 ? -1.573 -15.57 -29.406 1 93.56 366 VAL B N 1
ATOM 6221 C CA . VAL B 1 366 ? -2.689 -16.516 -29.453 1 93.56 366 VAL B CA 1
ATOM 6222 C C . VAL B 1 366 ? -2.877 -17.031 -30.875 1 93.56 366 VAL B C 1
ATOM 6224 O O . VAL B 1 366 ? -3.234 -16.266 -31.781 1 93.56 366 VAL B O 1
ATOM 6227 N N . ASN B 1 367 ? -2.639 -18.344 -31.016 1 91.81 367 ASN B N 1
ATOM 6228 C CA . ASN B 1 367 ? -2.875 -19.016 -32.281 1 91.81 367 ASN B CA 1
ATOM 6229 C C . ASN B 1 367 ? -4.285 -19.609 -32.344 1 91.81 367 ASN B C 1
ATOM 6231 O O . ASN B 1 367 ? -4.688 -20.375 -31.484 1 91.81 367 ASN B O 1
ATOM 6235 N N . ILE B 1 368 ? -4.984 -19.203 -33.312 1 90.25 368 ILE B N 1
ATOM 6236 C CA . ILE B 1 368 ? -6.352 -19.672 -33.5 1 90.25 368 ILE B CA 1
ATOM 6237 C C . ILE B 1 368 ? -6.465 -20.453 -34.812 1 90.25 368 ILE B C 1
ATOM 6239 O O . ILE B 1 368 ? -6.141 -19.938 -35.875 1 90.25 368 ILE B O 1
ATOM 6243 N N . ALA B 1 369 ? -6.918 -21.688 -34.625 1 85.81 369 ALA B N 1
ATOM 6244 C CA . ALA B 1 369 ? -7.137 -22.516 -35.812 1 85.81 369 ALA B CA 1
ATOM 6245 C C . ALA B 1 369 ? -8.406 -22.094 -36.531 1 85.81 369 ALA B C 1
ATOM 6247 O O . ALA B 1 369 ? -9.453 -22.719 -36.375 1 85.81 369 ALA B O 1
ATOM 6248 N N . TYR B 1 370 ? -8.266 -21.078 -37.281 1 84.94 370 TYR B N 1
ATOM 6249 C CA . TYR B 1 370 ? -9.344 -20.469 -38.031 1 84.94 370 TYR B CA 1
ATOM 6250 C C . TYR B 1 370 ? -8.781 -19.641 -39.188 1 84.94 370 TYR B C 1
ATOM 6252 O O . TYR B 1 370 ? -7.723 -19.031 -39.062 1 84.94 370 TYR B O 1
ATOM 6260 N N . THR B 1 371 ? -9.453 -19.703 -40.375 1 84.69 371 THR B N 1
ATOM 6261 C CA . THR B 1 371 ? -9.047 -18.891 -41.5 1 84.69 371 THR B CA 1
ATOM 6262 C C . THR B 1 371 ? -10.086 -17.812 -41.781 1 84.69 371 THR B C 1
ATOM 6264 O O . THR B 1 371 ? -11.094 -18.062 -42.438 1 84.69 371 THR B O 1
ATOM 6267 N N . PRO B 1 372 ? -9.695 -16.719 -41.312 1 87 372 PRO B N 1
ATOM 6268 C CA . PRO B 1 372 ? -10.633 -15.633 -41.594 1 87 372 PRO B CA 1
ATOM 6269 C C . PRO B 1 372 ? -10.516 -15.141 -43.031 1 87 372 PRO B C 1
ATOM 6271 O O . PRO B 1 372 ? -9.516 -15.398 -43.719 1 87 372 PRO B O 1
ATOM 6274 N N . ALA B 1 373 ? -11.633 -14.469 -43.469 1 84.25 373 ALA B N 1
ATOM 6275 C CA . ALA B 1 373 ? -11.531 -13.734 -44.719 1 84.25 373 ALA B CA 1
ATOM 6276 C C . ALA B 1 373 ? -10.5 -12.617 -44.625 1 84.25 373 ALA B C 1
ATOM 6278 O O . ALA B 1 373 ? -10.305 -12.031 -43.562 1 84.25 373 ALA B O 1
ATOM 6279 N N . ALA B 1 374 ? -9.75 -12.422 -45.688 1 84.81 374 ALA B N 1
ATOM 6280 C CA . ALA B 1 374 ? -8.648 -11.469 -45.719 1 84.81 374 ALA B CA 1
ATOM 6281 C C . ALA B 1 374 ? -9.094 -10.109 -45.188 1 84.81 374 ALA B C 1
ATOM 6283 O O . ALA B 1 374 ? -8.336 -9.438 -44.469 1 84.81 374 ALA B O 1
ATOM 6284 N N . GLU B 1 375 ? -10.344 -9.789 -45.469 1 87.94 375 GLU B N 1
ATOM 6285 C CA . GLU B 1 375 ? -10.836 -8.461 -45.125 1 87.94 375 GLU B CA 1
ATOM 6286 C C . GLU B 1 375 ? -11.172 -8.383 -43.625 1 87.94 375 GLU B C 1
ATOM 6288 O O . GLU B 1 375 ? -11.258 -7.293 -43.062 1 87.94 375 GLU B O 1
ATOM 6293 N N . GLU B 1 376 ? -11.312 -9.523 -43 1 90.25 376 GLU B N 1
ATOM 6294 C CA . GLU B 1 376 ? -11.797 -9.516 -41.625 1 90.25 376 GLU B CA 1
ATOM 6295 C C . GLU B 1 376 ? -10.664 -9.789 -40.625 1 90.25 376 GLU B C 1
ATOM 6297 O O . GLU B 1 376 ? -10.805 -9.555 -39.438 1 90.25 376 GLU B O 1
ATOM 6302 N N . GLU B 1 377 ? -9.555 -10.242 -41.188 1 90.69 377 GLU B N 1
ATOM 6303 C CA . GLU B 1 377 ? -8.461 -10.695 -40.344 1 90.69 377 GLU B CA 1
ATOM 6304 C C . GLU B 1 377 ? -8.008 -9.586 -39.375 1 90.69 377 GLU B C 1
ATOM 6306 O O . GLU B 1 377 ? -7.953 -9.781 -38.156 1 90.69 377 GLU B O 1
ATOM 6311 N N . ALA B 1 378 ? -7.77 -8.461 -39.938 1 92.56 378 ALA B N 1
ATOM 6312 C CA . ALA B 1 378 ? -7.285 -7.332 -39.156 1 92.56 378 ALA B CA 1
ATOM 6313 C C . ALA B 1 378 ? -8.32 -6.902 -38.125 1 92.56 378 ALA B C 1
ATOM 6315 O O . ALA B 1 378 ? -7.969 -6.531 -37 1 92.56 378 ALA B O 1
ATOM 6316 N N . ARG B 1 379 ? -9.477 -6.938 -38.531 1 92.75 379 ARG B N 1
ATOM 6317 C CA . ARG B 1 379 ? -10.562 -6.555 -37.625 1 92.75 379 ARG B CA 1
ATOM 6318 C C . ARG B 1 379 ? -10.68 -7.531 -36.469 1 92.75 379 ARG B C 1
ATOM 6320 O O . ARG B 1 379 ? -10.82 -7.117 -35.312 1 92.75 379 ARG B O 1
ATOM 6327 N N . LEU B 1 380 ? -10.664 -8.781 -36.75 1 92.25 380 LEU B N 1
ATOM 6328 C CA . LEU B 1 380 ? -10.773 -9.805 -35.719 1 92.25 380 LEU B CA 1
ATOM 6329 C C . LEU B 1 380 ? -9.609 -9.719 -34.75 1 92.25 380 LEU B C 1
ATOM 6331 O O . LEU B 1 380 ? -9.797 -9.875 -33.531 1 92.25 380 LEU B O 1
ATOM 6335 N N . GLN B 1 381 ? -8.445 -9.445 -35.25 1 94.06 381 GLN B N 1
ATOM 6336 C CA . GLN B 1 381 ? -7.273 -9.281 -34.406 1 94.06 381 GLN B CA 1
ATOM 6337 C C . GLN B 1 381 ? -7.457 -8.109 -33.438 1 94.06 381 GLN B C 1
ATOM 6339 O O . GLN B 1 381 ? -7.156 -8.227 -32.25 1 94.06 381 GLN B O 1
ATOM 6344 N N . ALA B 1 382 ? -7.965 -7.07 -33.938 1 94.19 382 ALA B N 1
ATOM 6345 C CA . ALA B 1 382 ? -8.188 -5.879 -33.125 1 94.19 382 ALA B CA 1
ATOM 6346 C C . ALA B 1 382 ? -9.25 -6.129 -32.062 1 94.19 382 ALA B C 1
ATOM 6348 O O . ALA B 1 382 ? -9.125 -5.668 -30.938 1 94.19 382 ALA B O 1
ATOM 6349 N N . GLU B 1 383 ? -10.219 -6.824 -32.406 1 93.31 383 GLU B N 1
ATOM 6350 C CA . GLU B 1 383 ? -11.312 -7.125 -31.484 1 93.31 383 GLU B CA 1
ATOM 6351 C C . GLU B 1 383 ? -10.844 -8.047 -30.359 1 93.31 383 GLU B C 1
ATOM 6353 O O . GLU B 1 383 ? -11.266 -7.891 -29.203 1 93.31 383 GLU B O 1
ATOM 6358 N N . LEU B 1 384 ? -10.047 -8.953 -30.703 1 93.5 384 LEU B N 1
ATOM 6359 C CA . LEU B 1 384 ? -9.516 -9.875 -29.703 1 93.5 384 LEU B CA 1
ATOM 6360 C C . LEU B 1 384 ? -8.648 -9.141 -28.703 1 93.5 384 LEU B C 1
ATOM 6362 O O . LEU B 1 384 ? -8.734 -9.391 -27.5 1 93.5 384 LEU B O 1
ATOM 6366 N N . LYS B 1 385 ? -7.91 -8.25 -29.219 1 93.12 385 LYS B N 1
ATOM 6367 C CA . LYS B 1 385 ? -7.062 -7.438 -28.359 1 93.12 385 LYS B CA 1
ATOM 6368 C C . LYS B 1 385 ? -7.902 -6.586 -27.406 1 93.12 385 LYS B C 1
ATOM 6370 O O . LYS B 1 385 ? -7.617 -6.52 -26.203 1 93.12 385 LYS B O 1
ATOM 6375 N N . GLU B 1 386 ? -8.867 -6.051 -27.922 1 92.12 386 GLU B N 1
ATOM 6376 C CA . GLU B 1 386 ? -9.758 -5.203 -27.125 1 92.12 386 GLU B CA 1
ATOM 6377 C C . GLU B 1 386 ? -10.5 -6.02 -26.078 1 92.12 386 GLU B C 1
ATOM 6379 O O . GLU B 1 386 ? -10.641 -5.586 -24.922 1 92.12 386 GLU B O 1
ATOM 6384 N N . GLU B 1 387 ? -10.984 -7.156 -26.469 1 91 387 GLU B N 1
ATOM 6385 C CA . GLU B 1 387 ? -11.742 -8.008 -25.562 1 91 387 GLU B CA 1
ATOM 6386 C C . GLU B 1 387 ? -10.867 -8.508 -24.422 1 91 387 GLU B C 1
ATOM 6388 O O . GLU B 1 387 ? -11.312 -8.555 -23.266 1 91 387 GLU B O 1
ATOM 6393 N N . LEU B 1 388 ? -9.648 -8.859 -24.703 1 90.81 388 LEU B N 1
ATOM 6394 C CA . LEU B 1 388 ? -8.75 -9.297 -23.641 1 90.81 388 LEU B CA 1
ATOM 6395 C C . LEU B 1 388 ? -8.5 -8.172 -22.641 1 90.81 388 LEU B C 1
ATOM 6397 O O . LEU B 1 388 ? -8.477 -8.406 -21.422 1 90.81 388 LEU B O 1
ATOM 6401 N N . GLY B 1 389 ? -8.375 -6.988 -23.109 1 88.06 389 GLY B N 1
ATOM 6402 C CA . GLY B 1 389 ? -8.18 -5.836 -22.25 1 88.06 389 GLY B CA 1
ATOM 6403 C C . GLY B 1 389 ? -9.375 -5.57 -21.344 1 88.06 389 GLY B C 1
ATOM 6404 O O . GLY B 1 389 ? -9.203 -5.133 -20.203 1 88.06 389 GLY B O 1
ATOM 6405 N N . THR B 1 390 ? -10.5 -5.863 -21.906 1 83.88 390 THR B N 1
ATOM 6406 C CA . THR B 1 390 ? -11.734 -5.637 -21.156 1 83.88 390 THR B CA 1
ATOM 6407 C C . THR B 1 390 ? -11.883 -6.664 -20.047 1 83.88 390 THR B C 1
ATOM 6409 O O . THR B 1 390 ? -12.25 -6.312 -18.922 1 83.88 390 THR B O 1
ATOM 6412 N N . VAL B 1 391 ? -11.57 -7.895 -20.359 1 83.06 391 VAL B N 1
ATOM 6413 C CA . VAL B 1 391 ? -11.797 -8.977 -19.406 1 83.06 391 VAL B CA 1
ATOM 6414 C C . VAL B 1 391 ? -10.641 -9.039 -18.422 1 83.06 391 VAL B C 1
ATOM 6416 O O . VAL B 1 391 ? -10.805 -9.562 -17.312 1 83.06 391 VAL B O 1
ATOM 6419 N N . ARG B 1 392 ? -9.492 -8.523 -18.859 1 85.56 392 ARG B N 1
ATOM 6420 C CA . ARG B 1 392 ? -8.312 -8.492 -18 1 85.56 392 ARG B CA 1
ATOM 6421 C C . ARG B 1 392 ? -7.645 -7.121 -18.047 1 85.56 392 ARG B C 1
ATOM 6423 O O . ARG B 1 392 ? -6.57 -6.965 -18.625 1 85.56 392 ARG B O 1
ATOM 6430 N N . PRO B 1 393 ? -8.133 -6.215 -17.25 1 80.69 393 PRO B N 1
ATOM 6431 C CA . PRO B 1 393 ? -7.66 -4.832 -17.297 1 80.69 393 PRO B CA 1
ATOM 6432 C C . PRO B 1 393 ? -6.172 -4.707 -16.969 1 80.69 393 PRO B C 1
ATOM 6434 O O . PRO B 1 393 ? -5.48 -3.855 -17.531 1 80.69 393 PRO B O 1
ATOM 6437 N N . MET B 1 394 ? -5.711 -5.539 -16.141 1 79.94 394 MET B N 1
ATOM 6438 C CA . MET B 1 394 ? -4.293 -5.477 -15.789 1 79.94 394 MET B CA 1
ATOM 6439 C C . MET B 1 394 ? -3.424 -5.699 -17.031 1 79.94 394 MET B C 1
ATOM 6441 O O . MET B 1 394 ? -2.35 -5.105 -17.141 1 79.94 394 MET B O 1
ATOM 6445 N N . PHE B 1 395 ? -3.914 -6.551 -17.922 1 87.5 395 PHE B N 1
ATOM 6446 C CA . PHE B 1 395 ? -3.184 -6.773 -19.172 1 87.5 395 PHE B CA 1
ATOM 6447 C C . PHE B 1 395 ? -3.082 -5.484 -19.969 1 87.5 395 PHE B C 1
ATOM 6449 O O . PHE B 1 395 ? -1.991 -5.094 -20.391 1 87.5 395 PHE B O 1
ATOM 6456 N N . ARG B 1 396 ? -4.211 -4.84 -20.125 1 86.06 396 ARG B N 1
ATOM 6457 C CA . ARG B 1 396 ? -4.25 -3.582 -20.875 1 86.06 396 ARG B CA 1
ATOM 6458 C C . ARG B 1 396 ? -3.352 -2.537 -20.219 1 86.06 396 ARG B C 1
ATOM 6460 O O . ARG B 1 396 ? -2.594 -1.847 -20.906 1 86.06 396 ARG B O 1
ATOM 6467 N N . GLU B 1 397 ? -3.438 -2.486 -18.922 1 83.56 397 GLU B N 1
ATOM 6468 C CA . GLU B 1 397 ? -2.648 -1.509 -18.188 1 83.56 397 GLU B CA 1
ATOM 6469 C C . GLU B 1 397 ? -1.153 -1.745 -18.375 1 83.56 397 GLU B C 1
ATOM 6471 O O . GLU B 1 397 ? -0.39 -0.796 -18.562 1 83.56 397 GLU B O 1
ATOM 6476 N N . HIS B 1 398 ? -0.764 -2.961 -18.344 1 86.38 398 HIS B N 1
ATOM 6477 C CA . HIS B 1 398 ? 0.655 -3.285 -18.453 1 86.38 398 HIS B CA 1
ATOM 6478 C C . HIS B 1 398 ? 1.152 -3.109 -19.875 1 86.38 398 HIS B C 1
ATOM 6480 O O . HIS B 1 398 ? 2.312 -2.748 -20.094 1 86.38 398 HIS B O 1
ATOM 6486 N N . VAL B 1 399 ? 0.265 -3.283 -20.859 1 89.5 399 VAL B N 1
ATOM 6487 C CA . VAL B 1 399 ? 0.613 -2.994 -22.25 1 89.5 399 VAL B CA 1
ATOM 6488 C C . VAL B 1 399 ? 0.788 -1.488 -22.438 1 89.5 399 VAL B C 1
ATOM 6490 O O . VAL B 1 399 ? 1.768 -1.04 -23.031 1 89.5 399 VAL B O 1
ATOM 6493 N N . GLU B 1 400 ? -0.11 -0.77 -21.844 1 86.06 400 GLU B N 1
ATOM 6494 C CA . GLU B 1 400 ? -0.083 0.685 -21.953 1 86.06 400 GLU B CA 1
ATOM 6495 C C . GLU B 1 400 ? 1.161 1.27 -21.297 1 86.06 400 GLU B C 1
ATOM 6497 O O . GLU B 1 400 ? 1.716 2.262 -21.766 1 86.06 400 GLU B O 1
ATOM 6502 N N . LYS B 1 401 ? 1.617 0.611 -20.312 1 80.5 401 LYS B N 1
ATOM 6503 C CA . LYS B 1 401 ? 2.807 1.06 -19.594 1 80.5 401 LYS B CA 1
ATOM 6504 C C . LYS B 1 401 ? 4.078 0.5 -20.234 1 80.5 401 LYS B C 1
ATOM 6506 O O . LYS B 1 401 ? 5.176 0.693 -19.703 1 80.5 401 LYS B O 1
ATOM 6511 N N . ASN B 1 402 ? 3.91 -0.269 -21.297 1 85.38 402 ASN B N 1
ATOM 6512 C CA . ASN B 1 402 ? 5.016 -0.852 -22.047 1 85.38 402 ASN B CA 1
ATOM 6513 C C . ASN B 1 402 ? 5.82 -1.831 -21.188 1 85.38 402 ASN B C 1
ATOM 6515 O O . ASN B 1 402 ? 7.043 -1.897 -21.297 1 85.38 402 ASN B O 1
ATOM 6519 N N . LEU B 1 403 ? 5.109 -2.574 -20.328 1 83.19 403 LEU B N 1
ATOM 6520 C CA . LEU B 1 403 ? 5.742 -3.568 -19.469 1 83.19 403 LEU B CA 1
ATOM 6521 C C . LEU B 1 403 ? 5.723 -4.945 -20.125 1 83.19 403 LEU B C 1
ATOM 6523 O O . LEU B 1 403 ? 6.602 -5.773 -19.875 1 83.19 403 LEU B O 1
ATOM 6527 N N . ILE B 1 404 ? 4.68 -5.195 -20.844 1 88.69 404 ILE B N 1
ATOM 6528 C CA . ILE B 1 404 ? 4.566 -6.395 -21.656 1 88.69 404 ILE B CA 1
ATOM 6529 C C . ILE B 1 404 ? 4.121 -6.016 -23.062 1 88.69 404 ILE B C 1
ATOM 6531 O O . ILE B 1 404 ? 3.664 -4.891 -23.297 1 88.69 404 ILE B O 1
ATOM 6535 N N . ASN B 1 405 ? 4.363 -6.922 -24.078 1 92.25 405 ASN B N 1
ATOM 6536 C CA . ASN B 1 405 ? 3.957 -6.652 -25.453 1 92.25 405 ASN B CA 1
ATOM 6537 C C . ASN B 1 405 ? 2.449 -6.805 -25.625 1 92.25 405 ASN B C 1
ATOM 6539 O O . ASN B 1 405 ? 1.804 -7.551 -24.891 1 92.25 405 ASN B O 1
ATOM 6543 N N . PRO B 1 406 ? 1.929 -5.988 -26.609 1 93.5 406 PRO B N 1
ATOM 6544 C CA . PRO B 1 406 ? 0.522 -6.211 -26.953 1 93.5 406 PRO B CA 1
ATOM 6545 C C . PRO B 1 406 ? 0.252 -7.633 -27.438 1 93.5 406 PRO B C 1
ATOM 6547 O O . PRO B 1 406 ? 1.157 -8.297 -27.953 1 93.5 406 PRO B O 1
ATOM 6550 N N . LEU B 1 407 ? -0.97 -8.047 -27.344 1 95.44 407 LEU B N 1
ATOM 6551 C CA . LEU B 1 407 ? -1.394 -9.375 -27.781 1 95.44 407 LEU B CA 1
ATOM 6552 C C . LEU B 1 407 ? -1.17 -9.547 -29.281 1 95.44 407 LEU B C 1
ATOM 6554 O O . LEU B 1 407 ? -1.466 -8.641 -30.062 1 95.44 407 LEU B O 1
ATOM 6558 N N . GLN B 1 408 ? -0.53 -10.602 -29.656 1 95.12 408 GLN B N 1
ATOM 6559 C CA . GLN B 1 408 ? -0.461 -11.016 -31.062 1 95.12 408 GLN B CA 1
ATOM 6560 C C . GLN B 1 408 ? -1.435 -12.156 -31.344 1 95.12 408 GLN B C 1
ATOM 6562 O O . GLN B 1 408 ? -1.579 -13.07 -30.531 1 95.12 408 GLN B O 1
ATOM 6567 N N . VAL B 1 409 ? -2.15 -12.008 -32.375 1 95.25 409 VAL B N 1
ATOM 6568 C CA . VAL B 1 409 ? -3.102 -13.039 -32.781 1 95.25 409 VAL B CA 1
ATOM 6569 C C . VAL B 1 409 ? -2.727 -13.586 -34.156 1 95.25 409 VAL B C 1
ATOM 6571 O O . VAL B 1 409 ? -2.486 -12.812 -35.094 1 95.25 409 VAL B O 1
ATOM 6574 N N . ARG B 1 410 ? -2.619 -14.836 -34.219 1 93.5 410 ARG B N 1
ATOM 6575 C CA . ARG B 1 410 ? -2.352 -15.492 -35.469 1 93.5 410 ARG B CA 1
ATOM 6576 C C . ARG B 1 410 ? -3.451 -16.5 -35.812 1 93.5 410 ARG B C 1
ATOM 6578 O O . ARG B 1 410 ? -3.855 -17.297 -34.969 1 93.5 410 ARG B O 1
ATOM 6585 N N . PHE B 1 411 ? -3.961 -16.391 -37.031 1 92.62 411 PHE B N 1
ATOM 6586 C CA . PHE B 1 411 ? -4.883 -17.391 -37.562 1 92.62 411 PHE B CA 1
ATOM 6587 C C . PHE B 1 411 ? -4.141 -18.422 -38.375 1 92.62 411 PHE B C 1
ATOM 6589 O O . PHE B 1 411 ? -3.451 -18.078 -39.344 1 92.62 411 PHE B O 1
ATOM 6596 N N . LEU B 1 412 ? -4.246 -19.672 -37.875 1 88.75 412 LEU B N 1
ATOM 6597 C CA . LEU B 1 412 ? -3.479 -20.75 -38.5 1 88.75 412 LEU B CA 1
ATOM 6598 C C . LEU B 1 412 ? -4.367 -21.953 -38.781 1 88.75 412 LEU B C 1
ATOM 6600 O O . LEU B 1 412 ? -5.52 -22 -38.344 1 88.75 412 LEU B O 1
ATOM 6604 N N . SER B 1 413 ? -3.814 -22.875 -39.625 1 82.5 413 SER B N 1
ATOM 6605 C CA . SER B 1 413 ? -4.48 -24.172 -39.781 1 82.5 413 SER B CA 1
ATOM 6606 C C . SER B 1 413 ? -4.223 -25.078 -38.594 1 82.5 413 SER B C 1
ATOM 6608 O O . SER B 1 413 ? -3.289 -24.844 -37.812 1 82.5 413 SER B O 1
ATOM 6610 N N . MET B 1 414 ? -5.043 -26.031 -38.406 1 76.06 414 MET B N 1
ATOM 6611 C CA . MET B 1 414 ? -4.93 -26.984 -37.312 1 76.06 414 MET B CA 1
ATOM 6612 C C . MET B 1 414 ? -3.555 -27.656 -37.312 1 76.06 414 MET B C 1
ATOM 6614 O O . MET B 1 414 ? -2.994 -27.922 -36.25 1 76.06 414 MET B O 1
ATOM 6618 N N . GLN B 1 415 ? -2.979 -27.828 -38.5 1 76.25 415 GLN B N 1
ATOM 6619 C CA . GLN B 1 415 ? -1.717 -28.531 -38.656 1 76.25 415 GLN B CA 1
ATOM 6620 C C . GLN B 1 415 ? -0.539 -27.688 -38.188 1 76.25 415 GLN B C 1
ATOM 6622 O O . GLN B 1 415 ? 0.533 -28.203 -37.875 1 76.25 415 GLN B O 1
ATOM 6627 N N . GLU B 1 416 ? -0.795 -26.422 -38.094 1 81.62 416 GLU B N 1
ATOM 6628 C CA . GLU B 1 416 ? 0.275 -25.5 -37.719 1 81.62 416 GLU B CA 1
ATOM 6629 C C . GLU B 1 416 ? 0.369 -25.328 -36.219 1 81.62 416 GLU B C 1
ATOM 6631 O O . GLU B 1 416 ? 1.333 -24.75 -35.719 1 81.62 416 GLU B O 1
ATOM 6636 N N . LEU B 1 417 ? -0.567 -25.844 -35.5 1 80.94 417 LEU B N 1
ATOM 6637 C CA . LEU B 1 417 ? -0.523 -25.734 -34.062 1 80.94 417 LEU B CA 1
ATOM 6638 C C . LEU B 1 417 ? 0.466 -26.734 -33.469 1 80.94 417 LEU B C 1
ATOM 6640 O O . LEU B 1 417 ? 0.589 -27.859 -33.969 1 80.94 417 LEU B O 1
ATOM 6644 N N . ALA B 1 418 ? 1.146 -26.281 -32.5 1 77 418 ALA B N 1
ATOM 6645 C CA . ALA B 1 418 ? 2.121 -27.141 -31.844 1 77 418 ALA B CA 1
ATOM 6646 C C . ALA B 1 418 ? 1.431 -28.297 -31.094 1 77 418 ALA B C 1
ATOM 6648 O O . ALA B 1 418 ? 0.384 -28.094 -30.484 1 77 418 ALA B O 1
ATOM 6649 N N . VAL B 1 419 ? 1.892 -29.469 -31.312 1 69.19 419 VAL B N 1
ATOM 6650 C CA . VAL B 1 419 ? 1.365 -30.641 -30.641 1 69.19 419 VAL B 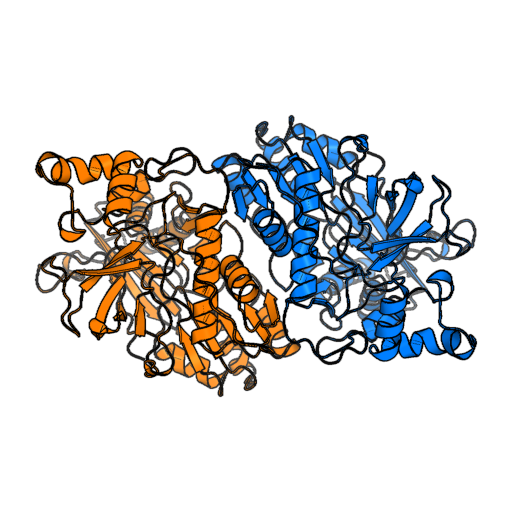CA 1
ATOM 6651 C C . VAL B 1 419 ? 2.439 -31.25 -29.734 1 69.19 419 VAL B C 1
ATOM 6653 O O . VAL B 1 419 ? 3.631 -30.984 -29.922 1 69.19 419 VAL B O 1
ATOM 6656 N N . ASN B 1 420 ? 2.051 -31.828 -28.641 1 64.12 420 ASN B N 1
ATOM 6657 C CA . ASN B 1 420 ? 2.971 -32.656 -27.859 1 64.12 420 ASN B CA 1
ATOM 6658 C C . ASN B 1 420 ? 3.566 -33.781 -28.688 1 64.12 420 ASN B C 1
ATOM 6660 O O . ASN B 1 420 ? 2.832 -34.562 -29.266 1 64.12 420 ASN B O 1
ATOM 6664 N N . PRO B 1 421 ? 4.844 -33.75 -28.844 1 62.44 421 PRO B N 1
ATOM 6665 C CA . PRO B 1 421 ? 5.438 -34.719 -29.734 1 62.44 421 PRO B CA 1
ATOM 6666 C C . PRO B 1 421 ? 5.141 -36.156 -29.328 1 62.44 421 PRO B C 1
ATOM 6668 O O . PRO B 1 421 ? 5.102 -37.062 -30.172 1 62.44 421 PRO B O 1
ATOM 6671 N N . ARG B 1 422 ? 4.922 -36.406 -28.062 1 58.84 422 ARG B N 1
ATOM 6672 C CA . ARG B 1 422 ? 4.703 -37.75 -27.578 1 58.84 422 ARG B CA 1
ATOM 6673 C C . ARG B 1 422 ? 3.242 -38.156 -27.734 1 58.84 422 ARG B C 1
ATOM 6675 O O . ARG B 1 422 ? 2.951 -39.281 -28.156 1 58.84 422 ARG B O 1
ATOM 6682 N N . THR B 1 423 ? 2.307 -37.25 -27.453 1 57.03 423 THR B N 1
ATOM 6683 C CA . THR B 1 423 ? 0.896 -37.625 -27.406 1 57.03 423 THR B CA 1
ATOM 6684 C C . THR B 1 423 ? 0.177 -37.188 -28.672 1 57.03 423 THR B C 1
ATOM 6686 O O . THR B 1 423 ? -0.926 -37.656 -28.969 1 57.03 423 THR B O 1
ATOM 6689 N N . GLY B 1 424 ? 0.857 -36.344 -29.391 1 59.06 424 GLY B N 1
ATOM 6690 C CA . GLY B 1 424 ? 0.226 -35.781 -30.578 1 59.06 424 GLY B CA 1
ATOM 6691 C C . GLY B 1 424 ? -0.868 -34.781 -30.25 1 59.06 424 GLY B C 1
ATOM 6692 O O . GLY B 1 424 ? -1.479 -34.219 -31.156 1 59.06 424 GLY B O 1
ATOM 6693 N N . LYS B 1 425 ? -1.174 -34.562 -29.016 1 63.34 425 LYS B N 1
ATOM 6694 C CA . LYS B 1 425 ? -2.236 -33.656 -28.594 1 63.34 425 LYS B CA 1
ATOM 6695 C C . LYS B 1 425 ? -1.771 -32.188 -28.641 1 63.34 425 LYS B C 1
ATOM 6697 O O . LYS B 1 425 ? -0.595 -31.906 -28.406 1 63.34 425 LYS B O 1
ATOM 6702 N N . ILE B 1 426 ? -2.658 -31.328 -29 1 67.5 426 ILE B N 1
ATOM 6703 C CA . ILE B 1 426 ? -2.361 -29.906 -29.078 1 67.5 426 ILE B CA 1
ATOM 6704 C C . ILE B 1 426 ? -2.035 -29.375 -27.688 1 67.5 426 ILE B C 1
ATOM 6706 O O . ILE B 1 426 ? -2.736 -29.672 -26.719 1 67.5 426 ILE B O 1
ATOM 6710 N N . VAL B 1 427 ? -0.878 -28.703 -27.609 1 74.69 427 VAL B N 1
ATOM 6711 C CA . VAL B 1 427 ? -0.481 -28.016 -26.375 1 74.69 427 VAL B CA 1
ATOM 6712 C C . VAL B 1 427 ? -1.183 -26.672 -26.266 1 74.69 427 VAL B C 1
ATOM 6714 O O . VAL B 1 427 ? -1.03 -25.812 -27.156 1 74.69 427 VAL B O 1
ATOM 6717 N N . GLU B 1 428 ? -1.956 -26.5 -25.234 1 75.94 428 GLU B N 1
ATOM 6718 C CA . GLU B 1 428 ? -2.768 -25.281 -25.109 1 75.94 428 GLU B CA 1
ATOM 6719 C C . GLU B 1 428 ? -1.905 -24.078 -24.781 1 75.94 428 GLU B C 1
ATOM 6721 O O . GLU B 1 428 ? -2.135 -22.984 -25.312 1 75.94 428 GLU B O 1
ATOM 6726 N N . VAL B 1 429 ? -0.973 -24.266 -23.953 1 81.06 429 VAL B N 1
ATOM 6727 C CA . VAL B 1 429 ? -0.087 -23.172 -23.562 1 81.06 429 VAL B CA 1
ATOM 6728 C C . VAL B 1 429 ? 1.368 -23.594 -23.75 1 81.06 429 VAL B C 1
ATOM 6730 O O . VAL B 1 429 ? 1.795 -24.625 -23.234 1 81.06 429 VAL B O 1
ATOM 6733 N N . LEU B 1 430 ? 2.039 -22.953 -24.594 1 80.94 430 LEU B N 1
ATOM 6734 C CA . LEU B 1 430 ? 3.461 -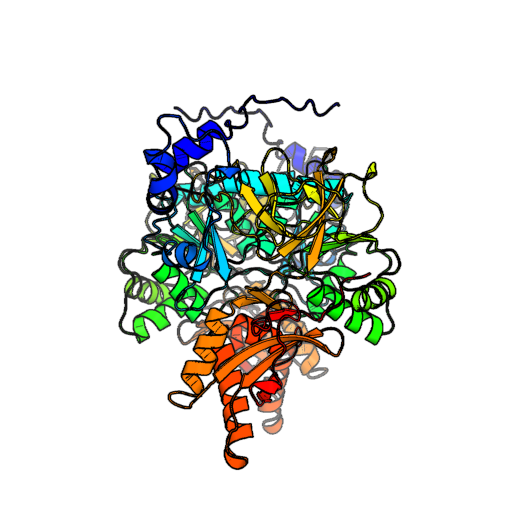23.172 -24.844 1 80.94 430 LEU B CA 1
ATOM 6735 C C . LEU B 1 430 ? 4.281 -21.984 -24.344 1 80.94 430 LEU B C 1
ATOM 6737 O O . LEU B 1 430 ? 4.098 -20.859 -24.797 1 80.94 430 LEU B O 1
ATOM 6741 N N . ASP B 1 431 ? 4.996 -22.25 -23.344 1 81.31 431 ASP B N 1
ATOM 6742 C CA . ASP B 1 431 ? 5.941 -21.234 -22.891 1 81.31 431 ASP B CA 1
ATOM 6743 C C . ASP B 1 431 ? 7.336 -21.484 -23.453 1 81.31 431 ASP B C 1
ATOM 6745 O O . ASP B 1 431 ? 7.996 -22.453 -23.094 1 81.31 431 ASP B O 1
ATOM 6749 N N . LEU B 1 432 ? 7.773 -20.688 -24.406 1 78.44 432 LEU B N 1
ATOM 6750 C CA . LEU B 1 432 ? 9.023 -20.891 -25.125 1 78.44 432 LEU B CA 1
ATOM 6751 C C . LEU B 1 432 ? 10.102 -19.938 -24.625 1 78.44 432 LEU B C 1
ATOM 6753 O O . LEU B 1 432 ? 11.109 -19.719 -25.297 1 78.44 432 LEU B O 1
ATOM 6757 N N . ARG B 1 433 ? 9.812 -19.422 -23.438 1 81.06 433 ARG B N 1
ATOM 6758 C CA . ARG B 1 433 ? 10.797 -18.5 -22.875 1 81.06 433 ARG B CA 1
ATOM 6759 C C . ARG B 1 433 ? 11.922 -19.25 -22.188 1 81.06 433 ARG B C 1
ATOM 6761 O O . ARG B 1 433 ? 11.688 -20.281 -21.547 1 81.06 433 ARG B O 1
ATOM 6768 N N . SER B 1 434 ? 13.094 -18.969 -22.453 1 63.59 434 SER B N 1
ATOM 6769 C CA . SER B 1 434 ? 14.25 -19.625 -21.859 1 63.59 434 SER B CA 1
ATOM 6770 C C . SER B 1 434 ? 14.672 -18.953 -20.562 1 63.59 434 SER B C 1
ATOM 6772 O O . SER B 1 434 ? 14.891 -17.734 -20.531 1 63.59 434 SER B O 1
ATOM 6774 N N . THR B 1 435 ? 14.578 -19.609 -19.406 1 57.47 435 THR B N 1
ATOM 6775 C CA . THR B 1 435 ? 15.016 -19.062 -18.125 1 57.47 435 THR B CA 1
ATOM 6776 C C . THR B 1 435 ? 16.469 -19.453 -17.844 1 57.47 435 THR B C 1
ATOM 6778 O O . THR B 1 435 ? 16.953 -19.281 -16.719 1 57.47 435 THR B O 1
ATOM 6781 N N . THR B 1 436 ? 17.188 -20.172 -18.688 1 50.47 436 THR B N 1
ATOM 6782 C CA . THR B 1 436 ? 18.531 -20.594 -18.359 1 50.47 436 THR B CA 1
ATOM 6783 C C . THR B 1 436 ? 19.469 -19.406 -18.25 1 50.47 436 THR B C 1
ATOM 6785 O O . THR B 1 436 ? 19.672 -18.672 -19.234 1 50.47 436 THR B O 1
ATOM 6788 N N . VAL B 1 437 ? 19.469 -18.75 -17.094 1 44.12 437 VAL B N 1
ATOM 6789 C CA . VAL B 1 437 ? 20.406 -17.656 -16.828 1 44.12 437 VAL B CA 1
ATOM 6790 C C . VAL B 1 437 ? 21.812 -18.234 -16.688 1 44.12 437 VAL B C 1
ATOM 6792 O O . VAL B 1 437 ? 22 -19.297 -16.078 1 44.12 437 VAL B O 1
#

Foldseek 3Di:
DPPPPPCPPPPLPDPLNQLVLQCVQAQLQVVQCVVLCVVPPDRPDDLLSGDADDPVSQQVQQQDQHHSQFRDDADADAKAWQDFFPVRTRIADDHPVRLLVLLCVLLVLCVLQPDADPAEEEEAAADDPRHCRLVSVVSSQVNNPRHDHYDSQYNLDALVSSVCSCVVVVGQEYEEFLLSLLVNLVVQVVVVHARQSHAEYEYDQDFAAPVSVVSNCVRHVNYQYAHSFYDDSHQRGQWGCDHPVPDPSQNQKTAGPPPQKDWFFAAPVRDTDPDAPGKGFIFMFGSPDRRRGGRRYTPQWMKGANHVVRRMIGTDGGHLFWDDWGSHIDGLVVLVVLLCVLCPPAPWDAWAWEWEDDPNGIEIEIEIQHDDDPVCVVVSQVSSQVSCCNRGVVLVVCCVSVSHPGYHYHHDHPVPADADPVPRHGRRYHYPGHRPD/DPPPPPCPPPPLPDPLNQLVLQCVFAQLQVVQCVVLVVVPPDRPPDLLSGDADDPVSQQVQQQDPHHSQFRDDADADAKAWQDFFPVRTRIADDHNVRLLVLLCVLLVLCVLQPDADPAEEEEAAADDPRHCRLVSVVSSQVNNPRHDHYDSQYNVDALVSSVCSCVVVVGQEYEEFLLSLLVNLVVQVVVVHARQSHQEYEYDQDFAAPVSVVSNCVRHVNYQYAHSFYDGSHQRGQWGCDHPVPDPSQNQKTAGPPPQKDWFFAAPVRDTDPDAPGKGFIFMFGSPDRRRGGRRYTPQWMKGANHVVRRMIGTDGGHLFWDDWGSHIDGLVVLVVLLCVLCPPAPWDAWAWEWEDDPNGIEIEIEIQHDDDPVCVVVSQVSSQVSCCNRGVVLVVCCVSVSHPGYHYHHDHPVPADADPVPRHGRRYHYPGHRPD

Radius of gyration: 29.17 Å; Cα contacts (8 Å, |Δi|>4): 1910; chains: 2; bounding box: 57×95×80 Å

Secondary structure (DSSP, 8-state):
--------------HHHHHHHHHHH-HHHHHHTHHHHHH-SS----GGGSPPPPHHHHHHH--SSS-SS-SS---SEEEEEEEE-SSSEEEEEE-HHHHHHHHHHHHHHHHHTT--TT-EEEE-S--STT--HHHHHHHHHHT-TT--EEE---SSS-HHHHHHHHHHTT-SEEEE-HHHHHHHHHHHHHTT---TT--EEEEESS---HHHHHHHHHHSTTPEEEEEEEEETTTEEEEEPPPGGG--S-TTEEEE-TTTEEEEEE-TTS-EE-STT-EEEEEEEESS--SS-EEEEEEEEEEEEEEGGGTEEEEEEEPTTEEEETTEEEEHHHHHHHHHHHHTTS----EEEEEEEETTEEEEEEEEE----HHHHHHHHHHHHHHHHHH-HHHHHHHHTTSSPPPEEEEE-GGGS-B-TTT-PBPSEEE------/--------------HHHHHHHHHHH-HHHHHHTHHHHHH-SS----GGGSPPPPHHHHHHH--SSS-SS-SS---SEEEEEEEE-SSSEEEEEE-HHHHHHHHHHHHHHHHHTT--TT-EEEE-S--STT--HHHHHHHHHHT-TT--EEE---SSS-HHHHHHHHHHTT-SEEEE-HHHHHHHHHHHHHTT---TT--EEEEESS---HHHHHHHHHHSTTPEEEEEEEEETTTEEEEEPPPGGG--S-TTEEEE-TTTEEEEEE-TTS-EE-STT-EEEEEEEESS--SS--SSEEEEEEEEEEEGGGTEEEEEEEPTTEEEETTEEEEHHHHHHHHHHHHTTS----EEEEEEEETTEEEEEEEEE----HHHHHHHHHHHHHHHHHH-HHHHHHHHTTSSPPPEEEEE-GGGS-B-TTT-PBPSEEE------

InterPro domains:
  IPR042099 ANL, N-terminal domain [G3DSA:3.40.50.12780] (4-321)

pLDDT: mean 86.96, std 14.28, range [20.69, 98.88]

Nearest PDB structures (foldseek):
  3vns-assembly1_A  TM=5.645E-01  e=3.325E-14  Streptomyces sp.
  7xbt-assembly1_A  TM=5.674E-01  e=6.834E-14  Saccharothrix mutabilis subsp. capreolus
  7dq5-assembly1_B  TM=6.796E-01  e=9.778E-11  Embleya scabrispora
  7dq6-assembly1_B  TM=6.641E-01  e=1.679E-10  Embleya scabrispora
  8yyq-assembly1_A-2  TM=5.301E-01  e=8.672E-11  Embleya scabrispora

Organism: Colletotrichum higginsianum (strain IMI 349063) (NCBI:txid759273)

Sequence (874 aa):
MAIQKQQNGTSSPSLTDLLEFVRLNSPYYAKSWKACWAEKDQPVVSLRDLPVVDHESFWEANTCLSSKVITSKQKDGIVFKTGGTTAHPKVSFYSQKEFHSISLQLAESLARCGVGEGDMVANLFYAGDLYGSFLLHILSVYHLPSGAIQLPVAGHVSVESMERQIVEFEATVILGTVTTMSQISERILGAGKTHPYVRLLLFSGEAFYDDQAGLLKAAFPNATIRSLVYGSMDSGVIGLPPAAEHYTGDPRLHQVNDPNVIVEIVNEDGEVTNVPGEEGSLVVTNVERRLMPIVRYPSGDRAAWVDPSLGLFRVLDRDRTAIRLGPVSIDFVHLRKVASTVLGDRPVGRLQAVVTREDRKDLLTVNIAYTPAAEEEARLQAELKEELGTVRPMFREHVEKNLINPLQVRFLSMQELAVNPRTGKIVEVLDLRSTTVMAIQKQQNGTSSPSLTDLLEFVRLNSPYYAKSWKACWAEKDQPVVSLRDLPVVDHESFWEANTCLSSKVITSKQKDGIVFKTGGTTAHPKVSFYSQKEFHSISLQLAESLARCGVGEGDMVANLFYAGDLYGSFLLHILSVYHLPSGAIQLPVAGHVSVESMERQIVEFEATVILGTVTTMSQISERILGAGKTHPYVRLLLFSGEAFYDDQAGLLKAAFPNATIRSLVYGSMDSGVIGLPPAAEHYTGDPRLHQVNDPNVIVEIVNEDGEVTNVPGEEGSLVVTNVERRLMPIVRYPSGDRAAWVDPSLGLFRVLDRDRTAIRLGPVSIDFVHLRKVASTVLGDRPVGRLQAVVTREDRKDLLTVNIAYTPAAEEEARLQAELKEELGTVRPMFREHVEKNLINPLQVRFLSMQELAVNPRTGKIVEVLDLRSTTV

Solvent-accessible surface area (backbone atoms only — not comparable to full-atom values): 45628 Å² total; per-residue (Å²): 135,79,82,70,76,75,72,76,71,78,65,74,70,48,69,58,55,48,54,53,50,42,44,74,37,9,59,47,49,30,61,72,40,40,72,54,49,68,70,36,94,51,79,80,84,51,73,87,69,48,74,68,51,52,68,67,65,51,57,70,37,30,41,86,82,68,41,34,44,34,42,58,85,77,42,26,28,38,47,33,37,77,43,53,33,85,90,52,52,40,62,32,62,29,38,45,68,49,48,52,49,54,22,48,52,46,13,48,19,40,46,45,74,65,58,30,58,55,36,28,37,33,36,35,25,45,63,31,70,18,33,51,62,28,58,46,50,52,42,10,50,71,57,25,87,65,26,24,24,39,34,46,34,30,42,81,55,54,63,66,58,51,51,48,52,40,60,62,65,56,26,24,30,39,36,27,35,56,52,56,50,46,54,45,21,50,52,36,45,72,71,73,44,65,44,60,68,24,43,34,38,33,26,41,77,48,82,67,38,33,82,53,50,59,50,40,40,61,19,21,66,56,36,48,70,37,43,42,43,42,60,43,83,72,63,35,68,44,22,28,37,32,50,70,92,69,52,83,82,54,56,45,47,23,18,52,31,69,82,50,28,47,83,41,32,29,28,94,86,69,44,77,57,79,50,60,66,53,56,20,42,31,26,33,26,30,68,68,48,62,47,44,58,32,60,38,30,66,70,46,31,23,26,24,32,68,37,58,93,74,34,26,30,31,57,62,55,70,31,67,60,51,44,70,49,57,88,36,62,43,48,51,68,54,54,49,49,39,50,43,67,69,54,53,87,54,82,65,72,50,68,28,39,37,34,39,69,56,92,93,18,38,26,47,31,39,38,31,21,33,83,67,56,80,86,43,44,65,55,52,46,52,47,43,48,51,44,44,29,68,47,30,50,66,53,41,52,34,34,74,69,67,49,31,48,67,75,40,70,43,70,36,56,72,85,71,50,62,45,37,87,87,78,62,45,72,47,49,41,42,73,71,60,67,54,80,101,135,79,82,69,76,76,73,73,72,78,66,75,69,47,69,58,56,48,54,52,49,43,46,74,38,9,60,46,50,31,62,71,39,41,72,55,52,69,70,35,95,51,80,82,82,52,73,84,68,49,73,67,50,52,68,67,64,50,56,70,37,29,42,87,83,67,40,33,43,34,42,59,84,77,42,25,26,36,47,33,36,78,42,54,33,85,91,53,53,40,64,32,62,29,38,46,69,49,47,52,49,53,23,46,53,45,12,48,19,42,45,46,74,66,58,30,58,55,35,29,36,34,34,36,24,44,64,32,71,18,34,49,62,29,57,46,52,51,41,9,49,72,57,25,86,66,26,24,23,37,34,46,33,28,43,81,55,55,63,67,57,52,50,48,51,39,61,62,64,55,27,26,30,39,36,26,34,56,52,58,50,45,52,45,20,51,53,36,46,74,70,74,42,64,45,59,69,23,42,36,37,32,25,40,75,48,81,68,38,34,81,53,48,59,49,40,39,63,18,22,66,54,37,48,71,37,43,41,42,42,61,44,84,73,62,36,69,44,24,30,38,33,51,70,91,69,52,83,81,54,57,46,47,25,18,52,31,67,83,49,27,47,81,41,33,28,28,96,87,69,43,77,58,76,50,60,65,54,58,20,43,31,26,34,26,31,65,69,48,61,46,42,58,32,62,37,28,65,72,45,33,23,26,23,30,68,37,59,93,74,34,26,29,32,56,62,55,70,31,65,60,48,46,71,50,55,89,37,62,44,48,52,68,55,54,50,48,40,50,42,68,68,52,53,85,55,81,66,73,50,67,28,37,37,32,40,68,56,94,94,18,39,28,46,32,39,38,31,22,34,84,66,55,82,86,44,42,66,56,52,46,51,46,43,47,50,44,44,28,68,47,31,49,65,53,41,53,34,31,74,67,67,52,32,47,66,74,40,70,42,71,34,56,72,83,71,51,62,46,37,86,87,78,63,45,72,47,49,42,42,74,72,62,66,52,78,101